Protein AF-A0A388KTW9-F1 (afdb_monomer)

Structure (mmCIF, N/CA/C/O backbone):
data_AF-A0A388KTW9-F1
#
_entry.id   AF-A0A388KTW9-F1
#
loop_
_atom_site.group_PDB
_atom_site.id
_atom_site.type_symbol
_atom_site.label_atom_id
_atom_site.label_alt_id
_atom_site.label_comp_id
_atom_site.label_asym_id
_atom_site.label_entity_id
_atom_site.label_seq_id
_atom_site.pdbx_PDB_ins_code
_atom_site.Cartn_x
_atom_site.Cartn_y
_atom_site.Cartn_z
_atom_site.occupancy
_atom_site.B_iso_or_equiv
_atom_site.auth_seq_id
_atom_site.auth_comp_id
_atom_site.auth_asym_id
_atom_site.auth_atom_id
_atom_site.pdbx_PDB_model_num
ATOM 1 N N . MET A 1 1 ? 37.293 32.929 11.337 1.00 44.56 1 MET A N 1
ATOM 2 C CA . MET A 1 1 ? 38.421 33.803 10.913 1.00 44.56 1 MET A CA 1
ATOM 3 C C . MET A 1 1 ? 38.470 35.010 11.839 1.00 44.56 1 MET A C 1
ATOM 5 O O . MET A 1 1 ? 37.424 35.275 12.423 1.00 44.56 1 MET A O 1
ATOM 9 N N . PRO A 1 2 ? 39.592 35.746 11.986 1.00 61.66 2 PRO A N 1
ATOM 10 C CA . PRO A 1 2 ? 40.905 35.680 11.294 1.00 61.66 2 PRO A CA 1
ATOM 11 C C . PRO A 1 2 ? 41.960 34.852 12.089 1.00 61.66 2 PRO A C 1
ATOM 13 O O . PRO A 1 2 ? 41.608 34.358 13.150 1.00 61.66 2 PRO A O 1
ATOM 16 N N . THR A 1 3 ? 43.233 34.608 11.714 1.00 33.72 3 THR A N 1
ATOM 17 C CA . THR A 1 3 ? 44.020 34.586 10.441 1.00 33.72 3 THR A CA 1
ATOM 18 C C . THR A 1 3 ? 45.410 33.969 10.714 1.00 33.72 3 THR A C 1
ATOM 20 O O . THR A 1 3 ? 45.983 34.365 11.719 1.00 33.72 3 THR A O 1
ATOM 23 N N . ARG A 1 4 ? 46.001 33.230 9.743 1.00 35.75 4 ARG A N 1
ATOM 24 C CA . ARG A 1 4 ? 47.470 33.096 9.450 1.00 35.75 4 ARG A CA 1
ATOM 25 C C . ARG A 1 4 ? 48.399 32.544 10.574 1.00 35.75 4 ARG A C 1
ATOM 27 O O . ARG A 1 4 ? 48.139 32.735 11.746 1.00 35.75 4 ARG A O 1
ATOM 34 N N . SER A 1 5 ? 49.536 31.878 10.328 1.00 29.98 5 SER A N 1
ATOM 35 C CA . SER A 1 5 ? 50.201 31.354 9.113 1.00 29.98 5 SER A CA 1
ATOM 36 C C . SER A 1 5 ? 51.220 30.252 9.500 1.00 29.98 5 SER A C 1
ATOM 38 O O . SER A 1 5 ? 51.559 30.110 10.670 1.00 29.98 5 SER A O 1
ATOM 40 N N . PHE A 1 6 ? 51.751 29.512 8.516 1.00 32.72 6 PHE A N 1
ATOM 41 C CA . PHE A 1 6 ? 52.892 28.582 8.662 1.00 32.72 6 PHE A CA 1
ATOM 42 C C . PHE A 1 6 ? 54.182 29.264 9.170 1.00 32.72 6 PHE A C 1
ATOM 44 O O . PHE A 1 6 ? 54.503 30.330 8.650 1.00 32.72 6 PHE A O 1
ATOM 51 N N . VAL A 1 7 ? 54.999 28.562 9.980 1.00 26.17 7 VAL A N 1
ATOM 52 C CA . VAL A 1 7 ? 56.467 28.404 9.782 1.00 26.17 7 VAL A CA 1
ATOM 53 C C . VAL A 1 7 ? 56.906 26.986 10.207 1.00 26.17 7 VAL A C 1
ATOM 55 O O . VAL A 1 7 ? 56.264 26.324 11.013 1.00 26.17 7 VAL A O 1
ATOM 58 N N . ASN A 1 8 ? 57.980 26.525 9.572 1.00 26.67 8 ASN A N 1
ATOM 59 C CA . ASN A 1 8 ? 58.464 25.165 9.362 1.00 26.67 8 ASN A CA 1
ATOM 60 C C . ASN A 1 8 ? 59.653 24.766 10.291 1.00 26.67 8 ASN A C 1
ATOM 62 O O . ASN A 1 8 ? 60.248 25.631 10.924 1.00 26.67 8 ASN A O 1
ATOM 66 N N . VAL A 1 9 ? 60.083 23.495 10.202 1.00 26.44 9 VAL A N 1
ATOM 67 C CA . VAL A 1 9 ? 61.450 22.954 10.475 1.00 26.44 9 VAL A CA 1
ATOM 68 C C . VAL A 1 9 ? 61.924 22.614 11.917 1.00 26.44 9 VAL A C 1
ATOM 70 O O . VAL A 1 9 ? 62.294 23.456 12.724 1.00 26.44 9 VAL A O 1
ATOM 73 N N . ALA A 1 10 ? 62.012 21.290 12.117 1.00 27.77 10 ALA A N 1
ATOM 74 C CA . ALA A 1 10 ? 62.942 20.424 12.870 1.00 27.77 10 ALA A CA 1
ATOM 75 C C . ALA A 1 10 ? 64.075 20.957 13.789 1.00 27.77 10 ALA A C 1
ATOM 77 O O . ALA A 1 10 ? 64.873 21.816 13.425 1.00 27.77 10 ALA A O 1
ATOM 78 N N . GLY A 1 11 ? 64.281 20.206 14.883 1.00 23.55 11 GLY A N 1
ATOM 79 C CA . GLY A 1 11 ? 65.531 20.063 15.643 1.00 23.55 11 GLY A CA 1
ATOM 80 C C . GLY A 1 11 ? 65.637 18.639 16.224 1.00 23.55 11 GLY A C 1
ATOM 81 O O . GLY A 1 11 ? 64.622 18.061 16.605 1.00 23.55 11 GLY A O 1
ATOM 82 N N . VAL A 1 12 ? 66.834 18.042 16.237 1.00 27.72 12 VAL A N 1
ATOM 83 C CA . VAL A 1 12 ? 67.105 16.639 16.649 1.00 27.72 12 VAL A CA 1
ATOM 84 C C . VAL A 1 12 ? 67.985 16.633 17.918 1.00 27.72 12 VAL A C 1
ATOM 86 O O . VAL A 1 12 ? 68.510 17.685 18.271 1.00 27.72 12 VAL A O 1
ATOM 89 N N . CYS A 1 13 ? 68.191 15.458 18.543 1.00 22.88 13 CYS A N 1
ATOM 90 C CA . CYS A 1 13 ? 69.086 15.182 19.692 1.00 22.88 13 CYS A CA 1
ATOM 91 C C . CYS A 1 13 ? 68.541 15.592 21.086 1.00 22.88 13 CYS A C 1
ATOM 93 O O . CYS A 1 13 ? 67.874 16.609 21.207 1.00 22.88 13 CYS A O 1
ATOM 95 N N . HIS A 1 14 ? 68.821 14.894 22.203 1.00 26.38 14 HIS A N 1
ATOM 96 C CA . HIS A 1 14 ? 69.243 13.493 22.449 1.00 26.38 14 HIS A CA 1
ATOM 97 C C . HIS A 1 14 ? 69.214 13.222 23.981 1.00 26.38 14 HIS A C 1
ATOM 99 O O . HIS A 1 14 ? 69.754 14.053 24.698 1.00 26.38 14 HIS A O 1
ATOM 105 N N . THR A 1 15 ? 68.759 12.044 24.462 1.00 26.69 15 THR A N 1
ATOM 106 C CA . THR A 1 15 ? 69.144 11.372 25.759 1.00 26.69 15 THR A CA 1
ATOM 107 C C . THR A 1 15 ? 68.991 12.109 27.133 1.00 26.69 15 THR A C 1
ATOM 109 O O . THR A 1 15 ? 69.111 13.318 27.205 1.00 26.69 15 THR A O 1
ATOM 112 N N . SER A 1 16 ? 68.840 11.482 28.322 1.00 28.72 16 SER A N 1
ATOM 113 C CA . SER A 1 16 ? 68.348 10.150 28.779 1.00 28.72 16 SER A CA 1
ATOM 114 C C . SER A 1 16 ? 68.478 9.984 30.328 1.00 28.72 16 SER A C 1
ATOM 116 O O . SER A 1 16 ? 69.082 10.848 30.951 1.00 28.72 16 SER A O 1
ATOM 118 N N . TRP A 1 17 ? 68.064 8.820 30.886 1.00 29.31 17 TRP A N 1
ATOM 119 C CA . TRP A 1 17 ? 68.283 8.297 32.274 1.00 29.31 17 TRP A CA 1
ATOM 120 C C . TRP A 1 17 ? 67.431 8.942 33.397 1.00 29.31 17 TRP A C 1
ATOM 122 O O . TRP A 1 17 ? 67.085 10.112 33.295 1.00 29.31 17 TRP A O 1
ATOM 132 N N . ALA A 1 18 ? 67.038 8.260 34.491 1.00 29.61 18 ALA A N 1
ATOM 133 C CA . ALA A 1 18 ? 67.128 6.842 34.934 1.00 29.61 18 ALA A CA 1
ATOM 134 C C . ALA A 1 18 ? 65.909 6.523 35.860 1.00 29.61 18 ALA A C 1
ATOM 136 O O . ALA A 1 18 ? 65.401 7.441 36.496 1.00 29.61 18 ALA A O 1
ATOM 137 N N . SER A 1 19 ? 65.262 5.342 35.830 1.00 32.88 19 SER A N 1
ATOM 138 C CA . SER A 1 19 ? 65.605 4.043 36.488 1.00 32.88 19 SER A CA 1
ATOM 139 C C . SER A 1 19 ? 65.659 4.138 38.031 1.00 32.88 19 SER A C 1
ATOM 141 O O . SER A 1 19 ? 66.285 5.053 38.547 1.00 32.88 19 SER A O 1
ATOM 143 N N . ILE A 1 20 ? 65.016 3.284 38.846 1.00 32.78 20 ILE A N 1
ATOM 144 C CA . ILE A 1 20 ? 65.214 1.829 39.103 1.00 32.78 20 ILE A CA 1
ATOM 145 C C . ILE A 1 20 ? 64.008 1.340 39.955 1.00 32.78 20 ILE A C 1
ATOM 147 O O . ILE A 1 20 ? 63.596 2.081 40.842 1.00 32.78 20 ILE A O 1
ATOM 151 N N . GLU A 1 21 ? 63.416 0.140 39.846 1.00 37.19 21 GLU A N 1
ATOM 152 C CA . GLU A 1 21 ? 63.400 -0.877 38.770 1.00 37.19 21 GLU A CA 1
ATOM 153 C C . GLU A 1 21 ? 61.966 -1.498 38.669 1.00 37.19 21 GLU A C 1
ATOM 155 O O . GLU A 1 21 ? 61.067 -0.712 38.396 1.00 37.19 21 GLU A O 1
ATOM 160 N N . SER A 1 22 ? 61.575 -2.778 38.850 1.00 28.02 22 SER A N 1
ATOM 161 C CA . SER A 1 22 ? 62.215 -4.084 39.154 1.00 28.02 22 SER A CA 1
ATOM 162 C C . SER A 1 22 ? 61.548 -5.246 38.370 1.00 28.02 22 SER A C 1
ATOM 164 O O . SER A 1 22 ? 60.660 -5.009 37.546 1.00 28.02 22 SER A O 1
ATOM 166 N N . ARG A 1 23 ? 62.013 -6.500 38.543 1.00 35.09 23 ARG A N 1
ATOM 167 C CA . ARG A 1 23 ? 61.729 -7.636 37.627 1.00 35.09 23 ARG A CA 1
ATOM 168 C C . ARG A 1 23 ? 61.834 -9.024 38.309 1.00 35.09 23 ARG A C 1
ATOM 170 O O . ARG A 1 23 ? 62.169 -9.038 39.494 1.00 35.09 23 ARG A O 1
ATOM 177 N N . PRO A 1 24 ? 61.512 -10.184 37.668 1.00 54.56 24 PRO A N 1
ATOM 178 C CA . PRO A 1 24 ? 61.862 -10.656 36.303 1.00 54.56 24 PRO A CA 1
ATOM 179 C C . PRO A 1 24 ? 60.609 -10.809 35.377 1.00 54.56 24 PRO A C 1
ATOM 181 O O . PRO A 1 24 ? 59.607 -10.167 35.659 1.00 54.56 24 PRO A O 1
ATOM 184 N N . ALA A 1 25 ? 60.555 -11.504 34.222 1.00 33.41 25 ALA A N 1
ATOM 185 C CA . ALA A 1 25 ? 61.420 -12.551 33.655 1.00 33.41 25 ALA A CA 1
ATOM 186 C C . ALA A 1 25 ? 61.426 -12.656 32.094 1.00 33.41 25 ALA A C 1
ATOM 188 O O . ALA A 1 25 ? 61.456 -11.649 31.391 1.00 33.41 25 ALA A O 1
ATOM 189 N N . VAL A 1 26 ? 61.505 -13.896 31.592 1.00 29.77 26 VAL A N 1
ATOM 190 C CA . VAL A 1 26 ? 61.751 -14.421 30.225 1.00 29.77 26 VAL A CA 1
ATOM 191 C C . VAL A 1 26 ? 60.426 -14.943 29.610 1.00 29.77 26 VAL A C 1
ATOM 193 O O . VAL A 1 26 ? 59.569 -15.374 30.373 1.00 29.77 26 VAL A O 1
ATOM 196 N N . GLY A 1 27 ? 60.175 -14.976 28.288 1.00 26.38 27 GLY A N 1
ATOM 197 C CA . GLY A 1 27 ? 61.039 -14.694 27.124 1.00 26.38 27 GLY A CA 1
ATOM 198 C C . GLY A 1 27 ? 60.295 -14.636 25.767 1.00 26.38 27 GLY A C 1
ATOM 199 O O . GLY A 1 27 ? 59.072 -14.572 25.729 1.00 26.38 27 GLY A O 1
ATOM 200 N N . SER A 1 28 ? 61.063 -14.606 24.668 1.00 29.22 28 SER A N 1
ATOM 201 C CA . SER A 1 28 ? 60.688 -14.283 23.268 1.00 29.22 28 SER A CA 1
ATOM 202 C C . SER A 1 28 ? 60.060 -15.472 22.474 1.00 29.22 28 SER A C 1
ATOM 204 O O . SER A 1 28 ? 59.923 -16.555 23.035 1.00 29.22 28 SER A O 1
ATOM 206 N N . ALA A 1 29 ? 59.616 -15.384 21.201 1.00 28.69 29 ALA A N 1
ATOM 207 C CA . ALA A 1 29 ? 60.053 -14.525 20.082 1.00 28.69 29 ALA A CA 1
ATOM 208 C C . ALA A 1 29 ? 59.011 -14.277 18.951 1.00 28.69 29 ALA A C 1
ATOM 210 O O . ALA A 1 29 ? 57.858 -14.691 19.035 1.00 28.69 29 ALA A O 1
ATOM 211 N N . GLU A 1 30 ? 59.446 -13.558 17.907 1.00 29.55 30 GLU A N 1
ATOM 212 C CA . GLU A 1 30 ? 58.646 -12.932 16.836 1.00 29.55 30 GLU A CA 1
ATOM 213 C C . GLU A 1 30 ? 58.700 -13.660 15.460 1.00 29.55 30 GLU A C 1
ATOM 215 O O . GLU A 1 30 ? 59.425 -14.635 15.279 1.00 29.55 30 GLU A O 1
ATOM 220 N N . ALA A 1 31 ? 58.041 -13.042 14.460 1.00 30.95 31 ALA A N 1
ATOM 221 C CA . ALA A 1 31 ? 58.556 -12.789 13.094 1.00 30.95 31 ALA A CA 1
ATOM 222 C C . ALA A 1 31 ? 58.128 -13.668 11.878 1.00 30.95 31 ALA A C 1
ATOM 224 O O . ALA A 1 31 ? 58.802 -14.610 11.478 1.00 30.95 31 ALA A O 1
ATOM 225 N N . ASN A 1 32 ? 57.162 -13.108 11.128 1.00 29.61 32 ASN A N 1
ATOM 226 C CA . ASN A 1 32 ? 57.324 -12.599 9.742 1.00 29.61 32 ASN A CA 1
ATOM 227 C C . ASN A 1 32 ? 57.100 -13.443 8.449 1.00 29.61 32 ASN A C 1
ATOM 229 O O . ASN A 1 32 ? 57.850 -14.344 8.102 1.00 29.61 32 ASN A O 1
ATOM 233 N N . LEU A 1 33 ? 56.216 -12.856 7.614 1.00 28.70 33 LEU A N 1
ATOM 234 C CA . LEU A 1 33 ? 56.323 -12.569 6.160 1.00 28.70 33 LEU A CA 1
ATOM 235 C C . LEU A 1 33 ? 56.093 -13.644 5.061 1.00 28.70 33 LEU A C 1
ATOM 237 O O . LEU A 1 33 ? 56.930 -14.488 4.784 1.00 28.70 33 LEU A O 1
ATOM 241 N N . ARG A 1 34 ? 55.053 -13.347 4.253 1.00 28.62 34 ARG A N 1
ATOM 242 C CA . ARG A 1 34 ? 54.957 -13.398 2.765 1.00 28.62 34 ARG A CA 1
ATOM 243 C C . ARG A 1 34 ? 55.213 -14.723 2.010 1.00 28.62 34 ARG A C 1
ATOM 245 O O . ARG A 1 34 ? 56.341 -15.171 1.867 1.00 28.62 34 ARG A O 1
ATOM 252 N N . GLY A 1 35 ? 54.192 -15.165 1.265 1.00 26.25 35 GLY A N 1
ATOM 253 C CA . GLY A 1 35 ? 54.312 -16.074 0.111 1.00 26.25 35 GLY A CA 1
ATOM 254 C C . GLY A 1 35 ? 53.081 -15.989 -0.808 1.00 26.25 35 GLY A C 1
ATOM 255 O O . GLY A 1 35 ? 51.986 -15.709 -0.326 1.00 26.25 35 GLY A O 1
ATOM 256 N N . LYS A 1 36 ? 53.238 -16.181 -2.128 1.00 29.03 36 LYS A N 1
ATOM 257 C CA . LYS A 1 36 ? 52.161 -16.075 -3.141 1.00 29.03 36 LYS A CA 1
ATOM 258 C C . LYS A 1 36 ? 52.177 -17.268 -4.118 1.00 29.03 36 LYS A C 1
ATOM 260 O O . LYS A 1 36 ? 53.238 -17.576 -4.642 1.00 29.03 36 LYS A O 1
ATOM 265 N N . ILE A 1 37 ? 50.974 -17.734 -4.491 1.00 26.97 37 ILE A N 1
ATOM 266 C CA . ILE A 1 37 ? 50.587 -18.281 -5.821 1.00 26.97 37 ILE A CA 1
ATOM 267 C C . ILE A 1 37 ? 51.005 -19.735 -6.210 1.00 26.97 37 ILE A C 1
ATOM 269 O O . ILE A 1 37 ? 52.072 -20.217 -5.863 1.00 26.97 37 ILE A O 1
ATOM 273 N N . ALA A 1 38 ? 50.127 -20.359 -7.026 1.00 26.77 38 ALA A N 1
ATOM 274 C CA . ALA A 1 38 ? 50.293 -21.517 -7.943 1.00 26.77 38 ALA A CA 1
ATOM 275 C C . ALA A 1 38 ? 50.207 -22.988 -7.444 1.00 26.77 38 ALA A C 1
ATOM 277 O O . ALA A 1 38 ? 51.194 -23.637 -7.123 1.00 26.77 38 ALA A O 1
ATOM 278 N N . ILE A 1 39 ? 48.989 -23.543 -7.553 1.00 26.80 39 ILE A N 1
ATOM 279 C CA . ILE A 1 39 ? 48.587 -24.700 -8.402 1.00 26.80 39 ILE A CA 1
ATOM 280 C C . ILE A 1 39 ? 49.688 -25.669 -8.913 1.00 26.80 39 ILE A C 1
ATOM 282 O O . ILE A 1 39 ? 50.532 -25.253 -9.700 1.00 26.80 39 ILE A O 1
ATOM 286 N N . VAL A 1 40 ? 49.509 -26.989 -8.688 1.00 24.06 40 VAL A N 1
ATOM 287 C CA . VAL A 1 40 ? 49.557 -28.072 -9.721 1.00 24.06 40 VAL A CA 1
ATOM 288 C C . VAL A 1 40 ? 48.994 -29.410 -9.171 1.00 24.06 40 VAL A C 1
ATOM 290 O O . VAL A 1 40 ? 48.875 -29.592 -7.964 1.00 24.06 40 VAL A O 1
ATOM 293 N N . ARG A 1 41 ? 48.565 -30.327 -10.060 1.00 25.39 41 ARG A N 1
ATOM 294 C CA . ARG A 1 41 ? 47.926 -31.638 -9.764 1.00 25.39 41 ARG A CA 1
ATOM 295 C C . ARG A 1 41 ? 48.932 -32.809 -9.727 1.00 25.39 41 ARG A C 1
ATOM 297 O O . ARG A 1 41 ? 49.858 -32.793 -10.532 1.00 25.39 41 ARG A O 1
ATOM 304 N N . GLY A 1 42 ? 48.614 -33.916 -9.029 1.00 25.22 42 GLY A N 1
ATOM 305 C CA . GLY A 1 42 ? 49.005 -35.260 -9.521 1.00 25.22 42 GLY A CA 1
ATOM 306 C C . GLY A 1 42 ? 49.095 -36.459 -8.549 1.00 25.22 42 GLY A C 1
ATOM 307 O O . GLY A 1 42 ? 50.105 -36.601 -7.882 1.00 25.22 42 GLY A O 1
ATOM 308 N N . ARG A 1 43 ? 48.112 -37.380 -8.640 1.00 26.36 43 ARG A N 1
ATOM 309 C CA . ARG A 1 43 ? 48.202 -38.871 -8.549 1.00 26.36 43 ARG A CA 1
ATOM 310 C C . ARG A 1 43 ? 48.864 -39.583 -7.336 1.00 26.36 43 ARG A C 1
ATOM 312 O O . ARG A 1 43 ? 50.074 -39.550 -7.188 1.00 26.36 43 ARG A O 1
ATOM 319 N N . ASP A 1 44 ? 48.038 -40.358 -6.609 1.00 24.52 44 ASP A N 1
ATOM 320 C CA . ASP A 1 44 ? 47.961 -41.851 -6.600 1.00 24.52 44 ASP A CA 1
ATOM 321 C C . ASP A 1 44 ? 49.231 -42.749 -6.530 1.00 24.52 44 ASP A C 1
ATOM 323 O O . ASP A 1 44 ? 50.237 -42.409 -7.150 1.00 24.52 44 ASP A O 1
ATOM 327 N N . PRO A 1 45 ? 49.140 -44.021 -6.033 1.00 50.81 45 PRO A N 1
ATOM 328 C CA . PRO A 1 45 ? 48.085 -44.667 -5.209 1.00 50.81 45 PRO A CA 1
ATOM 329 C C . PRO A 1 45 ? 48.621 -45.689 -4.142 1.00 50.81 45 PRO A C 1
ATOM 331 O O . PRO A 1 45 ? 49.811 -45.732 -3.852 1.00 50.81 45 PRO A O 1
ATOM 334 N N . PHE A 1 46 ? 47.722 -46.579 -3.665 1.00 24.67 46 PHE A N 1
ATOM 335 C CA . PHE A 1 46 ? 47.896 -48.019 -3.307 1.00 24.67 46 PHE A CA 1
ATOM 336 C C . PHE A 1 46 ? 47.877 -48.528 -1.837 1.00 24.67 46 PHE A C 1
ATOM 338 O O . PHE A 1 46 ? 48.624 -48.071 -0.984 1.00 24.67 46 PHE A O 1
ATOM 345 N N . LEU A 1 47 ? 47.143 -49.656 -1.674 1.00 25.28 47 LEU A N 1
ATOM 346 C CA . LEU A 1 47 ? 47.292 -50.774 -0.702 1.00 25.28 47 LEU A CA 1
ATOM 347 C C . LEU A 1 47 ? 46.964 -50.507 0.798 1.00 25.28 47 LEU A C 1
ATOM 349 O O . LEU A 1 47 ? 47.256 -49.448 1.323 1.00 25.28 47 LEU A O 1
ATOM 353 N N . SER A 1 48 ? 46.399 -51.449 1.584 1.00 25.20 48 SER A N 1
ATOM 354 C CA . SER A 1 48 ? 45.729 -52.742 1.285 1.00 25.20 48 SER A CA 1
ATOM 355 C C . SER A 1 48 ? 45.008 -53.339 2.523 1.00 25.20 48 SER A C 1
ATOM 357 O O . SER A 1 48 ? 45.234 -52.853 3.621 1.00 25.20 48 SER A O 1
ATOM 359 N N . ARG A 1 49 ? 44.277 -54.461 2.331 1.00 25.06 49 ARG A N 1
ATOM 360 C CA . ARG A 1 49 ? 43.937 -55.531 3.319 1.00 25.06 49 ARG A CA 1
ATOM 361 C C . ARG A 1 49 ? 43.068 -55.120 4.536 1.00 25.06 49 ARG A C 1
ATOM 363 O O . ARG A 1 49 ? 43.485 -54.323 5.355 1.00 25.06 49 ARG A O 1
ATOM 370 N N . SER A 1 50 ? 41.801 -55.536 4.681 1.00 25.62 50 SER A N 1
ATOM 371 C CA . SER A 1 50 ? 41.189 -56.889 4.795 1.00 25.62 50 SER A CA 1
ATOM 372 C C . SER A 1 50 ? 41.272 -57.537 6.188 1.00 25.62 50 SER A C 1
ATOM 374 O O . SER A 1 50 ? 42.380 -57.852 6.611 1.00 25.62 50 SER A O 1
ATOM 376 N N . CYS A 1 51 ? 40.116 -57.855 6.805 1.00 24.78 51 CYS A N 1
ATOM 377 C CA . CYS A 1 51 ? 39.823 -59.127 7.508 1.00 24.78 51 CYS A CA 1
ATOM 378 C C . CYS A 1 51 ? 38.428 -59.148 8.188 1.00 24.78 51 CYS A C 1
ATOM 380 O O . CYS A 1 51 ? 38.123 -58.204 8.900 1.00 24.78 51 CYS A O 1
ATOM 382 N N . LEU A 1 52 ? 37.697 -60.276 8.042 1.00 25.92 52 LEU A N 1
ATOM 383 C CA . LEU A 1 52 ? 36.815 -60.955 9.038 1.00 25.92 52 LEU A CA 1
ATOM 384 C C . LEU A 1 52 ? 35.582 -60.201 9.638 1.00 25.92 52 LEU A C 1
ATOM 386 O O . LEU A 1 52 ? 35.611 -58.992 9.801 1.00 25.92 52 LEU A O 1
ATOM 390 N N . SER A 1 53 ? 34.464 -60.834 10.051 1.00 27.02 53 SER A N 1
ATOM 391 C CA . SER A 1 53 ? 33.895 -62.190 9.817 1.00 27.02 53 SER A CA 1
ATOM 392 C C . SER A 1 53 ? 32.460 -62.323 10.399 1.00 27.02 53 SER A C 1
ATOM 394 O O . SER A 1 53 ? 32.195 -61.732 11.440 1.00 27.02 53 SER A O 1
ATOM 396 N N . GLY A 1 54 ? 31.601 -63.185 9.817 1.00 25.97 54 GLY A N 1
ATOM 397 C CA . GLY A 1 54 ? 30.247 -63.555 10.318 1.00 25.97 54 GLY A CA 1
ATOM 398 C C . GLY A 1 54 ? 29.097 -62.716 9.716 1.00 25.97 54 GLY A C 1
ATOM 399 O O . GLY A 1 54 ? 29.278 -61.522 9.510 1.00 25.97 54 GLY A O 1
ATOM 400 N N . GLY A 1 55 ? 27.913 -63.238 9.346 1.00 26.20 55 GLY A N 1
ATOM 401 C CA . GLY A 1 55 ? 27.316 -64.585 9.509 1.00 26.20 55 GLY A CA 1
ATOM 402 C C . GLY A 1 55 ? 26.669 -64.758 10.892 1.00 26.20 55 GLY A C 1
ATOM 403 O O . GLY A 1 55 ? 27.343 -64.473 11.872 1.00 26.20 55 GLY A O 1
ATOM 404 N N . TYR A 1 56 ? 25.417 -65.198 11.085 1.00 29.62 56 TYR A N 1
ATOM 405 C CA . TYR A 1 56 ? 24.416 -65.936 10.269 1.00 29.62 56 TYR A CA 1
ATOM 406 C C . TYR A 1 56 ? 22.975 -65.527 10.733 1.00 29.62 56 TYR A C 1
ATOM 408 O O . TYR A 1 56 ? 22.865 -64.963 11.816 1.00 29.62 56 TYR A O 1
ATOM 416 N N . ALA A 1 57 ? 21.825 -65.760 10.066 1.00 31.58 57 ALA A N 1
ATOM 417 C CA . ALA A 1 57 ? 21.497 -66.395 8.776 1.00 31.58 57 ALA A CA 1
ATOM 418 C C . ALA A 1 57 ? 20.331 -65.679 8.017 1.00 31.58 57 ALA A C 1
ATOM 420 O O . ALA A 1 57 ? 20.557 -64.595 7.486 1.00 31.58 57 ALA A O 1
ATOM 421 N N . ASP A 1 58 ? 19.161 -66.330 7.847 1.00 32.56 58 ASP A N 1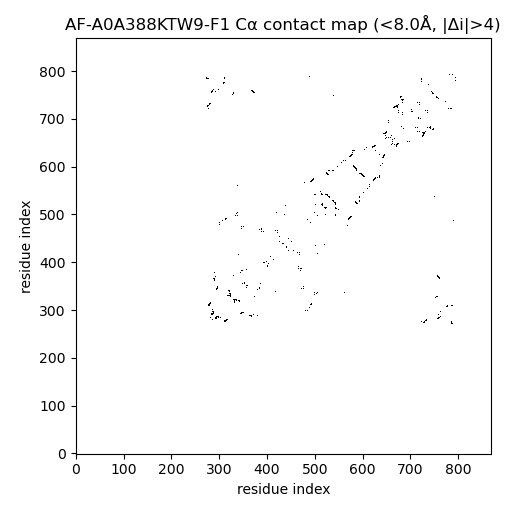
ATOM 422 C CA . ASP A 1 58 ? 18.453 -66.397 6.547 1.00 32.56 58 ASP A CA 1
ATOM 423 C C . ASP A 1 58 ? 17.025 -67.039 6.632 1.00 32.56 58 ASP A C 1
ATOM 425 O O . ASP A 1 58 ? 16.604 -67.440 7.716 1.00 32.56 58 ASP A O 1
ATOM 429 N N . ALA A 1 59 ? 16.372 -67.236 5.469 1.00 32.28 59 ALA A N 1
ATOM 430 C CA . ALA A 1 59 ? 15.209 -68.092 5.131 1.00 32.28 59 ALA A CA 1
ATOM 431 C C . ALA A 1 59 ? 13.766 -67.552 5.352 1.00 32.28 59 ALA A C 1
ATOM 433 O O . ALA A 1 59 ? 13.463 -66.980 6.391 1.00 32.28 59 ALA A O 1
ATOM 434 N N . HIS A 1 60 ? 12.780 -67.778 4.455 1.00 33.41 60 HIS A N 1
ATOM 435 C CA . HIS A 1 60 ? 12.794 -68.069 2.996 1.00 33.41 60 HIS A CA 1
ATOM 436 C C . HIS A 1 60 ? 11.369 -67.897 2.373 1.00 33.41 60 HIS A C 1
ATOM 438 O O . HIS A 1 60 ? 10.387 -68.034 3.089 1.00 33.41 60 HIS A O 1
ATOM 444 N N . CYS A 1 61 ? 11.298 -67.599 1.057 1.00 27.27 61 CYS A N 1
ATOM 445 C CA . CYS A 1 61 ? 10.485 -68.174 -0.067 1.00 27.27 61 CYS A CA 1
ATOM 446 C C . CYS A 1 61 ? 9.153 -68.977 0.157 1.00 27.27 61 CYS A C 1
ATOM 448 O O . CYS A 1 61 ? 8.845 -69.353 1.271 1.00 27.27 61 CYS A O 1
ATOM 450 N N . GLN A 1 62 ? 8.301 -69.368 -0.823 1.00 31.14 62 GLN A N 1
ATOM 451 C CA . GLN A 1 62 ? 8.168 -69.326 -2.317 1.00 31.14 62 GLN A CA 1
ATOM 452 C C . GLN A 1 62 ? 6.678 -69.675 -2.688 1.00 31.14 62 GLN A C 1
ATOM 454 O O . GLN A 1 62 ? 5.928 -69.956 -1.762 1.00 31.14 62 GLN A O 1
ATOM 459 N N . MET A 1 63 ? 6.109 -69.757 -3.915 1.00 30.16 63 MET A N 1
ATOM 460 C CA . MET A 1 63 ? 6.412 -69.440 -5.341 1.00 30.16 63 MET A CA 1
ATOM 461 C C . MET A 1 63 ? 5.049 -69.253 -6.103 1.00 30.16 63 MET A C 1
ATOM 463 O O . MET A 1 63 ? 4.009 -69.301 -5.462 1.00 30.16 63 MET A O 1
ATOM 467 N N . ALA A 1 64 ? 4.980 -68.969 -7.420 1.00 29.48 64 ALA A N 1
ATOM 468 C CA . ALA A 1 64 ? 4.594 -69.910 -8.519 1.00 29.48 64 ALA A CA 1
ATOM 469 C C . ALA A 1 64 ? 3.252 -69.526 -9.218 1.00 29.48 64 ALA A C 1
ATOM 471 O O . ALA A 1 64 ? 2.369 -69.026 -8.540 1.00 29.48 64 ALA A O 1
ATOM 472 N N . ILE A 1 65 ? 3.005 -69.729 -10.532 1.00 28.23 65 ILE A N 1
ATOM 473 C CA . ILE A 1 65 ? 3.884 -69.982 -11.705 1.00 28.23 65 ILE A CA 1
ATOM 474 C C . ILE A 1 65 ? 3.127 -69.670 -13.035 1.00 28.23 65 ILE A C 1
ATOM 476 O O . ILE A 1 65 ? 1.942 -69.958 -13.115 1.00 28.23 65 ILE A O 1
ATOM 480 N N . GLN A 1 66 ? 3.836 -69.178 -14.074 1.00 26.98 66 GLN A N 1
ATOM 481 C CA . GLN A 1 66 ? 3.469 -69.127 -15.525 1.00 26.98 66 GLN A CA 1
ATOM 482 C C . GLN A 1 66 ? 2.141 -68.429 -15.968 1.00 26.98 66 GLN A C 1
ATOM 484 O O . GLN A 1 66 ? 1.307 -68.096 -15.143 1.00 26.98 66 GLN A O 1
ATOM 489 N N . SER A 1 67 ? 1.825 -68.223 -17.264 1.00 26.45 67 SER A N 1
ATOM 490 C CA . SER A 1 67 ? 2.548 -67.687 -18.455 1.00 26.45 67 SER A CA 1
ATOM 491 C C . SER A 1 67 ? 1.602 -67.737 -19.697 1.00 26.45 67 SER A C 1
ATOM 493 O O . SER A 1 67 ? 0.543 -68.345 -19.611 1.00 26.45 67 SER A O 1
ATOM 495 N N . ILE A 1 68 ? 2.047 -67.223 -20.861 1.00 25.91 68 ILE A N 1
ATOM 496 C CA . ILE A 1 68 ? 1.607 -67.565 -22.248 1.00 25.91 68 ILE A CA 1
ATOM 497 C C . ILE A 1 68 ? 0.404 -66.800 -22.903 1.00 25.91 68 ILE A C 1
ATOM 499 O O . ILE A 1 68 ? -0.759 -67.073 -22.650 1.00 25.91 68 ILE A O 1
ATOM 503 N N . ILE A 1 69 ? 0.772 -65.969 -23.905 1.00 25.30 69 ILE A N 1
ATOM 504 C CA . ILE A 1 69 ? 0.135 -65.697 -25.232 1.00 25.30 69 ILE A CA 1
ATOM 505 C C . ILE A 1 69 ? -0.976 -64.619 -25.462 1.00 25.30 69 ILE A C 1
ATOM 507 O O . ILE A 1 69 ? -2.096 -64.693 -24.982 1.00 25.30 69 ILE A O 1
ATOM 511 N N . SER A 1 70 ? -0.610 -63.696 -26.375 1.00 25.52 70 SER A N 1
ATOM 512 C CA . SER A 1 70 ? -1.365 -62.980 -27.436 1.00 25.52 70 SER A CA 1
ATOM 513 C C . SER A 1 70 ? -2.437 -61.891 -27.197 1.00 25.52 70 SER A C 1
ATOM 515 O O . SER A 1 70 ? -3.589 -62.133 -26.864 1.00 25.52 70 SER A O 1
ATOM 517 N N . SER A 1 71 ? -2.039 -60.685 -27.631 1.00 23.88 71 SER A N 1
ATOM 518 C CA . SER A 1 71 ? -2.816 -59.638 -28.345 1.00 23.88 71 SER A CA 1
ATOM 519 C C . SER A 1 71 ? -3.240 -60.122 -29.772 1.00 23.88 71 SER A C 1
ATOM 521 O O . SER A 1 71 ? -2.811 -61.226 -30.117 1.00 23.88 71 SER A O 1
ATOM 523 N N . PRO A 1 72 ? -3.937 -59.366 -30.672 1.00 46.53 72 PRO A N 1
ATOM 524 C CA . PRO A 1 72 ? -4.238 -57.920 -30.661 1.00 46.53 72 PRO A CA 1
ATOM 525 C C . PRO A 1 72 ? -5.636 -57.501 -31.212 1.00 46.53 72 PRO A C 1
ATOM 527 O O . PRO A 1 72 ? -6.477 -58.342 -31.490 1.00 46.53 72 PRO A O 1
ATOM 530 N N . ALA A 1 73 ? -5.777 -56.188 -31.480 1.00 27.36 73 ALA A N 1
ATOM 531 C CA . ALA A 1 73 ? -6.692 -55.527 -32.436 1.00 27.36 73 ALA A CA 1
ATOM 532 C C . ALA A 1 73 ? -8.210 -55.554 -32.116 1.00 27.36 73 ALA A C 1
ATOM 534 O O . ALA A 1 73 ? -8.758 -56.603 -31.818 1.00 27.36 73 ALA A O 1
ATOM 535 N N . SER A 1 74 ? -8.981 -54.456 -32.062 1.00 26.14 74 SER A N 1
ATOM 536 C CA . SER A 1 74 ? -9.011 -53.118 -32.710 1.00 26.14 74 SER A CA 1
ATOM 537 C C . SER A 1 74 ? -9.951 -53.006 -33.920 1.00 26.14 74 SER A C 1
ATOM 539 O O . SER A 1 74 ? -10.245 -53.988 -34.591 1.00 26.14 74 SER A O 1
ATOM 541 N N . LEU A 1 75 ? -10.372 -51.757 -34.182 1.00 25.16 75 LEU A N 1
ATOM 542 C CA . LEU A 1 75 ? -11.334 -51.299 -35.198 1.00 25.16 75 LEU A CA 1
ATOM 543 C C . LEU A 1 75 ? -12.802 -51.711 -34.940 1.00 25.16 75 LEU A C 1
ATOM 545 O O . LEU A 1 75 ? -13.064 -52.782 -34.420 1.00 25.16 75 LEU A O 1
ATOM 549 N N . SER A 1 76 ? -13.843 -50.986 -35.361 1.00 24.66 76 SER A N 1
ATOM 550 C CA . SER A 1 76 ? -14.130 -49.557 -35.619 1.00 24.66 76 SER A CA 1
ATOM 551 C C . SER A 1 76 ? -15.318 -49.512 -36.595 1.00 24.66 76 SER A C 1
ATOM 553 O O . SER A 1 76 ? -15.222 -50.057 -37.688 1.00 24.66 76 SER A O 1
ATOM 555 N N . CYS A 1 77 ? -16.384 -48.800 -36.215 1.00 25.06 77 CYS A N 1
ATOM 556 C CA . CYS A 1 77 ? -17.328 -48.093 -37.097 1.00 25.06 77 CYS A CA 1
ATOM 557 C C . CYS A 1 77 ? -18.027 -48.838 -38.266 1.00 25.06 77 CYS A C 1
ATOM 559 O O . CYS A 1 77 ? -17.450 -49.020 -39.335 1.00 25.06 77 CYS A O 1
ATOM 561 N N . CYS A 1 78 ? -19.349 -49.042 -38.138 1.00 23.72 78 CYS A N 1
ATOM 562 C CA . CYS A 1 78 ? -20.373 -48.699 -39.153 1.00 23.72 78 CYS A CA 1
ATOM 563 C C . CYS A 1 78 ? -21.782 -48.768 -38.509 1.00 23.72 78 CYS A C 1
ATOM 565 O O . CYS A 1 78 ? -22.075 -49.724 -37.807 1.00 23.72 78 CYS A O 1
ATOM 567 N N . ARG A 1 79 ? -22.587 -47.690 -38.491 1.00 25.42 79 ARG A N 1
ATOM 568 C CA . ARG A 1 79 ? -23.487 -47.134 -39.541 1.00 25.42 79 ARG A CA 1
ATOM 569 C C . ARG A 1 79 ? -24.881 -47.803 -39.615 1.00 25.42 79 ARG A C 1
ATOM 571 O O . ARG A 1 79 ? -24.963 -48.903 -40.131 1.00 25.42 79 ARG A O 1
ATOM 578 N N . HIS A 1 80 ? -25.929 -46.997 -39.358 1.00 25.25 80 HIS A N 1
ATOM 579 C CA . HIS A 1 80 ? -27.279 -47.036 -39.982 1.00 25.25 80 HIS A CA 1
ATOM 580 C C . HIS A 1 80 ? -28.172 -48.295 -39.748 1.00 25.25 80 HIS A C 1
ATOM 582 O O . HIS A 1 80 ? -27.666 -49.392 -39.596 1.00 25.25 80 HIS A O 1
ATOM 588 N N . ALA A 1 81 ? -29.517 -48.243 -39.766 1.00 27.45 81 ALA A N 1
ATOM 589 C CA . ALA A 1 81 ? -30.475 -47.135 -39.594 1.00 27.45 81 ALA A CA 1
ATOM 590 C C . ALA A 1 81 ? -31.936 -47.647 -39.404 1.00 27.45 81 ALA A C 1
ATOM 592 O O . ALA A 1 81 ? -32.325 -48.629 -40.021 1.00 27.45 81 ALA A O 1
ATOM 593 N N . TYR A 1 82 ? -32.754 -46.849 -38.694 1.00 26.44 82 TYR A N 1
ATOM 594 C CA . TYR A 1 82 ? -34.212 -46.627 -38.877 1.00 26.44 82 TYR A CA 1
ATOM 595 C C . TYR A 1 82 ? -35.309 -47.608 -38.355 1.00 26.44 82 TYR A C 1
ATOM 597 O O . TYR A 1 82 ? -35.535 -48.675 -38.908 1.00 26.44 82 TYR A O 1
ATOM 605 N N . ARG A 1 83 ? -36.151 -47.029 -37.466 1.00 27.02 83 ARG A N 1
ATOM 606 C CA . ARG A 1 83 ? -37.632 -47.138 -37.293 1.00 27.02 83 ARG A CA 1
ATOM 607 C C . ARG A 1 83 ? -38.299 -48.416 -36.740 1.00 27.02 83 ARG A C 1
ATOM 609 O O . ARG A 1 83 ? -38.346 -49.427 -37.422 1.00 27.02 83 ARG A O 1
ATOM 616 N N . LEU A 1 84 ? -39.024 -48.242 -35.619 1.00 25.09 84 LEU A N 1
ATOM 617 C CA . LEU A 1 84 ? -40.508 -48.237 -35.440 1.00 25.09 84 LEU A CA 1
ATOM 618 C C . LEU A 1 84 ? -40.795 -47.735 -33.986 1.00 25.09 84 LEU A C 1
ATOM 620 O O . LEU A 1 84 ? -40.134 -48.212 -33.076 1.00 25.09 84 LEU A O 1
ATOM 624 N N . ILE A 1 85 ? -41.429 -46.570 -33.746 1.00 25.92 85 ILE A N 1
ATOM 625 C CA . ILE A 1 85 ? -42.877 -46.241 -33.558 1.00 25.92 85 ILE A CA 1
ATOM 626 C C . ILE A 1 85 ? -43.429 -46.421 -32.109 1.00 25.92 85 ILE A C 1
ATOM 628 O O . ILE A 1 85 ? -43.270 -47.490 -31.545 1.00 25.92 85 ILE A O 1
ATOM 632 N N . ALA A 1 86 ? -44.151 -45.387 -31.607 1.00 24.03 86 ALA A N 1
ATOM 633 C CA . ALA A 1 86 ? -45.050 -45.316 -30.414 1.00 24.03 86 ALA A CA 1
ATOM 634 C C . ALA A 1 86 ? -44.412 -45.548 -29.009 1.00 24.03 86 ALA A C 1
ATOM 636 O O . ALA A 1 86 ? -43.836 -46.595 -28.762 1.00 24.03 86 ALA A O 1
ATOM 637 N N . SER A 1 87 ? -44.294 -44.536 -28.126 1.00 26.16 87 SER A N 1
ATOM 638 C CA . SER A 1 87 ? -45.283 -43.989 -27.143 1.00 26.16 87 SER A CA 1
ATOM 639 C C . SER A 1 87 ? -45.503 -44.893 -25.901 1.00 26.16 87 SER A C 1
ATOM 641 O O . SER A 1 87 ? -45.454 -46.106 -26.028 1.00 26.16 87 SER A O 1
ATOM 643 N N . SER A 1 88 ? -45.698 -44.399 -24.666 1.00 26.42 88 SER A N 1
ATOM 644 C CA . SER A 1 88 ? -46.497 -43.227 -24.242 1.00 26.42 88 SER A CA 1
ATOM 645 C C . SER A 1 88 ? -46.035 -42.568 -22.919 1.00 26.42 88 SER A C 1
ATOM 647 O O . SER A 1 88 ? -45.292 -43.166 -22.150 1.00 26.42 88 SER A O 1
ATOM 649 N N . LEU A 1 89 ? -46.541 -41.355 -22.638 1.00 28.61 89 LEU A N 1
ATOM 650 C CA . LEU A 1 89 ? -46.475 -40.645 -21.342 1.00 28.61 89 LEU A CA 1
ATOM 651 C C . LEU A 1 89 ? -47.858 -40.636 -20.640 1.00 28.61 89 LEU A C 1
ATOM 653 O O . LEU A 1 89 ? -48.864 -40.572 -21.354 1.00 28.61 89 LEU A O 1
ATOM 657 N N . PRO A 1 90 ? -47.930 -40.602 -19.290 1.00 31.89 90 PRO A N 1
ATOM 658 C CA . PRO A 1 90 ? -49.156 -40.300 -18.529 1.00 31.89 90 PRO A CA 1
ATOM 659 C C . PRO A 1 90 ? -49.642 -38.836 -18.638 1.00 31.89 90 PRO A C 1
ATOM 661 O O . PRO A 1 90 ? -48.939 -37.968 -19.162 1.00 31.89 90 PRO A O 1
ATOM 664 N N . ARG A 1 91 ? -50.882 -38.578 -18.184 1.00 30.36 91 ARG A N 1
ATOM 665 C CA . ARG A 1 91 ? -51.716 -37.383 -18.467 1.00 30.36 91 ARG A CA 1
ATOM 666 C C . ARG A 1 91 ? -52.878 -37.247 -17.455 1.00 30.36 91 ARG A C 1
ATOM 668 O O . ARG A 1 91 ? -53.290 -38.276 -16.942 1.00 30.36 91 ARG A O 1
ATOM 675 N N . ILE A 1 92 ? -53.521 -36.090 -17.208 1.00 33.06 92 ILE A N 1
ATOM 676 C CA . ILE A 1 92 ? -53.264 -34.662 -17.544 1.00 33.06 92 ILE A CA 1
ATOM 677 C C . ILE A 1 92 ? -54.221 -33.750 -16.729 1.00 33.06 92 ILE A C 1
ATOM 679 O O . ILE A 1 92 ? -55.371 -34.130 -16.538 1.00 33.06 92 ILE A O 1
ATOM 683 N N . GLY A 1 93 ? -53.823 -32.520 -16.366 1.00 27.39 93 GLY A N 1
ATOM 684 C CA . GLY A 1 93 ? -54.772 -31.466 -15.950 1.00 27.39 93 GLY A CA 1
ATOM 685 C C . GLY A 1 93 ? -54.118 -30.212 -15.334 1.00 27.39 93 GLY A C 1
ATOM 686 O O . GLY A 1 93 ? -53.296 -30.358 -14.443 1.00 27.39 93 GLY A O 1
ATOM 687 N N . GLY A 1 94 ? -54.411 -28.974 -15.764 1.00 28.33 94 GLY A N 1
ATOM 688 C CA . GLY A 1 94 ? -55.099 -28.556 -17.000 1.00 28.33 94 GLY A CA 1
ATOM 689 C C . GLY A 1 94 ? -55.494 -27.061 -17.053 1.00 28.33 94 GLY A C 1
ATOM 690 O O . GLY A 1 94 ? -55.917 -26.529 -16.039 1.00 28.33 94 GLY A O 1
ATOM 691 N N . PHE A 1 95 ? -55.464 -26.455 -18.262 1.00 28.91 95 PHE A N 1
ATOM 692 C CA . PHE A 1 95 ? -56.040 -25.129 -18.646 1.00 28.91 95 PHE A CA 1
ATOM 693 C C . PHE A 1 95 ? -55.450 -23.875 -17.926 1.00 28.91 95 PHE A C 1
ATOM 695 O O . PHE A 1 95 ? -54.889 -24.002 -16.851 1.00 28.91 95 PHE A O 1
ATOM 702 N N . ALA A 1 96 ? -55.495 -22.615 -18.402 1.00 31.52 96 ALA A N 1
ATOM 703 C CA . ALA A 1 96 ? -55.718 -21.911 -19.696 1.00 31.52 96 ALA A CA 1
ATOM 704 C C . ALA A 1 96 ? -55.461 -20.385 -19.446 1.00 31.52 96 ALA A C 1
ATOM 706 O O . ALA A 1 96 ? -55.414 -19.997 -18.287 1.00 31.52 96 ALA A O 1
ATOM 707 N N . ALA A 1 97 ? -55.368 -19.402 -20.362 1.00 29.80 97 ALA A N 1
ATOM 708 C CA . ALA A 1 97 ? -55.061 -19.187 -21.800 1.00 29.80 97 ALA A CA 1
ATOM 709 C C . ALA A 1 97 ? -54.955 -17.628 -21.982 1.00 29.80 97 ALA A C 1
ATOM 711 O O . ALA A 1 97 ? -55.288 -16.908 -21.049 1.00 29.80 97 ALA A O 1
ATOM 712 N N . GLY A 1 98 ? -54.563 -16.955 -23.078 1.00 27.17 98 GLY A N 1
ATOM 713 C CA . GLY A 1 98 ? -54.213 -17.255 -24.479 1.00 27.17 98 GLY A CA 1
ATOM 714 C C . GLY A 1 98 ? -54.249 -15.939 -25.317 1.00 27.17 98 GLY A C 1
ATOM 715 O O . GLY A 1 98 ? -54.453 -14.881 -24.732 1.00 27.17 98 GLY A O 1
ATOM 716 N N . LYS A 1 99 ? -54.166 -16.003 -26.669 1.00 28.28 99 LYS A N 1
ATOM 717 C CA . LYS A 1 99 ? -54.137 -14.870 -27.664 1.00 28.28 99 LYS A CA 1
ATOM 718 C C . LYS A 1 99 ? -52.798 -14.083 -27.736 1.00 28.28 99 LYS A C 1
ATOM 720 O O . LYS A 1 99 ? -52.157 -13.904 -26.716 1.00 28.28 99 LYS A O 1
ATOM 725 N N . ALA A 1 100 ? -52.321 -13.577 -28.890 1.00 26.83 100 ALA A N 1
ATOM 726 C CA . ALA A 1 100 ? -52.712 -13.762 -30.307 1.00 26.83 100 ALA A CA 1
ATOM 727 C C . ALA A 1 100 ? -51.554 -13.436 -31.305 1.00 26.83 100 ALA A C 1
ATOM 729 O O . ALA A 1 100 ? -50.530 -12.900 -30.904 1.00 26.83 100 ALA A O 1
ATOM 730 N N . SER A 1 101 ? -51.751 -13.788 -32.594 1.00 25.52 101 SER A N 1
ATOM 731 C CA . SER A 1 101 ? -51.124 -13.277 -33.855 1.00 25.52 101 SER A CA 1
ATOM 732 C C . SER A 1 101 ? -49.899 -12.336 -33.750 1.00 25.52 101 SER A C 1
ATOM 734 O O . SER A 1 101 ? -50.025 -11.255 -33.189 1.00 25.52 101 SER A O 1
ATOM 736 N N . LYS A 1 102 ? -48.709 -12.591 -34.319 1.00 29.14 102 LYS A N 1
ATOM 737 C CA . LYS A 1 102 ? -48.318 -13.126 -35.651 1.00 29.14 102 LYS A CA 1
ATOM 738 C C . LYS A 1 102 ? -48.753 -12.269 -36.865 1.00 29.14 102 LYS A C 1
ATOM 740 O O . LYS A 1 102 ? -49.910 -12.327 -37.268 1.00 29.14 102 LYS A O 1
ATOM 745 N N . SER A 1 103 ? -47.792 -11.617 -37.530 1.00 25.27 103 SER A N 1
ATOM 746 C CA . SER A 1 103 ? -47.814 -11.265 -38.967 1.00 25.27 103 SER A CA 1
ATOM 747 C C . SER A 1 103 ? -46.373 -11.224 -39.520 1.00 25.27 103 SER A C 1
ATOM 749 O O . SER A 1 103 ? -45.436 -10.996 -38.757 1.00 25.27 103 SER A O 1
ATOM 751 N N . VAL A 1 104 ? -46.177 -11.542 -40.810 1.00 29.50 104 VAL A N 1
ATOM 752 C CA . VAL A 1 104 ? -44.856 -11.663 -41.478 1.00 29.50 104 VAL A CA 1
ATOM 753 C C . VAL A 1 104 ? -44.971 -11.322 -42.971 1.00 29.50 104 VAL A C 1
ATOM 755 O O . VAL A 1 104 ? -45.764 -11.963 -43.655 1.00 29.50 104 VAL A O 1
ATOM 758 N N . VAL A 1 105 ? -44.137 -10.391 -43.455 1.00 26.59 105 VAL A N 1
ATOM 759 C CA . VAL A 1 105 ? -43.648 -10.173 -44.847 1.00 26.59 105 VAL A CA 1
ATOM 760 C C . VAL A 1 105 ? -42.338 -9.365 -44.654 1.00 26.59 105 VAL A C 1
ATOM 762 O O . VAL A 1 105 ? -42.369 -8.428 -43.863 1.00 26.59 105 VAL A O 1
ATOM 765 N N . ASP A 1 106 ? -41.117 -9.717 -45.079 1.00 29.84 106 ASP A N 1
ATOM 766 C CA . ASP A 1 106 ? -40.540 -10.193 -46.359 1.00 29.84 106 ASP A CA 1
ATOM 767 C C . ASP A 1 106 ? -40.444 -9.105 -47.463 1.00 29.84 106 ASP A C 1
ATOM 769 O O . ASP A 1 106 ? -41.333 -8.265 -47.574 1.00 29.84 106 ASP A O 1
ATOM 773 N N . GLY A 1 107 ? -39.363 -9.097 -48.267 1.00 26.52 107 GLY A N 1
ATOM 774 C CA . GLY A 1 107 ? -39.218 -8.213 -49.446 1.00 26.52 107 GLY A CA 1
ATOM 775 C C . GLY A 1 107 ? -37.883 -7.458 -49.669 1.00 26.52 107 GLY A C 1
ATOM 776 O O . GLY A 1 107 ? -37.686 -6.353 -49.182 1.00 26.52 107 GLY A O 1
ATOM 777 N N . SER A 1 108 ? -37.018 -8.018 -50.528 1.00 26.83 108 SER A N 1
ATOM 778 C CA . SER A 1 108 ? -36.173 -7.336 -51.552 1.00 26.83 108 SER A CA 1
ATOM 779 C C . SER A 1 108 ? -35.381 -6.023 -51.273 1.00 26.83 108 SER A C 1
ATOM 781 O O . SER A 1 108 ? -35.884 -4.926 -51.483 1.00 26.83 108 SER A O 1
ATOM 783 N N . ARG A 1 109 ? -34.070 -6.160 -50.998 1.00 29.09 109 ARG A N 1
ATOM 784 C CA . ARG A 1 109 ? -32.907 -5.957 -51.926 1.00 29.09 109 ARG A CA 1
ATOM 785 C C . ARG A 1 109 ? -32.876 -4.774 -52.952 1.00 29.09 109 ARG A C 1
ATOM 787 O O . ARG A 1 109 ? -33.775 -4.682 -53.774 1.00 29.09 109 ARG A O 1
ATOM 794 N N . VAL A 1 110 ? -31.684 -4.137 -53.078 1.00 29.09 110 VAL A N 1
ATOM 795 C CA . VAL A 1 110 ? -31.175 -3.230 -54.172 1.00 29.09 110 VAL A CA 1
ATOM 796 C C . VAL A 1 110 ? -31.739 -1.788 -54.115 1.00 29.09 110 VAL A C 1
ATOM 798 O O . VAL A 1 110 ? -32.944 -1.620 -54.033 1.00 29.09 110 VAL A O 1
ATOM 801 N N . ASP A 1 111 ? -30.944 -0.704 -54.059 1.00 26.12 111 ASP A N 1
ATOM 802 C CA . ASP A 1 111 ? -30.014 -0.232 -55.115 1.00 26.12 111 ASP A CA 1
ATOM 803 C C . ASP A 1 111 ? -28.821 0.643 -54.625 1.00 26.12 111 ASP A C 1
ATOM 805 O O . ASP A 1 111 ? -28.615 0.839 -53.429 1.00 26.12 111 ASP A O 1
ATOM 809 N N . THR A 1 112 ? -28.014 1.141 -55.570 1.00 32.72 112 THR A N 1
ATOM 810 C CA . THR A 1 112 ? -26.788 1.949 -55.406 1.00 32.72 112 THR A CA 1
ATOM 811 C C . THR A 1 112 ? -26.946 3.386 -55.925 1.00 32.72 112 THR A C 1
ATOM 813 O O . THR A 1 112 ? -27.718 3.628 -56.849 1.00 32.72 112 THR A O 1
ATOM 816 N N . GLY A 1 113 ? -26.176 4.345 -55.388 1.00 25.81 113 GLY A N 1
ATOM 817 C CA . GLY A 1 113 ? -26.113 5.703 -55.947 1.00 25.81 113 GLY A CA 1
ATOM 818 C C . GLY A 1 113 ? -25.216 6.684 -55.183 1.00 25.81 113 GLY A C 1
ATOM 819 O O . GLY A 1 113 ? -25.598 7.180 -54.127 1.00 25.81 113 GLY A O 1
ATOM 820 N N . ASP A 1 114 ? -24.051 7.010 -55.751 1.00 32.97 114 ASP A N 1
ATOM 821 C CA . ASP A 1 114 ? -23.255 8.189 -55.375 1.00 32.97 114 ASP A CA 1
ATOM 822 C C . ASP A 1 114 ? -23.948 9.496 -55.801 1.00 32.97 114 ASP A C 1
ATOM 824 O O . ASP A 1 114 ? -24.632 9.513 -56.825 1.00 32.97 114 ASP A O 1
ATOM 828 N N . LEU A 1 115 ? -23.644 10.620 -55.128 1.00 26.86 115 LEU A N 1
ATOM 829 C CA . LEU A 1 115 ? -23.263 11.870 -55.817 1.00 26.86 115 LEU A CA 1
ATOM 830 C C . LEU A 1 115 ? -22.646 12.937 -54.884 1.00 26.86 115 LEU A C 1
ATOM 832 O O . LEU A 1 115 ? -22.775 12.897 -53.664 1.00 26.86 115 LEU A O 1
ATOM 836 N N . PHE A 1 116 ? -21.928 13.886 -55.493 1.00 29.34 116 PHE A N 1
ATOM 837 C CA . PHE A 1 116 ? -21.085 14.901 -54.842 1.00 29.34 116 PHE A CA 1
ATOM 838 C C . PHE A 1 116 ? -21.853 16.142 -54.345 1.00 29.34 116 PHE A C 1
ATOM 840 O O . PHE A 1 116 ? -22.850 16.544 -54.940 1.00 29.34 116 PHE A O 1
ATOM 847 N N . GLY A 1 117 ? -21.290 16.838 -53.343 1.00 24.98 117 GLY A N 1
ATOM 848 C CA . GLY A 1 117 ? -21.813 18.112 -52.823 1.00 24.98 117 GLY A CA 1
ATOM 849 C C . GLY A 1 117 ? -20.768 19.013 -52.142 1.00 24.98 117 GLY A C 1
ATOM 850 O O . GLY A 1 117 ? -20.873 19.289 -50.953 1.00 24.98 117 GLY A O 1
ATOM 851 N N . LEU A 1 118 ? -19.749 19.480 -52.876 1.00 30.31 118 LEU A N 1
ATOM 852 C CA . LEU A 1 118 ? -18.767 20.466 -52.385 1.00 30.31 118 LEU A CA 1
ATOM 853 C C . LEU A 1 118 ? -19.253 21.912 -52.587 1.00 30.31 118 LEU A C 1
ATOM 855 O O . LEU A 1 118 ? -19.476 22.302 -53.731 1.00 30.31 118 LEU A O 1
ATOM 859 N N . CYS A 1 119 ? -19.269 22.745 -51.536 1.00 26.06 119 CYS A N 1
ATOM 860 C CA . CYS A 1 119 ? -19.012 24.191 -51.667 1.00 26.06 119 CYS A CA 1
ATOM 861 C C . CYS A 1 119 ? -18.612 24.857 -50.330 1.00 26.06 119 CYS A C 1
ATOM 863 O O . CYS A 1 119 ? -19.008 24.407 -49.259 1.00 26.06 119 CYS A O 1
ATOM 865 N N . SER A 1 120 ? -17.836 25.945 -50.397 1.00 28.97 120 SER A N 1
ATOM 866 C CA . SER A 1 120 ? -17.165 26.588 -49.249 1.00 28.97 120 SER A CA 1
ATOM 867 C C . SER A 1 120 ? -17.610 28.039 -49.026 1.00 28.97 120 SER A C 1
ATOM 869 O O . SER A 1 120 ? -17.761 28.753 -50.013 1.00 28.97 120 SER A O 1
ATOM 871 N N . HIS A 1 121 ? -17.655 28.520 -47.767 1.00 28.16 121 HIS A N 1
ATOM 872 C CA . HIS A 1 121 ? -16.787 29.614 -47.251 1.00 28.16 121 HIS A CA 1
ATOM 873 C C . HIS A 1 121 ? -17.262 30.295 -45.943 1.00 28.16 121 HIS A C 1
ATOM 875 O O . HIS A 1 121 ? -18.426 30.642 -45.850 1.00 28.16 121 HIS A O 1
ATOM 881 N N . ARG A 1 122 ? -16.278 30.639 -45.076 1.00 30.03 122 ARG A N 1
ATOM 882 C CA . ARG A 1 122 ? -16.142 31.840 -44.189 1.00 30.03 122 ARG A CA 1
ATOM 883 C C . ARG A 1 122 ? -17.317 32.169 -43.226 1.00 30.03 122 ARG A C 1
ATOM 885 O O . ARG A 1 122 ? -18.466 32.204 -43.616 1.00 30.03 122 ARG A O 1
ATOM 892 N N . LEU A 1 123 ? -17.083 32.535 -41.963 1.00 27.16 123 LEU A N 1
ATOM 893 C CA . LEU A 1 123 ? -16.250 33.664 -41.504 1.00 27.16 123 LEU A CA 1
ATOM 894 C C . LEU A 1 123 ? -15.694 33.466 -40.074 1.00 27.16 123 LEU A C 1
ATOM 896 O O . LEU A 1 123 ? -16.293 32.779 -39.257 1.00 27.16 123 LEU A O 1
ATOM 900 N N . LEU A 1 124 ? -14.585 34.152 -39.772 1.00 30.81 124 LEU A N 1
ATOM 901 C CA . LEU A 1 124 ? -14.144 34.513 -38.410 1.00 30.81 124 LEU A CA 1
ATOM 902 C C . LEU A 1 124 ? -14.730 35.903 -38.058 1.00 30.81 124 LEU A C 1
ATOM 904 O O . LEU A 1 124 ? -15.006 36.660 -38.996 1.00 30.81 124 LEU A O 1
ATOM 908 N N . PRO A 1 125 ? -14.875 36.287 -36.768 1.00 40.38 125 PRO A N 1
ATOM 909 C CA . PRO A 1 125 ? -13.758 37.017 -36.139 1.00 40.38 125 PRO A CA 1
ATOM 910 C C . PRO A 1 125 ? -13.574 36.875 -34.600 1.00 40.38 125 PRO A C 1
ATOM 912 O O . PRO A 1 125 ? -14.524 36.720 -33.846 1.00 40.38 125 PRO A O 1
ATOM 915 N N . SER A 1 126 ? -12.313 37.059 -34.178 1.00 27.14 126 SER A N 1
ATOM 916 C CA . SER A 1 126 ? -11.819 37.737 -32.950 1.00 27.14 126 SER A CA 1
ATOM 917 C C . SER A 1 126 ? -12.367 37.438 -31.537 1.00 27.14 126 SER A C 1
ATOM 919 O O . SER A 1 126 ? -13.523 37.701 -31.219 1.00 27.14 126 SER A O 1
ATOM 921 N N . SER A 1 127 ? -11.425 37.131 -30.635 1.00 32.31 127 SER A N 1
ATOM 922 C CA . SER A 1 127 ? -11.485 37.317 -29.170 1.00 32.31 127 SER A CA 1
ATOM 923 C C . SER A 1 127 ? -11.757 38.779 -28.751 1.00 32.31 127 SER A C 1
ATOM 925 O O . SER A 1 127 ? -11.552 39.690 -29.559 1.00 32.31 127 SER A O 1
ATOM 927 N N . PRO A 1 128 ? -12.104 39.038 -27.471 1.00 41.19 128 PRO A N 1
ATOM 928 C CA . PRO A 1 128 ? -11.056 39.524 -26.554 1.00 41.19 128 PRO A CA 1
ATOM 929 C C . PRO A 1 128 ? -11.179 39.072 -25.080 1.00 41.19 128 PRO A C 1
ATOM 931 O O . PRO A 1 128 ? -12.262 38.779 -24.582 1.00 41.19 128 PRO A O 1
ATOM 934 N N . SER A 1 129 ? -10.057 39.120 -24.357 1.00 31.25 129 SER A N 1
ATOM 935 C CA . SER A 1 129 ? -10.003 39.112 -22.882 1.00 31.25 129 SER A CA 1
ATOM 936 C C . SER A 1 129 ? -10.225 40.524 -22.314 1.00 31.25 129 SER A C 1
ATOM 938 O O . SER A 1 129 ? -9.921 41.507 -22.996 1.00 31.25 129 SER A O 1
ATOM 940 N N . PRO A 1 130 ? -10.638 40.649 -21.040 1.00 40.97 130 PRO A N 1
ATOM 941 C CA . PRO A 1 130 ? -9.882 41.544 -20.153 1.00 40.97 130 PRO A CA 1
ATOM 942 C C . PRO A 1 130 ? -9.678 41.014 -18.718 1.00 40.97 130 PRO A C 1
ATOM 944 O O . PRO A 1 130 ? -10.421 40.171 -18.223 1.00 40.97 130 PRO A O 1
ATOM 947 N N . SER A 1 131 ? -8.658 41.558 -18.051 1.00 29.25 131 SER A N 1
ATOM 948 C CA . SER A 1 131 ? -8.291 41.302 -16.645 1.00 29.25 131 SER A CA 1
ATOM 949 C C . SER A 1 131 ? -9.070 42.225 -15.669 1.00 29.25 131 SER A C 1
ATOM 951 O O . SER A 1 131 ? -9.744 43.148 -16.132 1.00 29.25 131 SER A O 1
ATOM 953 N N . PRO A 1 132 ? -9.030 42.008 -14.335 1.00 46.97 132 PRO A N 1
ATOM 954 C CA . PRO A 1 132 ? -10.049 42.536 -13.419 1.00 46.97 132 PRO A CA 1
ATOM 955 C C . PRO A 1 132 ? -9.798 43.964 -12.906 1.00 46.97 132 PRO A C 1
ATOM 957 O O . PRO A 1 132 ? -8.676 44.468 -12.905 1.00 46.97 132 PRO A O 1
ATOM 960 N N . SER A 1 133 ? -10.857 44.571 -12.361 1.00 27.70 133 SER A N 1
ATOM 961 C CA . SER A 1 133 ? -10.830 45.821 -11.590 1.00 27.70 133 SER A CA 1
ATOM 962 C C . SER A 1 133 ? -11.430 45.621 -10.195 1.00 27.70 133 SER A C 1
ATOM 964 O O . SER A 1 133 ? -12.419 44.907 -10.041 1.00 27.70 133 SER A O 1
ATOM 966 N N . SER A 1 134 ? -10.858 46.276 -9.185 1.00 32.22 134 SER A N 1
ATOM 967 C CA . SER A 1 134 ? -11.304 46.213 -7.791 1.00 32.22 134 SER A CA 1
ATOM 968 C C . SER A 1 134 ? -12.340 47.289 -7.439 1.00 32.22 134 SER A C 1
ATOM 970 O O . SER A 1 134 ? -12.339 48.385 -7.996 1.00 32.22 134 SER A O 1
ATOM 972 N N . SER A 1 135 ? -13.173 47.009 -6.434 1.00 28.70 135 SER A N 1
ATOM 973 C CA . SER A 1 135 ? -13.901 48.029 -5.668 1.00 28.70 135 SER A CA 1
ATOM 974 C C . SER A 1 135 ? -14.146 47.543 -4.238 1.00 28.70 135 SER A C 1
ATOM 976 O O . SER A 1 135 ? -14.321 46.348 -4.014 1.00 28.70 135 SER A O 1
ATOM 978 N N . SER A 1 136 ? -14.140 48.461 -3.272 1.00 30.84 136 SER A N 1
ATOM 979 C CA . SER A 1 136 ? -14.065 48.161 -1.836 1.00 30.84 136 SER A CA 1
ATOM 980 C C . SER A 1 136 ? -15.077 48.953 -1.011 1.00 30.84 136 SER A C 1
ATOM 982 O O . SER A 1 136 ? -15.247 50.146 -1.256 1.00 30.84 136 SER A O 1
ATOM 984 N N . SER A 1 137 ? -15.615 48.348 0.051 1.00 28.47 137 SER A N 1
ATOM 985 C CA . SER A 1 137 ? -16.275 49.060 1.158 1.00 28.47 137 SER A CA 1
ATOM 986 C C . SER A 1 137 ? -16.157 48.239 2.455 1.00 28.47 137 SER A C 1
ATOM 988 O O . SER A 1 137 ? -16.560 47.082 2.425 1.00 28.47 137 SER A O 1
ATOM 990 N N . SER A 1 138 ? -15.588 48.636 3.605 1.00 29.48 138 SER A N 1
ATOM 991 C CA . SER A 1 138 ? -15.142 49.911 4.224 1.00 29.48 138 SER A CA 1
ATOM 992 C C . SER A 1 138 ? -16.036 50.438 5.367 1.00 29.48 138 SER A C 1
ATOM 994 O O . SER A 1 138 ? -16.883 51.302 5.152 1.00 29.48 138 SER A O 1
ATOM 996 N N . SER A 1 139 ? -15.770 49.981 6.596 1.00 28.38 139 SER A N 1
ATOM 997 C CA . SER A 1 139 ? -16.190 50.595 7.877 1.00 28.38 139 SER A CA 1
ATOM 998 C C . SER A 1 139 ? -15.452 49.864 9.020 1.00 28.38 139 SER A C 1
ATOM 1000 O O . SER A 1 139 ? -15.681 48.676 9.208 1.00 28.38 139 SER A O 1
ATOM 1002 N N . SER A 1 140 ? -14.374 50.405 9.607 1.00 30.30 140 SER A N 1
ATOM 1003 C CA . SER A 1 140 ? -14.332 51.427 10.684 1.00 30.30 140 SER A CA 1
ATOM 1004 C C . SER A 1 140 ? -14.641 50.864 12.087 1.00 30.30 140 SER A C 1
ATOM 1006 O O . SER A 1 140 ? -15.638 50.172 12.234 1.00 30.30 140 SER A O 1
ATOM 1008 N N . SER A 1 141 ? -13.909 51.182 13.164 1.00 31.00 141 SER A N 1
ATOM 1009 C CA . SER A 1 141 ? -12.664 51.968 13.322 1.00 31.00 141 SER A CA 1
ATOM 1010 C C . SER A 1 141 ? -12.160 51.913 14.782 1.00 31.00 141 SER A C 1
ATOM 1012 O O . SER A 1 141 ? -12.935 51.573 15.667 1.00 31.00 141 SER A O 1
ATOM 1014 N N . SER A 1 142 ? -10.937 52.424 15.022 1.00 30.92 142 SER A N 1
ATOM 1015 C CA . SER A 1 142 ? -10.484 53.141 16.249 1.0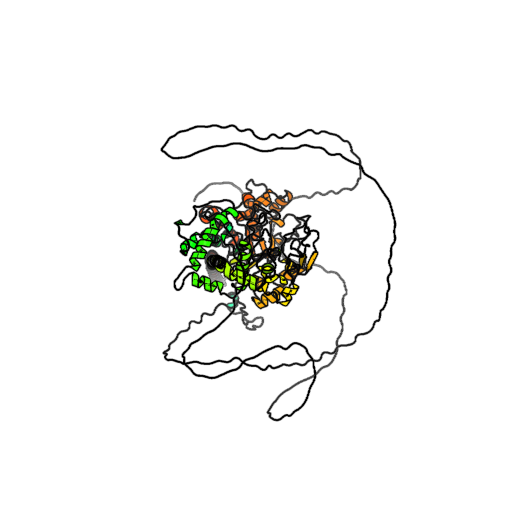0 30.92 142 SER A CA 1
ATOM 1016 C C . SER A 1 142 ? -10.450 52.422 17.623 1.00 30.92 142 SER A C 1
ATOM 1018 O O . SER A 1 142 ? -11.373 51.708 17.975 1.00 30.92 142 SER A O 1
ATOM 1020 N N . SER A 1 143 ? -9.474 52.664 18.515 1.00 30.72 143 SER A N 1
ATOM 1021 C CA . SER A 1 143 ? -8.153 53.329 18.401 1.00 30.72 143 SER A CA 1
ATOM 1022 C C . SER A 1 143 ? -7.345 53.218 19.716 1.00 30.72 143 SER A C 1
ATOM 1024 O O . SER A 1 143 ? -7.932 53.019 20.771 1.00 30.72 143 SER A O 1
ATOM 1026 N N . SER A 1 144 ? -6.038 53.542 19.645 1.00 31.34 144 SER A N 1
ATOM 1027 C CA . SER A 1 144 ? -5.229 54.280 20.659 1.00 31.34 144 SER A CA 1
ATOM 1028 C C . SER A 1 144 ? -4.958 53.690 22.067 1.00 31.34 144 SER A C 1
ATOM 1030 O O . SER A 1 144 ? -5.862 53.180 22.707 1.00 31.34 144 SER A O 1
ATOM 1032 N N . SER A 1 145 ? -3.770 53.856 22.683 1.00 31.16 145 SER A N 1
ATOM 1033 C CA . SER A 1 145 ? -2.440 54.320 22.202 1.00 31.16 145 SER A CA 1
ATOM 1034 C C . SER A 1 145 ? -1.365 54.282 23.314 1.00 31.16 145 SER A C 1
ATOM 1036 O O . SER A 1 145 ? -1.717 54.478 24.473 1.00 31.16 145 SER A O 1
ATOM 1038 N N . SER A 1 146 ? -0.070 54.282 22.926 1.00 31.53 146 SER A N 1
ATOM 1039 C CA . SER A 1 146 ? 1.106 54.862 23.653 1.00 31.53 146 SER A CA 1
ATOM 1040 C C . SER A 1 146 ? 1.523 54.207 25.000 1.00 31.53 146 SER A C 1
ATOM 1042 O O . SER A 1 146 ? 0.676 53.676 25.698 1.00 31.53 146 SER A O 1
ATOM 1044 N N . SER A 1 147 ? 2.789 54.133 25.454 1.00 32.00 147 SER A N 1
ATOM 1045 C CA . SER A 1 147 ? 4.074 54.856 25.228 1.00 32.00 147 SER A CA 1
ATOM 1046 C C . SER A 1 147 ? 5.273 53.921 25.561 1.00 32.00 147 SER A C 1
ATOM 1048 O O . SER A 1 147 ? 5.042 52.918 26.226 1.00 32.00 147 SER A O 1
ATOM 1050 N N . SER A 1 148 ? 6.569 54.158 25.278 1.00 31.12 148 SER A N 1
ATOM 1051 C CA . SER A 1 148 ? 7.334 55.022 24.342 1.00 31.12 148 SER A CA 1
ATOM 1052 C C . SER A 1 148 ? 8.851 54.678 24.435 1.00 31.12 148 SER A C 1
ATOM 1054 O O . SER A 1 148 ? 9.243 53.991 25.371 1.00 31.12 148 SER A O 1
ATOM 1056 N N . SER A 1 149 ? 9.702 55.274 23.572 1.00 33.84 149 SER A N 1
ATOM 1057 C CA . SER A 1 149 ? 11.183 55.470 23.701 1.00 33.84 149 SER A CA 1
ATOM 1058 C C . SER A 1 149 ? 12.121 54.240 23.791 1.00 33.84 149 SER A C 1
ATOM 1060 O O . SER A 1 149 ? 11.898 53.357 24.605 1.00 33.84 149 SER A O 1
ATOM 1062 N N . SER A 1 150 ? 13.257 54.156 23.075 1.00 33.50 150 SER A N 1
ATOM 1063 C CA . SER A 1 150 ? 13.872 54.944 21.965 1.00 33.50 150 SER A CA 1
ATOM 1064 C C . SER A 1 150 ? 15.008 54.080 21.319 1.00 33.50 150 SER A C 1
ATOM 1066 O O . SER A 1 150 ? 15.062 52.896 21.626 1.00 33.50 150 SER A O 1
ATOM 1068 N N . SER A 1 151 ? 15.945 54.475 20.432 1.00 32.03 151 SER A N 1
ATOM 1069 C CA . SER A 1 151 ? 16.408 55.751 19.824 1.00 32.03 151 SER A CA 1
ATOM 1070 C C . SER A 1 151 ? 17.339 55.462 18.610 1.00 32.03 151 SER A C 1
ATOM 1072 O O . SER A 1 151 ? 17.851 54.354 18.514 1.00 32.03 151 SER A O 1
ATOM 1074 N N . SER A 1 152 ? 17.656 56.487 17.792 1.00 28.91 152 SER A N 1
ATOM 1075 C CA . SER A 1 152 ? 18.732 56.545 16.756 1.00 28.91 152 SER A CA 1
ATOM 1076 C C . SER A 1 152 ? 18.509 55.721 15.460 1.00 28.91 152 SER A C 1
ATOM 1078 O O . SER A 1 152 ? 18.449 54.503 15.526 1.00 28.91 152 SER A O 1
ATOM 1080 N N . SER A 1 153 ? 18.272 56.274 14.253 1.00 29.30 153 SER A N 1
ATOM 1081 C CA . SER A 1 153 ? 18.990 57.268 13.394 1.00 29.30 153 SER A CA 1
ATOM 1082 C C . SER A 1 153 ? 20.015 56.637 12.418 1.00 29.30 153 SER A C 1
ATOM 1084 O O . SER A 1 153 ? 20.805 55.820 12.870 1.00 29.30 153 SER A O 1
ATOM 1086 N N . SER A 1 154 ? 20.185 57.008 11.130 1.00 32.47 154 SER A N 1
ATOM 1087 C CA . SER A 1 154 ? 19.373 57.750 10.124 1.00 32.47 154 SER A CA 1
ATOM 1088 C C . SER A 1 154 ? 20.072 57.730 8.733 1.00 32.47 154 SER A C 1
ATOM 1090 O O . SER 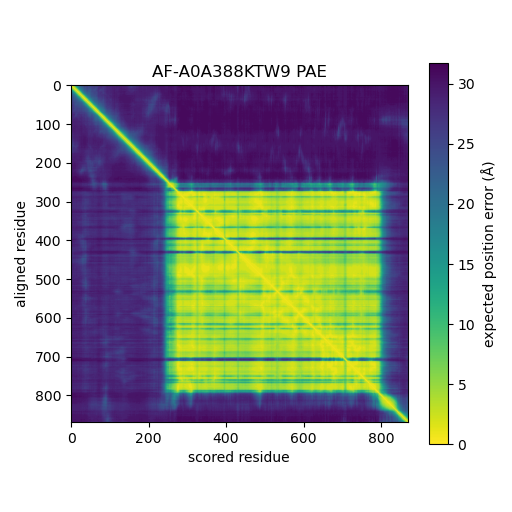A 1 154 ? 21.275 57.961 8.699 1.00 32.47 154 SER A O 1
ATOM 1092 N N . SER A 1 155 ? 19.318 57.648 7.612 1.00 31.28 155 SER A N 1
ATOM 1093 C CA . SER A 1 155 ? 19.657 58.113 6.219 1.00 31.28 155 SER A CA 1
ATOM 1094 C C . SER A 1 155 ? 20.908 57.569 5.458 1.00 31.28 155 SER A C 1
ATOM 1096 O O . SER A 1 155 ? 21.869 57.158 6.086 1.00 31.28 155 SER A O 1
ATOM 1098 N N . SER A 1 156 ? 21.051 57.633 4.114 1.00 28.86 156 SER A N 1
ATOM 1099 C CA . SER A 1 156 ? 20.135 57.539 2.937 1.00 28.86 156 SER A CA 1
ATOM 1100 C C . SER A 1 156 ? 20.935 57.593 1.591 1.00 28.86 156 SER A C 1
ATOM 1102 O O . SER A 1 156 ? 22.098 57.978 1.598 1.00 28.86 156 SER A O 1
ATOM 1104 N N . LEU A 1 157 ? 20.266 57.307 0.449 1.00 28.34 157 LEU A N 1
ATOM 1105 C CA . LEU A 1 157 ? 20.581 57.669 -0.969 1.00 28.34 157 LEU A CA 1
ATOM 1106 C C . LEU A 1 157 ? 21.426 56.756 -1.916 1.00 28.34 157 LEU A C 1
ATOM 1108 O O . LEU A 1 157 ? 22.547 56.359 -1.635 1.00 28.34 157 LEU A O 1
ATOM 1112 N N . TRP A 1 158 ? 20.857 56.611 -3.131 1.00 25.42 158 TRP A N 1
ATOM 1113 C CA . TRP A 1 158 ? 21.453 56.635 -4.493 1.00 25.42 158 TRP A CA 1
ATOM 1114 C C . TRP A 1 158 ? 22.355 55.517 -5.084 1.00 25.42 158 TRP A C 1
ATOM 1116 O O . TRP A 1 158 ? 23.573 55.526 -4.984 1.00 25.42 158 TRP A O 1
ATOM 1126 N N . SER A 1 159 ? 21.705 54.685 -5.917 1.00 26.09 159 SER A N 1
ATOM 1127 C CA . SER A 1 159 ? 21.923 54.501 -7.378 1.00 26.09 159 SER A CA 1
ATOM 1128 C C . SER A 1 159 ? 23.328 54.343 -7.994 1.00 26.09 159 SER A C 1
ATOM 1130 O O . SER A 1 159 ? 24.159 55.245 -7.921 1.00 26.09 159 SER A O 1
ATOM 1132 N N . SER A 1 160 ? 23.462 53.341 -8.877 1.00 28.53 160 SER A N 1
ATOM 1133 C CA . SER A 1 160 ? 24.159 53.485 -10.174 1.00 28.53 160 SER A CA 1
ATOM 1134 C C . SER A 1 160 ? 23.750 52.408 -11.191 1.00 28.53 160 SER A C 1
ATOM 1136 O O . SER A 1 160 ? 23.905 51.216 -10.949 1.00 28.53 160 SER A O 1
ATOM 1138 N N . SER A 1 161 ? 23.298 52.838 -12.369 1.00 33.16 161 SER A N 1
ATOM 1139 C CA . SER A 1 161 ? 23.247 52.042 -13.606 1.00 33.16 161 SER A CA 1
ATOM 1140 C C . SER A 1 161 ? 23.858 52.894 -14.714 1.00 33.16 161 SER A C 1
ATOM 1142 O O . SER A 1 161 ? 23.540 54.081 -14.780 1.00 33.16 161 SER A O 1
ATOM 1144 N N . CYS A 1 162 ? 24.732 52.344 -15.563 1.00 26.70 162 CYS A N 1
ATOM 1145 C CA . CYS A 1 162 ? 25.366 53.138 -16.619 1.00 26.70 162 CYS A CA 1
ATOM 1146 C C . CYS A 1 162 ? 25.868 52.292 -17.803 1.00 26.70 162 CYS A C 1
ATOM 1148 O O . CYS A 1 162 ? 26.643 51.365 -17.593 1.00 26.70 162 CYS A O 1
ATOM 1150 N N . CYS A 1 163 ? 25.496 52.714 -19.020 1.00 27.27 163 CYS A N 1
ATOM 1151 C CA . CYS A 1 163 ? 26.017 52.300 -20.339 1.00 27.27 163 CYS A CA 1
ATOM 1152 C C . CYS A 1 163 ? 25.842 50.814 -20.759 1.00 27.27 163 CYS A C 1
ATOM 1154 O O . CYS A 1 163 ? 25.913 49.903 -19.948 1.00 27.27 163 CYS A O 1
ATOM 1156 N N . GLY A 1 164 ? 25.632 50.494 -22.043 1.00 24.55 164 GLY A N 1
ATOM 1157 C CA . GLY A 1 164 ? 25.508 51.362 -23.226 1.00 24.55 164 GLY A CA 1
ATOM 1158 C C . GLY A 1 164 ? 25.022 50.597 -24.473 1.00 24.55 164 GLY A C 1
ATOM 1159 O O . GLY A 1 164 ? 24.871 49.379 -24.440 1.00 24.55 164 GLY A O 1
ATOM 1160 N N . SER A 1 165 ? 24.731 51.321 -25.557 1.00 27.98 165 SER A N 1
ATOM 1161 C CA . SER A 1 165 ? 23.970 50.818 -26.717 1.00 27.98 165 SER A CA 1
ATOM 1162 C C . SER A 1 165 ? 24.783 50.100 -27.816 1.00 27.98 165 SER A C 1
ATOM 1164 O O . SER A 1 165 ? 25.990 50.276 -27.936 1.00 27.98 165 SER A O 1
ATOM 1166 N N . LEU A 1 166 ? 24.034 49.354 -28.647 1.00 33.00 166 LEU A N 1
ATOM 1167 C CA . LEU A 1 166 ? 24.173 49.027 -30.092 1.00 33.00 166 LEU A CA 1
ATOM 1168 C C . LEU A 1 166 ? 25.145 49.877 -30.964 1.00 33.00 166 LEU A C 1
ATOM 1170 O O . LEU A 1 166 ? 25.381 51.031 -30.604 1.00 33.00 166 LEU A O 1
ATOM 1174 N N . PRO A 1 167 ? 25.552 49.438 -32.195 1.00 49.50 167 PRO A N 1
ATOM 1175 C CA . PRO A 1 167 ? 25.160 48.229 -32.967 1.00 49.50 167 PRO A CA 1
ATOM 1176 C C . PRO A 1 167 ? 26.335 47.435 -33.626 1.00 49.50 167 PRO A C 1
ATOM 1178 O O . PRO A 1 167 ? 27.495 47.825 -33.538 1.00 49.50 167 PRO A O 1
ATOM 1181 N N . GLY A 1 168 ? 26.036 46.368 -34.394 1.00 26.16 168 GLY A N 1
ATOM 1182 C CA . GLY A 1 168 ? 27.004 45.701 -35.292 1.00 26.16 168 GLY A CA 1
ATOM 1183 C C . GLY A 1 168 ? 26.364 44.822 -36.389 1.00 26.16 168 GLY A C 1
ATOM 1184 O O . GLY A 1 168 ? 25.556 43.951 -36.086 1.00 26.16 168 GLY A O 1
ATOM 1185 N N . ALA A 1 169 ? 26.709 45.058 -37.664 1.00 27.23 169 ALA A N 1
ATOM 1186 C CA . ALA A 1 169 ? 26.182 44.357 -38.854 1.00 27.23 169 ALA A CA 1
ATOM 1187 C C . ALA A 1 169 ? 26.468 42.831 -38.839 1.00 27.23 169 ALA A C 1
ATOM 1189 O O . ALA A 1 169 ? 27.542 42.421 -38.420 1.00 27.23 169 ALA A O 1
ATOM 1190 N N . ALA A 1 170 ? 25.571 41.913 -39.227 1.00 26.75 170 ALA A N 1
ATOM 1191 C CA . ALA A 1 170 ? 24.730 41.795 -40.434 1.00 26.75 170 ALA A CA 1
ATOM 1192 C C . ALA A 1 170 ? 25.479 41.338 -41.712 1.00 26.75 170 ALA A C 1
ATOM 1194 O O . ALA A 1 170 ? 26.000 42.158 -42.465 1.00 26.75 170 ALA A O 1
ATOM 1195 N N . ARG A 1 171 ? 25.462 40.016 -41.973 1.00 28.77 171 ARG A N 1
ATOM 1196 C CA . ARG A 1 171 ? 25.648 39.310 -43.269 1.00 28.77 171 ARG A CA 1
ATOM 1197 C C . ARG A 1 171 ? 25.367 37.801 -43.069 1.00 28.77 171 ARG A C 1
ATOM 1199 O O . ARG A 1 171 ? 25.608 37.314 -41.975 1.00 28.77 171 ARG A O 1
ATOM 1206 N N . ALA A 1 172 ? 24.973 36.980 -44.049 1.00 27.27 172 ALA A N 1
ATOM 1207 C CA . ALA A 1 172 ? 24.113 37.179 -45.226 1.00 27.27 172 ALA A CA 1
ATOM 1208 C C . ALA A 1 172 ? 23.868 35.824 -45.940 1.00 27.27 172 ALA A C 1
ATOM 1210 O O . ALA A 1 172 ? 24.816 35.266 -46.476 1.00 27.27 172 ALA A O 1
ATOM 1211 N N . ALA A 1 173 ? 22.597 35.408 -46.051 1.00 28.34 173 ALA A N 1
ATOM 1212 C CA . ALA A 1 173 ? 22.015 34.536 -47.096 1.00 28.34 173 ALA A CA 1
ATOM 1213 C C . ALA A 1 173 ? 22.554 33.082 -47.324 1.00 28.34 173 ALA A C 1
ATOM 1215 O O . ALA A 1 173 ? 23.653 32.741 -46.897 1.00 28.34 173 ALA A O 1
ATOM 1216 N N . PRO A 1 174 ? 21.777 32.190 -47.995 1.00 53.25 174 PRO A N 1
ATOM 1217 C CA . PRO A 1 174 ? 22.099 30.760 -48.114 1.00 53.25 174 PRO A CA 1
ATOM 1218 C C . PRO A 1 174 ? 22.441 30.266 -49.539 1.00 53.25 174 PRO A C 1
ATOM 1220 O O . PRO A 1 174 ? 21.991 30.815 -50.546 1.00 53.25 174 PRO A O 1
ATOM 1223 N N . LEU A 1 175 ? 23.116 29.113 -49.614 1.00 26.98 175 LEU A N 1
ATOM 1224 C CA . LEU A 1 175 ? 23.221 28.230 -50.790 1.00 26.98 175 LEU A CA 1
ATOM 1225 C C . LEU A 1 175 ? 23.003 26.785 -50.294 1.00 26.98 175 LEU A C 1
ATOM 1227 O O . LEU A 1 175 ? 23.579 26.428 -49.276 1.00 26.98 175 LEU A O 1
ATOM 1231 N N . ARG A 1 176 ? 22.122 25.910 -50.806 1.00 26.69 176 ARG A N 1
ATOM 1232 C CA . ARG A 1 176 ? 21.578 25.552 -52.142 1.00 26.69 176 ARG A CA 1
ATOM 1233 C C . ARG A 1 176 ? 22.088 24.167 -52.599 1.00 26.69 176 ARG A C 1
ATOM 1235 O O . ARG A 1 176 ? 23.185 24.054 -53.120 1.00 26.69 176 ARG A O 1
ATOM 1242 N N . ARG A 1 177 ? 21.187 23.179 -52.506 1.00 28.95 177 ARG A N 1
ATOM 1243 C CA . ARG A 1 177 ? 20.918 22.058 -53.443 1.00 28.95 177 ARG A CA 1
ATOM 1244 C C . ARG A 1 177 ? 22.085 21.310 -54.140 1.00 28.95 177 ARG A C 1
ATOM 1246 O O . ARG A 1 177 ? 22.629 21.794 -55.124 1.00 28.95 177 ARG A O 1
ATOM 1253 N N . GLY A 1 178 ? 22.188 20.019 -53.815 1.00 25.69 178 GLY A N 1
ATOM 1254 C CA . GLY A 1 178 ? 22.446 18.866 -54.709 1.00 25.69 178 GLY A CA 1
ATOM 1255 C C . GLY A 1 178 ? 21.875 17.621 -53.995 1.00 25.69 178 GLY A C 1
ATOM 1256 O O . GLY A 1 178 ? 21.904 17.607 -52.770 1.00 25.69 178 GLY A O 1
ATOM 1257 N N . HIS A 1 179 ? 21.148 16.653 -54.572 1.00 29.39 179 HIS A N 1
ATOM 1258 C CA . HIS A 1 179 ? 21.306 15.888 -55.826 1.00 29.39 179 HIS A CA 1
ATOM 1259 C C . HIS A 1 179 ? 22.633 15.103 -55.878 1.00 29.39 179 HIS A C 1
ATOM 1261 O O . HIS A 1 179 ? 23.679 15.717 -55.711 1.00 29.39 179 HIS A O 1
ATOM 1267 N N . SER A 1 180 ? 22.657 13.785 -56.135 1.00 27.64 180 SER A N 1
ATOM 1268 C CA . SER A 1 180 ? 21.549 12.810 -56.297 1.00 27.64 180 SER A CA 1
ATOM 1269 C C . SER A 1 180 ? 22.062 11.360 -56.409 1.00 27.64 180 SER A C 1
ATOM 1271 O O . SER A 1 180 ? 23.145 11.176 -56.946 1.00 27.64 180 SER A O 1
ATOM 1273 N N . ALA A 1 181 ? 21.189 10.392 -56.086 1.00 28.45 181 ALA A N 1
ATOM 1274 C CA . ALA A 1 181 ? 21.113 9.023 -56.639 1.00 28.45 181 ALA A CA 1
ATOM 1275 C C . ALA A 1 181 ? 22.234 7.985 -56.362 1.00 28.45 181 ALA A C 1
ATOM 1277 O O . ALA A 1 181 ? 23.408 8.313 -56.307 1.00 28.45 181 ALA A O 1
ATOM 1278 N N . GLU A 1 182 ? 21.785 6.717 -56.294 1.00 28.72 182 GLU A N 1
ATOM 1279 C CA . GLU A 1 182 ? 22.496 5.444 -56.572 1.00 28.72 182 GLU A CA 1
ATOM 1280 C C . GLU A 1 182 ? 23.761 5.072 -55.748 1.00 28.72 182 GLU A C 1
ATOM 1282 O O . GLU A 1 182 ? 24.580 5.902 -55.386 1.00 28.72 182 GLU A O 1
ATOM 1287 N N . GLY A 1 183 ? 24.005 3.797 -55.410 1.00 25.36 183 GLY A N 1
ATOM 1288 C CA . GLY A 1 183 ? 23.206 2.581 -55.617 1.00 25.36 183 GLY A CA 1
ATOM 1289 C C . GLY A 1 183 ? 23.975 1.299 -55.235 1.00 25.36 183 GLY A C 1
ATOM 1290 O O . GLY A 1 183 ? 25.156 1.366 -54.917 1.00 25.36 183 GLY A O 1
ATOM 1291 N N . GLN A 1 184 ? 23.307 0.138 -55.341 1.00 26.75 184 GLN A N 1
ATOM 1292 C CA . GLN A 1 184 ? 23.822 -1.236 -55.109 1.00 26.75 184 GLN A CA 1
ATOM 1293 C C . GLN A 1 184 ? 24.183 -1.558 -53.633 1.00 26.75 184 GLN A C 1
ATOM 1295 O O . GLN A 1 184 ? 24.834 -0.784 -52.950 1.00 26.75 184 GLN A O 1
ATOM 1300 N N . VAL A 1 185 ? 23.675 -2.616 -52.983 1.00 27.02 185 VAL A N 1
ATOM 1301 C CA . VAL A 1 185 ? 23.571 -4.057 -53.323 1.00 27.02 185 VAL A CA 1
ATOM 1302 C C . VAL A 1 185 ? 24.920 -4.784 -53.267 1.00 27.02 185 VAL A C 1
ATOM 1304 O O . VAL A 1 185 ? 25.623 -4.894 -54.265 1.00 27.02 185 VAL A O 1
ATOM 1307 N N . VAL A 1 186 ? 25.203 -5.404 -52.114 1.00 27.09 186 VAL A N 1
ATOM 1308 C CA . VAL A 1 186 ? 26.087 -6.578 -52.010 1.00 27.09 186 VAL A CA 1
ATOM 1309 C C . VAL A 1 186 ? 25.403 -7.642 -51.147 1.00 27.09 186 VAL A C 1
ATOM 1311 O O . VAL A 1 186 ? 25.507 -7.647 -49.926 1.00 27.09 186 VAL A O 1
ATOM 1314 N N . MET A 1 187 ? 24.711 -8.570 -51.805 1.00 25.80 187 MET A N 1
ATOM 1315 C CA . MET A 1 187 ? 24.366 -9.874 -51.235 1.00 25.80 187 MET A CA 1
ATOM 1316 C C . MET A 1 187 ? 25.462 -10.863 -51.631 1.00 25.80 187 MET A C 1
ATOM 1318 O O . MET A 1 187 ? 25.738 -11.024 -52.821 1.00 25.80 187 MET A O 1
ATOM 1322 N N . ARG A 1 188 ? 26.062 -11.572 -50.669 1.00 26.27 188 ARG A N 1
ATOM 1323 C CA . ARG A 1 188 ? 26.852 -12.771 -50.977 1.00 26.27 188 ARG A CA 1
ATOM 1324 C C . ARG A 1 188 ? 26.776 -13.786 -49.846 1.00 26.27 188 ARG A C 1
ATOM 1326 O O . ARG A 1 188 ? 27.091 -13.476 -48.705 1.00 26.27 188 ARG A O 1
ATOM 1333 N N . ALA A 1 189 ? 26.355 -14.997 -50.193 1.00 27.67 189 ALA A N 1
ATOM 1334 C CA . ALA A 1 189 ? 26.182 -16.111 -49.274 1.00 27.67 189 ALA A CA 1
ATOM 1335 C C . ALA A 1 189 ? 27.025 -17.313 -49.715 1.00 27.67 189 ALA A C 1
ATOM 1337 O O . ALA A 1 189 ? 27.202 -17.538 -50.912 1.00 27.67 189 ALA A O 1
ATOM 1338 N N . MET A 1 190 ? 27.472 -18.097 -48.736 1.00 24.25 190 MET A N 1
ATOM 1339 C CA . MET A 1 190 ? 27.905 -19.496 -48.839 1.00 24.25 190 MET A CA 1
ATOM 1340 C C . MET A 1 190 ? 27.762 -20.079 -47.414 1.00 24.25 190 MET A C 1
ATOM 1342 O O . MET A 1 190 ? 28.131 -19.387 -46.469 1.00 24.25 190 MET A O 1
ATOM 1346 N N . ARG A 1 191 ? 27.103 -21.213 -47.116 1.00 27.22 191 ARG A N 1
ATOM 1347 C CA . ARG A 1 191 ? 26.952 -22.520 -47.802 1.00 27.22 191 ARG A CA 1
ATOM 1348 C C . ARG A 1 191 ? 28.291 -23.234 -48.028 1.00 27.22 191 ARG A C 1
ATOM 1350 O O . ARG A 1 191 ? 29.186 -22.638 -48.608 1.00 27.22 191 ARG A O 1
ATOM 1357 N N . ASP A 1 192 ? 28.498 -24.488 -47.623 1.00 27.72 192 ASP A N 1
ATOM 1358 C CA . ASP A 1 192 ? 27.633 -25.471 -46.937 1.00 27.72 192 ASP A CA 1
ATOM 1359 C C . ASP A 1 192 ? 28.489 -26.405 -46.064 1.00 27.72 192 ASP A C 1
ATOM 1361 O O . ASP A 1 192 ? 29.655 -26.633 -46.382 1.00 27.72 192 ASP A O 1
ATOM 1365 N N . MET A 1 193 ? 27.883 -27.074 -45.073 1.00 23.69 193 MET A N 1
ATOM 1366 C CA . MET A 1 193 ? 28.106 -28.520 -44.932 1.00 23.69 193 MET A CA 1
ATOM 1367 C C . MET A 1 193 ? 26.972 -29.229 -44.178 1.00 23.69 193 MET A C 1
ATOM 1369 O O . MET A 1 193 ? 26.553 -28.801 -43.106 1.00 23.69 193 MET A O 1
ATOM 1373 N N . VAL A 1 194 ? 26.502 -30.346 -44.739 1.00 25.62 194 VAL A N 1
ATOM 1374 C CA . VAL A 1 194 ? 25.490 -31.241 -44.156 1.00 25.62 194 VAL A CA 1
ATOM 1375 C C . VAL A 1 194 ? 26.086 -32.641 -44.040 1.00 25.62 194 VAL A C 1
ATOM 1377 O O . VAL A 1 194 ? 26.663 -33.145 -45.002 1.00 25.62 194 VAL A O 1
ATOM 1380 N N . ALA A 1 195 ? 25.890 -33.300 -42.897 1.00 24.09 195 ALA A N 1
ATOM 1381 C CA . ALA A 1 195 ? 26.123 -34.734 -42.741 1.00 24.09 195 ALA A CA 1
ATOM 1382 C C . ALA A 1 195 ? 25.071 -35.338 -41.797 1.00 24.09 195 ALA A C 1
ATOM 1384 O O . ALA A 1 195 ? 24.838 -34.831 -40.703 1.00 24.09 195 ALA A O 1
ATOM 1385 N N . ILE A 1 196 ? 24.424 -36.423 -42.229 1.00 26.48 196 ILE A N 1
ATOM 1386 C CA . ILE A 1 196 ? 23.321 -37.094 -41.523 1.00 26.48 196 ILE A CA 1
ATOM 1387 C C . ILE A 1 196 ? 23.749 -38.524 -41.192 1.00 26.48 196 ILE A C 1
ATOM 1389 O O . ILE A 1 196 ? 24.110 -39.243 -42.123 1.00 26.48 196 ILE A O 1
ATOM 1393 N N . CYS A 1 197 ? 23.608 -38.982 -39.935 1.00 23.58 197 CYS A N 1
ATOM 1394 C CA . CYS A 1 197 ? 23.144 -40.353 -39.641 1.00 23.58 197 CYS A CA 1
ATOM 1395 C C . CYS A 1 197 ? 22.945 -40.708 -38.149 1.00 23.58 197 CYS A C 1
ATOM 1397 O O . CYS A 1 197 ? 23.827 -40.493 -37.329 1.00 23.58 197 CYS A O 1
ATOM 1399 N N . ARG A 1 198 ? 21.856 -41.463 -37.907 1.00 24.06 198 ARG A N 1
ATOM 1400 C CA . ARG A 1 198 ? 21.707 -42.597 -36.958 1.00 24.06 198 ARG A CA 1
ATOM 1401 C C . ARG A 1 198 ? 21.755 -42.348 -35.435 1.00 24.06 198 ARG A C 1
ATOM 1403 O O . ARG A 1 198 ? 22.808 -42.151 -34.844 1.00 24.06 198 ARG A O 1
ATOM 1410 N N . GLN A 1 199 ? 20.616 -42.621 -34.784 1.00 27.59 199 GLN A N 1
ATOM 1411 C CA . GLN A 1 199 ? 20.599 -43.287 -33.467 1.00 27.59 199 GLN A CA 1
ATOM 1412 C C . GLN A 1 199 ? 21.031 -44.767 -33.605 1.00 27.59 199 GLN A C 1
ATOM 1414 O O . GLN A 1 199 ? 21.055 -45.290 -34.725 1.00 27.59 199 GLN A O 1
ATOM 1419 N N . PRO A 1 200 ? 21.289 -45.483 -32.490 1.00 31.27 200 PRO A N 1
ATOM 1420 C CA . PRO A 1 200 ? 20.215 -46.365 -32.008 1.00 31.27 200 PRO A CA 1
ATOM 1421 C C . PRO A 1 200 ? 20.108 -46.571 -30.478 1.00 31.27 200 PRO A C 1
ATOM 1423 O O . PRO A 1 200 ? 21.083 -46.533 -29.736 1.00 31.27 200 PRO A O 1
ATOM 1426 N N . SER A 1 201 ? 18.911 -47.015 -30.077 1.00 25.19 201 SER A N 1
ATOM 1427 C CA . SER A 1 201 ? 18.620 -47.986 -28.998 1.00 25.19 201 SER A CA 1
ATOM 1428 C C . SER A 1 201 ? 18.855 -47.652 -27.511 1.00 25.19 201 SER A C 1
ATOM 1430 O O . SER A 1 201 ? 19.935 -47.309 -27.045 1.00 25.19 201 SER A O 1
ATOM 1432 N N . ARG A 1 202 ? 17.796 -47.939 -26.739 1.00 26.02 202 ARG A N 1
ATOM 1433 C CA . ARG A 1 202 ? 17.732 -48.056 -25.272 1.00 26.02 202 ARG A CA 1
ATOM 1434 C C . ARG A 1 202 ? 18.852 -48.927 -24.672 1.00 26.02 202 ARG A C 1
ATOM 1436 O O . ARG A 1 202 ? 19.040 -50.055 -25.116 1.00 26.02 202 ARG A O 1
ATOM 1443 N N . SER A 1 203 ? 19.310 -48.568 -23.471 1.00 24.38 203 SER A N 1
ATOM 1444 C CA . SER A 1 203 ? 19.171 -49.492 -22.330 1.00 24.38 203 SER A CA 1
ATOM 1445 C C . SER A 1 203 ? 19.014 -48.734 -21.004 1.00 24.38 203 SER A C 1
ATOM 1447 O O . SER A 1 203 ? 19.610 -47.680 -20.803 1.00 24.38 203 SER A O 1
ATOM 1449 N N . ARG A 1 204 ? 18.184 -49.264 -20.097 1.00 26.33 204 ARG A N 1
ATOM 1450 C CA . ARG A 1 204 ? 18.057 -48.816 -18.699 1.00 26.33 204 ARG A CA 1
ATOM 1451 C C . ARG A 1 204 ? 18.615 -49.945 -17.832 1.00 26.33 204 ARG A C 1
ATOM 1453 O O . ARG A 1 204 ? 18.119 -51.066 -17.931 1.00 26.33 204 ARG A O 1
ATOM 1460 N N . ARG A 1 205 ? 19.583 -49.676 -16.953 1.00 23.95 205 ARG A N 1
ATOM 1461 C CA . ARG A 1 205 ? 19.913 -50.585 -15.842 1.00 23.95 205 ARG A CA 1
ATOM 1462 C C . ARG A 1 205 ? 20.252 -49.786 -14.591 1.00 23.95 205 ARG A C 1
ATOM 1464 O O . ARG A 1 205 ? 21.003 -48.822 -14.653 1.00 23.95 205 ARG A O 1
ATOM 1471 N N . SER A 1 206 ? 19.644 -50.171 -13.475 1.00 26.77 206 SER A N 1
ATOM 1472 C CA . SER A 1 206 ? 19.616 -49.408 -12.229 1.00 26.77 206 SER A CA 1
ATOM 1473 C C . SER A 1 206 ? 20.330 -50.132 -11.088 1.00 26.77 206 SER A C 1
ATOM 1475 O O . SER A 1 206 ? 20.170 -51.339 -10.913 1.00 26.77 206 SER A O 1
ATOM 1477 N N . ARG A 1 207 ? 21.069 -49.362 -10.281 1.00 25.16 207 ARG A N 1
ATOM 1478 C CA . ARG A 1 207 ? 21.387 -49.563 -8.850 1.00 25.16 207 ARG A CA 1
ATOM 1479 C C . ARG A 1 207 ? 22.047 -48.246 -8.381 1.00 25.16 207 ARG A C 1
ATOM 1481 O O . ARG A 1 207 ? 22.902 -47.753 -9.100 1.00 25.16 207 ARG A O 1
ATOM 1488 N N . SER A 1 208 ? 21.612 -47.500 -7.353 1.00 26.12 208 SER A N 1
ATOM 1489 C CA . SER A 1 208 ? 21.240 -47.838 -5.959 1.00 26.12 208 SER A CA 1
ATOM 1490 C C . SER A 1 208 ? 22.389 -48.554 -5.230 1.00 26.12 208 SER A C 1
ATOM 1492 O O . SER A 1 208 ? 22.736 -49.654 -5.644 1.00 26.12 208 SER A O 1
ATOM 1494 N N . ARG A 1 209 ? 22.974 -48.030 -4.137 1.00 27.91 209 ARG A N 1
ATOM 1495 C CA . ARG A 1 209 ? 22.530 -46.981 -3.178 1.00 27.91 209 ARG A CA 1
ATOM 1496 C C . ARG A 1 209 ? 23.738 -46.255 -2.528 1.00 27.91 209 ARG A C 1
ATOM 1498 O O . ARG A 1 209 ? 24.860 -46.717 -2.668 1.00 27.91 209 ARG A O 1
ATOM 1505 N N . ARG A 1 210 ? 23.432 -45.151 -1.817 1.00 26.30 210 ARG A N 1
ATOM 1506 C CA . ARG A 1 210 ? 24.029 -44.559 -0.578 1.00 26.30 210 ARG A CA 1
ATOM 1507 C C . ARG A 1 210 ? 25.298 -45.246 -0.003 1.00 26.30 210 ARG A C 1
ATOM 1509 O O . ARG A 1 210 ? 25.325 -46.465 0.065 1.00 26.30 210 ARG A O 1
ATOM 1516 N N . GLY A 1 211 ? 26.309 -44.568 0.554 1.00 26.47 211 GLY A N 1
ATOM 1517 C CA . GLY A 1 211 ? 26.447 -43.153 0.947 1.00 26.47 211 GLY A CA 1
ATOM 1518 C C . GLY A 1 211 ? 26.608 -42.969 2.472 1.00 26.47 211 GLY A C 1
ATOM 1519 O O . GLY A 1 211 ? 25.663 -43.246 3.200 1.00 26.47 211 GLY A O 1
ATOM 1520 N N . LEU A 1 212 ? 27.779 -42.487 2.918 1.00 24.70 212 LEU A N 1
ATOM 1521 C CA . LEU A 1 212 ? 28.154 -41.915 4.235 1.00 24.70 212 LEU A CA 1
ATOM 1522 C C . LEU A 1 212 ? 29.418 -41.055 3.969 1.00 24.70 212 LEU A C 1
ATOM 1524 O O . LEU A 1 212 ? 30.234 -41.461 3.147 1.00 24.70 212 LEU A O 1
ATOM 1528 N N . SER A 1 213 ? 29.582 -39.810 4.433 1.00 25.64 213 SER A N 1
ATOM 1529 C CA . SER A 1 213 ? 29.507 -39.255 5.799 1.00 25.64 213 SER A CA 1
ATOM 1530 C C . SER A 1 213 ? 30.685 -39.659 6.695 1.00 25.64 213 SER A C 1
ATOM 1532 O O . SER A 1 213 ? 30.816 -40.830 7.042 1.00 25.64 213 SER A O 1
ATOM 1534 N N . TRP A 1 214 ? 31.482 -38.665 7.106 1.00 22.53 214 TRP A N 1
ATOM 1535 C CA . TRP A 1 214 ? 32.218 -38.647 8.376 1.00 22.53 214 TRP A CA 1
ATOM 1536 C C . TRP A 1 214 ? 32.302 -37.209 8.910 1.00 22.53 214 TRP A C 1
ATOM 1538 O O . TRP A 1 214 ? 32.502 -36.264 8.150 1.00 22.53 214 TRP A O 1
ATOM 1548 N N . THR A 1 215 ? 32.121 -37.063 10.221 1.00 26.81 215 THR A N 1
ATOM 1549 C CA . THR A 1 215 ? 32.171 -35.807 10.990 1.00 26.81 215 THR A CA 1
ATOM 1550 C C . THR A 1 215 ? 33.593 -35.527 11.501 1.00 26.81 215 THR A C 1
ATOM 1552 O O . THR A 1 215 ? 34.459 -36.398 11.465 1.00 26.81 215 THR A O 1
ATOM 1555 N N . PHE A 1 216 ? 33.936 -34.301 11.904 1.00 25.47 216 PHE A N 1
ATOM 1556 C CA . PHE A 1 216 ? 33.767 -33.708 13.250 1.00 25.47 216 PHE A CA 1
ATOM 1557 C C . PHE A 1 216 ? 34.438 -32.297 13.223 1.00 25.47 216 PHE A C 1
ATOM 1559 O O . PHE A 1 216 ? 35.104 -31.982 12.244 1.00 25.47 216 PHE A O 1
ATOM 1566 N N . LYS A 1 217 ? 34.366 -31.387 14.212 1.00 23.69 217 LYS A N 1
ATOM 1567 C CA . LYS A 1 217 ? 34.064 -31.486 15.655 1.00 23.69 217 LYS A CA 1
ATOM 1568 C C . LYS A 1 217 ? 33.668 -30.101 16.201 1.00 23.69 217 LYS A C 1
ATOM 1570 O O . LYS A 1 217 ? 34.289 -29.117 15.815 1.00 23.69 217 LYS A O 1
ATOM 1575 N N . THR A 1 218 ? 32.788 -30.055 17.199 1.00 24.77 218 THR A N 1
ATOM 1576 C CA . THR A 1 218 ? 32.642 -28.902 18.111 1.00 24.77 218 THR A CA 1
ATOM 1577 C C . THR A 1 218 ? 32.655 -29.436 19.545 1.00 24.77 218 THR A C 1
ATOM 1579 O O . THR A 1 218 ? 32.194 -30.554 19.780 1.00 24.77 218 THR A O 1
ATOM 1582 N N . ALA A 1 219 ? 33.254 -28.705 20.487 1.00 25.56 219 ALA A N 1
ATOM 1583 C CA . ALA A 1 219 ? 33.487 -29.177 21.856 1.00 25.56 219 ALA A CA 1
ATOM 1584 C C . ALA A 1 219 ? 32.469 -28.604 22.855 1.00 25.56 219 ALA A C 1
ATOM 1586 O O . ALA A 1 219 ? 31.937 -27.519 22.639 1.00 25.56 219 ALA A O 1
ATOM 1587 N N . ALA A 1 220 ? 32.242 -29.317 23.962 1.00 23.19 220 ALA A N 1
ATOM 1588 C CA . ALA A 1 220 ? 31.369 -28.893 25.055 1.00 23.19 220 ALA A CA 1
ATOM 1589 C C . ALA A 1 220 ? 31.963 -29.262 26.428 1.00 23.19 220 ALA A C 1
ATOM 1591 O O . ALA A 1 220 ? 32.517 -30.348 26.596 1.00 23.19 220 ALA A O 1
ATOM 1592 N N . MET A 1 221 ? 31.809 -28.354 27.394 1.00 23.77 221 MET A N 1
ATOM 1593 C CA . MET A 1 221 ? 32.049 -28.481 28.842 1.00 23.77 221 MET A CA 1
ATOM 1594 C C . MET A 1 221 ? 31.253 -27.356 29.537 1.00 23.77 221 MET A C 1
ATOM 1596 O O . MET A 1 221 ? 31.060 -26.315 28.917 1.00 23.77 221 MET A O 1
ATOM 1600 N N . ALA A 1 222 ? 30.829 -27.422 30.802 1.00 23.31 222 ALA A N 1
ATOM 1601 C CA . ALA A 1 222 ? 30.472 -28.541 31.684 1.00 23.31 222 ALA A CA 1
ATOM 1602 C C . ALA A 1 222 ? 29.655 -27.961 32.873 1.00 23.31 222 ALA A C 1
ATOM 1604 O O . ALA A 1 222 ? 29.728 -26.764 33.142 1.00 23.31 222 ALA A O 1
ATOM 1605 N N . ILE A 1 223 ? 28.871 -28.787 33.573 1.00 28.20 223 ILE A N 1
ATOM 1606 C CA . ILE A 1 223 ? 27.909 -28.368 34.621 1.00 28.20 223 ILE A CA 1
ATOM 1607 C C . ILE A 1 223 ? 28.538 -28.470 36.031 1.00 28.20 223 ILE A C 1
ATOM 1609 O O . ILE A 1 223 ? 29.390 -29.333 36.247 1.00 28.20 223 ILE A O 1
ATOM 1613 N N . PRO A 1 224 ? 28.059 -27.690 37.020 1.00 31.08 224 PRO A N 1
ATOM 1614 C CA . PRO A 1 224 ? 27.826 -28.227 38.369 1.00 31.08 224 PRO A CA 1
ATOM 1615 C C . PRO A 1 224 ? 26.369 -28.029 38.850 1.00 31.08 224 PRO A C 1
ATOM 1617 O O . PRO A 1 224 ? 25.692 -27.087 38.448 1.00 31.08 224 PRO A O 1
ATOM 1620 N N . MET A 1 225 ? 25.873 -28.944 39.695 1.00 29.22 225 MET A N 1
ATOM 1621 C CA . MET A 1 225 ? 24.463 -29.019 40.131 1.00 29.22 225 MET A CA 1
ATOM 1622 C C . MET A 1 225 ? 24.247 -28.615 41.601 1.00 29.22 225 MET A C 1
ATOM 1624 O O . MET A 1 225 ? 25.161 -28.717 42.417 1.00 29.22 225 MET A O 1
ATOM 1628 N N . GLY A 1 226 ? 22.999 -28.278 41.947 1.00 23.39 226 GLY A N 1
ATOM 1629 C CA . GLY A 1 226 ? 22.471 -28.185 43.315 1.00 23.39 226 GLY A CA 1
ATOM 1630 C C . GLY A 1 226 ? 21.019 -28.692 43.377 1.00 23.39 226 GLY A C 1
ATOM 1631 O O . GLY A 1 226 ? 20.301 -28.605 42.385 1.00 23.39 226 GLY A O 1
ATOM 1632 N N . ALA A 1 227 ? 20.608 -29.279 44.506 1.00 26.33 227 ALA A N 1
ATOM 1633 C CA . ALA A 1 227 ? 19.278 -29.884 44.712 1.00 26.33 227 ALA A CA 1
ATOM 1634 C C . ALA A 1 227 ? 18.230 -28.831 45.172 1.00 26.33 227 ALA A C 1
ATOM 1636 O O . ALA A 1 227 ? 18.610 -27.701 45.461 1.00 26.33 227 ALA A O 1
ATOM 1637 N N . SER A 1 228 ? 16.919 -29.099 45.280 1.00 23.97 228 SER A N 1
ATOM 1638 C CA . SER A 1 228 ? 16.182 -30.378 45.378 1.00 23.97 228 SER A CA 1
ATOM 1639 C C . SER A 1 228 ? 14.715 -30.274 44.909 1.00 23.97 228 SER A C 1
ATOM 1641 O O . SER A 1 228 ? 14.143 -29.190 44.939 1.00 23.97 228 SER A O 1
ATOM 1643 N N . ALA A 1 229 ? 14.077 -31.407 44.584 1.00 27.19 229 ALA A N 1
ATOM 1644 C CA . ALA A 1 229 ? 12.622 -31.513 44.366 1.00 27.19 229 ALA A CA 1
ATOM 1645 C C . ALA A 1 229 ? 11.836 -31.677 45.694 1.00 27.19 229 ALA A C 1
ATOM 1647 O O . ALA A 1 229 ? 12.436 -32.022 46.716 1.00 27.19 229 ALA A O 1
ATOM 1648 N N . PRO A 1 230 ? 10.507 -31.462 45.687 1.00 30.56 230 PRO A N 1
ATOM 1649 C CA . PRO A 1 230 ? 9.600 -32.595 45.445 1.00 30.56 230 PRO A CA 1
ATOM 1650 C C . PRO A 1 230 ? 8.641 -32.360 44.261 1.00 30.56 230 PRO A C 1
ATOM 1652 O O . PRO A 1 230 ? 8.663 -31.309 43.629 1.00 30.56 230 PRO A O 1
ATOM 1655 N N . ALA A 1 231 ? 7.819 -33.363 43.946 1.00 26.98 231 ALA A N 1
ATOM 1656 C CA . ALA A 1 231 ? 6.837 -33.328 42.863 1.00 26.98 231 ALA A CA 1
ATOM 1657 C C . ALA A 1 231 ? 5.401 -33.383 43.403 1.00 26.98 231 ALA A C 1
ATOM 1659 O O . ALA A 1 231 ? 5.180 -34.013 44.434 1.00 26.98 231 ALA A O 1
ATOM 1660 N N . ASP A 1 232 ? 4.440 -32.862 42.635 1.00 26.36 232 ASP A N 1
ATOM 1661 C CA . ASP A 1 232 ? 3.355 -33.711 42.123 1.00 26.36 232 ASP A CA 1
ATOM 1662 C C . ASP A 1 232 ? 2.753 -33.139 40.810 1.00 26.36 232 ASP A C 1
ATOM 1664 O O . ASP A 1 232 ? 3.300 -32.189 40.247 1.00 26.36 232 ASP A O 1
ATOM 1668 N N . LYS A 1 233 ? 1.707 -33.791 40.279 1.00 29.27 233 LYS A N 1
ATOM 1669 C CA . LYS A 1 233 ? 0.973 -33.499 39.018 1.00 29.27 233 LYS A CA 1
ATOM 1670 C C . LYS A 1 233 ? 0.357 -32.072 39.029 1.00 29.27 233 LYS A C 1
ATOM 1672 O O . LYS A 1 233 ? 0.197 -31.502 40.098 1.00 29.27 233 LYS A O 1
ATOM 1677 N N . GLU A 1 234 ? 0.002 -31.420 37.914 1.00 26.34 234 GLU A N 1
ATOM 1678 C CA . GLU A 1 234 ? -0.671 -31.914 36.691 1.00 26.34 234 GLU A CA 1
ATOM 1679 C C . GLU A 1 234 ? -0.126 -31.321 35.370 1.00 26.34 234 GLU A C 1
ATOM 1681 O O . GLU A 1 234 ? 0.809 -30.519 35.357 1.00 26.34 234 GLU A O 1
ATOM 1686 N N . LYS A 1 235 ? -0.669 -31.779 34.229 1.00 26.19 235 LYS A N 1
ATOM 1687 C CA . LYS A 1 235 ? -0.341 -31.291 32.878 1.00 26.19 235 LYS A CA 1
ATOM 1688 C C . LYS A 1 235 ? -1.568 -31.273 31.962 1.00 26.19 235 LYS A C 1
ATOM 1690 O O . LYS A 1 235 ? -1.811 -32.244 31.243 1.00 26.19 235 LYS A O 1
ATOM 1695 N N . ASP A 1 236 ? -2.245 -30.133 31.894 1.00 28.48 236 ASP A N 1
ATOM 1696 C CA . ASP A 1 236 ? -3.176 -29.846 30.803 1.00 28.48 236 ASP A CA 1
ATOM 1697 C C . ASP A 1 236 ? -2.402 -29.555 29.513 1.00 28.48 236 ASP A C 1
ATOM 1699 O O . ASP A 1 236 ? -1.793 -28.502 29.316 1.00 28.48 236 ASP A O 1
ATOM 1703 N N . GLY A 1 237 ? -2.371 -30.554 28.633 1.00 26.66 237 GLY A N 1
ATOM 1704 C CA . GLY A 1 237 ? -1.688 -30.483 27.349 1.00 26.66 237 GLY A CA 1
ATOM 1705 C C . GLY A 1 237 ? -2.551 -29.828 26.280 1.00 26.66 237 GLY A C 1
ATOM 1706 O O . GLY A 1 237 ? -3.140 -30.542 25.469 1.00 26.66 237 GLY A O 1
ATOM 1707 N N . VAL A 1 238 ? -2.581 -28.491 26.240 1.00 28.91 238 VAL A N 1
ATOM 1708 C CA . VAL A 1 238 ? -3.186 -27.734 25.129 1.00 28.91 238 VAL A CA 1
ATOM 1709 C C . VAL A 1 238 ? -2.569 -28.196 23.805 1.00 28.91 238 VAL A C 1
ATOM 1711 O O . VAL A 1 238 ? -1.386 -27.975 23.541 1.00 28.91 238 VAL A O 1
ATOM 1714 N N . LYS A 1 239 ? -3.377 -28.839 22.957 1.00 28.84 239 LYS A N 1
ATOM 1715 C CA . LYS A 1 239 ? -3.026 -29.139 21.567 1.00 28.84 239 LYS A CA 1
ATOM 1716 C C . LYS A 1 239 ? -3.643 -28.073 20.671 1.00 28.84 239 LYS A C 1
ATOM 1718 O O . LYS A 1 239 ? -4.862 -27.989 20.575 1.00 28.84 239 LYS A O 1
ATOM 1723 N N . GLY A 1 240 ? -2.792 -27.279 20.024 1.00 26.62 240 GLY A N 1
ATOM 1724 C CA . GLY A 1 240 ? -3.224 -26.365 18.968 1.00 26.62 240 GLY A CA 1
ATOM 1725 C C . GLY A 1 240 ? -3.830 -27.124 17.785 1.00 26.62 240 GLY A C 1
ATOM 1726 O O . GLY A 1 240 ? -3.484 -28.284 17.546 1.00 26.62 240 GLY A O 1
ATOM 1727 N N . GLY A 1 241 ? -4.737 -26.463 17.064 1.00 26.12 241 GLY A N 1
ATOM 1728 C CA . GLY A 1 241 ? -5.417 -27.041 15.909 1.00 26.12 241 GLY A CA 1
ATOM 1729 C C . GLY A 1 241 ? -4.440 -27.459 14.810 1.00 26.12 241 GLY A C 1
ATOM 1730 O O . GLY A 1 241 ? -3.562 -26.693 14.418 1.00 26.12 241 GLY A O 1
ATOM 1731 N N . MET A 1 242 ? -4.623 -28.678 14.314 1.00 27.38 242 MET A N 1
ATOM 1732 C CA . MET A 1 242 ? -4.068 -29.154 13.050 1.00 27.38 242 MET A CA 1
ATOM 1733 C C . MET A 1 242 ? -5.230 -29.239 12.054 1.00 27.38 242 MET A C 1
ATOM 1735 O O . MET A 1 242 ? -6.367 -29.454 12.471 1.00 27.38 242 MET A O 1
ATOM 1739 N N . GLU A 1 243 ? -4.962 -28.997 10.772 1.00 31.28 243 GLU A N 1
ATOM 1740 C CA . GLU A 1 243 ? -5.990 -28.764 9.747 1.00 31.28 243 GLU A CA 1
ATOM 1741 C C . GLU A 1 243 ? -7.028 -29.898 9.650 1.00 31.28 243 GLU A C 1
ATOM 1743 O O . GLU A 1 243 ? -6.706 -31.074 9.833 1.00 31.28 243 GLU A O 1
ATOM 1748 N N . ASN A 1 244 ? -8.271 -29.542 9.306 1.00 31.16 244 ASN A N 1
ATOM 1749 C CA . ASN A 1 244 ? -9.417 -30.454 9.202 1.00 31.16 244 ASN A CA 1
ATOM 1750 C C . ASN A 1 244 ? -9.355 -31.397 7.972 1.00 31.16 244 ASN A C 1
ATOM 1752 O O . ASN A 1 244 ? -10.361 -31.613 7.296 1.00 31.16 244 ASN A O 1
ATOM 1756 N N . GLU A 1 245 ? -8.220 -32.059 7.703 1.00 33.91 245 GLU A N 1
ATOM 1757 C CA . GLU A 1 245 ? -8.226 -33.298 6.904 1.00 33.91 245 GLU A CA 1
ATOM 1758 C C . GLU A 1 245 ? -8.764 -34.449 7.779 1.00 33.91 245 GLU A C 1
ATOM 1760 O O . GLU A 1 245 ? -8.067 -35.420 8.082 1.00 33.91 245 GLU A O 1
ATOM 1765 N N . VAL A 1 246 ? -10.037 -34.347 8.196 1.00 37.03 246 VAL A N 1
ATOM 1766 C CA . VAL A 1 246 ? -10.780 -35.427 8.866 1.00 37.03 246 VAL A CA 1
ATOM 1767 C C . VAL A 1 246 ? -11.115 -36.490 7.827 1.00 37.03 246 VAL A C 1
ATOM 1769 O O . VAL A 1 246 ? -12.256 -36.713 7.419 1.00 37.03 246 VAL A O 1
ATOM 1772 N N . ARG A 1 247 ? -10.068 -37.185 7.395 1.00 37.19 247 ARG A N 1
ATOM 1773 C CA . ARG A 1 247 ? -10.129 -38.379 6.572 1.00 37.19 247 ARG A CA 1
ATOM 1774 C C . ARG A 1 247 ? -10.656 -39.511 7.450 1.00 37.19 247 ARG A C 1
ATOM 1776 O O . ARG A 1 247 ? -9.884 -40.368 7.876 1.00 37.19 247 ARG A O 1
ATOM 1783 N N . ARG A 1 248 ? -11.965 -39.465 7.763 1.00 47.72 248 ARG A N 1
ATOM 1784 C CA . ARG A 1 248 ? -12.697 -40.517 8.489 1.00 47.72 248 ARG A CA 1
ATOM 1785 C C . ARG A 1 248 ? -12.210 -41.855 7.928 1.00 47.72 248 ARG A C 1
ATOM 1787 O O . ARG A 1 248 ? -12.286 -42.061 6.714 1.00 47.72 248 ARG A O 1
ATOM 1794 N N . GLU A 1 249 ? -11.701 -42.749 8.780 1.00 47.78 249 GLU A N 1
ATOM 1795 C CA . GLU A 1 249 ? -11.444 -44.132 8.371 1.00 47.78 249 GLU A CA 1
ATOM 1796 C C . GLU A 1 249 ? -12.799 -44.781 8.101 1.00 47.78 249 GLU A C 1
ATOM 1798 O O . GLU A 1 249 ? -13.411 -45.398 8.972 1.00 47.78 249 GLU A O 1
ATOM 1803 N N . ALA A 1 250 ? -13.303 -44.576 6.883 1.00 56.25 250 ALA A N 1
ATOM 1804 C CA . ALA A 1 250 ? -14.550 -45.144 6.433 1.00 56.25 250 ALA A CA 1
ATOM 1805 C C . ALA A 1 250 ? -14.434 -46.661 6.576 1.00 56.25 250 ALA A C 1
ATOM 1807 O O . ALA A 1 250 ? -13.676 -47.315 5.846 1.00 56.25 250 ALA A O 1
ATOM 1808 N N . LYS A 1 251 ? -15.187 -47.214 7.539 1.00 60.19 251 LYS A N 1
ATOM 1809 C CA . LYS A 1 251 ? -15.434 -48.652 7.638 1.00 60.19 251 LYS A CA 1
ATOM 1810 C C . LYS A 1 251 ? -15.754 -49.126 6.225 1.00 60.19 251 LYS A C 1
ATOM 1812 O O . LYS A 1 251 ? -16.574 -48.510 5.545 1.00 60.19 251 LYS A O 1
ATOM 1817 N N . LYS A 1 252 ? -15.100 -50.196 5.765 1.00 66.31 252 LYS A N 1
ATOM 1818 C CA . LYS A 1 252 ? -15.361 -50.783 4.442 1.00 66.31 252 LYS A CA 1
ATOM 1819 C C . LYS A 1 252 ? -16.686 -51.546 4.455 1.00 66.31 252 LYS A C 1
ATOM 1821 O O . LYS A 1 252 ? -16.704 -52.767 4.313 1.00 66.31 252 LYS A O 1
ATOM 1826 N N . LEU A 1 253 ? -17.761 -50.790 4.662 1.00 77.31 253 LEU A N 1
ATOM 1827 C CA . LEU A 1 253 ? -19.135 -51.221 4.510 1.00 77.31 253 LEU A CA 1
ATOM 1828 C C . LEU A 1 253 ? -19.319 -51.704 3.073 1.00 77.31 253 LEU A C 1
ATOM 1830 O O . LEU A 1 253 ? -18.832 -51.087 2.118 1.00 77.31 253 LEU A O 1
ATOM 1834 N N . LYS A 1 254 ? -19.986 -52.840 2.916 1.00 87.00 254 LYS A N 1
ATOM 1835 C CA . LYS A 1 254 ? -20.390 -53.343 1.604 1.00 87.00 254 LYS A CA 1
ATOM 1836 C C . LYS A 1 254 ? -21.640 -52.584 1.141 1.00 87.00 254 LYS A C 1
ATOM 1838 O O . LYS A 1 254 ? -22.423 -52.145 1.982 1.00 87.00 254 LYS A O 1
ATOM 1843 N N . PRO A 1 255 ? -21.880 -52.453 -0.175 1.00 82.88 255 PRO A N 1
ATOM 1844 C CA . PRO A 1 255 ? -23.153 -51.945 -0.675 1.00 82.88 255 PRO A CA 1
ATOM 1845 C C . PRO A 1 255 ? -24.326 -52.733 -0.070 1.00 82.88 255 PRO A C 1
ATOM 1847 O O . PRO A 1 255 ? -24.358 -53.958 -0.183 1.00 82.88 255 PRO A O 1
ATOM 1850 N N . GLY A 1 256 ? -25.254 -52.031 0.585 1.00 82.94 256 GLY A N 1
ATOM 1851 C CA . GLY A 1 256 ? -26.387 -52.625 1.308 1.00 82.94 256 GLY A CA 1
ATOM 1852 C C . GLY A 1 256 ? -26.162 -52.888 2.806 1.00 82.94 256 GLY A C 1
ATOM 1853 O O . GLY A 1 256 ? -27.095 -53.323 3.472 1.00 82.94 256 GLY A O 1
ATOM 1854 N N . GLU A 1 257 ? -24.976 -52.622 3.362 1.00 90.69 257 GLU A N 1
ATOM 1855 C CA . GLU A 1 257 ? -24.784 -52.582 4.820 1.00 90.69 257 GLU A CA 1
ATOM 1856 C C . GLU A 1 257 ? -25.252 -51.234 5.391 1.00 90.69 257 GLU A C 1
ATOM 1858 O O . GLU A 1 257 ? -25.094 -50.192 4.753 1.00 90.69 257 GLU A O 1
ATOM 1863 N N . ALA A 1 258 ? -25.837 -51.259 6.593 1.00 83.38 258 ALA A N 1
ATOM 1864 C CA . ALA A 1 258 ? -26.369 -50.065 7.240 1.00 83.38 258 ALA A CA 1
ATOM 1865 C C . ALA A 1 258 ? -25.262 -49.047 7.563 1.00 83.38 258 ALA A C 1
ATOM 1867 O O . ALA A 1 258 ? -24.184 -49.398 8.053 1.00 83.38 258 ALA A O 1
ATOM 1868 N N . LEU A 1 259 ? -25.563 -47.777 7.302 1.00 83.94 259 LEU A N 1
ATOM 1869 C CA . LEU A 1 259 ? -24.750 -46.634 7.702 1.00 83.94 259 LEU A CA 1
ATOM 1870 C C . LEU A 1 259 ? -25.024 -46.323 9.183 1.00 83.94 259 LEU A C 1
ATOM 1872 O O . LEU A 1 259 ? -26.112 -46.604 9.683 1.00 83.94 259 LEU A O 1
ATOM 1876 N N . GLY A 1 260 ? -24.031 -45.794 9.897 1.00 81.62 260 GLY A N 1
ATOM 1877 C CA . GLY A 1 260 ? -24.213 -45.381 11.291 1.00 81.62 260 GLY A CA 1
ATOM 1878 C C . GLY A 1 260 ? -24.893 -44.008 11.415 1.00 81.62 260 GLY A C 1
ATOM 1879 O O . GLY A 1 260 ? -25.031 -43.310 10.405 1.00 81.62 260 GLY A O 1
ATOM 1880 N N . PRO A 1 261 ? -25.299 -43.598 12.634 1.00 77.06 261 PRO A N 1
ATOM 1881 C CA . PRO A 1 261 ? -25.923 -42.291 12.877 1.00 77.06 261 PRO A CA 1
ATOM 1882 C C . PRO A 1 261 ? -25.027 -41.121 12.438 1.00 77.06 261 PRO A C 1
ATOM 1884 O O . PRO A 1 261 ? -25.532 -40.087 12.005 1.00 77.06 261 PRO A O 1
ATOM 1887 N N . GLU A 1 262 ? -23.704 -41.326 12.376 1.00 74.62 262 GLU A N 1
ATOM 1888 C CA . GLU A 1 262 ? -22.737 -40.353 11.861 1.00 74.62 262 GLU A CA 1
ATOM 1889 C C . GLU A 1 262 ? -22.914 -39.989 10.368 1.00 74.62 262 GLU A C 1
ATOM 1891 O O . GLU A 1 262 ? -22.138 -39.188 9.832 1.00 74.62 262 GLU A O 1
ATOM 1896 N N . TYR A 1 263 ? -23.878 -40.612 9.680 1.00 77.62 263 TYR A N 1
ATOM 1897 C CA . TYR A 1 263 ? -24.303 -40.305 8.313 1.00 77.62 263 TYR A CA 1
ATOM 1898 C C . TYR A 1 263 ? -25.454 -39.286 8.255 1.00 77.62 263 TYR A C 1
ATOM 1900 O O . TYR A 1 263 ? -25.487 -38.480 7.331 1.00 77.62 263 TYR A O 1
ATOM 1908 N N . THR A 1 264 ? -26.360 -39.284 9.239 1.00 75.94 264 THR A N 1
ATOM 1909 C CA . THR A 1 264 ? -27.413 -38.259 9.400 1.00 75.94 264 THR A CA 1
ATOM 1910 C C . THR A 1 264 ? -26.920 -37.039 10.181 1.00 75.94 264 THR A C 1
ATOM 1912 O O . THR A 1 264 ? -27.404 -35.942 9.953 1.00 75.94 264 THR A O 1
ATOM 1915 N N . GLU A 1 265 ? -25.877 -37.188 11.005 1.00 68.56 265 GLU A N 1
ATOM 1916 C CA . GLU A 1 265 ? -25.120 -36.078 11.624 1.00 68.56 265 GLU A CA 1
ATOM 1917 C C . GLU A 1 265 ? -24.291 -35.244 10.611 1.00 68.56 265 GLU A C 1
ATOM 1919 O O . GLU A 1 265 ? -23.501 -34.381 10.997 1.00 68.56 265 GLU A O 1
ATOM 1924 N N . GLY A 1 266 ? -24.383 -35.535 9.309 1.00 57.47 266 GLY A N 1
ATOM 1925 C CA . GLY A 1 266 ? -23.655 -34.819 8.265 1.00 57.47 266 GLY A CA 1
ATOM 1926 C C . GLY A 1 266 ? -24.387 -33.555 7.820 1.00 57.47 266 GLY A C 1
ATOM 1927 O O . GLY A 1 266 ? -25.426 -33.645 7.171 1.00 57.47 266 GLY A O 1
ATOM 1928 N N . SER A 1 267 ? -23.806 -32.382 8.080 1.00 57.09 267 SER A N 1
ATOM 1929 C CA . SER A 1 267 ? -24.247 -31.142 7.435 1.00 57.09 267 SER A CA 1
ATOM 1930 C C . SER A 1 267 ? -24.059 -31.212 5.911 1.00 57.09 267 SER A C 1
ATOM 1932 O O . SER A 1 267 ? -23.253 -31.988 5.388 1.00 57.09 267 SER A O 1
ATOM 1934 N N . ASN A 1 268 ? -24.793 -30.378 5.169 1.00 56.62 268 ASN A N 1
ATOM 1935 C CA . ASN A 1 268 ? -24.587 -30.237 3.728 1.00 56.62 268 ASN A CA 1
ATOM 1936 C C . ASN A 1 268 ? -23.159 -29.727 3.456 1.00 56.62 268 ASN A C 1
ATOM 1938 O O . ASN A 1 268 ? -22.877 -28.547 3.641 1.00 56.62 268 ASN A O 1
ATOM 1942 N N . PHE A 1 269 ? -22.272 -30.609 2.977 1.00 53.97 269 PHE A N 1
ATOM 1943 C CA . PHE A 1 269 ? -20.827 -30.383 2.767 1.00 53.97 269 PHE A CA 1
ATOM 1944 C C . PHE A 1 269 ? -20.458 -29.343 1.677 1.00 53.97 269 PHE A C 1
ATOM 1946 O O . PHE A 1 269 ? -19.350 -29.353 1.142 1.00 53.97 269 PHE A O 1
ATOM 1953 N N . TYR A 1 270 ? -21.357 -28.413 1.353 1.00 52.72 270 TYR A N 1
ATOM 1954 C CA . TYR A 1 270 ? -21.134 -27.272 0.461 1.00 52.72 270 TYR A CA 1
ATOM 1955 C C . TYR A 1 270 ? -20.622 -26.031 1.216 1.00 52.72 270 TYR A C 1
ATOM 1957 O O . TYR A 1 270 ? -20.991 -24.903 0.889 1.00 52.72 270 TYR A O 1
ATOM 1965 N N . GLN A 1 271 ? -19.764 -26.238 2.221 1.00 54.28 271 GLN A N 1
ATOM 1966 C CA . GLN A 1 271 ? -19.080 -25.162 2.940 1.00 54.28 271 GLN A CA 1
ATOM 1967 C C . GLN A 1 271 ? -18.198 -24.360 1.973 1.00 54.28 271 GLN A C 1
ATOM 1969 O O . GLN A 1 271 ? -17.264 -24.885 1.366 1.00 54.28 271 GLN A O 1
ATOM 1974 N N . ASN A 1 272 ? -18.525 -23.078 1.818 1.00 60.28 272 ASN A N 1
ATOM 1975 C CA . ASN A 1 272 ? -17.819 -22.108 0.975 1.00 60.28 272 ASN A CA 1
ATOM 1976 C C . ASN A 1 272 ? -17.294 -20.956 1.850 1.00 60.28 272 ASN A C 1
ATOM 1978 O O . ASN A 1 272 ? -17.352 -19.781 1.492 1.00 60.28 272 ASN A O 1
ATOM 1982 N N . ASP A 1 273 ? -16.827 -21.335 3.038 1.00 62.66 273 ASP A N 1
ATOM 1983 C CA . ASP A 1 273 ? -16.569 -20.492 4.212 1.00 62.66 273 ASP A CA 1
ATOM 1984 C C . ASP A 1 273 ? -15.373 -19.534 4.017 1.00 62.66 273 ASP A C 1
ATOM 1986 O O . ASP A 1 273 ? -15.127 -18.640 4.821 1.00 62.66 273 ASP A O 1
ATOM 1990 N N . ASP A 1 274 ? -14.651 -19.699 2.906 1.00 82.75 274 ASP A N 1
ATOM 1991 C CA . ASP A 1 274 ? -13.554 -18.848 2.432 1.00 82.75 274 ASP A CA 1
ATOM 1992 C C . ASP A 1 274 ? -14.048 -17.500 1.850 1.00 82.75 274 ASP A C 1
ATOM 1994 O O . ASP A 1 274 ? -13.245 -16.628 1.498 1.00 82.75 274 ASP A O 1
ATOM 1998 N N . ARG A 1 275 ? -15.371 -17.324 1.708 1.00 94.06 275 ARG A N 1
ATOM 1999 C CA . ARG A 1 275 ? -16.009 -16.101 1.203 1.00 94.06 275 ARG A CA 1
ATOM 2000 C C . ARG A 1 275 ? -15.963 -14.981 2.242 1.00 94.06 275 ARG A C 1
ATOM 2002 O O . ARG A 1 275 ? -16.560 -15.071 3.308 1.00 94.06 275 ARG A O 1
ATOM 2009 N N . ARG A 1 276 ? -15.301 -13.877 1.894 1.00 96.56 276 ARG A N 1
ATOM 2010 C CA . ARG A 1 276 ? -15.095 -12.706 2.761 1.00 96.56 276 ARG A CA 1
ATOM 2011 C C . ARG A 1 276 ? -15.439 -11.398 2.046 1.00 96.56 276 ARG A C 1
ATOM 2013 O O . ARG A 1 276 ? -15.595 -11.357 0.819 1.00 96.56 276 ARG A O 1
ATOM 2020 N N . ALA A 1 277 ? -15.559 -10.331 2.829 1.00 98.31 277 ALA A N 1
ATOM 2021 C CA . ALA A 1 277 ? -15.748 -8.954 2.378 1.00 98.31 277 ALA A CA 1
ATOM 2022 C C . ALA A 1 277 ? -14.852 -7.996 3.182 1.00 98.31 277 ALA A C 1
ATOM 2024 O O . ALA A 1 277 ? -14.478 -8.295 4.321 1.00 98.31 277 ALA A O 1
ATOM 2025 N N . GLY A 1 278 ? -14.517 -6.849 2.594 1.00 98.44 278 GLY A N 1
ATOM 2026 C CA . GLY A 1 278 ? -13.634 -5.864 3.202 1.00 98.44 278 GLY A CA 1
ATOM 2027 C C . GLY A 1 278 ? -13.694 -4.474 2.588 1.00 98.44 278 GLY A C 1
ATOM 2028 O O . GLY A 1 278 ? -14.385 -4.231 1.596 1.00 98.44 278 GLY A O 1
ATOM 2029 N N . VAL A 1 279 ? -12.922 -3.567 3.185 1.00 98.81 279 VAL A N 1
ATOM 2030 C CA . VAL A 1 279 ? -12.846 -2.154 2.792 1.00 98.81 279 VAL A CA 1
ATOM 2031 C C . VAL A 1 279 ? -11.404 -1.741 2.508 1.00 98.81 279 VAL A C 1
ATOM 2033 O O . VAL A 1 279 ? -10.499 -2.025 3.294 1.00 98.81 279 VAL A O 1
ATOM 2036 N N . LEU A 1 280 ? -11.208 -1.036 1.394 1.00 98.88 280 LEU A N 1
ATOM 2037 C CA . LEU A 1 280 ? -9.973 -0.349 1.031 1.00 98.88 280 LEU A CA 1
ATOM 2038 C C . LEU A 1 280 ? -9.993 1.071 1.614 1.00 98.88 280 LEU A C 1
ATOM 2040 O O . LEU A 1 280 ? -10.778 1.921 1.185 1.00 98.88 280 LEU A O 1
ATOM 2044 N N . LEU A 1 281 ? -9.109 1.323 2.582 1.00 98.75 281 LEU A N 1
ATOM 2045 C CA . LEU A 1 281 ? -8.937 2.623 3.234 1.00 98.75 281 LEU A CA 1
ATOM 2046 C C . LEU A 1 281 ? -7.504 2.759 3.762 1.00 98.75 281 LEU A C 1
ATOM 2048 O O . LEU A 1 281 ? -7.148 2.126 4.751 1.00 98.75 281 LEU A O 1
ATOM 2052 N N . HIS A 1 282 ? -6.667 3.593 3.144 1.00 98.69 282 HIS A N 1
ATOM 2053 C CA . HIS A 1 282 ? -5.301 3.805 3.639 1.00 98.69 282 HIS A CA 1
ATOM 2054 C C . HIS A 1 282 ? -5.303 4.626 4.949 1.00 98.69 282 HIS A C 1
ATOM 2056 O O . HIS A 1 282 ? -6.104 5.559 5.062 1.00 98.69 282 HIS A O 1
ATOM 2062 N N . PRO A 1 283 ? -4.410 4.362 5.930 1.00 98.31 283 PRO A N 1
ATOM 2063 C CA . PRO A 1 283 ? -4.465 5.026 7.235 1.00 98.31 283 PRO A CA 1
ATOM 2064 C C . PRO A 1 283 ? -4.330 6.557 7.213 1.00 98.31 283 PRO A C 1
ATOM 2066 O O . PRO A 1 283 ? -4.797 7.211 8.142 1.00 98.31 283 PRO A O 1
ATOM 2069 N N . THR A 1 284 ? -3.762 7.160 6.161 1.00 97.69 284 THR A N 1
ATOM 2070 C CA . THR A 1 284 ? -3.725 8.629 6.002 1.00 97.69 284 THR A CA 1
ATOM 2071 C C . THR A 1 284 ? -5.125 9.247 5.875 1.00 97.69 284 THR A C 1
ATOM 2073 O O . THR A 1 284 ? -5.364 10.365 6.341 1.00 97.69 284 THR A O 1
ATOM 2076 N N . SER A 1 285 ? -6.070 8.509 5.285 1.00 97.88 285 SER A N 1
ATOM 2077 C CA . SER A 1 285 ? -7.444 8.951 5.035 1.00 97.88 285 SER A CA 1
ATOM 2078 C C . SER A 1 285 ? -8.353 8.866 6.266 1.00 97.88 285 SER A C 1
ATOM 2080 O O . SER A 1 285 ? -9.450 9.429 6.243 1.00 97.88 285 SER A O 1
ATOM 2082 N N . LEU A 1 286 ? -7.904 8.212 7.346 1.00 96.75 286 LEU A N 1
ATOM 2083 C CA . LEU A 1 286 ? -8.645 8.106 8.606 1.00 96.75 286 LEU A CA 1
ATOM 2084 C C . LEU A 1 286 ? -8.903 9.487 9.246 1.00 96.75 286 LEU A C 1
ATOM 2086 O O . LEU A 1 286 ? -8.111 10.430 9.075 1.00 96.75 286 LEU A O 1
ATOM 2090 N N . PRO A 1 287 ? -9.987 9.628 10.031 1.00 92.19 287 PRO A N 1
ATOM 2091 C CA . PRO A 1 287 ? -10.233 10.842 10.793 1.00 92.19 287 PRO A CA 1
ATOM 2092 C C . PRO A 1 287 ? -9.188 11.017 11.905 1.00 92.19 287 PRO A C 1
ATOM 2094 O O . PRO A 1 287 ? -8.803 10.078 12.601 1.00 92.19 287 PRO A O 1
ATOM 2097 N N . GLY A 1 288 ? -8.720 12.250 12.083 1.00 89.06 288 GLY A N 1
ATOM 2098 C CA . GLY A 1 288 ? -7.584 12.561 12.953 1.00 89.06 288 GLY A CA 1
ATOM 2099 C C . GLY A 1 288 ? -7.280 14.064 12.985 1.00 89.06 288 GLY A C 1
ATOM 2100 O O . GLY A 1 288 ? -7.426 14.718 11.946 1.00 89.06 288 GLY A O 1
ATOM 2101 N N . PRO A 1 289 ? -6.885 14.624 14.145 1.00 90.38 289 PRO A N 1
ATOM 2102 C CA . PRO A 1 289 ? -6.773 16.068 14.353 1.00 90.38 289 PRO A CA 1
ATOM 2103 C C . PRO A 1 289 ? -5.450 16.662 13.852 1.00 90.38 289 PRO A C 1
ATOM 2105 O O . PRO A 1 289 ? -5.329 17.877 13.787 1.00 90.38 289 PRO A O 1
ATOM 2108 N N . HIS A 1 290 ? -4.453 15.852 13.493 1.00 92.81 290 HIS A N 1
ATOM 2109 C CA . HIS A 1 290 ? -3.097 16.318 13.181 1.00 92.81 290 HIS A CA 1
ATOM 2110 C C . HIS A 1 290 ? -2.815 16.346 11.667 1.00 92.81 290 HIS A C 1
ATOM 2112 O O . HIS A 1 290 ? -1.806 15.816 11.213 1.00 92.81 290 HIS A O 1
ATOM 2118 N N . GLY A 1 291 ? -3.736 16.898 10.867 1.00 90.88 291 GLY A N 1
ATOM 2119 C CA . GLY A 1 291 ? -3.602 17.040 9.404 1.00 90.88 291 GLY A CA 1
ATOM 2120 C C . GLY A 1 291 ? -3.760 15.749 8.576 1.00 90.88 291 GLY A C 1
ATOM 2121 O O . GLY A 1 291 ? -4.065 15.812 7.389 1.00 90.88 291 GLY A O 1
ATOM 2122 N N . SER A 1 292 ? -3.612 14.580 9.194 1.00 94.62 292 SER A N 1
ATOM 2123 C CA . SER A 1 292 ? -3.759 13.251 8.588 1.00 94.62 292 SER A CA 1
ATOM 2124 C C . SER A 1 292 ? -4.434 12.297 9.573 1.00 94.62 292 SER A C 1
ATOM 2126 O O . SER A 1 292 ? -4.514 12.578 10.773 1.00 94.62 292 SER A O 1
ATOM 2128 N N . GLY A 1 293 ? -4.920 11.165 9.070 1.00 96.31 293 GLY A N 1
ATOM 2129 C CA . GLY A 1 293 ? -5.084 9.967 9.885 1.00 96.31 293 GLY A CA 1
ATOM 2130 C C . GLY A 1 293 ? -3.726 9.404 10.322 1.00 96.31 293 GLY A C 1
ATOM 2131 O O . GLY A 1 293 ? -2.700 9.656 9.682 1.00 96.31 293 GLY A O 1
ATOM 2132 N N . ASP A 1 294 ? -3.718 8.693 11.445 1.00 97.38 294 ASP A N 1
ATOM 2133 C CA . ASP A 1 294 ? -2.550 8.045 12.044 1.00 97.38 294 ASP A CA 1
ATOM 2134 C C . ASP A 1 294 ? -2.979 6.821 12.875 1.00 97.38 294 ASP A C 1
ATOM 2136 O O . ASP A 1 294 ? -4.174 6.549 13.012 1.00 97.38 294 ASP A O 1
ATOM 2140 N N . PHE A 1 295 ? -2.024 6.069 13.432 1.00 98.31 295 PHE A N 1
ATOM 2141 C CA . PHE A 1 295 ? -2.260 4.863 14.251 1.00 98.31 295 PHE A CA 1
ATOM 2142 C C . PHE A 1 295 ? -2.850 5.157 15.655 1.00 98.31 295 PHE A C 1
ATOM 2144 O O . PHE A 1 295 ? -2.624 4.431 16.625 1.00 98.31 295 PHE A O 1
ATOM 2151 N N . GLY A 1 296 ? -3.579 6.266 15.780 1.00 96.12 296 GLY A N 1
ATOM 2152 C CA . GLY A 1 296 ? -4.295 6.701 16.972 1.00 96.12 296 GLY A CA 1
ATOM 2153 C C . GLY A 1 296 ? -5.756 6.241 16.983 1.00 96.12 296 GLY A C 1
ATOM 2154 O O . GLY A 1 296 ? -6.132 5.340 16.231 1.00 96.12 296 GLY A O 1
ATOM 2155 N N . PRO A 1 297 ? -6.617 6.879 17.802 1.00 95.19 297 PRO A N 1
ATOM 2156 C CA . PRO A 1 297 ? -8.008 6.460 18.016 1.00 95.19 297 PRO A CA 1
ATOM 2157 C C . PRO A 1 297 ? -8.844 6.237 16.744 1.00 95.19 297 PRO A C 1
ATOM 2159 O O . PRO A 1 297 ? -9.713 5.371 16.738 1.00 95.19 297 PRO A O 1
ATOM 2162 N N . GLY A 1 298 ? -8.561 6.966 15.656 1.00 95.19 298 GLY A N 1
ATOM 2163 C CA . GLY A 1 298 ? -9.268 6.813 14.379 1.00 95.19 298 GLY A CA 1
ATOM 2164 C C . GLY A 1 298 ? -9.088 5.438 13.722 1.00 95.19 298 GLY A C 1
ATOM 2165 O O . GLY A 1 298 ? -10.016 4.965 13.074 1.00 95.19 298 GLY A O 1
ATOM 2166 N N . ALA A 1 299 ? -7.943 4.773 13.920 1.00 97.56 299 ALA A N 1
ATOM 2167 C CA . ALA A 1 299 ? -7.703 3.424 13.402 1.00 97.56 299 ALA A CA 1
ATOM 2168 C C . ALA A 1 299 ? -8.513 2.365 14.169 1.00 97.56 299 ALA A C 1
ATOM 2170 O O . ALA A 1 299 ? -9.146 1.510 13.556 1.00 97.56 299 ALA A O 1
ATOM 2171 N N . PHE A 1 300 ? -8.552 2.462 15.501 1.00 97.69 300 PHE A N 1
ATOM 2172 C CA . PHE A 1 300 ? -9.330 1.556 16.354 1.00 97.69 300 PHE A CA 1
ATOM 2173 C C . PHE A 1 300 ? -10.839 1.714 16.095 1.00 97.69 300 PHE A C 1
ATOM 2175 O O . PHE A 1 300 ? -11.516 0.725 15.832 1.00 97.69 300 PHE A O 1
ATOM 2182 N N . ALA A 1 301 ? -11.337 2.956 16.019 1.00 96.62 301 ALA A N 1
ATOM 2183 C CA . ALA A 1 301 ? -12.736 3.238 15.682 1.00 96.62 301 ALA A CA 1
ATOM 2184 C C . ALA A 1 301 ? -13.135 2.747 14.274 1.00 96.62 301 ALA A C 1
ATOM 2186 O O . ALA A 1 301 ? -14.258 2.283 14.081 1.00 96.62 301 ALA A O 1
ATOM 2187 N N . PHE A 1 302 ? -12.222 2.797 13.295 1.00 97.94 302 PHE A N 1
ATOM 2188 C CA . PHE A 1 302 ? -12.460 2.196 11.980 1.00 97.94 302 PHE A CA 1
ATOM 2189 C C . PHE A 1 302 ? -12.543 0.664 12.045 1.00 97.94 302 PHE A C 1
ATOM 2191 O O . PHE A 1 302 ? -13.406 0.086 11.392 1.00 97.94 302 PHE A O 1
ATOM 2198 N N . ILE A 1 303 ? -11.693 0.004 12.840 1.00 98.31 303 ILE A N 1
ATOM 2199 C CA . ILE A 1 303 ? -11.738 -1.455 13.041 1.00 98.31 303 ILE A CA 1
ATOM 2200 C C . ILE A 1 303 ? -13.066 -1.872 13.697 1.00 98.31 303 ILE A C 1
ATOM 2202 O O . ILE A 1 303 ? -13.698 -2.821 13.231 1.00 98.31 303 ILE A O 1
ATOM 2206 N N . ASP A 1 304 ? -13.539 -1.137 14.707 1.00 97.12 304 ASP A N 1
ATOM 2207 C CA . ASP A 1 304 ? -14.844 -1.377 15.342 1.00 97.12 304 ASP A CA 1
ATOM 2208 C C . ASP A 1 304 ? -16.017 -1.157 14.373 1.00 97.12 304 ASP A C 1
ATOM 2210 O O . ASP A 1 304 ? -16.925 -1.992 14.285 1.00 97.12 304 ASP A O 1
ATOM 2214 N N . TRP A 1 305 ? -15.984 -0.076 13.583 1.00 97.38 305 TRP A N 1
ATOM 2215 C CA . TRP A 1 305 ? -16.975 0.167 12.532 1.00 97.38 305 TRP A CA 1
ATOM 2216 C C . TRP A 1 305 ? -16.964 -0.957 11.486 1.00 97.38 305 TRP A C 1
ATOM 2218 O O . TRP A 1 305 ? -18.017 -1.520 11.183 1.00 97.38 305 TRP A O 1
ATOM 2228 N N . LEU A 1 306 ? -15.786 -1.357 10.996 1.00 97.44 306 LEU A N 1
ATOM 2229 C CA . LEU A 1 306 ? -15.624 -2.410 9.992 1.00 97.44 306 LEU A CA 1
ATOM 2230 C C . LEU A 1 306 ? -16.155 -3.753 10.511 1.00 97.44 306 LEU A C 1
ATOM 2232 O O . LEU A 1 306 ? -16.904 -4.428 9.804 1.00 97.44 306 LEU A O 1
ATOM 2236 N N . LYS A 1 307 ? -15.884 -4.088 11.777 1.00 96.50 307 LYS A N 1
ATOM 2237 C CA . LYS A 1 307 ? -16.446 -5.258 12.469 1.00 96.50 307 LYS A CA 1
ATOM 2238 C C . LYS A 1 307 ? -17.975 -5.199 12.541 1.00 96.50 307 LYS A C 1
ATOM 2240 O O . LYS A 1 307 ? -18.647 -6.214 12.343 1.00 96.50 307 LYS A O 1
ATOM 2245 N N . SER A 1 308 ? -18.548 -4.015 12.775 1.00 95.62 308 SER A N 1
ATOM 2246 C CA . SER A 1 308 ? -20.005 -3.815 12.794 1.00 95.62 308 SER A CA 1
ATOM 2247 C C . SER A 1 308 ? -20.673 -4.030 11.424 1.00 95.62 308 SER A C 1
ATOM 2249 O O . SER A 1 308 ? -21.858 -4.359 11.374 1.00 95.62 308 SER A O 1
ATOM 2251 N N . THR A 1 309 ? -19.917 -3.926 10.322 1.00 96.44 309 THR A N 1
ATOM 2252 C CA . THR A 1 309 ? -20.390 -4.256 8.961 1.00 96.44 309 THR A CA 1
ATOM 2253 C C . THR A 1 309 ? -20.362 -5.755 8.640 1.00 96.44 309 THR A C 1
ATOM 2255 O O . THR A 1 309 ? -20.819 -6.162 7.577 1.00 96.44 309 THR A O 1
ATOM 2258 N N . GLY A 1 310 ? -19.785 -6.591 9.510 1.00 95.62 310 GLY A N 1
ATOM 2259 C CA . GLY A 1 310 ? -19.530 -8.004 9.212 1.00 95.62 310 GLY A CA 1
ATOM 2260 C C . GLY A 1 310 ? -18.350 -8.257 8.262 1.00 95.62 310 GLY A C 1
ATOM 2261 O O . GLY A 1 310 ? -18.037 -9.413 7.988 1.00 95.62 310 GLY A O 1
ATOM 2262 N N . CYS A 1 311 ? -17.669 -7.216 7.772 1.00 97.12 311 CYS A N 1
ATOM 2263 C CA . CYS A 1 311 ? -16.438 -7.367 6.998 1.00 97.12 311 CYS A CA 1
ATOM 2264 C C . CYS A 1 311 ? -15.285 -7.925 7.851 1.00 97.12 311 CYS A C 1
ATOM 2266 O O . CYS A 1 311 ? -15.205 -7.696 9.057 1.00 97.12 311 CYS A O 1
ATOM 2268 N N . SER A 1 312 ? -14.359 -8.624 7.192 1.00 97.25 312 SER A N 1
ATOM 2269 C CA . SER A 1 312 ? -13.205 -9.301 7.808 1.00 97.25 312 SER A CA 1
ATOM 2270 C C . SER A 1 312 ? -11.866 -9.001 7.129 1.00 97.25 312 SER A C 1
ATOM 2272 O O . SER A 1 312 ? -10.855 -9.595 7.497 1.00 97.25 312 SER A O 1
ATOM 2274 N N . ILE A 1 313 ? -11.829 -8.080 6.159 1.00 98.62 313 ILE A N 1
ATOM 2275 C CA . ILE A 1 313 ? -10.588 -7.623 5.520 1.00 98.62 313 ILE A CA 1
ATOM 2276 C C . ILE A 1 313 ? -10.507 -6.095 5.576 1.00 98.62 313 ILE A C 1
ATOM 2278 O O . ILE A 1 313 ? -11.414 -5.399 5.116 1.00 98.62 313 ILE A O 1
ATOM 2282 N N . TRP A 1 314 ? -9.391 -5.569 6.074 1.00 98.81 314 TRP A N 1
ATOM 2283 C CA . TRP A 1 314 ? -8.998 -4.175 5.864 1.00 98.81 314 TRP A CA 1
ATOM 2284 C C . TRP A 1 314 ? -7.867 -4.138 4.841 1.00 98.81 314 TRP A C 1
ATOM 2286 O O . TRP A 1 314 ? -6.772 -4.616 5.130 1.00 98.81 314 TRP A O 1
ATOM 2296 N N . GLN A 1 315 ? -8.111 -3.585 3.650 1.00 98.88 315 GLN A N 1
ATOM 2297 C CA . GLN A 1 315 ? -7.049 -3.372 2.670 1.00 98.88 315 GLN A CA 1
ATOM 2298 C C . GLN A 1 315 ? -6.445 -1.972 2.789 1.00 98.88 315 GLN A C 1
ATOM 2300 O O . GLN A 1 315 ? -7.152 -0.966 2.901 1.00 98.88 315 GLN A O 1
ATOM 2305 N N . ILE A 1 316 ? -5.119 -1.917 2.701 1.00 98.69 316 ILE A N 1
ATOM 2306 C CA . ILE A 1 316 ? -4.320 -0.696 2.767 1.00 98.69 316 ILE A CA 1
ATOM 2307 C C . ILE A 1 316 ? -3.319 -0.621 1.613 1.00 98.69 316 ILE A C 1
ATOM 2309 O O . ILE A 1 316 ? -2.793 -1.628 1.148 1.00 98.69 316 ILE A O 1
ATOM 2313 N N . LEU A 1 317 ? -3.030 0.607 1.181 1.00 98.56 317 LEU A N 1
ATOM 2314 C CA . LEU A 1 317 ? -1.897 0.910 0.298 1.00 98.56 317 LEU A CA 1
ATOM 2315 C C . LEU A 1 317 ? -0.563 0.752 1.067 1.00 98.56 317 LEU A C 1
ATOM 2317 O O . LEU A 1 317 ? -0.590 0.743 2.304 1.00 98.56 317 LEU A O 1
ATOM 2321 N N . PRO A 1 318 ? 0.596 0.675 0.381 1.00 98.25 318 PRO A N 1
ATOM 2322 C CA . PRO A 1 318 ? 1.896 0.434 1.010 1.00 98.25 318 PRO A CA 1
ATOM 2323 C C . PRO A 1 318 ? 2.210 1.410 2.156 1.00 98.25 318 PRO A C 1
ATOM 2325 O O . PRO A 1 318 ? 2.101 2.621 1.996 1.00 98.25 318 PRO A O 1
ATOM 2328 N N . LEU A 1 319 ? 2.651 0.905 3.313 1.00 98.06 319 LEU A N 1
ATOM 2329 C CA . LEU A 1 319 ? 2.975 1.742 4.483 1.00 98.06 319 LEU A CA 1
ATOM 2330 C C . LEU A 1 319 ? 4.377 2.390 4.441 1.00 98.06 319 LEU A C 1
ATOM 2332 O O . LEU A 1 319 ? 4.830 2.916 5.456 1.00 98.06 319 LEU A O 1
ATOM 2336 N N . VAL A 1 320 ? 5.078 2.337 3.307 1.00 96.81 320 VAL A N 1
ATOM 2337 C CA . VAL A 1 320 ? 6.460 2.834 3.145 1.00 96.81 320 VAL A CA 1
ATOM 2338 C C . VAL A 1 320 ? 6.556 4.367 3.226 1.00 96.81 320 VAL A C 1
ATOM 2340 O O . VAL A 1 320 ? 5.566 5.045 2.947 1.00 96.81 320 VAL A O 1
ATOM 2343 N N . PRO A 1 321 ? 7.723 4.958 3.571 1.00 94.69 321 PRO A N 1
ATOM 2344 C CA . PRO A 1 321 ? 7.917 6.407 3.520 1.00 94.69 321 PRO A CA 1
ATOM 2345 C C . PRO A 1 321 ? 7.661 6.919 2.090 1.00 94.69 321 PRO A C 1
ATOM 2347 O O . PRO A 1 321 ? 8.398 6.526 1.181 1.00 94.69 321 PRO A O 1
ATOM 2350 N N . PRO A 1 322 ? 6.626 7.749 1.865 1.00 90.62 322 PRO A N 1
ATOM 2351 C CA . PRO A 1 322 ? 6.158 8.081 0.523 1.00 90.62 322 PRO A CA 1
ATOM 2352 C C . PRO A 1 322 ? 7.102 9.046 -0.195 1.00 90.62 322 PRO A C 1
ATOM 2354 O O . PRO A 1 322 ? 7.987 9.652 0.420 1.00 90.62 322 PRO A O 1
ATOM 2357 N N . GLY A 1 323 ? 6.858 9.261 -1.487 1.00 79.56 323 GLY A N 1
ATOM 2358 C CA . GLY A 1 323 ? 7.509 10.331 -2.239 1.00 79.56 323 GLY A CA 1
ATOM 2359 C C . GLY A 1 323 ? 7.359 11.690 -1.535 1.00 79.56 323 GLY A C 1
ATOM 2360 O O . GLY A 1 323 ? 6.264 12.080 -1.127 1.00 79.56 323 GLY A O 1
ATOM 2361 N N . ARG A 1 324 ? 8.480 12.400 -1.366 1.00 76.06 324 ARG A N 1
ATOM 2362 C CA . ARG A 1 324 ? 8.562 13.795 -0.874 1.00 76.06 324 ARG A CA 1
ATOM 2363 C C . ARG A 1 324 ? 9.268 14.715 -1.892 1.00 76.06 324 ARG A C 1
ATOM 2365 O O . ARG A 1 324 ? 9.819 15.751 -1.529 1.00 76.06 324 ARG A O 1
ATOM 2372 N N . LYS A 1 325 ? 9.338 14.281 -3.156 1.00 70.81 325 LYS A N 1
ATOM 2373 C CA . LYS A 1 325 ? 9.892 15.038 -4.284 1.00 70.81 325 LYS A CA 1
ATOM 2374 C C . LYS A 1 325 ? 8.744 15.596 -5.115 1.00 70.81 325 LYS A C 1
ATOM 2376 O O . LYS A 1 325 ? 7.790 14.874 -5.389 1.00 70.81 325 LYS A O 1
ATOM 2381 N N . SER A 1 326 ? 8.909 16.828 -5.599 1.00 65.31 326 SER A N 1
ATOM 2382 C CA . SER A 1 326 ? 7.887 17.530 -6.381 1.00 65.31 326 SER A CA 1
ATOM 2383 C C . SER A 1 326 ? 7.384 16.694 -7.564 1.00 65.31 326 SER A C 1
ATOM 2385 O O . SER A 1 326 ? 8.106 16.439 -8.532 1.00 65.31 326 SER A O 1
ATOM 2387 N N . GLY A 1 327 ? 6.120 16.286 -7.486 1.00 65.50 327 GLY A N 1
ATOM 2388 C CA . GLY A 1 327 ? 5.459 15.445 -8.480 1.00 65.50 327 GLY A CA 1
ATOM 2389 C C . GLY A 1 327 ? 5.393 13.946 -8.154 1.00 65.50 327 GLY A C 1
ATOM 2390 O O . GLY A 1 327 ? 4.934 13.171 -8.993 1.00 65.50 327 GLY A O 1
ATOM 2391 N N . GLU A 1 328 ? 5.847 13.550 -6.965 1.00 74.06 328 GLU A N 1
ATOM 2392 C CA . GLU A 1 328 ? 5.683 12.227 -6.339 1.00 74.06 328 GLU A CA 1
ATOM 2393 C C . GLU A 1 328 ? 5.013 12.348 -4.950 1.00 74.06 328 GLU A C 1
ATOM 2395 O O . GLU A 1 328 ? 4.897 11.367 -4.213 1.00 74.06 328 GLU A O 1
ATOM 2400 N N . ASP A 1 329 ? 4.594 13.561 -4.579 1.00 79.44 329 ASP A N 1
ATOM 2401 C CA . ASP A 1 329 ? 4.281 13.970 -3.211 1.00 79.44 329 ASP A CA 1
ATOM 2402 C C . ASP A 1 329 ? 3.138 13.151 -2.589 1.00 79.44 329 ASP A C 1
ATOM 2404 O O . ASP A 1 329 ? 2.013 13.110 -3.093 1.00 79.44 329 ASP A O 1
ATOM 2408 N N . GLY A 1 330 ? 3.444 12.476 -1.479 1.00 85.44 330 GLY A N 1
ATOM 2409 C CA . GLY A 1 330 ? 2.512 11.609 -0.759 1.00 85.44 330 GLY A CA 1
ATOM 2410 C C . GLY A 1 330 ? 2.318 10.212 -1.359 1.00 85.44 330 GLY A C 1
ATOM 2411 O O . GLY A 1 330 ? 1.602 9.415 -0.759 1.00 85.44 330 GLY A O 1
ATOM 2412 N N . SER A 1 331 ? 2.958 9.880 -2.488 1.00 92.19 331 SER A N 1
ATOM 2413 C CA . SER A 1 331 ? 2.762 8.600 -3.185 1.00 92.19 331 SER A CA 1
ATOM 2414 C C . SER A 1 331 ? 3.328 7.395 -2.419 1.00 92.19 331 SER A C 1
ATOM 2416 O O . SER A 1 331 ? 4.552 7.311 -2.258 1.00 92.19 331 SER A O 1
ATOM 2418 N N . PRO A 1 332 ? 2.490 6.408 -2.031 1.00 93.31 332 PRO A N 1
ATOM 2419 C CA . PRO A 1 332 ? 2.945 5.145 -1.439 1.00 93.31 332 PRO A CA 1
ATOM 2420 C C . PRO A 1 332 ? 3.771 4.276 -2.400 1.00 93.31 332 PRO A C 1
ATOM 2422 O O . PRO A 1 332 ? 4.588 3.465 -1.973 1.00 93.31 332 PRO A O 1
ATOM 2425 N N . TYR A 1 333 ? 3.566 4.443 -3.710 1.00 90.81 333 TYR A N 1
ATOM 2426 C CA . TYR A 1 333 ? 4.224 3.653 -4.756 1.00 90.81 333 TYR A CA 1
ATOM 2427 C C . TYR A 1 333 ? 5.572 4.266 -5.191 1.00 90.81 333 TYR A C 1
ATOM 2429 O O . TYR A 1 333 ? 6.374 3.594 -5.836 1.00 90.81 333 TYR A O 1
ATOM 2437 N N . ALA A 1 334 ? 5.870 5.503 -4.767 1.00 85.94 334 ALA A N 1
ATOM 2438 C CA . ALA A 1 334 ? 7.183 6.152 -4.883 1.00 85.94 334 ALA A CA 1
ATOM 2439 C C . ALA A 1 334 ? 7.990 6.052 -3.567 1.00 85.94 334 ALA A C 1
ATOM 2441 O O . ALA A 1 334 ? 8.602 7.019 -3.115 1.00 85.94 334 ALA A O 1
ATOM 2442 N N . GLY A 1 335 ? 7.944 4.884 -2.915 1.00 86.31 335 GLY A N 1
ATOM 2443 C CA . GLY A 1 335 ? 8.565 4.657 -1.608 1.00 86.31 335 GLY A CA 1
ATOM 2444 C C . GLY A 1 335 ? 10.087 4.854 -1.597 1.00 86.31 335 GLY A C 1
ATOM 2445 O O . GLY A 1 335 ? 10.796 4.322 -2.455 1.00 86.31 335 GLY A O 1
ATOM 2446 N N . GLN A 1 336 ? 10.584 5.581 -0.591 1.00 88.44 336 GLN A N 1
ATOM 2447 C CA . GLN A 1 336 ? 12.017 5.884 -0.403 1.00 88.44 336 GLN A CA 1
ATOM 2448 C C . GLN A 1 336 ? 12.832 4.671 0.095 1.00 88.44 336 GLN A C 1
ATOM 2450 O O . GLN A 1 336 ? 14.043 4.599 -0.101 1.00 88.44 336 GLN A O 1
ATOM 2455 N N . ASP A 1 337 ? 12.164 3.710 0.731 1.00 95.25 337 ASP A N 1
ATOM 2456 C CA . ASP A 1 337 ? 12.698 2.423 1.190 1.00 95.25 337 ASP A CA 1
ATOM 2457 C C . ASP A 1 337 ? 11.546 1.404 1.192 1.00 95.25 337 ASP A C 1
ATOM 2459 O O . ASP A 1 337 ? 10.402 1.768 1.468 1.00 95.25 337 ASP A O 1
ATOM 2463 N N . ALA A 1 338 ? 11.814 0.143 0.854 1.00 95.75 338 ALA A N 1
ATOM 2464 C CA . ALA A 1 338 ? 10.792 -0.891 0.689 1.00 95.75 338 ALA A CA 1
ATOM 2465 C C . ALA A 1 338 ? 10.388 -1.625 1.985 1.00 95.75 338 ALA A C 1
ATOM 2467 O O . ALA A 1 338 ? 9.547 -2.525 1.930 1.00 95.75 338 ALA A O 1
ATOM 2468 N N . ASN A 1 339 ? 11.003 -1.288 3.123 1.00 97.19 339 ASN A N 1
ATOM 2469 C CA . ASN A 1 339 ? 10.942 -2.037 4.383 1.00 97.19 339 ASN A CA 1
ATOM 2470 C C . ASN A 1 339 ? 10.609 -1.140 5.590 1.00 97.19 339 ASN A C 1
ATOM 2472 O O . ASN A 1 339 ? 9.940 -1.586 6.531 1.00 97.19 339 ASN A O 1
ATOM 2476 N N . CYS A 1 340 ? 11.073 0.112 5.570 1.00 98.31 340 CYS A N 1
ATOM 2477 C CA . CYS A 1 340 ? 10.699 1.152 6.523 1.00 98.31 340 CYS A CA 1
ATOM 2478 C C . CYS A 1 340 ? 9.194 1.456 6.495 1.00 98.31 340 CYS A C 1
ATOM 2480 O O . CYS A 1 340 ? 8.500 1.212 5.510 1.00 98.31 340 CYS A O 1
ATOM 2482 N N . GLY A 1 341 ? 8.705 2.050 7.581 1.00 98.25 341 GLY A N 1
ATOM 2483 C CA . GLY A 1 341 ? 7.363 2.607 7.693 1.00 98.25 341 GLY A CA 1
ATOM 2484 C C . GLY A 1 341 ? 7.332 4.133 7.607 1.00 98.25 341 GLY A C 1
ATOM 2485 O O . GLY A 1 341 ? 8.272 4.816 8.027 1.00 98.25 341 GLY A O 1
ATOM 2486 N N . ASN A 1 342 ? 6.230 4.670 7.087 1.00 98.00 342 ASN A N 1
ATOM 2487 C CA . ASN A 1 342 ? 5.933 6.095 7.011 1.00 98.00 342 ASN A CA 1
ATOM 2488 C C . ASN A 1 342 ? 5.748 6.694 8.414 1.00 98.00 342 ASN A C 1
ATOM 2490 O O . ASN A 1 342 ? 4.710 6.510 9.054 1.00 98.00 342 ASN A O 1
ATOM 2494 N N . THR A 1 343 ? 6.728 7.473 8.872 1.00 98.06 343 THR A N 1
ATOM 2495 C CA . THR A 1 343 ? 6.700 8.141 10.182 1.00 98.06 343 THR A CA 1
ATOM 2496 C C . THR A 1 343 ? 5.505 9.078 10.360 1.00 98.06 343 THR A C 1
ATOM 2498 O O . THR A 1 343 ? 5.040 9.249 11.482 1.00 98.06 343 THR A O 1
ATOM 2501 N N . LEU A 1 344 ? 4.929 9.631 9.286 1.00 97.12 344 LEU A N 1
ATOM 2502 C CA . LEU A 1 344 ? 3.770 10.529 9.377 1.00 97.12 344 LEU A CA 1
ATOM 2503 C C . LEU A 1 344 ? 2.493 9.820 9.873 1.00 97.12 344 LEU A C 1
ATOM 2505 O O . LEU A 1 344 ? 1.577 10.491 10.354 1.00 97.12 344 LEU A O 1
ATOM 2509 N N . LEU A 1 345 ? 2.455 8.481 9.832 1.00 98.50 345 LEU A N 1
ATOM 2510 C CA . LEU A 1 345 ? 1.395 7.653 10.420 1.00 98.50 345 LEU A CA 1
ATOM 2511 C C . LEU A 1 345 ? 1.570 7.396 11.928 1.00 98.50 345 LEU A C 1
ATOM 2513 O O . LEU A 1 345 ? 0.665 6.845 12.551 1.00 98.50 345 LEU A O 1
ATOM 2517 N N . ILE A 1 346 ? 2.678 7.828 12.541 1.00 98.69 346 ILE A N 1
ATOM 2518 C CA . ILE A 1 346 ? 2.859 7.777 13.999 1.00 98.69 346 ILE A CA 1
ATOM 2519 C C . ILE A 1 346 ? 1.889 8.773 14.647 1.00 98.69 346 ILE A C 1
ATOM 2521 O O . ILE A 1 346 ? 1.894 9.969 14.341 1.00 98.69 346 ILE A O 1
ATOM 2525 N N . SER A 1 347 ? 1.046 8.287 15.550 1.00 98.38 347 SER A N 1
ATOM 2526 C CA . SER A 1 347 ? 0.071 9.084 16.283 1.00 98.38 347 SER A CA 1
ATOM 2527 C C . SER A 1 347 ? 0.703 9.819 17.455 1.00 98.38 347 SER A C 1
ATOM 2529 O O . SER A 1 347 ? 1.351 9.214 18.314 1.00 98.38 347 SER A O 1
ATOM 2531 N N . LEU A 1 348 ? 0.486 11.134 17.511 1.00 98.31 348 LEU A N 1
ATOM 2532 C CA . LEU A 1 348 ? 1.042 11.988 18.562 1.00 98.31 348 LEU A CA 1
ATOM 2533 C C . LEU A 1 348 ? 0.364 11.736 19.921 1.00 98.31 348 LEU A C 1
ATOM 2535 O O . LEU A 1 348 ? 1.037 11.759 20.946 1.00 98.31 348 LEU A O 1
ATOM 2539 N N . GLU A 1 349 ? -0.930 11.399 19.942 1.00 96.88 349 GLU A N 1
ATOM 2540 C CA . GLU A 1 349 ? -1.646 11.031 21.177 1.00 96.88 349 GLU A CA 1
ATOM 2541 C C . GLU A 1 349 ? -1.095 9.735 21.786 1.00 96.88 349 GLU A C 1
ATOM 2543 O O . GLU A 1 349 ? -0.930 9.646 23.001 1.00 96.88 349 GLU A O 1
ATOM 2548 N N . LYS A 1 350 ? -0.729 8.749 20.954 1.00 97.12 350 LYS A N 1
ATOM 2549 C CA . LYS A 1 350 ? -0.033 7.533 21.411 1.00 97.12 350 LYS A CA 1
ATOM 2550 C C . LYS A 1 350 ? 1.347 7.856 21.990 1.00 97.12 350 LYS A C 1
ATOM 2552 O O . LYS A 1 350 ? 1.720 7.285 23.008 1.00 97.12 350 LYS A O 1
ATOM 2557 N N . LEU A 1 351 ? 2.084 8.810 21.413 1.00 97.94 351 LEU A N 1
ATOM 2558 C CA . LEU A 1 351 ? 3.356 9.270 21.988 1.00 97.94 351 LEU A CA 1
ATOM 2559 C C . LEU A 1 351 ? 3.169 9.961 23.353 1.00 97.94 351 LEU A C 1
ATOM 2561 O O . LEU A 1 351 ? 4.030 9.801 24.216 1.00 97.94 351 LEU A O 1
ATOM 2565 N N . VAL A 1 352 ? 2.046 10.651 23.590 1.00 97.38 352 VAL A N 1
ATOM 2566 C CA . VAL A 1 352 ? 1.684 11.155 24.931 1.00 97.38 352 VAL A CA 1
ATOM 2567 C C . VAL A 1 352 ? 1.339 10.004 25.885 1.00 97.38 352 VAL A C 1
ATOM 2569 O O . VAL A 1 352 ? 1.846 9.970 27.003 1.00 97.38 352 VAL A O 1
ATOM 2572 N N . GLN A 1 353 ? 0.567 9.005 25.440 1.00 95.38 353 GLN A N 1
ATOM 2573 C CA . GLN A 1 353 ? 0.263 7.799 26.236 1.00 95.38 353 GLN A CA 1
ATOM 2574 C C . GLN A 1 353 ? 1.526 7.008 26.626 1.00 95.38 353 GLN A C 1
ATOM 2576 O O . GLN A 1 353 ? 1.578 6.427 27.707 1.00 95.38 353 GLN A O 1
ATOM 2581 N N . TYR A 1 354 ? 2.560 7.015 25.780 1.00 94.50 354 TYR A N 1
ATOM 2582 C CA . TYR A 1 354 ? 3.869 6.413 26.059 1.00 94.50 354 TYR A CA 1
ATOM 2583 C C . TYR A 1 354 ? 4.794 7.292 26.932 1.00 94.50 354 TYR A C 1
ATOM 2585 O O . TYR A 1 354 ? 5.918 6.885 27.219 1.00 94.50 354 TYR A O 1
ATOM 2593 N N . GLY A 1 355 ? 4.378 8.503 27.325 1.00 94.56 355 GLY A N 1
ATOM 2594 C CA . GLY A 1 355 ? 5.215 9.457 28.069 1.00 94.56 355 GLY A CA 1
ATOM 2595 C C . GLY A 1 355 ? 6.360 10.077 27.252 1.00 94.56 355 GLY A C 1
ATOM 2596 O O . GLY A 1 355 ? 7.304 10.621 27.823 1.00 94.56 355 GLY A O 1
ATOM 2597 N N . LEU A 1 356 ? 6.304 9.988 25.919 1.00 95.94 356 LEU A N 1
ATOM 2598 C CA . LEU A 1 356 ? 7.319 10.512 24.996 1.00 95.94 356 LEU A CA 1
ATOM 2599 C C . LEU A 1 356 ? 7.005 11.926 24.489 1.00 95.94 356 LEU A C 1
ATOM 2601 O O . LEU A 1 356 ? 7.902 12.607 23.989 1.00 95.94 356 LEU A O 1
ATOM 2605 N N . LEU A 1 357 ? 5.761 12.381 24.627 1.00 97.38 357 LEU A N 1
ATOM 2606 C CA . LEU A 1 357 ? 5.334 13.772 24.463 1.00 97.38 357 LEU A CA 1
ATOM 2607 C C . LEU A 1 357 ? 4.489 14.189 25.672 1.00 97.38 357 LEU A C 1
ATOM 2609 O O . LEU A 1 357 ? 3.857 13.354 26.314 1.00 97.38 357 LEU A O 1
ATOM 2613 N N . GLU A 1 358 ? 4.457 15.481 25.968 1.00 96.88 358 GLU A N 1
ATOM 2614 C CA . GLU A 1 358 ? 3.446 16.066 26.852 1.00 96.88 358 GLU A CA 1
ATOM 2615 C C . GLU A 1 358 ? 2.218 16.501 26.034 1.00 96.88 358 GLU A C 1
ATOM 2617 O O . GLU A 1 358 ? 2.339 16.875 24.868 1.00 96.88 358 GLU A O 1
ATOM 2622 N N . GLU A 1 359 ? 1.033 16.538 26.649 1.00 96.50 359 GLU A N 1
ATOM 2623 C CA . GLU A 1 359 ? -0.177 17.109 26.025 1.00 96.50 359 GLU A CA 1
ATOM 2624 C C . GLU A 1 359 ? 0.023 18.592 25.638 1.00 96.50 359 GLU A C 1
ATOM 2626 O O . GLU A 1 359 ? -0.495 19.056 24.626 1.00 96.50 359 GLU A O 1
ATOM 2631 N N . SER A 1 360 ? 0.871 19.304 26.392 1.00 97.31 360 SER A N 1
ATOM 2632 C CA . SER A 1 360 ? 1.331 20.678 26.137 1.00 97.31 360 SER A CA 1
ATOM 2633 C C . SER A 1 360 ? 2.132 20.849 24.833 1.00 97.31 360 SER A C 1
ATOM 2635 O O . SER A 1 360 ? 2.296 21.972 24.357 1.00 97.31 360 SER A O 1
ATOM 2637 N N . GLU A 1 361 ? 2.648 19.754 24.263 1.00 97.56 361 GLU A N 1
ATOM 2638 C CA . GLU A 1 361 ? 3.464 19.735 23.044 1.00 97.56 361 GLU A CA 1
ATOM 2639 C C . GLU A 1 361 ? 2.671 19.317 21.798 1.00 97.56 361 GLU A C 1
ATOM 2641 O O . GLU A 1 361 ? 3.223 19.346 20.694 1.00 97.56 361 GLU A O 1
ATOM 2646 N N . LEU A 1 362 ? 1.401 18.925 21.953 1.00 97.00 362 LEU A N 1
ATOM 2647 C CA . LEU A 1 362 ? 0.523 18.627 20.825 1.00 97.00 362 LEU A CA 1
ATOM 2648 C C . LEU A 1 362 ? 0.141 19.921 20.083 1.00 97.00 362 LEU A C 1
ATOM 2650 O O . LEU A 1 362 ? -0.149 20.940 20.716 1.00 97.00 362 LEU A O 1
ATOM 2654 N N . PRO A 1 363 ? 0.106 19.911 18.739 1.00 94.94 363 PRO A N 1
ATOM 2655 C CA . PRO A 1 363 ? -0.404 21.045 17.986 1.00 94.94 363 PRO A CA 1
ATOM 2656 C C . PRO A 1 363 ? -1.931 21.158 18.148 1.00 94.94 363 PRO A C 1
ATOM 2658 O O . PRO A 1 363 ? -2.605 20.148 18.368 1.00 94.94 363 PRO A O 1
ATOM 2661 N N . PRO A 1 364 ? -2.515 22.362 17.997 1.00 92.06 364 PRO A N 1
ATOM 2662 C CA . PRO A 1 364 ? -3.966 22.515 17.982 1.00 92.06 364 PRO A CA 1
ATOM 2663 C C . PRO A 1 364 ? -4.584 21.711 16.820 1.00 92.06 364 PRO A C 1
ATOM 2665 O O . PRO A 1 364 ? -3.932 21.561 15.783 1.00 92.06 364 PRO A O 1
ATOM 2668 N N . PRO A 1 365 ? -5.837 21.228 16.938 1.00 89.38 365 PRO A N 1
ATOM 2669 C CA . PRO A 1 365 ? -6.483 20.466 15.873 1.00 89.38 365 PRO A CA 1
ATOM 2670 C C . PRO A 1 365 ? -6.521 21.204 14.526 1.00 89.38 365 PRO A C 1
ATOM 2672 O O . PRO A 1 365 ? -6.995 22.336 14.425 1.00 89.38 365 PRO A O 1
ATOM 2675 N N . LEU A 1 366 ? -6.068 20.513 13.480 1.00 87.31 366 LEU A N 1
ATOM 2676 C CA . LEU A 1 366 ? -6.051 20.926 12.079 1.00 87.31 366 LEU A CA 1
ATOM 2677 C C . LEU A 1 366 ? -7.011 20.033 11.262 1.00 87.31 366 LEU A C 1
ATOM 2679 O O . LEU A 1 366 ? -6.574 19.059 10.634 1.00 87.31 366 LEU A O 1
ATOM 2683 N N . PRO A 1 367 ? -8.327 20.325 11.266 1.00 79.88 367 PRO A N 1
ATOM 2684 C CA . PRO A 1 367 ? -9.311 19.603 10.464 1.00 79.88 367 PRO A CA 1
ATOM 2685 C C . PRO A 1 367 ? -9.173 19.969 8.976 1.00 79.88 367 PRO A C 1
ATOM 2687 O O . PRO A 1 367 ? -9.788 20.913 8.482 1.00 79.88 367 PRO A O 1
ATOM 2690 N N . VAL A 1 368 ? -8.347 19.215 8.247 1.00 84.00 368 VAL A N 1
ATOM 2691 C CA . VAL A 1 368 ? -8.162 19.372 6.793 1.00 84.00 368 VAL A CA 1
ATOM 2692 C C . VAL A 1 368 ? -8.937 18.309 6.010 1.00 84.00 368 VAL A C 1
ATOM 2694 O O . VAL A 1 368 ? -8.889 17.125 6.351 1.00 84.00 368 VAL A O 1
ATOM 2697 N N . LYS A 1 369 ? -9.626 18.732 4.937 1.00 85.19 369 LYS A N 1
ATOM 2698 C CA . LYS A 1 369 ? -10.363 17.843 4.012 1.00 85.19 369 LYS A CA 1
ATOM 2699 C C . LYS A 1 369 ? -9.459 17.105 3.020 1.00 85.19 369 LYS A C 1
ATOM 2701 O O . LYS A 1 369 ? -9.808 16.015 2.577 1.00 85.19 369 LYS A O 1
ATOM 2706 N N . ARG A 1 370 ? -8.314 17.696 2.665 1.00 92.06 370 ARG A N 1
ATOM 2707 C CA . ARG A 1 370 ? -7.231 17.019 1.942 1.00 92.06 370 ARG A CA 1
ATOM 2708 C C . ARG A 1 370 ? -5.899 17.269 2.644 1.00 92.06 370 ARG A C 1
ATOM 2710 O O . ARG A 1 370 ? -5.723 18.323 3.250 1.00 92.06 370 ARG A O 1
ATOM 2717 N N . ILE A 1 371 ? -5.002 16.292 2.579 1.00 93.31 371 ILE A N 1
ATOM 2718 C CA . ILE A 1 371 ? -3.664 16.351 3.174 1.00 93.31 371 ILE A CA 1
ATOM 2719 C C . ILE A 1 371 ? -2.773 17.279 2.346 1.00 93.31 371 ILE A C 1
ATOM 2721 O O . ILE A 1 371 ? -2.659 17.119 1.132 1.00 93.31 371 ILE A O 1
ATOM 2725 N N . ASP A 1 372 ? -2.100 18.199 3.029 1.00 91.06 372 ASP A N 1
ATOM 2726 C CA . ASP A 1 372 ? -0.881 18.850 2.554 1.00 91.06 372 ASP A CA 1
ATOM 2727 C C . ASP A 1 372 ? 0.302 18.092 3.174 1.00 91.06 372 ASP A C 1
ATOM 2729 O O . ASP A 1 372 ? 0.487 18.114 4.393 1.00 91.06 372 ASP A O 1
ATOM 2733 N N . PHE A 1 373 ? 1.053 17.347 2.358 1.00 91.38 373 PHE A N 1
ATOM 2734 C CA . PHE A 1 373 ? 2.122 16.472 2.850 1.00 91.38 373 PHE A CA 1
ATOM 2735 C C . PHE A 1 373 ? 3.368 17.245 3.314 1.00 91.38 373 PHE A C 1
ATOM 2737 O O . PHE A 1 373 ? 4.076 16.754 4.195 1.00 91.38 373 PHE A O 1
ATOM 2744 N N . GLU A 1 374 ? 3.619 18.449 2.788 1.00 90.25 374 GLU A N 1
ATOM 2745 C CA . GLU A 1 374 ? 4.731 19.302 3.224 1.00 90.25 374 GLU A CA 1
ATOM 2746 C C . GLU A 1 374 ? 4.409 19.918 4.591 1.00 90.25 374 GLU A C 1
ATOM 2748 O O . GLU A 1 374 ? 5.189 19.784 5.538 1.00 90.25 374 GLU A O 1
ATOM 2753 N N . ALA A 1 375 ? 3.211 20.494 4.741 1.00 91.44 375 ALA A N 1
ATOM 2754 C CA . ALA A 1 375 ? 2.740 21.028 6.015 1.00 91.44 375 ALA A CA 1
ATOM 2755 C C . ALA A 1 375 ? 2.596 19.933 7.090 1.00 91.44 375 ALA A C 1
ATOM 2757 O O . ALA A 1 375 ? 2.936 20.162 8.252 1.00 91.44 375 ALA A O 1
ATOM 2758 N N . LEU A 1 376 ? 2.147 18.727 6.717 1.00 93.44 376 LEU A N 1
ATOM 2759 C CA . LEU A 1 376 ? 2.071 17.568 7.616 1.00 93.44 376 LEU A CA 1
ATOM 2760 C C . LEU A 1 376 ? 3.456 17.134 8.117 1.00 93.44 376 LEU A C 1
ATOM 2762 O O . LEU A 1 376 ? 3.611 16.849 9.306 1.00 93.44 376 LEU A O 1
ATOM 2766 N N . ALA A 1 377 ? 4.459 17.098 7.236 1.00 92.75 377 ALA A N 1
ATOM 2767 C CA . ALA A 1 377 ? 5.834 16.775 7.606 1.00 92.75 377 ALA A CA 1
ATOM 2768 C C . ALA A 1 377 ? 6.434 17.845 8.530 1.00 92.75 377 ALA A C 1
ATOM 2770 O O . ALA A 1 377 ? 6.913 17.517 9.616 1.00 92.75 377 ALA A O 1
ATOM 2771 N N . ALA A 1 378 ? 6.310 19.126 8.162 1.00 93.38 378 ALA A N 1
ATOM 2772 C CA . ALA A 1 378 ? 6.761 20.256 8.975 1.00 93.38 378 ALA A CA 1
ATOM 2773 C C . ALA A 1 378 ? 6.111 20.295 10.375 1.00 93.38 378 ALA A C 1
ATOM 2775 O O . ALA A 1 378 ? 6.732 20.760 11.331 1.00 93.38 378 ALA A O 1
ATOM 2776 N N . LEU A 1 379 ? 4.881 19.783 10.507 1.00 95.25 379 LEU A N 1
ATOM 2777 C CA . LEU A 1 379 ? 4.166 19.646 11.775 1.00 95.25 379 LEU A CA 1
ATOM 2778 C C . LEU A 1 379 ? 4.637 18.441 12.607 1.00 95.25 379 LEU A C 1
ATOM 2780 O O . LEU A 1 379 ? 4.900 18.583 13.802 1.00 95.25 379 LEU A O 1
ATOM 2784 N N . LYS A 1 380 ? 4.678 17.242 12.008 1.00 97.25 380 LYS A N 1
ATOM 2785 C CA . LYS A 1 380 ? 4.832 15.980 12.753 1.00 97.25 380 LYS A CA 1
ATOM 2786 C C . LYS A 1 380 ? 6.287 15.550 12.935 1.00 97.25 380 LYS A C 1
ATOM 2788 O O . LYS A 1 380 ? 6.617 15.064 14.018 1.00 97.25 380 LYS A O 1
ATOM 2793 N N . ASP A 1 381 ? 7.163 15.747 11.948 1.00 96.12 381 ASP A N 1
ATOM 2794 C CA . ASP A 1 381 ? 8.548 15.251 12.010 1.00 96.12 381 ASP A CA 1
ATOM 2795 C C . ASP A 1 381 ? 9.339 15.799 13.227 1.00 96.12 381 ASP A C 1
ATOM 2797 O O . ASP A 1 381 ? 9.978 14.990 13.907 1.00 96.12 381 ASP A O 1
ATOM 2801 N N . PRO A 1 382 ? 9.251 17.093 13.621 1.00 97.81 382 PRO A N 1
ATOM 2802 C CA . PRO A 1 382 ? 9.962 17.605 14.803 1.00 97.81 382 PRO A CA 1
ATOM 2803 C C . PRO A 1 382 ? 9.473 17.014 16.136 1.00 97.81 382 PRO A C 1
ATOM 2805 O O . PRO A 1 382 ? 10.247 16.862 17.083 1.00 97.81 382 PRO A O 1
ATOM 2808 N N . LEU A 1 383 ? 8.184 16.667 16.232 1.00 98.44 383 LEU A N 1
ATOM 2809 C CA . LEU A 1 383 ? 7.607 16.031 17.422 1.00 98.44 383 LEU A CA 1
ATOM 2810 C C . LEU A 1 383 ? 7.984 14.546 17.488 1.00 98.44 383 LEU A C 1
ATOM 2812 O O . LEU A 1 383 ? 8.307 14.035 18.561 1.00 98.44 383 LEU A O 1
ATOM 2816 N N . ILE A 1 384 ? 8.026 13.878 16.335 1.00 98.38 384 ILE A N 1
ATOM 2817 C CA . ILE A 1 384 ? 8.476 12.492 16.194 1.00 98.38 384 ILE A CA 1
ATOM 2818 C C . ILE A 1 384 ? 9.984 12.365 16.483 1.00 98.38 384 ILE A C 1
ATOM 2820 O O . ILE A 1 384 ? 10.390 11.435 17.178 1.00 98.38 384 ILE A O 1
ATOM 2824 N N . GLU A 1 385 ? 10.826 13.308 16.041 1.00 97.38 385 GLU A N 1
ATOM 2825 C CA . GLU A 1 385 ? 12.249 13.354 16.419 1.00 97.38 385 GLU A CA 1
ATOM 2826 C C . GLU A 1 385 ? 12.436 13.582 17.930 1.00 97.38 385 GLU A C 1
ATOM 2828 O O . GLU A 1 385 ? 13.248 12.894 18.555 1.00 97.38 385 GLU A O 1
ATOM 2833 N N . LYS A 1 386 ? 11.651 14.479 18.547 1.00 98.06 386 LYS A N 1
ATOM 2834 C CA . LYS A 1 386 ? 11.677 14.705 20.003 1.00 98.06 386 LYS A CA 1
ATOM 2835 C C . LYS A 1 386 ? 11.303 13.440 20.787 1.00 98.06 386 LYS A C 1
ATOM 2837 O O . LYS A 1 386 ? 11.985 13.091 21.752 1.00 98.06 386 LYS A O 1
ATOM 2842 N N . ALA A 1 387 ? 10.258 12.732 20.360 1.00 97.94 387 ALA A N 1
ATOM 2843 C CA . ALA A 1 387 ? 9.847 11.468 20.965 1.00 97.94 387 ALA A CA 1
ATOM 2844 C C . ALA A 1 387 ? 10.914 10.373 20.794 1.00 97.94 387 ALA A C 1
ATOM 2846 O O . ALA A 1 387 ? 11.258 9.696 21.762 1.00 97.94 387 ALA A O 1
ATOM 2847 N N . ALA A 1 388 ? 11.506 10.245 19.603 1.00 97.81 388 ALA A N 1
ATOM 2848 C CA . ALA A 1 388 ? 12.602 9.311 19.340 1.00 97.81 388 ALA A CA 1
ATOM 2849 C C . ALA A 1 388 ? 13.844 9.607 20.205 1.00 97.81 388 ALA A C 1
ATOM 2851 O O . ALA A 1 388 ? 14.448 8.687 20.755 1.00 97.81 388 ALA A O 1
ATOM 2852 N N . ALA A 1 389 ? 14.193 10.883 20.404 1.00 96.56 389 ALA A N 1
ATOM 2853 C CA . ALA A 1 389 ? 15.258 11.279 21.325 1.00 96.56 389 ALA A CA 1
ATOM 2854 C C . ALA A 1 389 ? 14.948 10.878 22.782 1.00 96.56 389 ALA A C 1
ATOM 2856 O O . ALA A 1 389 ? 15.831 10.368 23.473 1.00 96.56 389 ALA A O 1
ATOM 2857 N N . ARG A 1 390 ? 13.691 11.033 23.228 1.00 95.81 390 ARG A N 1
ATOM 2858 C CA . ARG A 1 390 ? 13.236 10.615 24.567 1.00 95.81 390 ARG A CA 1
ATOM 2859 C C . ARG A 1 390 ? 13.230 9.093 24.766 1.00 95.81 390 ARG A C 1
ATOM 2861 O O . ARG A 1 390 ? 13.508 8.656 25.877 1.00 95.81 390 ARG A O 1
ATOM 2868 N N . VAL A 1 391 ? 13.007 8.282 23.721 1.00 95.56 391 VAL A N 1
ATOM 2869 C CA . VAL A 1 391 ? 13.212 6.815 23.789 1.00 95.56 391 VAL A CA 1
ATOM 2870 C C . VAL A 1 391 ? 14.677 6.502 24.107 1.00 95.56 391 VAL A C 1
ATOM 2872 O O . VAL A 1 391 ? 14.957 5.793 25.072 1.00 95.56 391 VAL A O 1
ATOM 2875 N N . LEU A 1 392 ? 15.615 7.084 23.350 1.00 94.19 392 LEU A N 1
ATOM 2876 C CA . LEU A 1 392 ? 17.059 6.857 23.520 1.00 94.19 392 LEU A CA 1
ATOM 2877 C C . LEU A 1 392 ? 17.572 7.299 24.906 1.00 94.19 392 LEU A C 1
ATOM 2879 O O . LEU A 1 392 ? 18.492 6.684 25.457 1.00 94.19 392 LEU A O 1
ATOM 2883 N N . SER A 1 393 ? 16.965 8.339 25.487 1.00 90.69 393 SER A N 1
ATOM 2884 C CA . SER A 1 393 ? 17.282 8.853 26.825 1.00 90.69 393 SER A CA 1
ATOM 2885 C C . SER A 1 393 ? 16.389 8.316 27.953 1.00 90.69 393 SER A C 1
ATOM 2887 O O . SER A 1 393 ? 16.456 8.852 29.057 1.00 90.69 393 SER A O 1
ATOM 2889 N N . SER A 1 394 ? 15.527 7.323 27.709 1.00 83.44 394 SER A N 1
ATOM 2890 C CA . SER A 1 394 ? 14.742 6.703 28.785 1.00 83.44 394 SER A CA 1
ATOM 2891 C C . SER A 1 394 ? 15.620 5.733 29.580 1.00 83.44 394 SER A C 1
ATOM 2893 O O . SER A 1 394 ? 16.327 4.920 28.992 1.00 83.44 394 SER A O 1
ATOM 2895 N N . ASP A 1 395 ? 15.604 5.829 30.910 1.00 74.81 395 ASP A N 1
ATOM 2896 C CA . ASP A 1 395 ? 16.422 4.991 31.791 1.00 74.81 395 ASP A CA 1
ATOM 2897 C C . ASP A 1 395 ? 15.534 4.266 32.816 1.00 74.81 395 ASP A C 1
ATOM 2899 O O . ASP A 1 395 ? 14.772 4.889 33.556 1.00 74.81 395 ASP A O 1
ATOM 2903 N N . GLY A 1 396 ? 15.647 2.938 32.869 1.00 57.38 396 GLY A N 1
ATOM 2904 C CA . GLY A 1 396 ? 14.918 2.069 33.796 1.00 57.38 396 GLY A CA 1
ATOM 2905 C C . GLY A 1 396 ? 14.787 0.640 33.250 1.00 57.38 396 GLY A C 1
ATOM 2906 O O . GLY A 1 396 ? 14.885 0.452 32.040 1.00 57.38 396 GLY A O 1
ATOM 2907 N N . PRO A 1 397 ? 14.586 -0.379 34.105 1.00 44.75 397 PRO A N 1
ATOM 2908 C CA . PRO A 1 397 ? 14.326 -1.742 33.647 1.00 44.75 397 PRO A CA 1
ATOM 2909 C C . PRO A 1 397 ? 12.900 -1.867 33.088 1.00 44.75 397 PRO A C 1
ATOM 2911 O O . PRO A 1 397 ? 11.960 -1.393 33.726 1.00 44.75 397 PRO A O 1
ATOM 2914 N N . LEU A 1 398 ? 12.739 -2.553 31.950 1.00 59.16 398 LEU A N 1
ATOM 2915 C CA . LEU A 1 398 ? 11.490 -2.613 31.168 1.00 59.16 398 LEU A CA 1
ATOM 2916 C C . LEU A 1 398 ? 11.095 -1.237 30.602 1.00 59.16 398 LEU A C 1
ATOM 2918 O O . LEU A 1 398 ? 9.931 -0.838 30.626 1.00 59.16 398 LEU A O 1
ATOM 2922 N N . SER A 1 399 ? 12.087 -0.499 30.108 1.00 78.19 399 SER A N 1
ATOM 2923 C CA . SER A 1 399 ? 11.902 0.784 29.428 1.00 78.19 399 SER A CA 1
ATOM 2924 C C . SER A 1 399 ? 11.620 0.607 27.930 1.00 78.19 399 SER A C 1
ATOM 2926 O O . SER A 1 399 ? 11.961 -0.406 27.321 1.00 78.19 399 SER A O 1
ATOM 2928 N N . LEU A 1 400 ? 11.067 1.643 27.289 1.00 89.44 400 LEU A N 1
ATOM 2929 C CA . LEU A 1 400 ? 10.887 1.684 25.826 1.00 89.44 400 LEU A CA 1
ATOM 2930 C C . LEU A 1 400 ? 12.220 1.577 25.059 1.00 89.44 400 LEU A C 1
ATOM 2932 O O . LEU A 1 400 ? 12.231 1.214 23.886 1.00 89.44 400 LEU A O 1
ATOM 2936 N N . LYS A 1 401 ? 13.343 1.867 25.723 1.00 91.12 401 LYS A N 1
ATOM 2937 C CA . LYS A 1 401 ? 14.703 1.655 25.220 1.00 91.12 401 LYS A CA 1
ATOM 2938 C C . LYS A 1 401 ? 15.080 0.177 25.155 1.00 91.12 401 LYS A C 1
ATOM 2940 O O . LYS A 1 401 ? 15.667 -0.219 24.156 1.00 91.12 401 LYS A O 1
ATOM 2945 N N . ASP A 1 402 ? 14.681 -0.636 26.136 1.00 91.81 402 ASP A N 1
ATOM 2946 C CA . ASP A 1 402 ? 14.876 -2.093 26.097 1.00 91.81 402 ASP A CA 1
ATOM 2947 C C . ASP A 1 402 ? 14.114 -2.709 24.904 1.00 91.81 402 ASP A C 1
ATOM 2949 O O . ASP A 1 402 ? 14.654 -3.536 24.168 1.00 91.81 402 ASP A O 1
ATOM 2953 N N . GLU A 1 403 ? 12.875 -2.255 24.660 1.00 93.88 403 GLU A N 1
ATOM 2954 C CA . GLU A 1 403 ? 12.087 -2.647 23.481 1.00 93.88 403 GLU A CA 1
ATOM 2955 C C . GLU A 1 403 ? 12.746 -2.200 22.160 1.00 93.88 403 GLU A C 1
ATOM 2957 O O . GLU A 1 403 ? 12.858 -2.992 21.222 1.00 93.88 403 GLU A O 1
ATOM 2962 N N . TYR A 1 404 ? 13.213 -0.949 22.084 1.00 95.81 404 TYR A N 1
ATOM 2963 C CA . TYR A 1 404 ? 13.916 -0.400 20.919 1.00 95.81 404 TYR A CA 1
ATOM 2964 C C . TYR A 1 404 ? 15.226 -1.147 20.619 1.00 95.81 404 TYR A C 1
ATOM 2966 O O . TYR A 1 404 ? 15.499 -1.465 19.459 1.00 95.81 404 TYR A O 1
ATOM 2974 N N . GLU A 1 405 ? 16.030 -1.458 21.639 1.00 94.75 405 GLU A N 1
ATOM 2975 C CA . GLU A 1 405 ? 17.280 -2.202 21.475 1.00 94.75 405 GLU A CA 1
ATOM 2976 C C . GLU A 1 405 ? 17.003 -3.643 21.018 1.00 94.75 405 GLU A C 1
ATOM 2978 O O . GLU A 1 405 ? 17.685 -4.133 20.114 1.00 94.75 405 GLU A O 1
ATOM 2983 N N . ALA A 1 406 ? 15.946 -4.289 21.528 1.00 95.38 406 ALA A N 1
ATOM 2984 C CA . ALA A 1 406 ? 15.494 -5.598 21.052 1.00 95.38 406 ALA A CA 1
ATOM 2985 C C . ALA A 1 406 ? 14.979 -5.567 19.597 1.00 95.38 406 ALA A C 1
ATOM 2987 O O . ALA A 1 406 ? 15.337 -6.439 18.800 1.00 95.38 406 ALA A O 1
ATOM 2988 N N . PHE A 1 407 ? 14.194 -4.550 19.220 1.00 96.88 407 PHE A N 1
ATOM 2989 C CA . PHE A 1 407 ? 13.750 -4.324 17.838 1.00 96.88 407 PHE A CA 1
ATOM 2990 C C . PHE A 1 407 ? 14.949 -4.149 16.900 1.00 96.88 407 PHE A C 1
ATOM 2992 O O . PHE A 1 407 ? 15.074 -4.876 15.913 1.00 96.88 407 PHE A O 1
ATOM 2999 N N . ARG A 1 408 ? 15.874 -3.242 17.235 1.00 97.00 408 ARG A N 1
ATOM 3000 C CA . ARG A 1 408 ? 17.052 -2.936 16.413 1.00 97.00 408 ARG A CA 1
ATOM 3001 C C . ARG A 1 408 ? 18.007 -4.127 16.294 1.00 97.00 408 ARG A C 1
ATOM 3003 O O . ARG A 1 408 ? 18.555 -4.354 15.218 1.00 97.00 408 ARG A O 1
ATOM 3010 N N . ALA A 1 409 ? 18.183 -4.910 17.360 1.00 96.62 409 ALA A N 1
ATOM 3011 C CA . ALA A 1 409 ? 19.024 -6.108 17.362 1.00 96.62 409 ALA A CA 1
ATOM 3012 C C . ALA A 1 409 ? 18.394 -7.321 16.647 1.00 96.62 409 ALA A C 1
ATOM 3014 O O . ALA A 1 409 ? 19.087 -8.311 16.401 1.00 96.62 409 ALA A O 1
ATOM 3015 N N . SER A 1 410 ? 17.103 -7.273 16.294 1.00 96.25 410 SER A N 1
ATOM 3016 C CA . SER A 1 410 ? 16.422 -8.378 15.615 1.00 96.25 410 SER A CA 1
ATOM 3017 C C . SER A 1 410 ? 17.084 -8.702 14.261 1.00 96.25 410 SER A C 1
ATOM 3019 O O . SER A 1 410 ? 17.255 -7.804 13.424 1.00 96.25 410 SER A O 1
ATOM 3021 N N . PRO A 1 411 ? 17.416 -9.978 13.971 1.00 92.19 411 PRO A N 1
ATOM 3022 C CA . PRO A 1 411 ? 17.987 -10.379 12.681 1.00 92.19 411 PRO A CA 1
ATOM 3023 C C . PRO A 1 411 ? 17.085 -10.086 11.474 1.00 92.19 411 PRO A C 1
ATOM 3025 O O . PRO A 1 411 ? 17.580 -9.955 10.360 1.00 92.19 411 PRO A O 1
ATOM 3028 N N . ASN A 1 412 ? 15.768 -9.958 11.686 1.00 91.12 412 ASN A N 1
ATOM 3029 C CA . ASN A 1 412 ? 14.804 -9.619 10.632 1.00 91.12 412 ASN A CA 1
ATOM 3030 C C . ASN A 1 412 ? 14.563 -8.099 10.482 1.00 91.12 412 ASN A C 1
ATOM 3032 O O . ASN A 1 412 ? 13.717 -7.700 9.684 1.00 91.12 412 ASN A O 1
ATOM 3036 N N . VAL A 1 413 ? 15.262 -7.266 11.262 1.00 95.19 413 VAL A N 1
ATOM 3037 C CA . VAL A 1 413 ? 15.150 -5.795 11.258 1.00 95.19 413 VAL A CA 1
ATOM 3038 C C . VAL A 1 413 ? 16.485 -5.159 10.875 1.00 95.19 413 VAL A C 1
ATOM 3040 O O . VAL A 1 413 ? 16.568 -4.434 9.888 1.00 95.19 413 VAL A O 1
ATOM 3043 N N . SER A 1 414 ? 17.551 -5.497 11.607 1.00 92.50 414 SER A N 1
ATOM 3044 C 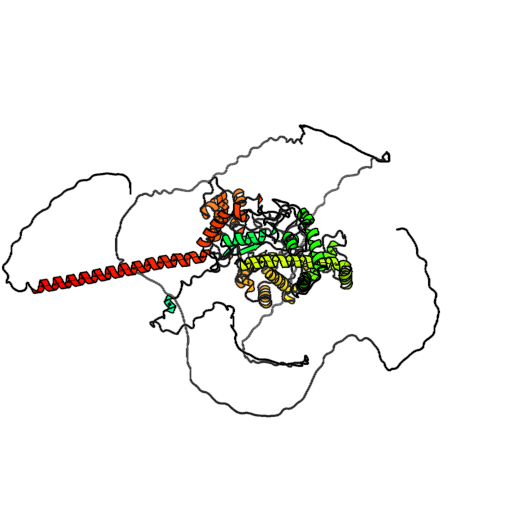CA . SER A 1 414 ? 18.905 -4.939 11.446 1.00 92.50 414 SER A CA 1
ATOM 3045 C C . SER A 1 414 ? 19.434 -4.935 10.002 1.00 92.50 414 SER A C 1
ATOM 3047 O O . SER A 1 414 ? 20.076 -3.968 9.594 1.00 92.50 414 SER A O 1
ATOM 3049 N N . GLY A 1 415 ? 19.142 -5.978 9.214 1.00 88.25 415 GLY A N 1
ATOM 3050 C CA . GLY A 1 415 ? 19.608 -6.117 7.827 1.00 88.25 415 GLY A CA 1
ATOM 3051 C C . GLY A 1 415 ? 19.147 -5.000 6.880 1.00 88.25 415 GLY A C 1
ATOM 3052 O O . GLY A 1 415 ? 19.958 -4.495 6.101 1.00 88.25 415 GLY A O 1
ATOM 3053 N N . TRP A 1 416 ? 17.882 -4.573 6.971 1.00 95.62 416 TRP A N 1
ATOM 3054 C CA . TRP A 1 416 ? 17.377 -3.421 6.212 1.00 95.62 416 TRP A CA 1
ATOM 3055 C C . TRP A 1 416 ? 17.576 -2.115 6.988 1.00 95.62 416 TRP A C 1
ATOM 3057 O O . TRP A 1 416 ? 18.098 -1.153 6.428 1.00 95.62 416 TRP A O 1
ATOM 3067 N N . LEU A 1 417 ? 17.270 -2.096 8.290 1.00 97.81 417 LEU A N 1
ATOM 3068 C CA . LEU A 1 417 ? 17.241 -0.874 9.096 1.00 97.81 417 LEU A CA 1
ATOM 3069 C C . LEU A 1 417 ? 18.595 -0.146 9.152 1.00 97.81 417 LEU A C 1
ATOM 3071 O O . LEU A 1 417 ? 18.636 1.070 8.990 1.00 97.81 417 LEU A O 1
ATOM 3075 N N . GLU A 1 418 ? 19.715 -0.862 9.316 1.00 95.75 418 GLU A N 1
ATOM 3076 C CA . GLU A 1 418 ? 21.051 -0.237 9.338 1.00 95.75 418 GLU A CA 1
ATOM 3077 C C . GLU A 1 418 ? 21.497 0.271 7.954 1.00 95.75 418 GLU A C 1
ATOM 3079 O O . GLU A 1 418 ? 22.335 1.170 7.868 1.00 95.75 418 GLU A O 1
ATOM 3084 N N . ASN A 1 419 ? 20.954 -0.280 6.860 1.00 96.00 419 ASN A N 1
ATOM 3085 C CA . ASN A 1 419 ? 21.187 0.252 5.514 1.00 96.00 419 ASN A CA 1
ATOM 3086 C C . ASN A 1 419 ? 20.320 1.492 5.260 1.00 96.00 419 ASN A C 1
ATOM 3088 O O . ASN A 1 419 ? 20.851 2.487 4.772 1.00 96.00 419 ASN A O 1
ATOM 3092 N N . ALA A 1 420 ? 19.041 1.463 5.646 1.00 97.44 420 ALA A N 1
ATOM 3093 C CA . ALA A 1 420 ? 18.113 2.588 5.533 1.00 97.44 420 ALA A CA 1
ATOM 3094 C C . ALA A 1 420 ? 18.574 3.806 6.349 1.00 97.44 420 ALA A C 1
ATOM 3096 O O . ALA A 1 420 ? 18.706 4.905 5.810 1.00 97.44 420 ALA A O 1
ATOM 3097 N N . ALA A 1 421 ? 18.927 3.602 7.622 1.00 96.75 421 ALA A N 1
ATOM 3098 C CA . ALA A 1 421 ? 19.408 4.666 8.501 1.00 96.75 421 ALA A CA 1
ATOM 3099 C C . ALA A 1 421 ? 20.723 5.289 8.003 1.00 96.75 421 ALA A C 1
ATOM 3101 O O . ALA A 1 421 ? 20.913 6.502 8.090 1.00 96.75 421 ALA A O 1
ATOM 3102 N N . LEU A 1 422 ? 21.632 4.474 7.451 1.00 95.44 422 LEU A N 1
ATOM 3103 C CA . LEU A 1 422 ? 22.895 4.955 6.889 1.00 95.44 422 LEU A CA 1
ATOM 3104 C C . LEU A 1 422 ? 22.706 5.662 5.538 1.00 95.44 422 LEU A C 1
ATOM 3106 O O . LEU A 1 422 ? 23.406 6.636 5.280 1.00 95.44 422 LEU A O 1
ATOM 3110 N N . PHE A 1 423 ? 21.770 5.207 4.701 1.00 95.12 423 PHE A N 1
ATOM 3111 C CA . PHE A 1 423 ? 21.385 5.883 3.460 1.00 95.12 423 PHE A CA 1
ATOM 3112 C C . PHE A 1 423 ? 20.813 7.273 3.766 1.00 95.12 423 PHE A C 1
ATOM 3114 O O . PHE A 1 423 ? 21.347 8.269 3.285 1.00 95.12 423 PHE A O 1
ATOM 3121 N N . ALA A 1 424 ? 19.820 7.352 4.657 1.00 93.06 424 ALA A N 1
ATOM 3122 C CA . ALA A 1 424 ? 19.213 8.611 5.088 1.00 93.06 424 ALA A CA 1
ATOM 3123 C C . ALA A 1 424 ? 20.231 9.571 5.736 1.00 93.06 424 ALA A C 1
ATOM 3125 O O . ALA A 1 424 ? 20.194 10.771 5.477 1.00 93.06 424 ALA A O 1
ATOM 3126 N N . ALA A 1 425 ? 21.185 9.055 6.524 1.00 93.31 425 ALA A N 1
ATOM 3127 C CA . ALA A 1 425 ? 22.252 9.860 7.130 1.00 93.31 425 ALA A CA 1
ATOM 3128 C C . ALA A 1 425 ? 23.260 10.429 6.113 1.00 93.31 425 ALA A C 1
ATOM 3130 O O . ALA A 1 425 ? 23.938 11.411 6.415 1.00 93.31 425 ALA A O 1
ATOM 3131 N N . ILE A 1 426 ? 23.395 9.809 4.937 1.00 92.38 426 ILE A N 1
ATOM 3132 C CA . ILE A 1 426 ? 24.227 10.316 3.839 1.00 92.38 426 ILE A CA 1
ATOM 3133 C C . ILE A 1 426 ? 23.429 11.323 2.998 1.00 92.38 426 ILE A C 1
ATOM 3135 O O . ILE A 1 426 ? 23.946 12.396 2.696 1.00 92.38 426 ILE A O 1
ATOM 3139 N N . ASP A 1 427 ? 22.171 11.010 2.679 1.00 89.12 427 ASP A N 1
ATOM 3140 C CA . ASP A 1 427 ? 21.297 11.845 1.845 1.00 89.12 427 ASP A CA 1
ATOM 3141 C C . ASP A 1 427 ? 20.967 13.198 2.503 1.00 89.12 427 ASP A C 1
ATOM 3143 O O . ASP A 1 427 ? 21.061 14.248 1.872 1.00 89.12 427 ASP A O 1
ATOM 3147 N N . HIS A 1 428 ? 20.660 13.187 3.806 1.00 82.81 428 HIS A N 1
ATOM 3148 C CA . HIS A 1 428 ? 20.274 14.375 4.573 1.00 82.81 428 HIS A CA 1
ATOM 3149 C C . HIS A 1 428 ? 21.373 15.448 4.654 1.00 82.81 428 HIS A C 1
ATOM 3151 O O . HIS A 1 428 ? 21.103 16.645 4.573 1.00 82.81 428 HIS A O 1
ATOM 3157 N N . ASP A 1 429 ? 22.615 15.035 4.904 1.00 65.25 429 ASP A N 1
ATOM 3158 C CA . ASP A 1 429 ? 23.583 15.917 5.561 1.00 65.25 429 ASP A CA 1
ATOM 3159 C C . ASP A 1 429 ? 24.482 16.712 4.613 1.00 65.25 429 ASP A C 1
ATOM 3161 O O . ASP A 1 429 ? 25.056 17.735 4.988 1.00 65.25 429 ASP A O 1
ATOM 3165 N N . TYR A 1 430 ? 24.672 16.212 3.396 1.00 58.97 430 TYR A N 1
ATOM 3166 C CA . TYR A 1 430 ? 25.819 16.627 2.597 1.00 58.97 430 TYR A CA 1
ATOM 3167 C C . TYR A 1 430 ? 25.596 17.857 1.717 1.00 58.97 430 TYR A C 1
ATOM 3169 O O . TYR A 1 430 ? 26.574 18.421 1.217 1.00 58.97 430 TYR A O 1
ATOM 3177 N N . GLY A 1 431 ? 24.345 18.284 1.516 1.00 51.41 431 GLY A N 1
ATOM 3178 C CA . GLY A 1 431 ? 24.018 19.436 0.668 1.00 51.41 431 GLY A CA 1
ATOM 3179 C C . GLY A 1 431 ? 24.505 19.295 -0.780 1.00 51.41 431 GLY A C 1
ATOM 3180 O O . GLY A 1 431 ? 24.645 20.294 -1.488 1.00 51.41 431 GLY A O 1
ATOM 3181 N N . TRP A 1 432 ? 24.803 18.068 -1.221 1.00 62.53 432 TRP A N 1
ATOM 3182 C CA . TRP A 1 432 ? 25.078 17.774 -2.616 1.00 62.53 432 TRP A CA 1
ATOM 3183 C C . TRP A 1 432 ? 23.807 18.083 -3.411 1.00 62.53 432 TRP A C 1
ATOM 3185 O O . TRP A 1 432 ? 22.736 17.565 -3.105 1.00 62.53 432 TRP A O 1
ATOM 3195 N N . ASN A 1 433 ? 23.908 18.926 -4.440 1.00 57.69 433 ASN A N 1
ATOM 3196 C CA . ASN A 1 433 ? 22.791 19.221 -5.341 1.00 57.69 433 ASN A CA 1
ATOM 3197 C C . ASN A 1 433 ? 22.629 18.070 -6.357 1.00 57.69 433 ASN A C 1
ATOM 3199 O O . ASN A 1 433 ? 22.771 18.256 -7.567 1.00 57.69 433 ASN A O 1
ATOM 3203 N N . THR A 1 434 ? 22.426 16.867 -5.825 1.00 71.50 434 THR A N 1
ATOM 3204 C CA . THR A 1 434 ? 22.368 15.572 -6.505 1.00 71.50 434 THR A CA 1
ATOM 3205 C C . THR A 1 434 ? 20.996 14.970 -6.277 1.00 71.50 434 THR A C 1
ATOM 3207 O O . THR A 1 434 ? 20.574 14.826 -5.134 1.00 71.50 434 THR A O 1
ATOM 3210 N N . GLU A 1 435 ? 20.301 14.611 -7.348 1.00 78.56 435 GLU A N 1
ATOM 3211 C CA . GLU A 1 435 ? 18.941 14.077 -7.249 1.00 78.56 435 GLU A CA 1
ATOM 3212 C C . GLU A 1 435 ? 18.924 12.587 -6.850 1.00 78.56 435 GLU A C 1
ATOM 3214 O O . GLU A 1 435 ? 17.908 12.099 -6.348 1.00 78.56 435 GLU A O 1
ATOM 3219 N N . PHE A 1 436 ? 20.042 11.874 -7.042 1.00 89.12 436 PHE A N 1
ATOM 3220 C CA . PHE A 1 436 ? 20.154 10.431 -6.835 1.00 89.12 436 PHE A CA 1
ATOM 3221 C C . PHE A 1 436 ? 21.498 10.018 -6.215 1.00 89.12 436 PHE A C 1
ATOM 3223 O O . PHE A 1 436 ? 22.526 10.665 -6.421 1.00 89.12 436 PHE A O 1
ATOM 3230 N N . TRP A 1 437 ? 21.523 8.873 -5.524 1.00 92.75 437 TRP A N 1
ATOM 3231 C CA . TRP A 1 437 ? 22.737 8.344 -4.888 1.00 92.75 437 TRP A CA 1
ATOM 3232 C C . TRP A 1 437 ? 23.848 7.959 -5.875 1.00 92.75 437 TRP A C 1
ATOM 3234 O O . TRP A 1 437 ? 25.014 7.911 -5.483 1.00 92.75 437 TRP A O 1
ATOM 3244 N N . TRP A 1 438 ? 23.532 7.695 -7.149 1.00 93.19 438 TRP A N 1
ATOM 3245 C CA . TRP A 1 438 ? 24.545 7.419 -8.179 1.00 93.19 438 TRP A CA 1
ATOM 3246 C C . TRP A 1 438 ? 25.371 8.658 -8.564 1.00 93.19 438 TRP A C 1
ATOM 3248 O O . TRP A 1 438 ? 26.468 8.511 -9.106 1.00 93.19 438 TRP A O 1
ATOM 3258 N N . ASP A 1 439 ? 24.900 9.856 -8.203 1.00 91.81 439 ASP A N 1
ATOM 3259 C CA . ASP A 1 439 ? 25.621 11.123 -8.364 1.00 91.81 439 ASP A CA 1
ATOM 3260 C C . ASP A 1 439 ? 26.441 11.511 -7.109 1.00 91.81 439 ASP A C 1
ATOM 3262 O O . ASP A 1 439 ? 27.181 12.499 -7.129 1.00 91.81 439 ASP A O 1
ATOM 3266 N N . TRP A 1 440 ? 26.339 10.750 -6.008 1.00 92.56 440 TRP A N 1
ATOM 3267 C CA . TRP A 1 440 ? 27.141 10.960 -4.795 1.00 92.56 440 TRP A CA 1
ATOM 3268 C C . TRP A 1 440 ? 28.646 10.708 -5.045 1.00 92.56 440 TRP A C 1
ATOM 3270 O O . TRP A 1 440 ? 29.011 9.934 -5.937 1.00 92.56 440 TRP A O 1
ATOM 3280 N N . PRO A 1 441 ? 29.551 11.269 -4.213 1.00 92.00 441 PRO A N 1
ATOM 3281 C CA . PRO A 1 441 ? 30.972 10.929 -4.242 1.00 92.00 441 PRO A CA 1
ATOM 3282 C C . PRO A 1 441 ? 31.212 9.416 -4.156 1.00 92.00 441 PRO A C 1
ATOM 3284 O O . PRO A 1 441 ? 30.534 8.697 -3.409 1.00 92.00 441 PRO A O 1
ATOM 3287 N N . ALA A 1 442 ? 32.188 8.935 -4.931 1.00 93.50 442 ALA A N 1
ATOM 3288 C CA . ALA A 1 442 ? 32.427 7.511 -5.170 1.00 93.50 442 ALA A CA 1
ATOM 3289 C C . ALA A 1 442 ? 32.610 6.700 -3.875 1.00 93.50 442 ALA A C 1
ATOM 3291 O O . ALA A 1 442 ? 32.181 5.553 -3.793 1.00 93.50 442 ALA A O 1
ATOM 3292 N N . GLU A 1 443 ? 33.181 7.292 -2.826 1.00 94.69 443 GLU A N 1
ATOM 3293 C CA . GLU A 1 443 ? 33.354 6.643 -1.529 1.00 94.69 443 GLU A CA 1
ATOM 3294 C C . GLU A 1 443 ? 32.033 6.275 -0.823 1.00 94.69 443 GLU A C 1
ATOM 3296 O O . GLU A 1 443 ? 31.989 5.271 -0.108 1.00 94.69 443 GLU A O 1
ATOM 3301 N N . PHE A 1 444 ? 30.946 7.014 -1.064 1.00 94.31 444 PHE A N 1
ATOM 3302 C CA . PHE A 1 444 ? 29.612 6.729 -0.519 1.00 94.31 444 PHE A CA 1
ATOM 3303 C C . PHE A 1 444 ? 28.765 5.922 -1.507 1.00 94.31 444 PHE A C 1
ATOM 3305 O O . PHE A 1 444 ? 28.165 4.909 -1.139 1.00 94.31 444 PHE A O 1
ATOM 3312 N N . ARG A 1 445 ? 28.788 6.318 -2.784 1.00 94.31 445 ARG A N 1
ATOM 3313 C CA . ARG A 1 445 ? 28.116 5.650 -3.908 1.00 94.31 445 ARG A CA 1
ATOM 3314 C C . ARG A 1 445 ? 28.543 4.189 -4.086 1.00 94.31 445 ARG A C 1
ATOM 3316 O O . ARG A 1 445 ? 27.709 3.308 -4.299 1.00 94.31 445 ARG A O 1
ATOM 3323 N N . ASP A 1 446 ? 29.843 3.927 -3.964 1.00 95.38 446 ASP A N 1
ATOM 3324 C CA . ASP A 1 446 ? 30.452 2.596 -4.083 1.00 95.38 446 ASP A CA 1
ATOM 3325 C C . ASP A 1 446 ? 30.715 1.963 -2.701 1.00 95.38 446 ASP A C 1
ATOM 3327 O O . ASP A 1 446 ? 31.462 0.991 -2.586 1.00 95.38 446 ASP A O 1
ATOM 3331 N N . ARG A 1 447 ? 30.080 2.504 -1.645 1.00 95.81 447 ARG A N 1
ATOM 3332 C CA . ARG A 1 447 ? 29.988 1.926 -0.291 1.00 95.81 447 ARG A CA 1
ATOM 3333 C C . ARG A 1 447 ? 31.344 1.545 0.326 1.00 95.81 447 ARG A C 1
ATOM 3335 O O . ARG A 1 447 ? 31.477 0.503 0.968 1.00 95.81 447 ARG A O 1
ATOM 3342 N N . GLN A 1 448 ? 32.354 2.406 0.171 1.00 97.19 448 GLN A N 1
ATOM 3343 C CA . GLN A 1 448 ? 33.706 2.165 0.684 1.00 97.19 448 GLN A CA 1
ATOM 3344 C C . GLN A 1 448 ? 33.684 2.049 2.222 1.00 97.19 448 GLN A C 1
ATOM 3346 O O . GLN A 1 448 ? 33.331 3.024 2.894 1.00 97.19 448 GLN A O 1
ATOM 3351 N N . PRO A 1 449 ? 34.090 0.907 2.822 1.00 97.44 449 PRO A N 1
ATOM 3352 C CA . PRO A 1 449 ? 33.847 0.640 4.244 1.00 97.44 449 PRO A CA 1
ATOM 3353 C C . PRO A 1 449 ? 34.375 1.720 5.194 1.00 97.44 449 PRO A C 1
ATOM 3355 O O . PRO A 1 449 ? 33.675 2.126 6.115 1.00 97.44 449 PRO A O 1
ATOM 3358 N N . ALA A 1 450 ? 35.570 2.259 4.929 1.00 97.50 450 ALA A N 1
ATOM 3359 C CA . ALA A 1 450 ? 36.174 3.303 5.758 1.00 97.50 450 ALA A CA 1
ATOM 3360 C C . ALA A 1 450 ? 35.395 4.636 5.744 1.00 97.50 450 ALA A C 1
ATOM 3362 O O . ALA A 1 450 ? 35.405 5.350 6.748 1.00 97.50 450 ALA A O 1
ATOM 3363 N N . ALA A 1 451 ? 34.716 4.959 4.636 1.00 95.75 451 ALA A N 1
ATOM 3364 C CA . ALA A 1 451 ? 33.866 6.142 4.519 1.00 95.75 451 ALA A CA 1
ATOM 3365 C C . ALA A 1 451 ? 32.524 5.918 5.228 1.00 95.75 451 ALA A C 1
ATOM 3367 O O . ALA A 1 451 ? 32.125 6.738 6.053 1.00 95.75 451 ALA A O 1
ATOM 3368 N N . LEU A 1 452 ? 31.884 4.763 5.013 1.00 95.56 452 LEU A N 1
ATOM 3369 C CA . LEU A 1 452 ? 30.658 4.386 5.726 1.00 95.56 452 LEU A CA 1
ATOM 3370 C C . LEU A 1 452 ? 30.864 4.344 7.248 1.00 95.56 452 LEU A C 1
ATOM 3372 O O . LEU A 1 452 ? 30.045 4.863 8.003 1.00 95.56 452 LEU A O 1
ATOM 3376 N N . ASP A 1 453 ? 31.991 3.807 7.713 1.00 96.44 453 ASP A N 1
ATOM 3377 C CA . ASP A 1 453 ? 32.349 3.797 9.133 1.00 96.44 453 ASP A CA 1
ATOM 3378 C C . ASP A 1 453 ? 32.666 5.194 9.684 1.00 96.44 453 ASP A C 1
ATOM 3380 O O . ASP A 1 453 ? 32.510 5.431 10.884 1.00 96.44 453 ASP A O 1
ATOM 3384 N N . ALA A 1 454 ? 33.103 6.136 8.840 1.00 95.19 454 ALA A N 1
ATOM 3385 C CA . ALA A 1 454 ? 33.225 7.534 9.237 1.00 95.19 454 ALA A CA 1
ATOM 3386 C C . ALA A 1 454 ? 31.841 8.161 9.470 1.00 95.19 454 ALA A C 1
ATOM 3388 O O . ALA A 1 454 ? 31.661 8.784 10.515 1.00 95.19 454 ALA A O 1
ATOM 3389 N N . ILE A 1 455 ? 30.863 7.912 8.586 1.00 94.81 455 ILE A N 1
ATOM 3390 C CA . ILE A 1 455 ? 29.467 8.356 8.763 1.00 94.81 455 ILE A CA 1
ATOM 3391 C C . ILE A 1 455 ? 28.836 7.727 10.007 1.00 94.81 455 ILE A C 1
ATOM 3393 O O . ILE A 1 455 ? 28.305 8.448 10.844 1.00 94.81 455 ILE A O 1
ATOM 3397 N N . ARG A 1 456 ? 28.972 6.409 10.211 1.00 95.31 456 ARG A N 1
ATOM 3398 C CA . ARG A 1 456 ? 28.465 5.722 11.419 1.00 95.31 456 ARG A CA 1
ATOM 3399 C C . ARG A 1 456 ? 28.955 6.356 12.726 1.00 95.31 456 ARG A C 1
ATOM 3401 O O . ARG A 1 456 ? 28.235 6.337 13.719 1.00 95.31 456 ARG A O 1
ATOM 3408 N N . ARG A 1 457 ? 30.169 6.922 12.736 1.00 96.12 457 ARG A N 1
ATOM 3409 C CA . ARG A 1 457 ? 30.721 7.651 13.890 1.00 96.12 457 ARG A CA 1
ATOM 3410 C C . ARG A 1 457 ? 30.265 9.109 13.953 1.00 96.12 457 ARG A C 1
ATOM 3412 O O . ARG A 1 457 ? 29.893 9.558 15.030 1.00 96.12 457 ARG A O 1
ATOM 3419 N N . SER A 1 458 ? 30.303 9.853 12.846 1.00 95.44 458 SER A N 1
ATOM 3420 C CA . SER A 1 458 ? 29.971 11.288 12.834 1.00 95.44 458 SER A CA 1
ATOM 3421 C C . SER A 1 458 ? 28.467 11.575 12.884 1.00 95.44 458 SER A C 1
ATOM 3423 O O . SER A 1 458 ? 28.076 12.658 13.311 1.00 95.44 458 SER A O 1
ATOM 3425 N N . LYS A 1 459 ? 27.635 10.611 12.474 1.00 94.88 459 LYS A N 1
ATOM 3426 C CA . LYS A 1 459 ? 26.167 10.685 12.389 1.00 94.88 459 LYS A CA 1
ATOM 3427 C C . LYS A 1 459 ? 25.457 9.644 13.251 1.00 94.88 459 LYS A C 1
ATOM 3429 O O . LYS A 1 459 ? 24.287 9.354 13.019 1.00 94.88 459 LYS A O 1
ATOM 3434 N N . LYS A 1 460 ? 26.140 9.127 14.283 1.00 96.25 460 LYS A N 1
ATOM 3435 C CA . LYS A 1 460 ? 25.585 8.141 15.224 1.00 96.25 460 LYS A CA 1
ATOM 3436 C C . LYS A 1 460 ? 24.209 8.565 15.750 1.00 96.25 460 LYS A C 1
ATOM 3438 O O . LYS A 1 460 ? 23.276 7.780 15.678 1.00 96.25 460 LYS A O 1
ATOM 3443 N N . GLU A 1 461 ? 24.069 9.809 16.208 1.00 95.62 461 GLU A N 1
ATOM 3444 C CA . GLU A 1 461 ? 22.800 10.301 16.760 1.00 95.62 461 GLU A CA 1
ATOM 3445 C C . GLU A 1 461 ? 21.660 10.344 15.734 1.00 95.62 461 GLU A C 1
ATOM 3447 O O . GLU A 1 461 ? 20.530 10.022 16.083 1.00 95.62 461 GLU A O 1
ATOM 3452 N N . PHE A 1 462 ? 21.938 10.716 14.479 1.00 95.44 462 PHE A N 1
ATOM 3453 C CA . PHE A 1 462 ? 20.934 10.706 13.410 1.00 95.44 462 PHE A CA 1
ATOM 3454 C C . PHE A 1 462 ? 20.480 9.270 13.127 1.00 95.44 462 PHE A C 1
ATOM 3456 O O . PHE A 1 462 ? 19.286 8.994 13.085 1.00 95.44 462 PHE A O 1
ATOM 3463 N N . ILE A 1 463 ? 21.438 8.345 13.000 1.00 96.75 463 ILE A N 1
ATOM 3464 C CA . ILE A 1 463 ? 21.183 6.917 12.769 1.00 96.75 463 ILE A CA 1
ATOM 3465 C C . ILE A 1 463 ? 20.370 6.324 13.930 1.00 96.75 463 ILE A C 1
ATOM 3467 O O . ILE A 1 463 ? 19.376 5.642 13.697 1.00 96.75 463 ILE A O 1
ATOM 3471 N N . ASP A 1 464 ? 20.736 6.621 15.179 1.00 97.06 464 ASP A N 1
ATOM 3472 C CA . ASP A 1 464 ? 19.998 6.168 16.360 1.00 97.06 464 ASP A CA 1
ATOM 3473 C C . ASP A 1 464 ? 18.570 6.739 16.398 1.00 97.06 464 ASP A C 1
ATOM 3475 O O . ASP A 1 464 ? 17.630 5.994 16.682 1.00 97.06 464 ASP A O 1
ATOM 3479 N N . ARG A 1 465 ? 18.380 8.032 16.082 1.00 97.38 465 ARG A N 1
ATOM 3480 C CA . ARG A 1 465 ? 17.045 8.653 16.028 1.00 97.38 465 ARG A CA 1
ATOM 3481 C C . ARG A 1 465 ? 16.197 8.073 14.897 1.00 97.38 465 ARG A C 1
ATOM 3483 O O . ARG A 1 465 ? 15.049 7.735 15.158 1.00 97.38 465 ARG A O 1
ATOM 3490 N N . PHE A 1 466 ? 16.750 7.853 13.703 1.00 97.88 466 PHE A N 1
ATOM 3491 C CA . PHE A 1 466 ? 16.060 7.164 12.603 1.00 97.88 466 PHE A CA 1
ATOM 3492 C C . PHE A 1 466 ? 15.607 5.755 13.020 1.00 97.88 466 PHE A C 1
ATOM 3494 O O . PHE A 1 466 ? 14.441 5.393 12.850 1.00 97.88 466 PHE A O 1
ATOM 3501 N N . CYS A 1 467 ? 16.492 4.967 13.643 1.00 98.50 467 CYS A N 1
ATOM 3502 C CA . CYS A 1 467 ? 16.146 3.635 14.142 1.00 98.50 467 CYS A CA 1
ATOM 3503 C C . CYS A 1 467 ? 15.054 3.680 15.227 1.00 98.50 467 CYS A C 1
ATOM 3505 O O . CYS A 1 467 ? 14.158 2.837 15.224 1.00 98.50 467 CYS A O 1
ATOM 3507 N N . ALA A 1 468 ? 15.081 4.674 16.121 1.00 98.44 468 ALA A N 1
ATOM 3508 C CA . ALA A 1 468 ? 14.046 4.874 17.136 1.00 98.44 468 ALA A CA 1
ATOM 3509 C C . ALA A 1 468 ? 12.702 5.354 16.541 1.00 98.44 468 ALA A C 1
ATOM 3511 O O . ALA A 1 468 ? 11.647 4.940 17.014 1.00 98.44 468 ALA A O 1
ATOM 3512 N N . GLN A 1 469 ? 12.704 6.151 15.467 1.00 98.62 469 GLN A N 1
ATOM 3513 C CA . GLN A 1 469 ? 11.484 6.511 14.728 1.00 98.62 469 GLN A CA 1
ATOM 3514 C C . GLN A 1 469 ? 10.844 5.286 14.057 1.00 98.62 469 GLN A C 1
ATOM 3516 O O . GLN A 1 469 ? 9.630 5.109 14.127 1.00 98.62 469 GLN A O 1
ATOM 3521 N N . GLN A 1 470 ? 11.654 4.408 13.457 1.00 98.75 470 GLN A N 1
ATOM 3522 C CA . GLN A 1 470 ? 11.177 3.155 12.859 1.00 98.75 470 GLN A CA 1
ATOM 3523 C C . GLN A 1 470 ? 10.667 2.154 13.911 1.00 98.75 470 GLN A C 1
ATOM 3525 O O . GLN A 1 470 ? 9.683 1.459 13.664 1.00 98.75 470 GLN A O 1
ATOM 3530 N N . PHE A 1 471 ? 11.255 2.139 15.113 1.00 98.62 471 PHE A N 1
ATOM 3531 C CA . PHE A 1 471 ? 10.694 1.431 16.269 1.00 98.62 471 PHE A CA 1
ATOM 3532 C C . PHE A 1 471 ? 9.322 1.990 16.685 1.00 98.62 471 PHE A C 1
ATOM 3534 O O . PHE A 1 471 ? 8.390 1.217 16.891 1.00 98.62 471 PHE A O 1
ATOM 3541 N N . LEU A 1 472 ? 9.164 3.317 16.769 1.00 98.69 472 LEU A N 1
ATOM 3542 C CA . LEU A 1 472 ? 7.886 3.945 17.136 1.00 98.69 472 LEU A CA 1
ATOM 3543 C C . LEU A 1 472 ? 6.783 3.694 16.098 1.00 98.69 472 LEU A C 1
ATOM 3545 O O . LEU A 1 472 ? 5.634 3.477 16.484 1.00 98.69 472 LEU A O 1
ATOM 3549 N N . PHE A 1 473 ? 7.132 3.658 14.80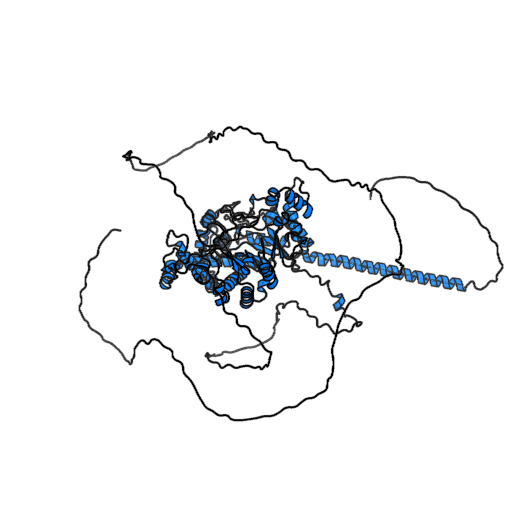6 1.00 98.81 473 PHE A N 1
ATOM 3550 C CA . PHE A 1 473 ? 6.237 3.166 13.756 1.00 98.81 473 PHE A CA 1
ATOM 3551 C C . PHE A 1 473 ? 5.828 1.711 14.023 1.00 98.81 473 PHE A C 1
ATOM 3553 O O . PHE A 1 473 ? 4.635 1.418 14.060 1.00 98.81 473 PHE A O 1
ATOM 3560 N N . GLN A 1 474 ? 6.799 0.814 14.248 1.00 98.75 474 GLN A N 1
ATOM 3561 C CA . GLN A 1 474 ? 6.524 -0.610 14.443 1.00 98.75 474 GLN A CA 1
ATOM 3562 C C . GLN A 1 474 ? 5.624 -0.851 15.659 1.00 98.75 474 GLN A C 1
ATOM 3564 O O . GLN A 1 474 ? 4.604 -1.510 15.520 1.00 98.75 474 GLN A O 1
ATOM 3569 N N . LYS A 1 475 ? 5.941 -0.261 16.820 1.00 98.19 475 LYS A N 1
ATOM 3570 C CA . LYS A 1 475 ? 5.170 -0.442 18.061 1.00 98.19 475 LYS A CA 1
ATOM 3571 C C . LYS A 1 475 ? 3.702 -0.034 17.899 1.00 98.19 475 LYS A C 1
ATOM 3573 O O . LYS A 1 475 ? 2.815 -0.752 18.351 1.00 98.19 475 LYS A O 1
ATOM 3578 N N . GLN A 1 476 ? 3.437 1.098 17.244 1.00 98.69 476 GLN A N 1
ATOM 3579 C CA . GLN A 1 476 ? 2.063 1.553 17.016 1.00 98.69 476 GLN A CA 1
ATOM 3580 C C . GLN A 1 476 ? 1.342 0.729 15.942 1.00 98.69 476 GLN A C 1
ATOM 3582 O O . GLN A 1 476 ? 0.147 0.474 16.081 1.00 98.69 476 GLN A O 1
ATOM 3587 N N . TRP A 1 477 ? 2.051 0.276 14.904 1.00 98.81 477 TRP A N 1
ATOM 3588 C CA . TRP A 1 477 ? 1.471 -0.627 13.912 1.00 98.81 477 TRP A CA 1
ATOM 3589 C C . TRP A 1 477 ? 1.136 -2.001 14.504 1.00 98.81 477 TRP A C 1
ATOM 3591 O O . TRP A 1 477 ? 0.047 -2.509 14.258 1.00 98.81 477 TRP A O 1
ATOM 3601 N N . ASP A 1 478 ? 2.008 -2.564 15.343 1.00 98.62 478 ASP A N 1
ATOM 3602 C CA . ASP A 1 478 ? 1.783 -3.841 16.029 1.00 98.62 478 ASP A CA 1
ATOM 3603 C C . ASP A 1 478 ? 0.531 -3.784 16.921 1.00 98.62 478 ASP A C 1
ATOM 3605 O O . ASP A 1 478 ? -0.250 -4.734 16.940 1.00 98.62 478 ASP A O 1
ATOM 3609 N N . GLU A 1 479 ? 0.283 -2.664 17.614 1.00 98.69 479 GLU A N 1
ATOM 3610 C CA . GLU A 1 479 ? -0.954 -2.454 18.382 1.00 98.69 479 GLU A CA 1
ATOM 3611 C C . GLU A 1 479 ? -2.210 -2.447 17.487 1.00 98.69 479 GLU A C 1
ATOM 3613 O O . GLU A 1 479 ? -3.213 -3.069 17.839 1.00 98.69 479 GLU A O 1
ATOM 3618 N N . VAL A 1 480 ? -2.160 -1.784 16.325 1.00 98.81 480 VAL A N 1
ATOM 3619 C CA . VAL A 1 480 ? -3.280 -1.714 15.365 1.00 98.81 480 VAL A CA 1
ATOM 3620 C C . VAL A 1 480 ? -3.524 -3.066 14.681 1.00 98.81 480 VAL A C 1
ATOM 3622 O O . VAL A 1 480 ? -4.661 -3.536 14.633 1.00 98.81 480 VAL A O 1
ATOM 3625 N N . HIS A 1 481 ? -2.468 -3.727 14.200 1.00 98.75 481 HIS A N 1
ATOM 3626 C CA . HIS A 1 481 ? -2.524 -5.038 13.545 1.00 98.75 481 HIS A CA 1
ATOM 3627 C C . HIS A 1 481 ? -3.015 -6.135 14.496 1.00 98.75 481 HIS A C 1
ATOM 3629 O O . HIS A 1 481 ? -3.818 -6.992 14.115 1.00 98.75 481 HIS A O 1
ATOM 3635 N N . LYS A 1 482 ? -2.569 -6.088 15.758 1.00 98.62 482 LYS A N 1
ATOM 3636 C CA . LYS A 1 482 ? -3.072 -6.964 16.815 1.00 98.62 482 LYS A CA 1
ATOM 3637 C C . LYS A 1 482 ? -4.562 -6.721 17.068 1.00 98.62 482 LYS A C 1
ATOM 3639 O O . LYS A 1 482 ? -5.316 -7.687 17.105 1.00 98.62 482 LYS A O 1
ATOM 3644 N N . TYR A 1 483 ? -4.988 -5.464 17.213 1.00 98.75 483 TYR A N 1
ATOM 3645 C CA . TYR A 1 483 ? -6.389 -5.138 17.492 1.00 98.75 483 TYR A CA 1
ATOM 3646 C C . TYR A 1 483 ? -7.330 -5.548 16.350 1.00 98.75 483 TYR A C 1
ATOM 3648 O O . TYR A 1 483 ? -8.398 -6.094 16.611 1.00 98.75 483 TYR A O 1
ATOM 3656 N N . ALA A 1 484 ? -6.913 -5.370 15.090 1.00 98.50 484 ALA A N 1
ATOM 3657 C CA . ALA A 1 484 ? -7.645 -5.875 13.928 1.00 98.50 484 ALA A CA 1
ATOM 3658 C C . ALA A 1 484 ? -7.837 -7.401 14.002 1.00 98.50 484 ALA A C 1
ATOM 3660 O O . ALA A 1 484 ? -8.965 -7.889 13.919 1.00 98.50 484 ALA A O 1
ATOM 3661 N N . ASN A 1 485 ? -6.764 -8.151 14.267 1.00 97.75 485 ASN A N 1
ATOM 3662 C CA . ASN A 1 485 ? -6.833 -9.607 14.385 1.00 97.75 485 ASN A CA 1
ATOM 3663 C C . ASN A 1 485 ? -7.672 -10.074 15.595 1.00 97.75 485 ASN A C 1
ATOM 3665 O O . ASN A 1 485 ? -8.480 -10.990 15.455 1.00 97.75 485 ASN A O 1
ATOM 3669 N N . GLU A 1 486 ? -7.570 -9.416 16.756 1.00 96.81 486 GLU A N 1
ATOM 3670 C CA . GLU A 1 486 ? -8.443 -9.668 17.922 1.00 96.81 486 GLU A CA 1
ATOM 3671 C C . GLU A 1 486 ? -9.917 -9.289 17.653 1.00 96.81 486 GLU A C 1
ATOM 3673 O O . GLU A 1 486 ? -10.830 -9.851 18.263 1.00 96.81 486 GLU A O 1
ATOM 3678 N N . ALA A 1 487 ? -10.178 -8.384 16.704 1.00 95.94 487 ALA A N 1
ATOM 3679 C CA . ALA A 1 487 ? -11.515 -8.050 16.220 1.00 95.94 487 ALA A CA 1
ATOM 3680 C C . ALA A 1 487 ? -12.067 -9.028 15.160 1.00 95.94 487 ALA A C 1
ATOM 3682 O O . ALA A 1 487 ? -13.268 -8.978 14.887 1.00 95.94 487 ALA A O 1
ATOM 3683 N N . GLY A 1 488 ? -11.238 -9.925 14.607 1.00 95.38 488 GLY A N 1
ATOM 3684 C CA . GLY A 1 488 ? -11.598 -10.849 13.522 1.00 95.38 488 GLY A CA 1
ATOM 3685 C C . GLY A 1 488 ? -11.372 -10.296 12.107 1.00 95.38 488 GLY A C 1
ATOM 3686 O O . GLY A 1 488 ? -11.952 -10.810 11.151 1.00 95.38 488 GLY A O 1
ATOM 3687 N N . ILE A 1 489 ? -10.556 -9.247 11.971 1.00 97.81 489 ILE A N 1
ATOM 3688 C CA . ILE A 1 489 ? -10.238 -8.561 10.714 1.00 97.81 489 ILE A CA 1
ATOM 3689 C C . ILE A 1 489 ? -8.770 -8.809 10.357 1.00 97.81 489 ILE A C 1
ATOM 3691 O O . ILE A 1 489 ? -7.872 -8.412 11.096 1.00 97.81 489 ILE A O 1
ATOM 3695 N N . THR A 1 490 ? -8.521 -9.412 9.195 1.00 97.88 490 THR A N 1
ATOM 3696 C CA . THR A 1 490 ? -7.168 -9.544 8.638 1.00 97.88 490 THR A CA 1
ATOM 3697 C C . THR A 1 490 ? -6.774 -8.279 7.886 1.00 97.88 490 THR A C 1
ATOM 3699 O O . THR A 1 490 ? -7.585 -7.738 7.123 1.00 97.88 490 THR A O 1
ATOM 3702 N N . ILE A 1 491 ? -5.526 -7.832 8.021 1.00 98.81 491 ILE A N 1
ATOM 3703 C CA . ILE A 1 491 ? -5.023 -6.694 7.243 1.00 98.81 491 ILE A CA 1
ATOM 3704 C C . ILE A 1 491 ? -4.389 -7.192 5.940 1.00 98.81 491 ILE A C 1
ATOM 3706 O O . ILE A 1 491 ? -3.411 -7.941 5.952 1.00 98.81 491 ILE A O 1
ATOM 3710 N N . MET A 1 492 ? -4.942 -6.735 4.814 1.00 98.75 492 MET A N 1
ATOM 3711 C CA . MET A 1 492 ? -4.403 -6.943 3.475 1.00 98.75 492 MET A CA 1
ATOM 3712 C C . MET A 1 492 ? -3.510 -5.761 3.086 1.00 98.75 492 MET A C 1
ATOM 3714 O O . MET A 1 492 ? -3.989 -4.664 2.797 1.00 98.75 492 MET A O 1
ATOM 3718 N N . GLY A 1 493 ? -2.202 -5.989 3.069 1.00 98.56 493 GLY A N 1
ATOM 3719 C CA . GLY A 1 493 ? -1.229 -5.015 2.592 1.00 98.56 493 GLY A CA 1
ATOM 3720 C C . GLY A 1 493 ? -1.161 -4.913 1.069 1.00 98.56 493 GLY A C 1
ATOM 3721 O O . GLY A 1 493 ? -1.874 -5.597 0.329 1.00 98.56 493 GLY A O 1
ATOM 3722 N N . ASP A 1 494 ? -0.219 -4.103 0.603 1.00 98.38 494 ASP A N 1
ATOM 3723 C CA . ASP A 1 494 ? 0.135 -3.982 -0.807 1.00 98.38 494 ASP A CA 1
ATOM 3724 C C . ASP A 1 494 ? 1.658 -3.834 -0.947 1.00 98.38 494 ASP A C 1
ATOM 3726 O O . ASP A 1 494 ? 2.316 -3.165 -0.141 1.00 98.38 494 ASP A O 1
ATOM 3730 N N . MET A 1 495 ? 2.222 -4.499 -1.951 1.00 97.25 495 MET A N 1
ATOM 3731 C CA . MET A 1 495 ? 3.642 -4.525 -2.269 1.00 97.25 495 MET A CA 1
ATOM 3732 C C . MET A 1 495 ? 3.835 -4.201 -3.760 1.00 97.25 495 MET A C 1
ATOM 3734 O O . MET A 1 495 ? 3.588 -5.065 -4.602 1.00 97.25 495 MET A O 1
ATOM 3738 N N . PRO A 1 496 ? 4.333 -2.998 -4.110 1.00 95.88 496 PRO A N 1
ATOM 3739 C CA . PRO A 1 496 ? 4.713 -2.663 -5.483 1.00 95.88 496 PRO A CA 1
ATOM 3740 C C . PRO A 1 496 ? 5.780 -3.640 -5.971 1.00 95.88 496 PRO A C 1
ATOM 3742 O O . PRO A 1 496 ? 6.756 -3.846 -5.243 1.00 95.88 496 PRO A O 1
ATOM 3745 N N . ILE A 1 497 ? 5.660 -4.247 -7.164 1.00 96.38 497 ILE A N 1
ATOM 3746 C CA . ILE A 1 497 ? 6.696 -5.212 -7.576 1.00 96.38 497 ILE A CA 1
ATOM 3747 C C . ILE A 1 497 ? 8.081 -4.554 -7.614 1.00 96.38 497 ILE A C 1
ATOM 3749 O O . ILE A 1 497 ? 9.028 -5.157 -7.128 1.00 96.38 497 ILE A O 1
ATOM 3753 N N . TYR A 1 498 ? 8.191 -3.307 -8.081 1.00 95.81 498 TYR A N 1
ATOM 3754 C CA . TYR A 1 498 ? 9.439 -2.533 -8.098 1.00 95.81 498 TYR A CA 1
ATOM 3755 C C . TYR A 1 498 ? 9.672 -1.718 -6.809 1.00 95.81 498 TYR A C 1
ATOM 3757 O O . TYR A 1 498 ? 8.852 -1.708 -5.891 1.00 95.81 498 TYR A O 1
ATOM 3765 N N . VAL A 1 499 ? 10.815 -1.029 -6.743 1.00 94.44 499 VAL A N 1
ATOM 3766 C CA . VAL A 1 499 ? 11.220 -0.125 -5.648 1.00 94.44 499 VAL A CA 1
ATOM 3767 C C . VAL A 1 499 ? 11.749 1.199 -6.207 1.00 94.44 499 VAL A C 1
ATOM 3769 O O . VAL A 1 499 ? 12.162 1.255 -7.367 1.00 94.44 499 VAL A O 1
ATOM 3772 N N . GLY A 1 500 ? 11.754 2.266 -5.403 1.00 89.75 500 GLY A N 1
ATOM 3773 C CA . GLY A 1 500 ? 12.301 3.566 -5.805 1.00 89.75 500 GLY A CA 1
ATOM 3774 C C . GLY A 1 500 ? 13.785 3.483 -6.187 1.00 89.75 500 GLY A C 1
ATOM 3775 O O . GLY A 1 500 ? 14.560 2.771 -5.550 1.00 89.75 500 GLY A O 1
ATOM 3776 N N . GLY A 1 501 ? 14.205 4.207 -7.231 1.00 89.88 501 GLY A N 1
ATOM 3777 C CA . GLY A 1 501 ? 15.608 4.209 -7.679 1.00 89.88 501 GLY A CA 1
ATOM 3778 C C . GLY A 1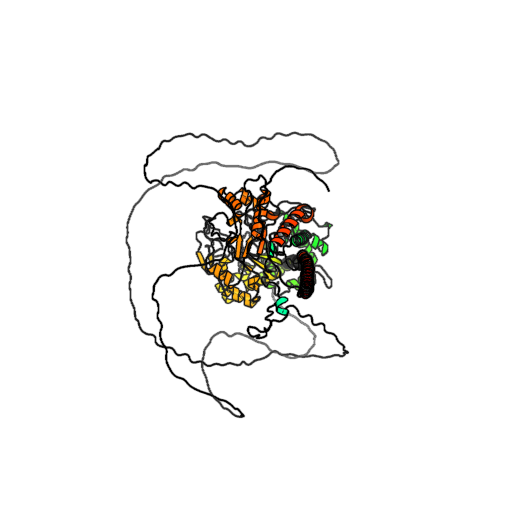 501 ? 16.565 4.878 -6.687 1.00 89.88 501 GLY A C 1
ATOM 3779 O O . GLY A 1 501 ? 17.677 4.392 -6.469 1.00 89.88 501 GLY A O 1
ATOM 3780 N N . HIS A 1 502 ? 16.105 5.957 -6.047 1.00 91.44 502 HIS A N 1
ATOM 3781 C CA . HIS A 1 502 ? 16.801 6.611 -4.939 1.00 91.44 502 HIS A CA 1
ATOM 3782 C C . HIS A 1 502 ? 16.384 5.984 -3.606 1.00 91.44 502 HIS A C 1
ATOM 3784 O O . HIS A 1 502 ? 15.582 6.555 -2.874 1.00 91.44 502 HIS A O 1
ATOM 3790 N N . SER A 1 503 ? 16.875 4.775 -3.333 1.00 93.38 503 SER A N 1
ATOM 3791 C CA . SER A 1 503 ? 16.537 4.019 -2.122 1.00 93.38 503 SER A CA 1
ATOM 3792 C C . SER A 1 503 ? 17.732 3.276 -1.538 1.00 93.38 503 SER A C 1
ATOM 3794 O O . SER A 1 503 ? 18.687 2.923 -2.244 1.00 93.38 503 SER A O 1
ATOM 3796 N N . ALA A 1 504 ? 17.642 2.969 -0.243 1.00 94.81 504 ALA A N 1
ATOM 3797 C CA . ALA A 1 504 ? 18.618 2.131 0.437 1.00 94.81 504 ALA A CA 1
ATOM 3798 C C . ALA A 1 504 ? 18.647 0.702 -0.131 1.00 94.81 504 ALA A C 1
ATOM 3800 O O . ALA A 1 504 ? 19.728 0.119 -0.222 1.00 94.81 504 ALA A O 1
ATOM 3801 N N . ASP A 1 505 ? 17.503 0.163 -0.574 1.00 95.75 505 ASP A N 1
ATOM 3802 C CA . ASP A 1 505 ? 17.402 -1.138 -1.244 1.00 95.75 505 ASP A CA 1
ATOM 3803 C C . ASP A 1 505 ? 18.338 -1.232 -2.454 1.00 95.75 505 ASP A C 1
ATOM 3805 O O . ASP A 1 505 ? 19.165 -2.145 -2.529 1.00 95.75 505 ASP A O 1
ATOM 3809 N N . VAL A 1 506 ? 18.246 -0.265 -3.373 1.00 96.62 506 VAL A N 1
ATOM 3810 C CA . VAL A 1 506 ? 19.021 -0.248 -4.622 1.00 96.62 506 VAL A CA 1
ATOM 3811 C C . VAL A 1 506 ? 20.487 0.097 -4.349 1.00 96.62 506 VAL A C 1
ATOM 3813 O O . VAL A 1 506 ? 21.381 -0.590 -4.844 1.00 96.62 506 VAL A O 1
ATOM 3816 N N . TRP A 1 507 ? 20.754 1.110 -3.518 1.00 96.31 507 TRP A N 1
ATOM 3817 C CA . TRP A 1 507 ? 22.117 1.516 -3.152 1.00 96.31 507 TRP A CA 1
ATOM 3818 C C . TRP A 1 507 ? 22.893 0.397 -2.442 1.00 96.31 507 TRP A C 1
ATOM 3820 O O . TRP A 1 507 ? 24.066 0.162 -2.744 1.00 96.31 507 TRP A O 1
ATOM 3830 N N . ALA A 1 508 ? 22.255 -0.326 -1.515 1.00 96.19 508 ALA A N 1
ATOM 3831 C CA . ALA A 1 508 ? 22.907 -1.392 -0.761 1.00 96.19 508 ALA A CA 1
ATOM 3832 C C . ALA A 1 508 ? 23.087 -2.694 -1.559 1.00 96.19 508 ALA A C 1
ATOM 3834 O O . ALA A 1 508 ? 24.041 -3.430 -1.287 1.00 96.19 508 ALA A O 1
ATOM 3835 N N . HIS A 1 509 ? 22.226 -2.956 -2.550 1.00 96.44 509 HIS A N 1
ATOM 3836 C CA . HIS A 1 509 ? 22.166 -4.226 -3.283 1.00 96.44 509 HIS A CA 1
ATOM 3837 C C . HIS A 1 509 ? 22.304 -4.060 -4.806 1.00 96.44 509 HIS A C 1
ATOM 3839 O O . HIS A 1 509 ? 21.729 -4.839 -5.559 1.00 96.44 509 HIS A O 1
ATOM 3845 N N . ARG A 1 510 ? 23.098 -3.082 -5.273 1.00 96.38 510 ARG A N 1
ATOM 3846 C CA . ARG A 1 510 ? 23.318 -2.735 -6.701 1.00 96.38 510 ARG A CA 1
ATOM 3847 C C . ARG A 1 510 ? 23.475 -3.921 -7.666 1.00 96.38 510 ARG A C 1
ATOM 3849 O O . ARG A 1 510 ? 23.095 -3.808 -8.823 1.00 96.38 510 ARG A O 1
ATOM 3856 N N . TYR A 1 511 ? 24.034 -5.039 -7.202 1.00 95.75 511 TYR A N 1
ATOM 3857 C CA . TYR A 1 511 ? 24.257 -6.266 -7.979 1.00 95.75 511 TYR A CA 1
ATOM 3858 C C . TYR A 1 511 ? 22.979 -7.073 -8.295 1.00 95.75 511 TYR A C 1
ATOM 3860 O O . TYR A 1 511 ? 23.039 -7.989 -9.105 1.00 95.75 511 TYR A O 1
ATOM 3868 N N . LEU A 1 512 ? 21.839 -6.739 -7.681 1.00 97.38 512 LEU A N 1
ATOM 3869 C CA . LEU A 1 512 ? 20.524 -7.347 -7.932 1.00 97.38 512 LEU A CA 1
ATOM 3870 C C . LEU A 1 512 ? 19.647 -6.516 -8.891 1.00 97.38 512 LEU A C 1
ATOM 3872 O O . LEU A 1 512 ? 18.469 -6.823 -9.084 1.00 97.38 512 LEU A O 1
ATOM 3876 N N . PHE A 1 513 ? 20.198 -5.453 -9.483 1.00 97.62 513 PHE A N 1
ATOM 3877 C CA . PHE A 1 513 ? 19.483 -4.493 -10.326 1.00 97.62 513 PHE A CA 1
ATOM 3878 C C . PHE A 1 513 ? 20.226 -4.247 -11.647 1.00 97.62 513 PHE A C 1
ATOM 3880 O O . PHE A 1 513 ? 21.451 -4.316 -11.718 1.00 97.62 513 PHE A O 1
ATOM 3887 N N . SER A 1 514 ? 19.481 -3.905 -12.700 1.00 95.56 514 SER A N 1
ATOM 3888 C CA . SER A 1 514 ? 19.998 -3.605 -14.040 1.00 95.56 514 SER A CA 1
ATOM 3889 C C . SER A 1 514 ? 20.580 -2.183 -14.108 1.00 95.56 514 SER A C 1
ATOM 3891 O O . SER A 1 514 ? 20.031 -1.270 -14.734 1.00 95.56 514 SER A O 1
ATOM 3893 N N . LEU A 1 515 ? 21.687 -1.993 -13.389 1.00 97.06 515 LEU A N 1
ATOM 3894 C CA . LEU A 1 515 ? 22.413 -0.733 -13.247 1.00 97.06 515 LEU A CA 1
ATOM 3895 C C . LEU A 1 515 ? 23.698 -0.737 -14.080 1.00 97.06 515 LEU A C 1
ATOM 3897 O O . LEU A 1 515 ? 24.299 -1.779 -14.339 1.00 97.06 515 LEU A O 1
ATOM 3901 N N . ASP A 1 516 ? 24.139 0.451 -14.471 1.00 95.88 516 ASP A N 1
ATOM 3902 C CA . ASP A 1 516 ? 25.429 0.654 -15.109 1.00 95.88 516 ASP A CA 1
ATOM 3903 C C . ASP A 1 516 ? 26.562 0.405 -14.084 1.00 95.88 516 ASP A C 1
ATOM 3905 O O . ASP A 1 516 ? 26.522 0.973 -12.985 1.00 95.88 516 ASP A O 1
ATOM 3909 N N . PRO A 1 517 ? 27.576 -0.432 -14.386 1.00 91.94 517 PRO A N 1
ATOM 3910 C CA . PRO A 1 517 ? 28.600 -0.789 -13.403 1.00 91.94 517 PRO A CA 1
ATOM 3911 C C . PRO A 1 517 ? 29.481 0.377 -12.932 1.00 91.94 517 PRO A C 1
ATOM 3913 O O . PRO A 1 517 ? 29.933 0.361 -11.786 1.00 91.94 517 PRO A O 1
ATOM 3916 N N . GLU A 1 518 ? 29.738 1.378 -13.782 1.00 91.25 518 GLU A N 1
ATOM 3917 C CA . GLU A 1 518 ? 30.674 2.476 -13.488 1.00 91.25 518 GLU A CA 1
ATOM 3918 C C . GLU A 1 518 ? 30.010 3.643 -12.743 1.00 91.25 518 GLU A C 1
ATOM 3920 O O . GLU A 1 518 ? 30.643 4.290 -11.901 1.00 91.25 518 GLU A O 1
ATOM 3925 N N . THR A 1 519 ? 28.735 3.907 -13.033 1.00 92.69 519 THR A N 1
ATOM 3926 C CA . THR A 1 519 ? 27.943 5.000 -12.449 1.00 92.69 519 THR A CA 1
ATOM 3927 C C . THR A 1 519 ? 26.995 4.531 -11.349 1.00 92.69 519 THR A C 1
ATOM 3929 O O . THR A 1 519 ? 26.869 5.204 -10.332 1.00 92.69 519 THR A O 1
ATOM 3932 N N . GLY A 1 520 ? 26.361 3.367 -11.506 1.00 94.75 520 GLY A N 1
ATOM 3933 C CA . GLY A 1 520 ? 25.252 2.914 -10.664 1.00 94.75 520 GLY A CA 1
ATOM 3934 C C . GLY A 1 520 ? 23.869 3.403 -11.113 1.00 94.75 520 GLY A C 1
ATOM 3935 O O . GLY A 1 520 ? 22.882 3.025 -10.488 1.00 94.75 520 GLY A O 1
ATOM 3936 N N . ALA A 1 521 ? 23.771 4.195 -12.186 1.00 95.81 521 ALA A N 1
ATOM 3937 C CA . ALA A 1 521 ? 22.489 4.644 -12.729 1.00 95.81 521 ALA A CA 1
ATOM 3938 C C . ALA A 1 521 ? 21.740 3.499 -13.456 1.00 95.81 521 ALA A C 1
ATOM 3940 O O . ALA A 1 521 ? 22.387 2.584 -13.971 1.00 95.81 521 ALA A O 1
ATOM 3941 N N . PRO A 1 522 ? 20.396 3.510 -13.549 1.00 96.38 522 PRO A N 1
ATOM 3942 C CA . PRO A 1 522 ? 19.649 2.465 -14.254 1.00 96.38 522 PRO A CA 1
ATOM 3943 C C . PRO A 1 522 ? 19.973 2.411 -15.756 1.00 96.38 522 PRO A C 1
ATOM 3945 O O . PRO A 1 522 ? 19.906 3.425 -16.447 1.00 96.38 522 PRO A O 1
ATOM 3948 N N . VAL A 1 523 ? 20.248 1.217 -16.296 1.00 95.62 523 VAL A N 1
ATOM 3949 C CA . VAL A 1 523 ? 20.390 1.005 -17.756 1.00 95.62 523 VAL A CA 1
ATOM 3950 C C . VAL A 1 523 ? 19.016 0.962 -18.427 1.00 95.62 523 VAL A C 1
ATOM 3952 O O . VAL A 1 523 ? 18.827 1.387 -19.571 1.00 95.62 523 VAL A O 1
ATOM 3955 N N . SER A 1 524 ? 18.025 0.426 -17.720 1.00 95.38 524 SER A N 1
ATOM 3956 C CA . SER A 1 524 ? 16.637 0.345 -18.161 1.00 95.38 524 SER A CA 1
ATOM 3957 C C . SER A 1 524 ? 15.690 0.413 -16.968 1.00 95.38 524 SER A C 1
ATOM 3959 O O . SER A 1 524 ? 16.039 0.008 -15.859 1.00 95.38 524 SER A O 1
ATOM 3961 N N . VAL A 1 525 ? 14.495 0.941 -17.218 1.00 96.19 525 VAL A N 1
ATOM 3962 C CA . VAL A 1 525 ? 13.488 1.271 -16.210 1.00 96.19 525 VAL A CA 1
ATOM 3963 C C . VAL A 1 525 ? 12.152 0.578 -16.468 1.00 96.19 525 VAL A C 1
ATOM 3965 O O . VAL A 1 525 ? 11.865 0.126 -17.582 1.00 96.19 525 VAL A O 1
ATOM 3968 N N . SER A 1 526 ? 11.352 0.498 -15.410 1.00 95.44 526 SER A N 1
ATOM 3969 C CA . SER A 1 526 ? 10.005 -0.064 -15.387 1.00 95.44 526 SER A CA 1
ATOM 3970 C C . SER A 1 526 ? 8.968 0.808 -16.106 1.00 95.44 526 SER A C 1
ATOM 3972 O O . SER A 1 526 ? 9.110 2.030 -16.255 1.00 95.44 526 SER A O 1
ATOM 3974 N N . GLY A 1 527 ? 7.894 0.150 -16.539 1.00 92.12 527 GLY A N 1
ATOM 3975 C CA . GLY A 1 527 ? 6.753 0.759 -17.201 1.00 92.12 527 GLY A CA 1
ATOM 3976 C C . GLY A 1 527 ? 5.809 -0.283 -17.796 1.00 92.12 527 GLY A C 1
ATOM 3977 O O . GLY A 1 527 ? 5.999 -1.484 -17.606 1.00 92.12 527 GLY A O 1
ATOM 3978 N N . ALA A 1 528 ? 4.852 0.186 -18.591 1.00 91.06 528 ALA A N 1
ATOM 3979 C CA . ALA A 1 528 ? 3.946 -0.620 -19.406 1.00 91.06 528 ALA A CA 1
ATOM 3980 C C . ALA A 1 528 ? 4.000 -0.158 -20.879 1.00 91.06 528 ALA A C 1
ATOM 3982 O O . ALA A 1 528 ? 4.193 1.038 -21.124 1.00 91.06 528 ALA A O 1
ATOM 3983 N N . PRO A 1 529 ? 3.844 -1.058 -21.870 1.00 90.44 529 PRO A N 1
ATOM 3984 C CA . PRO A 1 529 ? 3.774 -0.677 -23.282 1.00 90.44 529 PRO A CA 1
ATOM 3985 C C . PRO A 1 529 ? 2.514 0.157 -23.585 1.00 90.44 529 PRO A C 1
ATOM 3987 O O . PRO A 1 529 ? 1.609 0.217 -22.755 1.00 90.44 529 PRO A O 1
ATOM 3990 N N . PRO A 1 530 ? 2.417 0.772 -24.779 1.00 86.44 530 PRO A N 1
ATOM 3991 C CA . PRO A 1 530 ? 1.161 1.333 -25.268 1.00 86.44 530 PRO A CA 1
ATOM 3992 C C . PRO A 1 530 ? 0.033 0.296 -25.306 1.00 86.44 530 PRO A C 1
ATOM 3994 O O . PRO A 1 530 ? 0.247 -0.845 -25.725 1.00 86.44 530 PRO A O 1
ATOM 3997 N N . ASP A 1 531 ? -1.165 0.714 -24.910 1.00 78.75 531 ASP A N 1
ATOM 3998 C CA . ASP A 1 531 ? -2.376 -0.107 -24.856 1.00 78.75 531 ASP A CA 1
ATOM 3999 C C . ASP A 1 531 ? -3.619 0.699 -25.300 1.00 78.75 531 ASP A C 1
ATOM 4001 O O . ASP A 1 531 ? -3.499 1.718 -25.985 1.00 78.75 531 ASP A O 1
ATOM 4005 N N . ALA A 1 532 ? -4.823 0.220 -24.972 1.00 64.12 532 ALA A N 1
ATOM 4006 C CA . ALA A 1 532 ? -6.080 0.886 -25.324 1.00 64.12 532 ALA A CA 1
ATOM 4007 C C . ALA A 1 532 ? -6.345 2.187 -24.536 1.00 64.12 532 ALA A C 1
ATOM 4009 O O . ALA A 1 532 ? -7.164 2.993 -24.973 1.00 64.12 532 ALA A O 1
ATOM 4010 N N . PHE A 1 533 ? -5.663 2.397 -23.406 1.00 67.69 533 PHE A N 1
ATOM 4011 C CA . PHE A 1 533 ? -5.856 3.530 -22.499 1.00 67.69 533 PHE A CA 1
ATOM 4012 C C . PHE A 1 533 ? -4.709 4.552 -22.587 1.00 67.69 533 PHE A C 1
ATOM 4014 O O . PHE A 1 533 ? -4.939 5.746 -22.398 1.00 67.69 533 PHE A O 1
ATOM 4021 N N . SER A 1 534 ? -3.486 4.124 -22.931 1.00 80.00 534 SER A N 1
ATOM 4022 C CA . SER A 1 534 ? -2.347 5.012 -23.197 1.00 80.00 534 SER A CA 1
ATOM 4023 C C . SER A 1 534 ? -1.674 4.733 -24.541 1.00 80.00 534 SER A C 1
ATOM 4025 O O . SER A 1 534 ? -1.005 3.717 -24.741 1.00 80.00 534 SER A O 1
ATOM 4027 N N . THR A 1 535 ? -1.727 5.721 -25.437 1.00 85.38 535 THR A N 1
ATOM 4028 C CA . THR A 1 535 ? -1.054 5.696 -26.749 1.00 85.38 535 THR A CA 1
ATOM 4029 C C . THR A 1 535 ? 0.477 5.758 -26.668 1.00 85.38 535 THR A C 1
ATOM 4031 O O . THR A 1 535 ? 1.153 5.453 -27.651 1.00 85.38 535 THR A O 1
ATOM 4034 N N . THR A 1 536 ? 1.044 6.124 -25.513 1.00 89.69 536 THR A N 1
ATOM 4035 C CA . THR A 1 536 ? 2.498 6.192 -25.261 1.00 89.69 536 THR A CA 1
ATOM 4036 C C . THR A 1 536 ? 2.990 5.142 -24.258 1.00 89.69 536 THR A C 1
ATOM 4038 O O . THR A 1 536 ? 4.195 5.066 -23.992 1.00 89.69 536 THR A O 1
ATOM 4041 N N . GLY A 1 537 ? 2.077 4.322 -23.726 1.00 87.75 537 GLY A N 1
ATOM 4042 C CA . GLY A 1 537 ? 2.314 3.450 -22.577 1.00 87.75 537 GLY A CA 1
ATOM 4043 C C . GLY A 1 537 ? 2.521 4.246 -21.288 1.00 87.75 537 GLY A C 1
ATOM 4044 O O . GLY A 1 537 ? 2.073 5.386 -21.165 1.00 87.75 537 GLY A O 1
ATOM 4045 N N . GLN A 1 538 ? 3.209 3.656 -20.315 1.00 87.88 538 GLN A N 1
ATOM 4046 C CA . GLN A 1 538 ? 3.543 4.310 -19.048 1.00 87.88 538 GLN A CA 1
ATOM 4047 C C . GLN A 1 538 ? 5.020 4.085 -18.720 1.00 87.88 538 GLN A C 1
ATOM 4049 O O . GLN A 1 538 ? 5.495 2.956 -18.788 1.00 87.88 538 GLN A O 1
ATOM 4054 N N . ARG A 1 539 ? 5.760 5.138 -18.354 1.00 90.50 539 ARG A N 1
ATOM 4055 C CA . ARG A 1 539 ? 7.174 5.058 -17.944 1.00 90.50 539 ARG A CA 1
ATOM 4056 C C . ARG A 1 539 ? 7.276 5.407 -16.459 1.00 90.50 539 ARG A C 1
ATOM 4058 O O . ARG A 1 539 ? 7.354 6.584 -16.121 1.00 90.50 539 ARG A O 1
ATOM 4065 N N . TRP A 1 540 ? 7.281 4.398 -15.590 1.00 89.25 540 TRP A N 1
ATOM 4066 C CA . TRP A 1 540 ? 7.298 4.598 -14.134 1.00 89.25 540 TRP A CA 1
ATOM 4067 C C . TRP A 1 540 ? 8.690 4.959 -13.602 1.00 89.25 540 TRP A C 1
ATOM 4069 O O . TRP A 1 540 ? 8.804 5.695 -12.631 1.00 89.25 540 TRP A O 1
ATOM 4079 N N . GLY A 1 541 ? 9.761 4.510 -14.266 1.00 88.94 541 GLY A N 1
ATOM 4080 C CA . GLY A 1 541 ? 11.123 4.981 -13.982 1.00 88.94 541 GLY A CA 1
ATOM 4081 C C . GLY A 1 541 ? 11.889 4.213 -12.896 1.00 88.94 541 GLY A C 1
ATOM 4082 O O . GLY A 1 541 ? 13.071 4.492 -12.700 1.00 88.94 541 GLY A O 1
ATOM 4083 N N . SER A 1 542 ? 11.277 3.228 -12.232 1.00 92.94 542 SER A N 1
ATOM 4084 C CA . SER A 1 542 ? 11.957 2.357 -11.261 1.00 92.94 542 SER A CA 1
ATOM 4085 C C . SER A 1 542 ? 13.078 1.547 -11.935 1.00 92.94 542 SER A C 1
ATOM 4087 O O . SER A 1 542 ? 12.898 1.124 -13.082 1.00 92.94 542 SER A O 1
ATOM 4089 N N . PRO A 1 543 ? 14.204 1.251 -11.260 1.00 95.25 543 PRO A N 1
ATOM 4090 C CA . PRO A 1 543 ? 15.186 0.300 -11.772 1.00 95.25 543 PRO A CA 1
ATOM 4091 C C . PRO A 1 543 ? 14.578 -1.102 -11.896 1.00 95.25 543 PRO A C 1
ATOM 4093 O O . PRO A 1 543 ? 13.764 -1.530 -11.077 1.00 95.25 543 PRO A O 1
ATOM 4096 N N . LEU A 1 544 ? 15.006 -1.832 -12.922 1.00 97.75 544 LEU A N 1
ATOM 4097 C CA . LEU A 1 544 ? 14.616 -3.223 -13.141 1.00 97.75 544 LEU A CA 1
ATOM 4098 C C . LEU A 1 544 ? 15.537 -4.176 -12.371 1.00 97.75 544 LEU A C 1
ATOM 4100 O O . LEU A 1 544 ? 16.728 -3.903 -12.223 1.00 97.75 544 LEU A O 1
ATOM 4104 N N . TYR A 1 545 ? 15.008 -5.315 -11.935 1.00 98.31 545 TYR A N 1
ATOM 4105 C CA . TYR A 1 545 ? 15.789 -6.371 -11.288 1.00 98.31 545 TYR A CA 1
ATOM 4106 C C . TYR A 1 545 ? 16.691 -7.120 -12.275 1.00 98.31 545 TYR A C 1
ATOM 4108 O O . TYR A 1 545 ? 16.292 -7.383 -13.413 1.00 98.31 545 TYR A O 1
ATOM 4116 N N . ASP A 1 546 ? 17.871 -7.539 -11.813 1.00 97.88 546 ASP A N 1
ATOM 4117 C CA . ASP A 1 546 ? 18.594 -8.647 -12.437 1.00 97.88 546 ASP A CA 1
ATOM 4118 C C . ASP A 1 546 ? 18.113 -9.963 -11.812 1.00 97.88 546 ASP A C 1
ATOM 4120 O O . ASP A 1 546 ? 18.637 -10.461 -10.812 1.00 97.88 546 ASP A O 1
ATOM 4124 N N . TRP A 1 547 ? 17.076 -10.533 -12.425 1.00 98.12 547 TRP A N 1
ATOM 4125 C CA . TRP A 1 547 ? 16.510 -11.816 -12.014 1.00 98.12 547 TRP A CA 1
ATOM 4126 C C . TRP A 1 547 ? 17.484 -12.997 -12.144 1.00 98.12 547 TRP A C 1
ATOM 4128 O O . TRP A 1 547 ? 17.226 -14.040 -11.547 1.00 98.12 547 TRP A O 1
ATOM 4138 N N . SER A 1 548 ? 18.589 -12.856 -12.888 1.00 97.62 548 SER A N 1
ATOM 4139 C CA . SER A 1 548 ? 19.628 -13.889 -12.987 1.00 97.62 548 SER A CA 1
ATOM 4140 C C . SER A 1 548 ? 20.521 -13.844 -11.750 1.00 97.62 548 SER A C 1
ATOM 4142 O O . SER A 1 548 ? 20.698 -14.865 -11.093 1.00 97.62 548 SER A O 1
ATOM 4144 N N . ALA A 1 549 ? 20.996 -12.652 -11.374 1.00 97.75 549 ALA A N 1
ATOM 4145 C CA . ALA A 1 549 ? 21.761 -12.448 -10.143 1.00 97.75 549 ALA A CA 1
ATOM 4146 C C . ALA A 1 549 ? 20.942 -12.811 -8.889 1.00 97.75 549 ALA A C 1
ATOM 4148 O O . ALA A 1 549 ? 21.461 -13.442 -7.971 1.00 97.75 549 ALA A O 1
ATOM 4149 N N . MET A 1 550 ? 19.639 -12.498 -8.875 1.00 98.50 550 MET A N 1
ATOM 4150 C CA . MET A 1 550 ? 18.733 -12.964 -7.818 1.00 98.50 550 MET A CA 1
ATOM 4151 C C . MET A 1 550 ? 18.547 -14.490 -7.818 1.00 98.50 550 MET A C 1
ATOM 4153 O O . MET A 1 550 ? 18.439 -15.086 -6.754 1.00 98.50 550 MET A O 1
ATOM 4157 N N . ALA A 1 551 ? 18.530 -15.164 -8.971 1.00 98.19 551 ALA A N 1
ATOM 4158 C CA . ALA A 1 551 ? 18.441 -16.626 -8.992 1.00 98.19 551 ALA A CA 1
ATOM 4159 C C . ALA A 1 551 ? 19.698 -17.296 -8.396 1.00 98.19 551 ALA A C 1
ATOM 4161 O O . ALA A 1 551 ? 19.585 -18.341 -7.756 1.00 98.19 551 ALA A O 1
ATOM 4162 N N . GLU A 1 552 ? 20.883 -16.688 -8.546 1.00 98.00 552 GLU A N 1
ATOM 4163 C CA . GLU A 1 552 ? 22.138 -17.201 -7.971 1.00 98.00 552 GLU A CA 1
ATOM 4164 C C . GLU A 1 552 ? 22.156 -17.187 -6.430 1.00 98.00 552 GLU A C 1
ATOM 4166 O O . GLU A 1 552 ? 22.760 -18.076 -5.824 1.00 98.00 552 GLU A O 1
ATOM 4171 N N . ASP A 1 553 ? 21.466 -16.236 -5.783 1.00 96.19 553 ASP A N 1
ATOM 4172 C CA . ASP A 1 553 ? 21.352 -16.159 -4.315 1.00 96.19 553 ASP A CA 1
ATOM 4173 C C . ASP A 1 553 ? 20.081 -16.823 -3.738 1.00 96.19 553 ASP A C 1
ATOM 4175 O O . ASP A 1 553 ? 19.913 -16.888 -2.519 1.00 96.19 553 ASP A O 1
ATOM 4179 N N . ASN A 1 554 ? 19.253 -17.434 -4.597 1.00 97.44 554 ASN A N 1
ATOM 4180 C CA . ASN A 1 554 ? 17.924 -17.992 -4.299 1.00 97.44 554 ASN A CA 1
ATOM 4181 C C . ASN A 1 554 ? 16.883 -16.925 -3.901 1.00 97.44 554 ASN A C 1
ATOM 4183 O O . ASN A 1 554 ? 16.003 -17.190 -3.084 1.00 97.44 554 ASN A O 1
ATOM 4187 N N . TYR A 1 555 ? 16.955 -15.738 -4.505 1.00 98.12 555 TYR A N 1
ATOM 4188 C CA . TYR A 1 555 ? 16.049 -14.597 -4.339 1.00 98.12 555 TYR A CA 1
ATOM 4189 C C . TYR A 1 555 ? 16.056 -14.017 -2.912 1.00 98.12 555 TYR A C 1
ATOM 4191 O O . TYR A 1 555 ? 15.018 -13.618 -2.374 1.00 98.12 555 TYR A O 1
ATOM 4199 N N . SER A 1 556 ? 17.231 -13.959 -2.278 1.00 96.38 556 SER A N 1
ATOM 4200 C CA . SER A 1 556 ? 17.376 -13.702 -0.838 1.00 96.38 556 SER A CA 1
ATOM 4201 C C . SER A 1 556 ? 16.862 -12.324 -0.399 1.00 96.38 556 SER A C 1
ATOM 4203 O O . SER A 1 556 ? 16.287 -12.201 0.687 1.00 96.38 556 SER A O 1
ATOM 4205 N N . TRP A 1 557 ? 17.010 -11.296 -1.244 1.00 97.19 557 TRP A N 1
ATOM 4206 C CA . TRP A 1 557 ? 16.461 -9.951 -1.011 1.00 97.19 557 TRP A CA 1
ATOM 4207 C C . TRP A 1 557 ? 14.926 -9.953 -1.042 1.00 97.19 557 TRP A C 1
ATOM 4209 O O . TRP A 1 557 ? 14.282 -9.442 -0.127 1.00 97.19 557 TRP A O 1
ATOM 4219 N N . TRP A 1 558 ? 14.320 -10.619 -2.029 1.00 97.44 558 TRP A N 1
ATOM 4220 C CA . TRP A 1 558 ? 12.862 -10.746 -2.125 1.00 97.44 558 TRP A CA 1
ATOM 4221 C C . TRP A 1 558 ? 12.268 -11.557 -0.973 1.00 97.44 558 TRP A C 1
ATOM 4223 O O . TRP A 1 558 ? 11.244 -11.172 -0.418 1.00 97.44 558 TRP A O 1
ATOM 4233 N N . ILE A 1 559 ? 12.932 -12.636 -0.554 1.00 96.69 559 ILE A N 1
ATOM 4234 C CA . ILE A 1 559 ? 12.537 -13.422 0.622 1.00 96.69 559 ILE A CA 1
ATOM 4235 C C . ILE A 1 559 ? 12.569 -12.564 1.897 1.00 96.69 559 ILE A C 1
ATOM 4237 O O . ILE A 1 559 ? 11.712 -12.727 2.764 1.00 96.69 559 ILE A O 1
ATOM 4241 N N . GLN A 1 560 ? 13.519 -11.630 2.022 1.00 95.81 560 GLN A N 1
ATOM 4242 C CA . GLN A 1 560 ? 13.544 -10.663 3.125 1.00 95.81 560 GLN A CA 1
ATOM 4243 C C . GLN A 1 560 ? 12.399 -9.646 3.018 1.00 95.81 560 GLN A C 1
ATOM 4245 O O . GLN A 1 560 ? 11.684 -9.458 4.000 1.00 95.81 560 GLN A O 1
ATOM 4250 N N . ARG A 1 561 ? 12.150 -9.076 1.832 1.00 96.31 561 ARG A N 1
ATOM 4251 C CA . ARG A 1 561 ? 11.036 -8.142 1.577 1.00 96.31 561 ARG A CA 1
ATOM 4252 C C . ARG A 1 561 ? 9.665 -8.772 1.857 1.00 96.31 561 ARG A C 1
ATOM 4254 O O . ARG A 1 561 ? 8.828 -8.177 2.528 1.00 96.31 561 ARG A O 1
ATOM 4261 N N . MET A 1 562 ? 9.445 -10.011 1.419 1.00 96.31 562 MET A N 1
ATOM 4262 C CA . MET A 1 562 ? 8.212 -10.765 1.684 1.00 96.31 562 MET A CA 1
ATOM 4263 C C . MET A 1 562 ? 8.075 -11.150 3.162 1.00 96.31 562 MET A C 1
ATOM 4265 O O . MET A 1 562 ? 6.977 -11.073 3.711 1.00 96.31 562 MET A O 1
ATOM 4269 N N . ARG A 1 563 ? 9.182 -11.481 3.847 1.00 95.56 563 ARG A N 1
ATOM 4270 C CA . ARG A 1 563 ? 9.194 -11.660 5.311 1.00 95.56 563 ARG A CA 1
ATOM 4271 C C . ARG A 1 563 ? 8.850 -10.365 6.048 1.00 95.56 563 ARG A C 1
ATOM 4273 O O . ARG A 1 563 ? 8.158 -10.434 7.055 1.00 95.56 563 ARG A O 1
ATOM 4280 N N . ARG A 1 564 ? 9.299 -9.207 5.551 1.00 96.00 564 ARG A N 1
ATOM 4281 C CA . ARG A 1 564 ? 8.926 -7.889 6.081 1.00 96.00 564 ARG A CA 1
ATOM 4282 C C . ARG A 1 564 ? 7.441 -7.595 5.855 1.00 96.00 564 ARG A C 1
ATOM 4284 O O . ARG A 1 564 ? 6.782 -7.149 6.784 1.00 96.00 564 ARG A O 1
ATOM 4291 N N . GLY A 1 565 ? 6.895 -7.939 4.686 1.00 96.25 565 GLY A N 1
ATOM 4292 C CA . GLY A 1 565 ? 5.451 -7.899 4.422 1.00 96.25 565 GLY A CA 1
ATOM 4293 C C . GLY A 1 565 ? 4.643 -8.688 5.459 1.00 96.25 565 GLY A C 1
ATOM 4294 O O . GLY A 1 565 ? 3.749 -8.133 6.086 1.00 96.25 565 GLY A O 1
ATOM 4295 N N . PHE A 1 566 ? 5.028 -9.936 5.745 1.00 95.00 566 PHE A N 1
ATOM 4296 C CA . PHE A 1 566 ? 4.378 -10.774 6.771 1.00 95.00 566 PHE A CA 1
ATOM 4297 C C . PHE A 1 566 ? 4.687 -10.395 8.238 1.00 95.00 566 PHE A C 1
ATOM 4299 O O . PHE A 1 566 ? 4.256 -11.098 9.149 1.00 95.00 566 PHE A O 1
ATOM 4306 N N . GLN A 1 567 ? 5.426 -9.309 8.495 1.00 94.56 567 GLN A N 1
ATOM 4307 C CA . GLN A 1 567 ? 5.489 -8.662 9.818 1.00 94.56 567 GLN A CA 1
ATOM 4308 C C . GLN A 1 567 ? 4.497 -7.503 9.952 1.00 94.56 567 GLN A C 1
ATOM 4310 O O . GLN A 1 567 ? 4.333 -6.973 11.046 1.00 94.56 567 GLN A O 1
ATOM 4315 N N . LEU A 1 568 ? 3.911 -7.056 8.841 1.00 97.88 568 LEU A N 1
ATOM 4316 C CA . LEU A 1 568 ? 3.018 -5.904 8.788 1.00 97.88 568 LEU A CA 1
ATOM 4317 C C . LEU A 1 568 ? 1.591 -6.296 8.395 1.00 97.88 568 LEU A C 1
ATOM 4319 O O . LEU A 1 568 ? 0.670 -5.569 8.750 1.00 97.88 568 LEU A O 1
ATOM 4323 N N . TYR A 1 569 ? 1.411 -7.391 7.655 1.00 98.19 569 TYR A N 1
ATOM 4324 C CA . TYR A 1 569 ? 0.138 -7.768 7.046 1.00 98.19 569 TYR A CA 1
ATOM 4325 C C . TYR A 1 569 ? -0.094 -9.282 7.122 1.00 98.19 569 TYR A C 1
ATOM 4327 O O . TYR A 1 569 ? 0.838 -10.078 6.958 1.00 98.19 569 TYR A O 1
ATOM 4335 N N . ASP A 1 570 ? -1.353 -9.686 7.276 1.00 97.75 570 ASP A N 1
ATOM 4336 C CA . ASP A 1 570 ? -1.767 -11.091 7.259 1.00 97.75 570 ASP A CA 1
ATOM 4337 C C . ASP A 1 570 ? -1.725 -11.678 5.840 1.00 97.75 570 ASP A C 1
ATOM 4339 O O . ASP A 1 570 ? -1.389 -12.849 5.642 1.00 97.75 570 ASP A O 1
ATOM 4343 N N . GLU A 1 571 ? -2.050 -10.859 4.847 1.00 96.75 571 GLU A N 1
ATOM 4344 C CA . GLU A 1 571 ? -2.019 -11.145 3.412 1.00 96.75 571 GLU A CA 1
ATOM 4345 C C . GLU A 1 571 ? -1.652 -9.859 2.654 1.00 96.75 571 GLU A C 1
ATOM 4347 O O . GLU A 1 571 ? -1.662 -8.777 3.239 1.00 96.75 571 GLU A O 1
ATOM 4352 N N . TYR A 1 572 ? -1.278 -9.929 1.375 1.00 95.56 572 TYR A N 1
ATOM 4353 C CA . TYR A 1 572 ? -1.028 -8.712 0.589 1.00 95.56 572 TYR A CA 1
ATOM 4354 C C . TYR A 1 572 ? -1.244 -8.876 -0.914 1.00 95.56 572 TYR A C 1
ATOM 4356 O O . TYR A 1 572 ? -0.990 -9.928 -1.501 1.00 95.56 572 TYR A O 1
ATOM 4364 N N . ARG A 1 573 ? -1.661 -7.780 -1.551 1.00 98.25 573 ARG A N 1
ATOM 4365 C CA . ARG A 1 573 ? -1.559 -7.579 -3.000 1.00 98.25 573 ARG A CA 1
ATOM 4366 C C . ARG A 1 573 ? -0.082 -7.480 -3.391 1.00 98.25 573 ARG A C 1
ATOM 4368 O O . ARG A 1 573 ? 0.690 -6.827 -2.692 1.00 98.25 573 ARG A O 1
ATOM 4375 N N . ILE A 1 574 ? 0.315 -8.105 -4.499 1.00 97.75 574 ILE A N 1
ATOM 4376 C CA . ILE A 1 574 ? 1.535 -7.710 -5.215 1.00 97.75 574 ILE A CA 1
ATOM 4377 C C . ILE A 1 574 ? 1.106 -7.008 -6.495 1.00 97.75 574 ILE A C 1
ATOM 4379 O O . ILE A 1 574 ? 0.578 -7.640 -7.412 1.00 97.75 574 ILE A O 1
ATOM 4383 N N . ASP A 1 575 ? 1.327 -5.701 -6.523 1.00 95.56 575 ASP A N 1
ATOM 4384 C CA . ASP A 1 575 ? 1.036 -4.824 -7.649 1.00 95.56 575 ASP A CA 1
ATOM 4385 C C . ASP A 1 575 ? 1.981 -5.094 -8.833 1.00 95.56 575 ASP A C 1
ATOM 4387 O O . ASP A 1 575 ? 3.175 -5.342 -8.646 1.00 95.56 575 ASP A O 1
ATOM 4391 N N . HIS A 1 576 ? 1.436 -5.099 -10.051 1.00 95.56 576 HIS A N 1
ATOM 4392 C CA . HIS A 1 576 ? 2.099 -5.521 -11.283 1.00 95.56 576 HIS A CA 1
ATOM 4393 C C . HIS A 1 576 ? 2.682 -6.950 -11.253 1.00 95.56 576 HIS A C 1
ATOM 4395 O O . HIS A 1 576 ? 3.742 -7.223 -11.831 1.00 95.56 576 HIS A O 1
ATOM 4401 N N . PHE A 1 577 ? 1.958 -7.901 -10.641 1.00 97.50 577 PHE A N 1
ATOM 4402 C CA . PHE A 1 577 ? 2.328 -9.326 -10.549 1.00 97.50 577 PHE A CA 1
ATOM 4403 C C . PHE A 1 577 ? 2.738 -9.931 -11.903 1.00 97.50 577 PHE A C 1
ATOM 4405 O O . PHE A 1 577 ? 3.646 -10.764 -11.975 1.00 97.50 577 PHE A O 1
ATOM 4412 N N . ARG A 1 578 ? 2.130 -9.477 -13.008 1.00 95.81 578 ARG A N 1
ATOM 4413 C CA . ARG A 1 578 ? 2.426 -9.951 -14.373 1.00 95.81 578 ARG A CA 1
ATOM 4414 C C . ARG A 1 578 ? 3.914 -9.889 -14.759 1.00 95.81 578 ARG A C 1
ATOM 4416 O O . ARG A 1 578 ? 4.358 -10.677 -15.597 1.00 95.81 578 ARG A O 1
ATOM 4423 N N . ALA A 1 579 ? 4.698 -9.012 -14.127 1.00 96.81 579 ALA A N 1
ATOM 4424 C CA . ALA A 1 579 ? 6.144 -8.908 -14.319 1.00 96.81 579 ALA A CA 1
ATOM 4425 C C . ALA A 1 579 ? 6.953 -10.121 -13.806 1.00 96.81 579 ALA A C 1
ATOM 4427 O O . ALA A 1 579 ? 8.080 -10.320 -14.269 1.00 96.81 579 ALA A O 1
ATOM 4428 N N . PHE A 1 580 ? 6.390 -10.983 -12.945 1.00 97.88 580 PHE A N 1
ATOM 4429 C CA . PHE A 1 580 ? 7.021 -12.263 -12.591 1.00 97.88 580 PHE A CA 1
ATOM 4430 C C . PHE A 1 580 ? 7.039 -13.265 -13.759 1.00 97.88 580 PHE A C 1
ATOM 4432 O O . PHE A 1 580 ? 7.975 -14.060 -13.850 1.00 97.88 580 PHE A O 1
ATOM 4439 N N . ALA A 1 581 ? 6.062 -13.218 -14.674 1.00 97.00 581 ALA A N 1
ATOM 4440 C CA . ALA A 1 581 ? 6.081 -14.004 -15.913 1.00 97.00 581 ALA A CA 1
ATOM 4441 C C . ALA A 1 581 ? 6.870 -13.276 -17.014 1.00 97.00 581 ALA A C 1
ATOM 4443 O O . ALA A 1 581 ? 7.819 -13.823 -17.585 1.00 97.00 581 ALA A O 1
ATOM 4444 N N . GLY A 1 582 ? 6.551 -11.998 -17.244 1.00 95.81 582 GLY A N 1
ATOM 4445 C CA . GLY A 1 582 ? 7.272 -11.147 -18.185 1.00 95.81 582 GLY A CA 1
ATOM 4446 C C . GLY A 1 582 ? 7.016 -9.660 -17.961 1.00 95.81 582 GLY A C 1
ATOM 4447 O O . GLY A 1 582 ? 5.875 -9.249 -17.751 1.00 95.81 582 GLY A O 1
ATOM 4448 N N . TYR A 1 583 ? 8.084 -8.861 -18.018 1.00 96.62 583 TYR A N 1
ATOM 4449 C CA . TYR A 1 583 ? 8.108 -7.436 -17.675 1.00 96.62 583 TYR A CA 1
ATOM 4450 C C . TYR A 1 583 ? 8.538 -6.552 -18.848 1.00 96.62 583 TYR A C 1
ATOM 4452 O O . TYR A 1 583 ? 9.318 -6.973 -19.706 1.00 96.62 583 TYR A O 1
ATOM 4460 N N . TRP A 1 584 ? 8.035 -5.317 -18.893 1.00 96.31 584 TRP A N 1
ATOM 4461 C CA . TRP A 1 584 ? 8.388 -4.345 -19.925 1.00 96.31 584 TRP A CA 1
ATOM 4462 C C . TRP A 1 584 ? 9.625 -3.550 -19.497 1.00 96.31 584 TRP A C 1
ATOM 4464 O O . TRP A 1 584 ? 9.693 -3.011 -18.394 1.00 96.31 584 TRP A O 1
ATOM 4474 N N . SER A 1 585 ? 10.632 -3.520 -20.367 1.00 97.38 585 SER A N 1
ATOM 4475 C CA . SER A 1 585 ? 11.950 -2.954 -20.092 1.00 97.38 585 SER A CA 1
ATOM 4476 C C . SER A 1 585 ? 12.237 -1.809 -21.055 1.00 97.38 585 SER A C 1
ATOM 4478 O O . SER A 1 585 ? 12.475 -2.043 -22.243 1.00 97.38 585 SER A O 1
ATOM 4480 N N . ILE A 1 586 ? 12.180 -0.580 -20.541 1.00 97.50 586 ILE A N 1
ATOM 4481 C CA . ILE A 1 586 ? 12.363 0.666 -21.297 1.00 97.50 586 ILE A CA 1
ATOM 4482 C C . ILE A 1 586 ? 13.815 1.140 -21.126 1.00 97.50 586 ILE A C 1
ATOM 4484 O O . ILE A 1 586 ? 14.267 1.225 -19.984 1.00 97.50 586 ILE A O 1
ATOM 4488 N N . PRO A 1 587 ? 14.566 1.488 -22.189 1.00 96.56 587 PRO A N 1
ATOM 4489 C CA . PRO A 1 587 ? 15.891 2.092 -22.039 1.00 96.56 587 PRO A CA 1
ATOM 4490 C C . PRO A 1 587 ? 15.812 3.376 -21.200 1.00 96.56 587 PRO A C 1
ATOM 4492 O O . PRO A 1 587 ? 14.990 4.240 -21.483 1.00 96.56 587 PRO A O 1
ATOM 4495 N N . ALA A 1 588 ? 16.656 3.542 -20.176 1.00 94.38 588 ALA A N 1
ATOM 4496 C CA . ALA A 1 588 ? 16.458 4.607 -19.178 1.00 94.38 588 ALA A CA 1
ATOM 4497 C C . ALA A 1 588 ? 16.475 6.037 -19.764 1.00 94.38 588 ALA A C 1
ATOM 4499 O O . ALA A 1 588 ? 15.794 6.929 -19.257 1.00 94.38 588 ALA A O 1
ATOM 4500 N N . LYS A 1 589 ? 17.213 6.224 -20.864 1.00 94.38 589 LYS A N 1
ATOM 4501 C CA . LYS A 1 589 ? 17.319 7.462 -21.654 1.00 94.38 589 LYS A CA 1
ATOM 4502 C C . LYS A 1 589 ? 16.047 7.837 -22.441 1.00 94.38 589 LYS A C 1
ATOM 4504 O O . LYS A 1 589 ? 15.974 8.954 -22.942 1.00 94.38 589 LYS A O 1
ATOM 4509 N N . ASP A 1 590 ? 15.117 6.902 -22.645 1.00 94.75 590 ASP A N 1
ATOM 4510 C CA . ASP A 1 590 ? 13.943 7.110 -23.494 1.00 94.75 590 ASP A CA 1
ATOM 4511 C C . ASP A 1 590 ? 12.847 7.825 -22.681 1.00 94.75 590 ASP A C 1
ATOM 4513 O O . ASP A 1 590 ? 12.557 7.454 -21.542 1.00 94.75 590 ASP A O 1
ATOM 4517 N N . GLU A 1 591 ? 12.227 8.857 -23.261 1.00 91.75 591 GLU A N 1
ATOM 4518 C CA . GLU A 1 591 ? 11.221 9.699 -22.584 1.00 91.75 591 GLU A CA 1
ATOM 4519 C C . GLU A 1 591 ? 9.854 9.006 -22.416 1.00 91.75 591 GLU A C 1
ATOM 4521 O O . GLU A 1 591 ? 9.076 9.365 -21.535 1.00 91.75 591 GLU A O 1
ATOM 4526 N N . THR A 1 592 ? 9.555 8.000 -23.245 1.00 92.50 592 THR A N 1
ATOM 4527 C CA . THR A 1 592 ? 8.263 7.290 -23.285 1.00 92.50 592 THR A CA 1
ATOM 4528 C C . THR A 1 592 ? 8.461 5.776 -23.264 1.00 92.50 592 THR A C 1
ATOM 4530 O O . THR A 1 592 ? 9.556 5.278 -23.520 1.00 92.50 592 THR A O 1
ATOM 4533 N N . ALA A 1 593 ? 7.396 5.018 -22.997 1.00 93.62 593 ALA A N 1
ATOM 4534 C CA . ALA A 1 593 ? 7.478 3.562 -22.914 1.00 93.62 593 ALA A CA 1
ATOM 4535 C C . ALA A 1 593 ? 7.489 2.843 -24.274 1.00 93.62 593 ALA A C 1
ATOM 4537 O O . ALA A 1 593 ? 7.727 1.636 -24.317 1.00 93.62 593 ALA A O 1
ATOM 4538 N N . ILE A 1 594 ? 7.266 3.565 -25.379 1.00 94.12 594 ILE A N 1
ATOM 4539 C CA . ILE A 1 594 ? 7.151 3.017 -26.742 1.00 94.12 594 ILE A CA 1
ATOM 4540 C C . ILE A 1 594 ? 8.415 2.239 -27.158 1.00 94.12 594 ILE A C 1
ATOM 4542 O O . ILE A 1 594 ? 8.310 1.207 -27.815 1.00 94.12 594 ILE A O 1
ATOM 4546 N N . GLY A 1 595 ? 9.605 2.707 -26.758 1.00 91.75 595 GLY A N 1
ATOM 4547 C CA . GLY A 1 595 ? 10.900 2.095 -27.098 1.00 91.75 595 GLY A CA 1
ATOM 4548 C C . GLY A 1 595 ? 11.267 0.834 -26.302 1.00 91.75 595 GLY A C 1
ATOM 4549 O O . GLY A 1 595 ? 12.355 0.287 -26.492 1.00 91.75 595 GLY A O 1
ATOM 4550 N N . GLY A 1 596 ? 10.401 0.383 -25.390 1.00 94.81 596 GLY A N 1
ATOM 4551 C CA . GLY A 1 596 ? 10.679 -0.758 -24.522 1.00 94.81 596 GLY A CA 1
ATOM 4552 C C . GLY A 1 596 ? 10.637 -2.126 -25.212 1.00 94.81 596 GLY A C 1
ATOM 4553 O O . GLY A 1 596 ? 10.315 -2.273 -26.391 1.00 94.81 596 GLY A O 1
ATOM 4554 N N . THR A 1 597 ? 10.981 -3.165 -24.449 1.00 96.56 597 THR A N 1
ATOM 4555 C CA . THR A 1 597 ? 10.889 -4.569 -24.879 1.00 96.56 597 THR A CA 1
ATOM 4556 C C . THR A 1 597 ? 10.430 -5.472 -23.739 1.00 96.56 597 THR A C 1
ATOM 4558 O O . THR A 1 597 ? 10.864 -5.296 -22.601 1.00 96.56 597 THR A O 1
ATOM 4561 N N . TRP A 1 598 ? 9.611 -6.484 -24.040 1.00 96.25 598 TRP A N 1
ATOM 4562 C CA . TRP A 1 598 ? 9.288 -7.539 -23.076 1.00 96.25 598 TRP A CA 1
ATOM 4563 C C . TRP A 1 598 ? 10.529 -8.386 -22.757 1.00 96.25 598 TRP A C 1
ATOM 4565 O O . TRP A 1 598 ? 11.284 -8.779 -23.652 1.00 96.25 598 TRP A O 1
ATOM 4575 N N . LYS A 1 599 ? 10.723 -8.682 -21.473 1.00 97.38 599 LYS A N 1
ATOM 4576 C CA . LYS A 1 599 ? 11.731 -9.593 -20.918 1.00 97.38 599 LYS A CA 1
ATOM 4577 C C . LYS A 1 599 ? 11.015 -10.686 -20.129 1.00 97.38 599 LYS A C 1
ATOM 4579 O O . LYS A 1 599 ? 9.968 -10.422 -19.545 1.00 97.38 599 LYS A O 1
ATOM 4584 N N . LYS A 1 600 ? 11.573 -11.898 -20.079 1.00 97.38 600 LYS A N 1
ATOM 4585 C CA . LYS A 1 600 ? 11.031 -12.974 -19.235 1.00 97.38 600 LYS A CA 1
ATOM 4586 C C . LYS A 1 600 ? 11.376 -12.698 -17.765 1.00 97.38 600 LYS A C 1
ATOM 4588 O O . LYS A 1 600 ? 12.535 -12.426 -17.467 1.00 97.38 600 LYS A O 1
ATOM 4593 N N . GLY A 1 601 ? 10.391 -12.789 -16.877 1.00 97.88 601 GLY A N 1
ATOM 4594 C CA . GLY A 1 601 ? 10.594 -12.804 -15.428 1.00 97.88 601 GLY A CA 1
ATOM 4595 C C . GLY A 1 601 ? 11.037 -14.185 -14.907 1.00 97.88 601 GLY A C 1
ATOM 4596 O O . GLY A 1 601 ? 11.263 -15.114 -15.697 1.00 97.88 601 GLY A O 1
ATOM 4597 N N . PRO A 1 602 ? 11.182 -14.344 -13.579 1.00 98.06 602 PRO A N 1
ATOM 4598 C CA . PRO A 1 602 ? 11.680 -15.574 -12.966 1.00 98.06 602 PRO A CA 1
ATOM 4599 C C . PRO A 1 602 ? 10.653 -16.723 -12.965 1.00 98.06 602 PRO A C 1
ATOM 4601 O O . PRO A 1 602 ? 11.044 -17.887 -12.943 1.00 98.06 602 PRO A O 1
ATOM 4604 N N . GLY A 1 603 ? 9.349 -16.433 -13.035 1.00 97.38 603 GLY A N 1
ATOM 4605 C CA . GLY A 1 603 ? 8.282 -17.436 -13.018 1.00 97.38 603 GLY A CA 1
ATOM 4606 C C . GLY A 1 603 ? 8.283 -18.317 -11.761 1.00 97.38 603 GLY A C 1
ATOM 4607 O O . GLY A 1 603 ? 8.550 -17.848 -10.656 1.00 97.38 603 GLY A O 1
ATOM 4608 N N . MET A 1 604 ? 7.982 -19.608 -11.928 1.00 96.88 604 MET A N 1
ATOM 4609 C CA . MET A 1 604 ? 7.814 -20.552 -10.813 1.00 96.88 604 MET A CA 1
ATOM 4610 C C . MET A 1 604 ? 9.076 -20.812 -9.980 1.00 96.88 604 MET A C 1
ATOM 4612 O O . MET A 1 604 ? 8.946 -21.206 -8.821 1.00 96.88 604 MET A O 1
ATOM 4616 N N . ASP A 1 605 ? 10.280 -20.568 -10.507 1.00 97.44 605 ASP A N 1
ATOM 4617 C CA . ASP A 1 605 ? 11.528 -20.752 -9.748 1.00 97.44 605 ASP A CA 1
ATOM 4618 C C . ASP A 1 605 ? 11.582 -19.803 -8.531 1.00 97.44 605 ASP A C 1
ATOM 4620 O O . ASP A 1 605 ? 11.985 -20.204 -7.436 1.00 97.44 605 ASP A O 1
ATOM 4624 N N . PHE A 1 606 ? 11.056 -18.581 -8.689 1.00 97.69 606 PHE A N 1
ATOM 4625 C CA . PHE A 1 606 ? 10.888 -17.598 -7.615 1.00 97.69 606 PHE A CA 1
ATOM 4626 C C . PHE A 1 606 ? 9.916 -18.084 -6.535 1.00 97.69 606 PHE A C 1
ATOM 4628 O O . PHE A 1 606 ? 10.282 -18.182 -5.364 1.00 97.69 606 PHE A O 1
ATOM 4635 N N . PHE A 1 607 ? 8.686 -18.440 -6.918 1.00 96.38 607 PHE A N 1
ATOM 4636 C CA . PHE A 1 607 ? 7.661 -18.862 -5.957 1.00 96.38 607 PHE A CA 1
ATOM 4637 C C . PHE A 1 607 ? 8.014 -20.187 -5.265 1.00 96.38 607 PHE A C 1
ATOM 4639 O O . PHE A 1 607 ? 7.692 -20.372 -4.092 1.00 96.38 607 PHE A O 1
ATOM 4646 N N . THR A 1 608 ? 8.770 -21.062 -5.936 1.00 96.19 608 THR A N 1
ATOM 4647 C CA . THR A 1 608 ? 9.359 -22.265 -5.330 1.00 96.19 608 THR A CA 1
ATOM 4648 C C . THR A 1 608 ? 10.356 -21.900 -4.225 1.00 96.19 608 THR A C 1
ATOM 4650 O O . THR A 1 608 ? 10.265 -22.436 -3.120 1.00 96.19 608 THR A O 1
ATOM 4653 N N . ALA A 1 609 ? 11.275 -20.959 -4.471 1.00 97.06 609 ALA A N 1
ATOM 4654 C CA . ALA A 1 609 ? 12.229 -20.496 -3.459 1.00 97.06 609 ALA A CA 1
ATOM 4655 C C . ALA A 1 609 ? 11.536 -19.791 -2.277 1.00 97.06 609 ALA A C 1
ATOM 4657 O O . ALA A 1 609 ? 11.860 -20.061 -1.119 1.00 97.06 609 ALA A O 1
ATOM 4658 N N . VAL A 1 610 ? 10.526 -18.957 -2.553 1.00 96.00 610 VAL A N 1
ATOM 4659 C CA . VAL A 1 610 ? 9.676 -18.316 -1.534 1.00 96.00 610 VAL A CA 1
ATOM 4660 C C . VAL A 1 610 ? 8.967 -19.363 -0.668 1.00 96.00 610 VAL A C 1
ATOM 4662 O O . VAL A 1 610 ? 9.054 -19.297 0.558 1.00 96.00 610 VAL A O 1
ATOM 4665 N N . GLY A 1 611 ? 8.333 -20.372 -1.275 1.00 95.25 611 GLY A N 1
ATOM 4666 C CA . GLY A 1 611 ? 7.659 -21.457 -0.555 1.00 95.25 611 GLY A CA 1
ATOM 4667 C C . GLY A 1 611 ? 8.609 -22.313 0.295 1.00 95.25 611 GLY A C 1
ATOM 4668 O O . GLY A 1 611 ? 8.234 -22.755 1.380 1.00 95.25 611 GLY A O 1
ATOM 4669 N N . ILE A 1 612 ? 9.860 -22.493 -0.141 1.00 95.75 612 ILE A N 1
ATOM 4670 C CA . ILE A 1 612 ? 10.914 -23.161 0.642 1.00 95.75 612 ILE A CA 1
ATOM 4671 C C . ILE A 1 612 ? 11.365 -22.300 1.836 1.00 95.75 612 ILE A C 1
ATOM 4673 O O . ILE A 1 612 ? 11.598 -22.835 2.919 1.00 95.75 612 ILE A O 1
ATOM 4677 N N . ALA A 1 613 ? 11.504 -20.983 1.655 1.00 95.62 613 ALA A N 1
ATOM 4678 C CA . ALA A 1 613 ? 12.129 -20.094 2.638 1.00 95.62 613 ALA A CA 1
ATOM 4679 C C . ALA A 1 613 ? 11.161 -19.421 3.629 1.00 95.62 613 ALA A C 1
ATOM 4681 O O . ALA A 1 613 ? 11.605 -18.949 4.681 1.00 95.62 613 ALA A O 1
ATOM 4682 N N . LEU A 1 614 ? 9.869 -19.342 3.292 1.00 94.12 614 LEU A N 1
ATOM 4683 C CA . LEU A 1 614 ? 8.806 -18.740 4.112 1.00 94.12 614 LEU A CA 1
ATOM 4684 C C . LEU A 1 614 ? 7.635 -19.703 4.402 1.00 94.12 614 LEU A C 1
ATOM 4686 O O . LEU A 1 614 ? 6.823 -19.412 5.276 1.00 94.12 614 LEU A O 1
ATOM 4690 N N . GLY A 1 615 ? 7.574 -20.862 3.735 1.00 91.75 615 GLY A N 1
ATOM 4691 C CA . GLY A 1 615 ? 6.576 -21.913 3.962 1.00 91.75 615 GLY A CA 1
ATOM 4692 C C . GLY A 1 615 ? 5.573 -22.066 2.813 1.00 91.75 615 GLY A C 1
ATOM 4693 O O . GLY A 1 615 ? 5.152 -21.094 2.193 1.00 91.75 615 GLY A O 1
ATOM 4694 N N . GLY A 1 616 ? 5.154 -23.306 2.535 1.00 80.50 616 GLY A N 1
ATOM 4695 C CA . GLY A 1 616 ? 4.353 -23.642 1.347 1.00 80.50 616 GLY A CA 1
ATOM 4696 C C . GLY A 1 616 ? 2.955 -23.011 1.272 1.00 80.50 616 GLY A C 1
ATOM 4697 O O . GLY A 1 616 ? 2.386 -22.950 0.190 1.00 80.50 616 GLY A O 1
ATOM 4698 N N . GLY A 1 617 ? 2.406 -22.513 2.385 1.00 83.38 617 GLY A N 1
ATOM 4699 C CA . GLY A 1 617 ? 1.123 -21.796 2.407 1.00 83.38 617 GLY A CA 1
ATOM 4700 C C . GLY A 1 617 ? 1.202 -20.320 1.991 1.00 83.38 617 GLY A C 1
ATOM 4701 O O . GLY A 1 617 ? 0.168 -19.668 1.884 1.00 83.38 617 GLY A O 1
ATOM 4702 N N . VAL A 1 618 ? 2.404 -19.773 1.767 1.00 87.62 618 VAL A N 1
ATOM 4703 C CA . VAL A 1 618 ? 2.619 -18.331 1.542 1.00 87.62 618 VAL A CA 1
ATOM 4704 C C . VAL A 1 618 ? 1.921 -17.792 0.297 1.00 87.62 618 VAL A C 1
ATOM 4706 O O . VAL A 1 618 ? 1.412 -16.675 0.342 1.00 87.62 618 VAL A O 1
ATOM 4709 N N . SER A 1 619 ? 1.832 -18.559 -0.793 1.00 81.69 619 SER A N 1
ATOM 4710 C CA . SER A 1 619 ? 1.187 -18.077 -2.022 1.00 81.69 619 SER A CA 1
ATOM 4711 C C . SER A 1 619 ? -0.318 -17.840 -1.865 1.00 81.69 619 SER A C 1
ATOM 4713 O O . SER A 1 619 ? -0.856 -16.933 -2.489 1.00 81.69 619 SER A O 1
ATOM 4715 N N . LYS A 1 620 ? -0.986 -18.562 -0.953 1.00 85.62 620 LYS A N 1
ATOM 4716 C CA . LYS A 1 620 ? -2.409 -18.356 -0.636 1.00 85.62 620 LYS A CA 1
ATOM 4717 C C . LYS A 1 620 ? -2.700 -17.020 0.059 1.00 85.62 620 LYS A C 1
ATOM 4719 O O . LYS A 1 620 ? -3.856 -16.614 0.095 1.00 85.62 620 LYS A O 1
ATOM 4724 N N . LYS A 1 621 ? -1.666 -16.358 0.595 1.00 93.56 621 LYS A N 1
ATOM 4725 C CA . LYS A 1 621 ? -1.703 -15.019 1.212 1.00 93.56 621 LYS A CA 1
ATOM 4726 C C . LYS A 1 621 ? -1.297 -13.899 0.233 1.00 93.56 621 LYS A C 1
ATOM 4728 O O . LYS A 1 621 ? -1.072 -12.771 0.666 1.00 93.56 621 LYS A O 1
ATOM 4733 N N . ILE A 1 622 ? -1.164 -14.200 -1.063 1.00 95.62 622 ILE A N 1
ATOM 4734 C CA . ILE A 1 622 ? -0.811 -13.238 -2.116 1.00 95.62 622 ILE A CA 1
ATOM 4735 C C . ILE A 1 622 ? -2.026 -13.013 -3.016 1.00 95.62 622 ILE A C 1
ATOM 4737 O O . ILE A 1 622 ? -2.492 -13.953 -3.652 1.00 95.62 622 ILE A O 1
ATOM 4741 N N . VAL A 1 623 ? -2.491 -11.769 -3.142 1.00 97.69 623 VAL A N 1
ATOM 4742 C CA . VAL A 1 623 ? -3.402 -11.373 -4.228 1.00 97.69 623 VAL A CA 1
ATOM 4743 C C . VAL A 1 623 ? -2.561 -10.906 -5.414 1.00 97.69 623 VAL A C 1
ATOM 4745 O O . VAL A 1 623 ? -1.724 -10.012 -5.282 1.00 97.69 623 VAL A O 1
ATOM 4748 N N . ALA A 1 624 ? -2.761 -11.521 -6.574 1.00 97.69 624 ALA A N 1
ATOM 4749 C CA . ALA A 1 624 ? -2.077 -11.146 -7.801 1.00 97.69 624 ALA A CA 1
ATOM 4750 C C . ALA A 1 624 ? -2.799 -9.969 -8.468 1.00 97.69 624 ALA A C 1
ATOM 4752 O O . ALA A 1 624 ? -3.976 -10.061 -8.806 1.00 97.69 624 ALA A O 1
ATOM 4753 N N . GLU A 1 625 ? -2.077 -8.874 -8.692 1.00 96.62 625 GLU A N 1
ATOM 4754 C CA . GLU A 1 625 ? -2.509 -7.807 -9.591 1.00 96.62 625 GLU A CA 1
ATOM 4755 C C . GLU A 1 625 ? -2.310 -8.268 -11.045 1.00 96.62 625 GLU A C 1
ATOM 4757 O O . GLU A 1 625 ? -1.194 -8.252 -11.574 1.00 96.62 625 GLU A O 1
ATOM 4762 N N . ASP A 1 626 ? -3.392 -8.748 -11.658 1.00 92.81 626 ASP A N 1
ATOM 4763 C CA . ASP A 1 626 ? -3.456 -9.182 -13.054 1.00 92.81 626 ASP A CA 1
ATOM 4764 C C . ASP A 1 626 ? -4.487 -8.380 -13.876 1.00 92.81 626 ASP A C 1
ATOM 4766 O O . ASP A 1 626 ? -5.308 -8.944 -14.596 1.00 92.81 626 ASP A O 1
ATOM 4770 N N . LEU A 1 627 ? -4.431 -7.045 -13.801 1.00 87.25 627 LEU A N 1
ATOM 4771 C CA . LEU A 1 627 ? -5.221 -6.135 -14.635 1.00 87.25 627 LEU A CA 1
ATOM 4772 C C . LEU A 1 627 ? -4.518 -5.780 -15.963 1.00 87.25 627 LEU A C 1
ATOM 4774 O O . LEU A 1 627 ? -3.330 -6.026 -16.189 1.00 87.25 627 LEU A O 1
ATOM 4778 N N . GLY A 1 628 ? -5.275 -5.166 -16.877 1.00 81.75 628 GLY A N 1
ATOM 4779 C CA . GLY A 1 628 ? -4.786 -4.760 -18.199 1.00 81.75 628 GLY A CA 1
ATOM 4780 C C . GLY A 1 628 ? -4.613 -5.933 -19.173 1.00 81.75 628 GLY A C 1
ATOM 4781 O O . GLY A 1 628 ? -5.381 -6.896 -19.161 1.00 81.75 628 GLY A O 1
ATOM 4782 N N . VAL A 1 629 ? -3.623 -5.846 -20.072 1.00 77.81 629 VAL A N 1
ATOM 4783 C CA . VAL A 1 629 ? -3.384 -6.872 -21.106 1.00 77.81 629 VAL A CA 1
ATOM 4784 C C . VAL A 1 629 ? -2.551 -8.030 -20.543 1.00 77.81 629 VAL A C 1
ATOM 4786 O O . VAL A 1 629 ? -1.313 -8.069 -20.609 1.00 77.81 629 VAL A O 1
ATOM 4789 N N . ILE A 1 630 ? -3.265 -9.000 -19.983 1.00 84.31 630 ILE A N 1
ATOM 4790 C CA . ILE A 1 630 ? -2.708 -10.236 -19.440 1.00 84.31 630 ILE A CA 1
ATOM 4791 C C . ILE A 1 630 ? -2.506 -11.286 -20.538 1.00 84.31 630 ILE A C 1
ATOM 4793 O O . ILE A 1 630 ? -3.286 -11.414 -21.481 1.00 84.31 630 ILE A O 1
ATOM 4797 N N . THR A 1 631 ? -1.408 -12.029 -20.420 1.00 88.56 631 THR A N 1
ATOM 4798 C CA . THR A 1 631 ? -0.982 -13.078 -21.355 1.00 88.56 631 THR A CA 1
ATOM 4799 C C . THR A 1 631 ? -1.075 -14.458 -20.684 1.00 88.56 631 THR A C 1
ATOM 4801 O O . THR A 1 631 ? -1.016 -14.522 -19.455 1.00 88.56 631 THR A O 1
ATOM 4804 N N . PRO A 1 632 ? -1.241 -15.571 -21.432 1.00 93.81 632 PRO A N 1
ATOM 4805 C CA . PRO A 1 632 ? -1.508 -16.885 -20.831 1.00 93.81 632 PRO A CA 1
ATOM 4806 C C . PRO A 1 632 ? -0.461 -17.337 -19.807 1.00 93.81 632 PRO A C 1
ATOM 4808 O O . PRO A 1 632 ? -0.823 -17.886 -18.779 1.00 93.81 632 PRO A O 1
ATOM 4811 N N . ASP A 1 633 ? 0.811 -17.001 -20.023 1.00 95.25 633 ASP A N 1
ATOM 4812 C CA . ASP A 1 633 ? 1.924 -17.276 -19.107 1.00 95.25 633 ASP A CA 1
ATOM 4813 C C . ASP A 1 633 ? 1.785 -16.608 -17.727 1.00 95.25 633 ASP A C 1
ATOM 4815 O O . ASP A 1 633 ? 2.319 -17.117 -16.745 1.00 95.25 633 ASP A O 1
ATOM 4819 N N . VAL A 1 634 ? 1.054 -15.494 -17.631 1.00 95.69 634 VAL A N 1
ATOM 4820 C CA . VAL A 1 634 ? 0.708 -14.842 -16.357 1.00 95.69 634 VAL A CA 1
ATOM 4821 C C . VAL A 1 634 ? -0.444 -15.576 -15.669 1.00 95.69 634 VAL A C 1
ATOM 4823 O O . VAL A 1 634 ? -0.403 -15.767 -14.456 1.00 95.69 634 VAL A O 1
ATOM 4826 N N . VAL A 1 635 ? -1.457 -16.000 -16.433 1.00 94.62 635 VAL A N 1
ATOM 4827 C CA . VAL A 1 635 ? -2.626 -16.734 -15.912 1.00 94.62 635 VAL A CA 1
ATOM 4828 C C . VAL A 1 635 ? -2.209 -18.113 -15.404 1.00 94.62 635 VAL A C 1
ATOM 4830 O O . VAL A 1 635 ? -2.607 -18.506 -14.310 1.00 94.62 635 VAL A O 1
ATOM 4833 N N . ASP A 1 636 ? -1.371 -18.812 -16.171 1.00 96.50 636 ASP A N 1
ATOM 4834 C CA . ASP A 1 636 ? -0.780 -20.095 -15.799 1.00 96.50 636 ASP A CA 1
ATOM 4835 C C . ASP A 1 636 ? 0.076 -19.928 -14.532 1.00 96.50 636 ASP A C 1
ATOM 4837 O O . ASP A 1 636 ? -0.169 -20.613 -13.543 1.00 96.50 636 ASP A O 1
ATOM 4841 N N . LEU A 1 637 ? 0.983 -18.937 -14.490 1.00 96.94 637 LEU A N 1
ATOM 4842 C CA . LEU A 1 637 ? 1.804 -18.641 -13.305 1.00 96.94 637 LEU A CA 1
ATOM 4843 C C . LEU A 1 637 ? 0.963 -18.320 -12.059 1.00 96.94 637 LEU A C 1
ATOM 4845 O O . LEU A 1 637 ? 1.296 -18.775 -10.967 1.00 96.94 637 LEU A O 1
ATOM 4849 N N . ARG A 1 638 ? -0.123 -17.548 -12.202 1.00 96.31 638 ARG A N 1
ATOM 4850 C CA . ARG A 1 638 ? -1.037 -17.226 -11.096 1.00 96.31 638 ARG A CA 1
ATOM 4851 C C . ARG A 1 638 ? -1.734 -18.480 -10.558 1.00 96.31 638 ARG A C 1
ATOM 4853 O O . ARG A 1 638 ? -1.872 -18.634 -9.344 1.00 96.31 638 ARG A O 1
ATOM 4860 N N . LYS A 1 639 ? -2.172 -19.371 -11.450 1.00 95.12 639 LYS A N 1
ATOM 4861 C CA . LYS A 1 639 ? -2.907 -20.594 -11.095 1.00 95.12 639 LYS A CA 1
ATOM 4862 C C . LYS A 1 639 ? -1.995 -21.689 -10.544 1.00 95.12 639 LYS A C 1
ATOM 4864 O O . LYS A 1 639 ? -2.387 -22.346 -9.585 1.00 95.12 639 LYS A O 1
ATOM 4869 N N . ASP A 1 640 ? -0.770 -21.813 -11.050 1.00 95.38 640 ASP A N 1
ATOM 4870 C CA . ASP A 1 640 ? 0.253 -22.732 -10.531 1.00 95.38 640 ASP A CA 1
ATOM 4871 C C . ASP A 1 640 ? 0.653 -22.425 -9.071 1.00 95.38 640 ASP A C 1
ATOM 4873 O O . ASP A 1 640 ? 1.120 -23.322 -8.365 1.00 95.38 640 ASP A O 1
ATOM 4877 N N . ILE A 1 641 ? 0.445 -21.187 -8.592 1.00 94.50 641 ILE A N 1
ATOM 4878 C CA . ILE A 1 641 ? 0.668 -20.795 -7.187 1.00 94.50 641 ILE A CA 1
ATOM 4879 C C . ILE A 1 641 ? -0.617 -20.689 -6.341 1.00 94.50 641 ILE A C 1
ATOM 4881 O O . ILE A 1 641 ? -0.521 -20.361 -5.159 1.00 94.50 641 ILE A O 1
ATOM 4885 N N . ASP A 1 642 ? -1.800 -20.967 -6.903 1.00 93.75 642 ASP A N 1
ATOM 4886 C CA . ASP A 1 642 ? -3.120 -20.817 -6.249 1.00 93.75 642 ASP A CA 1
ATOM 4887 C C . ASP A 1 642 ? -3.436 -19.382 -5.752 1.00 93.75 642 ASP A C 1
ATOM 4889 O O . ASP A 1 642 ? -4.141 -19.182 -4.757 1.00 93.75 642 ASP A O 1
ATOM 4893 N N . ALA A 1 643 ? -2.928 -18.353 -6.443 1.00 95.12 643 ALA A N 1
ATOM 4894 C CA . ALA A 1 643 ? -3.174 -16.956 -6.076 1.00 95.12 643 ALA A CA 1
ATOM 4895 C C . ALA A 1 643 ? -4.483 -16.403 -6.694 1.00 95.12 643 ALA A C 1
ATOM 4897 O O . ALA A 1 643 ? -4.714 -16.559 -7.903 1.00 95.12 643 ALA A O 1
ATOM 4898 N N . PRO A 1 644 ? -5.337 -15.707 -5.915 1.00 96.00 644 PRO A N 1
ATOM 4899 C CA . PRO A 1 644 ? -6.468 -14.968 -6.461 1.00 96.00 644 PRO A CA 1
ATOM 4900 C C . PRO A 1 644 ? -5.997 -13.850 -7.390 1.00 96.00 644 PRO A C 1
ATOM 4902 O O . PRO A 1 644 ? -5.111 -13.077 -7.031 1.00 96.00 644 PRO A O 1
ATOM 4905 N N . GLY A 1 645 ? -6.611 -13.764 -8.571 1.00 96.12 645 GLY A N 1
ATOM 4906 C CA . GLY A 1 645 ? -6.484 -12.599 -9.456 1.00 96.12 645 GLY A CA 1
ATOM 4907 C C . GLY A 1 645 ? -7.438 -11.478 -9.052 1.00 96.12 645 GLY A C 1
ATOM 4908 O O . GLY A 1 645 ? -8.158 -11.599 -8.057 1.00 96.12 645 GLY A O 1
ATOM 4909 N N . MET A 1 646 ? -7.512 -10.421 -9.852 1.00 97.94 646 MET A N 1
ATOM 4910 C CA . MET A 1 646 ? -8.399 -9.278 -9.633 1.00 97.94 646 MET A CA 1
ATOM 4911 C C . MET A 1 646 ? -9.523 -9.187 -10.681 1.00 97.94 646 MET A C 1
ATOM 4913 O O . MET A 1 646 ? -9.411 -9.672 -11.806 1.00 97.94 646 MET A O 1
ATOM 4917 N N . ALA A 1 647 ? -10.634 -8.552 -10.308 1.00 97.75 647 ALA A N 1
ATOM 4918 C CA . ALA A 1 647 ? -11.656 -8.043 -11.223 1.00 97.75 647 ALA A CA 1
ATOM 4919 C C . ALA A 1 647 ? -12.133 -6.665 -10.749 1.00 97.75 647 ALA A C 1
ATOM 4921 O O . ALA A 1 647 ? -12.292 -6.463 -9.545 1.00 97.75 647 ALA A O 1
ATOM 4922 N N . VAL A 1 648 ? -12.374 -5.731 -11.674 1.00 98.06 648 VAL A N 1
ATOM 4923 C CA . VAL A 1 648 ? -12.802 -4.362 -11.348 1.00 98.06 648 VAL A CA 1
ATOM 4924 C C . VAL A 1 648 ? -14.044 -3.995 -12.157 1.00 98.06 648 VAL A C 1
ATOM 4926 O O . VAL A 1 648 ? -13.986 -3.934 -13.384 1.00 98.06 648 VAL A O 1
ATOM 4929 N N . LEU A 1 649 ? -15.174 -3.752 -11.487 1.00 97.88 649 LEU A N 1
ATOM 4930 C CA . LEU A 1 649 ? -16.466 -3.562 -12.157 1.00 97.88 649 LEU A CA 1
ATOM 4931 C C . LEU A 1 649 ? -16.521 -2.309 -13.043 1.00 97.88 649 LEU A C 1
ATOM 4933 O O . LEU A 1 649 ? -17.205 -2.340 -14.062 1.00 97.88 649 LEU A O 1
ATOM 4937 N N . GLN A 1 650 ? -15.781 -1.238 -12.730 1.00 96.81 650 GLN A N 1
ATOM 4938 C CA . GLN A 1 650 ? -15.676 -0.066 -13.621 1.00 96.81 650 GLN A CA 1
ATOM 4939 C C . GLN A 1 650 ? -15.113 -0.403 -15.016 1.00 96.81 650 GLN A C 1
ATOM 4941 O O . GLN A 1 650 ? -15.408 0.300 -15.976 1.00 96.81 650 GLN A O 1
ATOM 4946 N N . PHE A 1 651 ? -14.360 -1.498 -15.170 1.00 95.50 651 PHE A N 1
ATOM 4947 C CA . PHE A 1 651 ? -13.889 -1.974 -16.476 1.00 95.50 651 PHE A CA 1
ATOM 4948 C C . PHE A 1 651 ? -14.852 -2.965 -17.159 1.00 95.50 651 PHE A C 1
ATOM 4950 O O . PHE A 1 651 ? -14.564 -3.430 -18.262 1.00 95.50 651 PHE A O 1
ATOM 4957 N N . ALA A 1 652 ? -15.982 -3.332 -16.543 1.00 96.06 652 ALA A N 1
ATOM 4958 C CA . ALA A 1 652 ? -16.855 -4.407 -17.025 1.00 96.06 652 ALA A CA 1
ATOM 4959 C C . ALA A 1 652 ? -17.738 -4.027 -18.227 1.00 96.06 652 ALA A C 1
ATOM 4961 O O . ALA A 1 652 ? -18.073 -4.886 -19.050 1.00 96.06 652 ALA A O 1
ATOM 4962 N N . PHE A 1 653 ? -18.114 -2.755 -18.355 1.00 95.19 653 PHE A N 1
ATOM 4963 C CA . PHE A 1 653 ? -19.210 -2.341 -19.239 1.00 95.19 653 PHE A CA 1
ATOM 4964 C C . PHE A 1 653 ? -18.743 -1.862 -20.627 1.00 95.19 653 PHE A C 1
ATOM 4966 O O . PHE A 1 653 ? -19.464 -2.063 -21.608 1.00 95.19 653 PHE A O 1
ATOM 4973 N N . GLY A 1 654 ? -17.503 -1.378 -20.747 1.00 89.75 654 GLY A N 1
ATOM 4974 C CA . GLY A 1 654 ? -16.909 -0.855 -21.983 1.00 89.75 654 GLY A CA 1
ATOM 4975 C C . GLY A 1 654 ? -16.522 -1.866 -23.080 1.00 89.75 654 GLY A C 1
ATOM 4976 O O . GLY A 1 654 ? -16.065 -1.466 -24.147 1.00 89.75 654 GLY A O 1
ATOM 4977 N N . SER A 1 655 ? -16.692 -3.179 -22.876 1.00 88.81 655 SER A N 1
ATOM 4978 C CA . SER A 1 655 ? -16.439 -4.215 -23.907 1.00 88.81 655 SER A CA 1
ATOM 4979 C C . SER A 1 655 ? -17.433 -5.381 -23.804 1.00 88.81 655 SER A C 1
ATOM 4981 O O . SER A 1 655 ? -18.208 -5.406 -22.854 1.00 88.81 655 SER A O 1
ATOM 4983 N N . ASP A 1 656 ? -17.523 -6.289 -24.788 1.00 92.44 656 ASP A N 1
ATOM 4984 C CA . ASP A 1 656 ? -18.655 -7.233 -24.952 1.00 92.44 656 ASP A CA 1
ATOM 4985 C C . ASP A 1 656 ? -18.888 -8.238 -23.793 1.00 92.44 656 ASP A C 1
ATOM 4987 O O . ASP A 1 656 ? -18.231 -8.193 -22.757 1.00 92.44 656 ASP A O 1
ATOM 4991 N N . SER A 1 657 ? -19.875 -9.134 -23.911 1.00 94.25 657 SER A N 1
ATOM 4992 C CA . SER A 1 657 ? -20.258 -10.048 -22.819 1.00 94.25 657 SER A CA 1
ATOM 4993 C C . SER A 1 657 ? -19.162 -11.031 -22.385 1.00 94.25 657 SER A C 1
ATOM 4995 O O . SER A 1 657 ? -19.308 -11.672 -21.353 1.00 94.25 657 SER A O 1
ATOM 4997 N N . ARG A 1 658 ? -18.051 -11.143 -23.122 1.00 94.38 658 ARG A N 1
ATOM 4998 C CA . ARG A 1 658 ? -16.873 -11.942 -22.740 1.00 94.38 658 ARG A CA 1
ATOM 4999 C C . ARG A 1 658 ? -15.888 -11.184 -21.841 1.00 94.38 658 ARG A C 1
ATOM 5001 O O . ARG A 1 658 ? -14.825 -11.718 -21.533 1.00 94.38 658 ARG A O 1
ATOM 5008 N N . ASN A 1 659 ? -16.196 -9.944 -21.458 1.00 93.56 659 ASN A N 1
ATOM 5009 C CA . ASN A 1 659 ? -15.358 -9.148 -20.568 1.00 93.56 659 ASN A CA 1
ATOM 5010 C C . ASN A 1 659 ? -15.201 -9.846 -19.205 1.00 93.56 659 ASN A C 1
ATOM 5012 O O . ASN A 1 659 ? -16.192 -10.111 -18.520 1.00 93.56 659 ASN A O 1
ATOM 5016 N N . TYR A 1 660 ? -13.960 -10.141 -18.810 1.00 92.69 660 TYR A N 1
ATOM 5017 C CA . TYR A 1 660 ? -13.652 -10.922 -17.606 1.00 92.69 660 TYR A CA 1
ATOM 5018 C C . TYR A 1 660 ? -13.968 -10.192 -16.293 1.00 92.69 660 TYR A C 1
ATOM 5020 O O . TYR A 1 660 ? -13.970 -10.815 -15.237 1.00 92.69 660 TYR A O 1
ATOM 5028 N N . HIS A 1 661 ? -14.271 -8.894 -16.361 1.00 96.31 661 HIS A N 1
ATOM 5029 C CA . HIS A 1 661 ? -14.749 -8.087 -15.239 1.00 96.31 661 HIS A CA 1
ATOM 5030 C C . HIS A 1 661 ? -16.279 -8.116 -15.045 1.00 96.31 661 HIS A C 1
ATOM 5032 O O . HIS A 1 661 ? -16.790 -7.486 -14.121 1.00 96.31 661 HIS A O 1
ATOM 5038 N N . LEU A 1 662 ? -17.041 -8.797 -15.914 1.00 97.88 662 LEU A N 1
ATOM 5039 C CA . LEU A 1 662 ? -18.480 -8.992 -15.703 1.00 97.88 662 LEU A CA 1
ATOM 5040 C C . LEU A 1 662 ? -18.708 -10.147 -14.707 1.00 97.88 662 LEU A C 1
ATOM 5042 O O . LEU A 1 662 ? -18.172 -11.230 -14.934 1.00 97.88 662 LEU A O 1
ATOM 5046 N N . PRO A 1 663 ? -19.564 -9.989 -13.675 1.00 98.06 663 PRO A N 1
ATOM 5047 C CA . PRO A 1 663 ? -19.791 -10.995 -12.630 1.00 98.06 663 PRO A CA 1
ATOM 5048 C C . PRO A 1 663 ? -20.069 -12.445 -13.052 1.00 98.06 663 PRO A C 1
ATOM 5050 O O . PRO A 1 663 ? -19.771 -13.353 -12.281 1.00 98.06 663 PRO A O 1
ATOM 5053 N N . HIS A 1 664 ? -20.601 -12.694 -14.254 1.00 97.56 664 HIS A N 1
ATOM 5054 C CA . HIS A 1 664 ? -20.816 -14.055 -14.770 1.00 97.56 664 HIS A CA 1
ATOM 5055 C C . HIS A 1 664 ? -19.557 -14.720 -15.365 1.00 97.56 664 HIS A C 1
ATOM 5057 O O . HIS A 1 664 ? -19.596 -15.906 -15.680 1.00 97.56 664 HIS A O 1
ATOM 5063 N N . ASN A 1 665 ? -18.455 -13.975 -15.506 1.00 97.44 665 ASN A N 1
ATOM 5064 C CA . ASN A 1 665 ? -17.154 -14.442 -15.999 1.00 97.44 665 ASN A CA 1
ATOM 5065 C C . ASN A 1 665 ? -16.086 -14.535 -14.884 1.00 97.44 665 ASN A C 1
ATOM 5067 O O . ASN A 1 665 ? -14.936 -14.856 -15.176 1.00 97.44 665 ASN A O 1
ATOM 5071 N N . HIS A 1 666 ? -16.439 -14.240 -13.625 1.00 97.50 666 HIS A N 1
ATOM 5072 C CA . HIS A 1 666 ? -15.509 -14.273 -12.489 1.00 97.50 666 HIS A CA 1
ATOM 5073 C C . HIS A 1 666 ? -15.118 -15.703 -12.076 1.00 97.50 666 HIS A C 1
ATOM 5075 O O . HIS A 1 666 ? -15.909 -16.642 -12.176 1.00 97.50 666 HIS A O 1
ATOM 5081 N N . GLU A 1 667 ? -13.905 -15.857 -11.543 1.00 95.31 667 GLU A N 1
ATOM 5082 C CA . GLU A 1 667 ? -13.414 -17.096 -10.931 1.00 95.31 667 GLU A CA 1
ATOM 5083 C C . GLU A 1 667 ? -13.674 -17.093 -9.412 1.00 95.31 667 GLU A C 1
ATOM 5085 O O . GLU A 1 667 ? -13.781 -16.040 -8.786 1.00 95.31 667 GLU A O 1
ATOM 5090 N N . THR A 1 668 ? -13.752 -18.269 -8.778 1.00 94.44 668 THR A N 1
ATOM 5091 C CA . THR A 1 668 ? -13.905 -18.359 -7.311 1.00 94.44 668 THR A CA 1
ATOM 5092 C C . THR A 1 668 ? -12.641 -17.910 -6.579 1.00 94.44 668 THR A C 1
ATOM 5094 O O . THR A 1 668 ? -12.727 -17.121 -5.638 1.00 94.44 668 THR A O 1
ATOM 5097 N N . ASN A 1 669 ? -11.455 -18.341 -7.027 1.00 94.44 669 ASN A N 1
ATOM 5098 C CA . ASN A 1 669 ? -10.178 -17.825 -6.529 1.00 94.44 669 ASN A CA 1
ATOM 5099 C C . ASN A 1 669 ? -9.837 -16.487 -7.221 1.00 94.44 669 ASN A C 1
ATOM 5101 O O . ASN A 1 669 ? -9.006 -16.422 -8.127 1.00 94.44 669 ASN A O 1
ATOM 5105 N N . GLN A 1 670 ? -10.544 -15.431 -6.812 1.00 96.50 670 GLN A N 1
ATOM 5106 C CA . GLN A 1 670 ? -10.409 -14.058 -7.305 1.00 96.50 670 GLN A CA 1
ATOM 5107 C C . GLN A 1 670 ? -10.814 -13.056 -6.206 1.00 96.50 670 GLN A C 1
ATOM 5109 O O . GLN A 1 670 ? -11.543 -13.403 -5.269 1.00 96.50 670 GLN A O 1
ATOM 5114 N N . ALA A 1 671 ? -10.351 -11.814 -6.338 1.00 97.94 671 ALA A N 1
ATOM 5115 C CA . ALA A 1 671 ? -10.760 -10.652 -5.560 1.00 97.94 671 ALA A CA 1
ATOM 5116 C C . ALA A 1 671 ? -11.474 -9.639 -6.472 1.00 97.94 671 ALA A C 1
ATOM 5118 O O . ALA A 1 671 ? -10.887 -9.162 -7.443 1.00 97.94 671 ALA A O 1
ATOM 5119 N N . VAL A 1 672 ? -12.737 -9.312 -6.182 1.00 98.56 672 VAL A N 1
ATOM 5120 C CA . VAL A 1 672 ? -13.520 -8.338 -6.965 1.00 98.56 672 VAL A CA 1
ATOM 5121 C C . VAL A 1 672 ? -13.634 -6.992 -6.248 1.00 98.56 672 VAL A C 1
ATOM 5123 O O . VAL A 1 672 ? -13.785 -6.929 -5.027 1.00 98.56 672 VAL A O 1
ATOM 5126 N N . TYR A 1 673 ? -13.580 -5.927 -7.041 1.00 98.81 673 TYR A N 1
ATOM 5127 C CA . TYR A 1 673 ? -13.608 -4.532 -6.625 1.00 9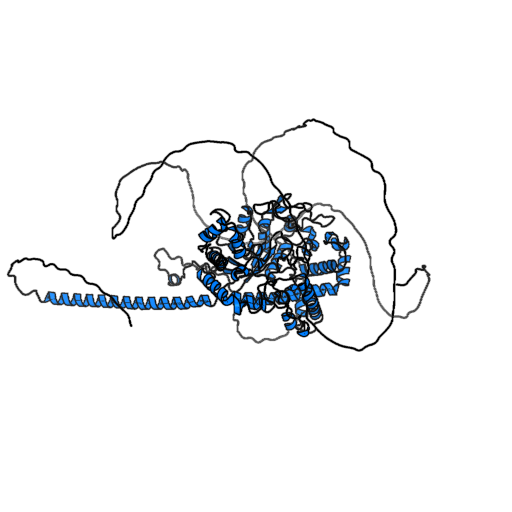8.81 673 TYR A CA 1
ATOM 5128 C C . TYR A 1 673 ? -14.651 -3.764 -7.454 1.00 98.81 673 TYR A C 1
ATOM 5130 O O . TYR A 1 673 ? -14.748 -4.003 -8.661 1.00 98.81 673 TYR A O 1
ATOM 5138 N N . PRO A 1 674 ? -15.376 -2.785 -6.886 1.00 98.25 674 PRO A N 1
ATOM 5139 C CA . PRO A 1 674 ? -16.049 -1.755 -7.674 1.00 98.25 674 PRO A CA 1
ATOM 5140 C C . PRO A 1 674 ? -15.029 -0.930 -8.480 1.00 98.25 674 PRO A C 1
ATOM 5142 O O . PRO A 1 674 ? -15.095 -0.886 -9.708 1.00 98.25 674 PRO A O 1
ATOM 5145 N N . GLY A 1 675 ? -14.038 -0.380 -7.770 1.00 97.44 675 GLY A N 1
ATOM 5146 C CA . GLY A 1 675 ? -12.861 0.341 -8.256 1.00 97.44 675 GLY A CA 1
ATOM 5147 C C . GLY A 1 675 ? -11.672 0.133 -7.303 1.00 97.44 675 GLY A C 1
ATOM 5148 O O . GLY A 1 675 ? -11.846 -0.345 -6.180 1.00 97.44 675 GLY A O 1
ATOM 5149 N N . THR A 1 676 ? -10.455 0.474 -7.734 1.00 97.62 676 THR A N 1
ATOM 5150 C CA . THR A 1 676 ? -9.261 0.532 -6.858 1.00 97.62 676 THR A CA 1
ATOM 5151 C C . THR A 1 676 ? -8.893 1.988 -6.539 1.00 97.62 676 THR A C 1
ATOM 5153 O O . THR A 1 676 ? -9.530 2.916 -7.022 1.00 97.62 676 THR A O 1
ATOM 5156 N N . HIS A 1 677 ? -7.830 2.224 -5.766 1.00 97.06 677 HIS A N 1
ATOM 5157 C CA . HIS A 1 677 ? -7.356 3.580 -5.456 1.00 97.06 677 HIS A CA 1
ATOM 5158 C C . HIS A 1 677 ? -6.929 4.414 -6.686 1.00 97.06 677 HIS A C 1
ATOM 5160 O O . HIS A 1 677 ? -6.927 5.641 -6.602 1.00 97.06 677 HIS A O 1
ATOM 5166 N N . ASP A 1 678 ? -6.569 3.763 -7.798 1.00 95.12 678 ASP A N 1
ATOM 5167 C CA . ASP A 1 678 ? -6.232 4.396 -9.084 1.00 95.12 678 ASP A CA 1
ATOM 5168 C C . ASP A 1 678 ? -7.457 4.800 -9.907 1.00 95.12 678 ASP A C 1
ATOM 5170 O O . ASP A 1 678 ? -7.346 5.553 -10.877 1.00 95.12 678 ASP A O 1
ATOM 5174 N N . HIS A 1 679 ? -8.623 4.264 -9.560 1.00 95.00 679 HIS A N 1
ATOM 5175 C CA . HIS A 1 679 ? -9.855 4.476 -10.298 1.00 95.00 679 HIS A CA 1
ATOM 5176 C C . HIS A 1 679 ? -10.533 5.779 -9.873 1.00 95.00 679 HIS A C 1
ATOM 5178 O O . HIS A 1 679 ? -10.148 6.435 -8.901 1.00 95.00 679 HIS A O 1
ATOM 5184 N N . ASP A 1 680 ? -11.557 6.155 -10.627 1.00 96.69 680 ASP A N 1
ATOM 5185 C CA . ASP A 1 680 ? -12.564 7.086 -10.142 1.00 96.69 680 ASP A CA 1
ATOM 5186 C C . ASP A 1 680 ? -13.343 6.451 -8.977 1.00 96.69 680 ASP A C 1
ATOM 5188 O O . ASP A 1 680 ? -13.350 5.232 -8.786 1.00 96.69 680 ASP A O 1
ATOM 5192 N N . THR A 1 681 ? -14.054 7.279 -8.219 1.00 98.06 681 THR A N 1
ATOM 5193 C CA . THR A 1 681 ? -15.186 6.787 -7.409 1.00 98.06 681 THR A CA 1
ATOM 5194 C C . THR A 1 681 ? -16.253 6.182 -8.324 1.00 98.06 681 THR A C 1
ATOM 5196 O O . THR A 1 681 ? -16.378 6.616 -9.467 1.00 98.06 681 THR A O 1
ATOM 5199 N N . VAL A 1 682 ? -17.062 5.219 -7.870 1.00 97.38 682 VAL A N 1
ATOM 5200 C CA . VAL A 1 682 ? -18.125 4.648 -8.726 1.00 97.38 682 VAL A CA 1
ATOM 5201 C C . VAL A 1 682 ? -19.110 5.722 -9.206 1.00 97.38 682 VAL A C 1
ATOM 5203 O O . VAL A 1 682 ? -19.532 5.686 -10.363 1.00 97.38 682 VAL A O 1
ATOM 5206 N N . LEU A 1 683 ? -19.430 6.707 -8.359 1.00 95.75 683 LEU A N 1
ATOM 5207 C CA . LEU A 1 683 ? -20.279 7.838 -8.741 1.00 95.75 683 LEU A CA 1
ATOM 5208 C C . LEU A 1 683 ? -19.591 8.728 -9.789 1.00 95.75 683 LEU A C 1
ATOM 5210 O O . LEU A 1 683 ? -20.178 9.010 -10.828 1.00 95.75 683 LEU A O 1
ATOM 5214 N N . GLY A 1 684 ? -18.331 9.116 -9.569 1.00 96.00 684 GLY A N 1
ATOM 5215 C CA . GLY A 1 684 ? -17.572 9.940 -10.515 1.00 96.00 684 GLY A CA 1
ATOM 5216 C C . GLY A 1 684 ? -17.278 9.252 -11.856 1.00 96.00 684 GLY A C 1
ATOM 5217 O O . GLY A 1 684 ? -17.313 9.904 -12.902 1.00 96.00 684 GLY A O 1
ATOM 5218 N N . TRP A 1 685 ? -17.082 7.930 -11.847 1.00 96.19 685 TRP A N 1
ATOM 5219 C CA . TRP A 1 685 ? -17.039 7.096 -13.049 1.00 96.19 685 TRP A CA 1
ATOM 5220 C C . TRP A 1 685 ? -18.381 7.159 -13.787 1.00 96.19 685 TRP A C 1
ATOM 5222 O O . TRP A 1 685 ? -18.419 7.496 -14.965 1.00 96.19 685 TRP A O 1
ATOM 5232 N N . TYR A 1 686 ? -19.504 6.931 -13.097 1.00 93.94 686 TYR A N 1
ATOM 5233 C CA . TYR A 1 686 ? -20.831 6.969 -13.722 1.00 93.94 686 TYR A CA 1
ATOM 5234 C C . TYR A 1 686 ? -21.204 8.371 -14.238 1.00 93.94 686 TYR A C 1
ATOM 5236 O O . TYR A 1 686 ? -21.862 8.511 -15.266 1.00 93.94 686 TYR A O 1
ATOM 5244 N N . GLN A 1 687 ? -20.744 9.436 -13.586 1.00 92.75 687 GLN A N 1
ATOM 5245 C CA . GLN A 1 687 ? -20.948 10.809 -14.053 1.00 92.75 687 GLN A CA 1
ATOM 5246 C C . GLN A 1 687 ? -20.108 11.161 -15.296 1.00 92.75 687 GLN A C 1
ATOM 5248 O O . GLN A 1 687 ? -20.492 12.062 -16.042 1.00 92.75 687 GLN A O 1
ATOM 5253 N N . SER A 1 688 ? -18.991 10.464 -15.542 1.00 92.75 688 SER A N 1
ATOM 5254 C CA . SER A 1 688 ? -18.052 10.756 -16.639 1.00 92.75 688 SER A CA 1
ATOM 5255 C C . SER A 1 688 ? -18.067 9.748 -17.801 1.00 92.75 688 SER A C 1
ATOM 5257 O O . SER A 1 688 ? -17.646 10.103 -18.904 1.00 92.75 688 SER A O 1
ATOM 5259 N N . ALA A 1 689 ? -18.571 8.529 -17.589 1.00 92.06 689 ALA A N 1
ATOM 5260 C CA . ALA A 1 689 ? -18.662 7.473 -18.598 1.00 92.06 689 ALA A CA 1
ATOM 5261 C C . ALA A 1 689 ? -19.627 7.812 -19.753 1.00 92.06 689 ALA A C 1
ATOM 5263 O O . ALA A 1 689 ? -20.611 8.544 -19.593 1.00 92.06 689 ALA A O 1
ATOM 5264 N N . GLU A 1 690 ? -19.375 7.243 -20.938 1.00 92.94 690 GLU A N 1
ATOM 5265 C CA . GLU A 1 690 ? -20.221 7.473 -22.114 1.00 92.94 690 GLU A CA 1
ATOM 5266 C C . GLU A 1 690 ? -21.630 6.881 -21.928 1.00 92.94 690 GLU A C 1
ATOM 5268 O O . GLU A 1 690 ? -21.809 5.825 -21.323 1.00 92.94 690 GLU A O 1
ATOM 5273 N N . GLN A 1 691 ? -22.652 7.540 -22.490 1.00 92.75 691 GLN A N 1
ATOM 5274 C CA . GLN A 1 691 ? -24.064 7.205 -22.248 1.00 92.75 691 GLN A CA 1
ATOM 5275 C C . GLN A 1 691 ? -24.394 5.712 -22.433 1.00 92.75 691 GLN A C 1
ATOM 5277 O O . GLN A 1 691 ? -25.078 5.141 -21.588 1.00 92.75 691 GLN A O 1
ATOM 5282 N N . TRP A 1 692 ? -23.879 5.072 -23.485 1.00 93.56 692 TRP A N 1
ATOM 5283 C CA . TRP A 1 692 ? -24.128 3.653 -23.769 1.00 93.56 692 TRP A CA 1
ATOM 5284 C C . TRP A 1 692 ? -23.490 2.708 -22.737 1.00 93.56 692 TRP A C 1
ATOM 5286 O O . TRP A 1 692 ? -24.010 1.619 -22.494 1.00 93.56 692 TRP A O 1
ATOM 5296 N N . GLU A 1 693 ? -22.375 3.105 -22.117 1.00 93.38 693 GLU A N 1
ATOM 5297 C CA . GLU A 1 693 ? -21.717 2.328 -21.065 1.00 93.38 693 GLU A CA 1
ATOM 5298 C C . GLU A 1 693 ? -22.531 2.403 -19.768 1.00 93.38 693 GLU A C 1
ATOM 5300 O O . GLU A 1 693 ? -22.755 1.383 -19.115 1.00 93.38 693 GLU A O 1
ATOM 5305 N N . ARG A 1 694 ? -23.075 3.587 -19.459 1.00 91.69 694 ARG A N 1
ATOM 5306 C CA . ARG A 1 694 ? -23.981 3.821 -18.322 1.00 91.69 694 ARG A CA 1
ATOM 5307 C C . ARG A 1 694 ? -25.301 3.072 -18.459 1.00 91.69 694 ARG A C 1
ATOM 5309 O O . ARG A 1 694 ? -25.694 2.360 -17.540 1.00 91.69 694 ARG A O 1
ATOM 5316 N N . GLU A 1 695 ? -25.948 3.174 -19.621 1.00 91.50 695 GLU A N 1
ATOM 5317 C CA . GLU A 1 695 ? -27.175 2.433 -19.949 1.00 91.50 695 GLU A CA 1
ATOM 5318 C C . GLU A 1 695 ? -26.962 0.921 -19.806 1.00 91.50 695 GLU A C 1
ATOM 5320 O O . GLU A 1 695 ? -27.804 0.212 -19.252 1.00 91.50 695 GLU A O 1
ATOM 5325 N N . ARG A 1 696 ? -25.799 0.423 -20.240 1.00 93.56 696 ARG A N 1
ATOM 5326 C CA . ARG A 1 696 ? -25.434 -0.987 -20.109 1.00 93.56 696 ARG A CA 1
ATOM 5327 C C . ARG A 1 696 ? -25.114 -1.397 -18.669 1.00 93.56 696 ARG A C 1
ATOM 5329 O O . ARG A 1 696 ? -25.482 -2.505 -18.276 1.00 93.56 696 ARG A O 1
ATOM 5336 N N . ALA A 1 697 ? -24.458 -0.541 -17.887 1.00 94.38 697 ALA A N 1
ATOM 5337 C CA . ALA A 1 697 ? -24.230 -0.774 -16.464 1.00 94.38 697 ALA A CA 1
ATOM 5338 C C . ALA A 1 697 ? -25.565 -0.859 -15.708 1.00 94.38 697 ALA A C 1
ATOM 5340 O O . ALA A 1 697 ? -25.795 -1.836 -15.000 1.00 94.38 697 ALA A O 1
ATOM 5341 N N . ALA A 1 698 ? -26.483 0.084 -15.945 1.00 91.69 698 ALA A N 1
ATOM 5342 C CA . ALA A 1 698 ? -27.839 0.076 -15.393 1.00 91.69 698 ALA A CA 1
ATOM 5343 C C . ALA A 1 698 ? -28.627 -1.186 -15.798 1.00 91.69 698 ALA A C 1
ATOM 5345 O O . ALA A 1 698 ? -29.200 -1.865 -14.941 1.00 91.69 698 ALA A O 1
ATOM 5346 N N . GLN A 1 699 ? -28.582 -1.570 -17.082 1.00 92.69 699 GLN A N 1
ATOM 5347 C CA . GLN A 1 699 ? -29.232 -2.785 -17.589 1.00 92.69 699 GLN A CA 1
ATOM 5348 C C . GLN A 1 699 ? -28.698 -4.064 -16.923 1.00 92.69 699 GLN A C 1
ATOM 5350 O O . GLN A 1 699 ? -29.484 -4.960 -16.619 1.00 92.69 699 GLN A O 1
ATOM 5355 N N . TYR A 1 700 ? -27.380 -4.165 -16.721 1.00 95.75 700 TYR A N 1
ATOM 5356 C CA . TYR A 1 700 ? -26.731 -5.358 -16.170 1.00 95.75 700 TYR A CA 1
ATOM 5357 C C . TYR A 1 700 ? -26.837 -5.448 -14.638 1.00 95.75 700 TYR A C 1
ATOM 5359 O O . TYR A 1 700 ? -26.980 -6.536 -14.087 1.00 95.75 700 TYR A O 1
ATOM 5367 N N . LEU A 1 701 ? -26.748 -4.312 -13.941 1.00 93.94 701 LEU A N 1
ATOM 5368 C CA . LEU A 1 701 ? -26.757 -4.222 -12.474 1.00 93.94 701 LEU A CA 1
ATOM 5369 C C . LEU A 1 701 ? -28.168 -4.019 -11.889 1.00 93.94 701 LEU A C 1
ATOM 5371 O O . LEU A 1 701 ? -28.325 -3.970 -10.667 1.00 93.94 701 LEU A O 1
ATOM 5375 N N . HIS A 1 702 ? -29.179 -3.914 -12.757 1.00 88.94 702 HIS A N 1
ATOM 5376 C CA . HIS A 1 702 ? -30.595 -3.744 -12.429 1.00 88.94 702 HIS A CA 1
ATOM 5377 C C . HIS A 1 702 ? -30.860 -2.580 -11.455 1.00 88.94 702 HIS A C 1
ATOM 5379 O O . HIS A 1 702 ? -31.447 -2.754 -10.386 1.00 88.94 702 HIS A O 1
ATOM 5385 N N . PHE A 1 703 ? -30.435 -1.377 -11.851 1.00 85.81 703 PHE A N 1
ATOM 5386 C CA . PHE A 1 703 ? -30.864 -0.107 -11.254 1.00 85.81 703 PHE A CA 1
ATOM 5387 C C . PHE A 1 703 ? -31.441 0.813 -12.341 1.00 85.81 703 PHE A C 1
ATOM 5389 O O . PHE A 1 703 ? -31.136 0.633 -13.520 1.00 85.81 703 PHE A O 1
ATOM 5396 N N . ASP A 1 704 ? -32.281 1.783 -11.969 1.00 75.12 704 ASP A N 1
ATOM 5397 C CA . ASP A 1 704 ? -32.750 2.789 -12.928 1.00 75.12 704 ASP A CA 1
ATOM 5398 C C . ASP A 1 704 ? -31.664 3.849 -13.132 1.00 75.12 704 ASP A C 1
ATOM 5400 O O . ASP A 1 704 ? -31.315 4.583 -12.210 1.00 75.12 704 ASP A O 1
ATOM 5404 N N . GLY A 1 705 ? -31.115 3.909 -14.344 1.00 62.00 705 GLY A N 1
ATOM 5405 C CA . GLY A 1 705 ? -30.099 4.890 -14.719 1.00 62.00 705 GLY A CA 1
ATOM 5406 C C . GLY A 1 705 ? -30.637 6.303 -14.972 1.00 62.00 705 GLY A C 1
ATOM 5407 O O . GLY A 1 705 ? -29.832 7.177 -15.289 1.00 62.00 705 GLY A O 1
ATOM 5408 N N . ASN A 1 706 ? -31.958 6.517 -14.866 1.00 62.25 706 ASN A N 1
ATOM 5409 C CA . ASN A 1 706 ? -32.641 7.795 -15.107 1.00 62.25 706 ASN A CA 1
ATOM 5410 C C . ASN A 1 706 ? -33.271 8.424 -13.846 1.00 62.25 706 ASN A C 1
ATOM 5412 O O . ASN A 1 706 ? -33.875 9.490 -13.967 1.00 62.25 706 ASN A O 1
ATOM 5416 N N . ASP A 1 707 ? -33.197 7.783 -12.672 1.00 56.34 707 ASP A N 1
ATOM 5417 C CA . ASP A 1 707 ? -33.700 8.380 -11.422 1.00 56.34 707 ASP A CA 1
ATOM 5418 C C . ASP A 1 707 ? -32.840 9.601 -11.042 1.00 56.34 707 ASP A C 1
ATOM 5420 O O . ASP A 1 707 ? -31.627 9.607 -11.245 1.00 56.34 707 ASP A O 1
ATOM 5424 N N . GLU A 1 708 ? -33.441 10.623 -10.429 1.00 49.31 708 GLU A N 1
ATOM 5425 C CA . GLU A 1 708 ? -32.748 11.850 -9.987 1.00 49.31 708 GLU A CA 1
ATOM 5426 C C . GLU A 1 708 ? -31.832 11.608 -8.760 1.00 49.31 708 GLU A C 1
ATOM 5428 O O . GLU A 1 708 ? -31.331 12.550 -8.148 1.00 49.31 708 GLU A O 1
ATOM 5433 N N . LYS A 1 709 ? -31.623 10.338 -8.384 1.00 56.25 709 LYS A N 1
ATOM 5434 C CA . LYS A 1 709 ? -30.893 9.862 -7.200 1.00 56.25 709 LYS A CA 1
ATOM 5435 C C . LYS A 1 709 ? -29.705 8.992 -7.604 1.00 56.25 709 LYS A C 1
ATOM 5437 O O . LYS A 1 709 ? -29.699 7.774 -7.400 1.00 56.25 709 LYS A O 1
ATOM 5442 N N . GLU A 1 710 ? -28.678 9.633 -8.157 1.00 60.22 710 GLU A N 1
ATOM 5443 C CA . GLU A 1 710 ? -27.410 8.980 -8.520 1.00 60.22 710 GLU A CA 1
ATOM 5444 C C . GLU A 1 710 ? -26.739 8.271 -7.316 1.00 60.22 710 GLU A C 1
ATOM 5446 O O . GLU A 1 710 ? -26.003 7.300 -7.498 1.00 60.22 710 GLU A O 1
ATOM 5451 N N . ASP A 1 711 ? -27.070 8.684 -6.086 1.00 56.91 711 ASP A N 1
ATOM 5452 C CA . ASP A 1 711 ? -26.644 8.147 -4.782 1.00 56.91 711 ASP A CA 1
ATOM 5453 C C . ASP A 1 711 ? -26.672 6.604 -4.659 1.00 56.91 711 ASP A C 1
ATOM 5455 O O . ASP A 1 711 ? -25.916 6.017 -3.882 1.00 56.91 711 ASP A O 1
ATOM 5459 N N . ASN A 1 712 ? -27.544 5.915 -5.408 1.00 78.69 712 ASN A N 1
ATOM 5460 C CA . ASN A 1 712 ? -27.692 4.453 -5.351 1.00 78.69 712 ASN A CA 1
ATOM 5461 C C . ASN A 1 712 ? -26.722 3.693 -6.287 1.00 78.69 712 ASN A C 1
ATOM 5463 O O . ASN A 1 712 ? -26.574 2.474 -6.167 1.00 78.69 712 ASN A O 1
ATOM 5467 N N . VAL A 1 713 ? -26.034 4.371 -7.216 1.00 92.25 713 VAL A N 1
ATOM 5468 C CA . VAL A 1 713 ? -25.127 3.709 -8.176 1.00 92.25 713 VAL A CA 1
ATOM 5469 C C . VAL A 1 713 ? -23.936 3.020 -7.479 1.00 92.25 713 VAL A C 1
ATOM 5471 O O . VAL A 1 713 ? -23.701 1.842 -7.774 1.00 92.25 713 VAL A O 1
ATOM 5474 N N . PRO A 1 714 ? -23.238 3.634 -6.496 1.00 95.44 714 PRO A N 1
ATOM 5475 C CA . PRO A 1 714 ? -22.209 2.943 -5.710 1.00 95.44 714 PRO A CA 1
ATOM 5476 C C . PRO A 1 714 ? -22.735 1.676 -5.022 1.00 95.44 714 PRO A C 1
ATOM 5478 O O . PRO A 1 714 ? -22.127 0.609 -5.123 1.00 95.44 714 PRO A O 1
ATOM 5481 N N . TRP A 1 715 ? -23.926 1.738 -4.419 1.00 95.25 715 TRP A N 1
ATOM 5482 C CA . TRP A 1 715 ? -24.540 0.588 -3.748 1.00 95.25 715 TRP A CA 1
ATOM 5483 C C . TRP A 1 715 ? -25.007 -0.516 -4.708 1.00 95.25 715 TRP A C 1
ATOM 5485 O O . TRP A 1 715 ? -25.020 -1.689 -4.325 1.00 95.25 715 TRP A O 1
ATOM 5495 N N . ALA A 1 716 ? -25.307 -0.200 -5.971 1.00 95.31 716 ALA A N 1
ATOM 5496 C CA . ALA A 1 716 ? -25.515 -1.205 -7.014 1.00 95.31 716 ALA A CA 1
ATOM 5497 C C . ALA A 1 716 ? -24.221 -1.967 -7.365 1.00 95.31 716 ALA A C 1
ATOM 5499 O O . ALA A 1 716 ? -24.240 -3.197 -7.467 1.00 95.31 716 ALA A O 1
ATOM 5500 N N . PHE A 1 717 ? -23.084 -1.271 -7.464 1.00 97.69 717 PHE A N 1
ATOM 5501 C CA . PHE A 1 717 ? -21.770 -1.891 -7.682 1.00 97.69 717 PHE A CA 1
ATOM 5502 C C . PHE A 1 717 ? -21.298 -2.715 -6.472 1.00 97.69 717 PHE A C 1
ATOM 5504 O O . PHE A 1 717 ? -20.749 -3.807 -6.646 1.00 97.69 717 PHE A O 1
ATOM 5511 N N . ILE A 1 718 ? -21.549 -2.240 -5.247 1.00 98.12 718 ILE A N 1
ATOM 5512 C CA . ILE A 1 718 ? -21.260 -2.977 -4.004 1.00 98.12 718 ILE A CA 1
ATOM 5513 C C . ILE A 1 718 ? -22.077 -4.274 -3.963 1.00 98.12 718 ILE A C 1
ATOM 5515 O O . ILE A 1 718 ? -21.512 -5.355 -3.790 1.00 98.12 718 ILE A O 1
ATOM 5519 N N . ARG A 1 719 ? -23.391 -4.194 -4.214 1.00 97.69 719 ARG A N 1
ATOM 5520 C CA . ARG A 1 719 ? -24.296 -5.354 -4.270 1.00 97.69 719 ARG A CA 1
ATOM 5521 C C . ARG A 1 719 ? -23.838 -6.394 -5.297 1.00 97.69 719 ARG A C 1
ATOM 5523 O O . ARG A 1 719 ? -23.746 -7.571 -4.961 1.00 97.69 719 ARG A O 1
ATOM 5530 N N . ALA A 1 720 ? -23.489 -5.976 -6.515 1.00 97.94 720 ALA A N 1
ATOM 5531 C CA . ALA A 1 720 ? -23.005 -6.891 -7.551 1.00 97.94 720 ALA A CA 1
ATOM 5532 C C . ALA A 1 720 ? -21.610 -7.478 -7.260 1.00 97.94 720 ALA A C 1
ATOM 5534 O O . ALA A 1 720 ? -21.355 -8.636 -7.593 1.00 97.94 720 ALA A O 1
ATOM 5535 N N . SER A 1 721 ? -20.728 -6.724 -6.594 1.00 98.38 721 SER A N 1
ATOM 5536 C CA . SER A 1 721 ? -19.454 -7.252 -6.086 1.00 98.38 721 SER A CA 1
ATOM 5537 C C . SER A 1 721 ? -19.695 -8.344 -5.041 1.00 98.38 721 SER A C 1
ATOM 5539 O O . SER A 1 721 ? -19.151 -9.439 -5.160 1.00 98.38 721 SER A O 1
ATOM 5541 N N . LEU A 1 722 ? -20.568 -8.101 -4.057 1.00 98.19 722 LEU A N 1
ATOM 5542 C CA . LEU A 1 722 ? -20.888 -9.077 -3.010 1.00 98.19 722 LEU A CA 1
ATOM 5543 C C . LEU A 1 722 ? -21.566 -10.336 -3.584 1.00 98.19 722 LEU A C 1
ATOM 5545 O O . LEU A 1 722 ? -21.167 -11.450 -3.230 1.00 98.19 722 LEU A O 1
ATOM 5549 N N . ALA A 1 723 ? -22.473 -10.179 -4.551 1.00 97.69 723 ALA A N 1
ATOM 5550 C CA . ALA A 1 723 ? -23.119 -11.278 -5.276 1.00 97.69 723 ALA A CA 1
ATOM 5551 C C . ALA A 1 723 ? -22.164 -12.144 -6.131 1.00 97.69 723 ALA A C 1
ATOM 5553 O O . ALA A 1 723 ? -22.531 -13.246 -6.534 1.00 97.69 723 ALA A O 1
ATOM 5554 N N . SER A 1 724 ? -20.939 -11.679 -6.403 1.00 97.75 724 SER A N 1
ATOM 5555 C CA . SER A 1 724 ? -19.921 -12.406 -7.176 1.00 97.75 724 SER A CA 1
ATOM 5556 C C . SER A 1 724 ? -19.600 -13.795 -6.604 1.00 97.75 724 SER A C 1
ATOM 5558 O O . SER A 1 724 ? -19.611 -14.008 -5.386 1.00 97.75 724 SER A O 1
ATOM 5560 N N . VAL A 1 725 ? -19.197 -14.729 -7.473 1.00 96.56 725 VAL A N 1
ATOM 5561 C CA . VAL A 1 725 ? -18.608 -16.022 -7.071 1.00 96.56 725 VAL A CA 1
ATOM 5562 C C . VAL A 1 725 ? -17.210 -15.881 -6.450 1.00 96.56 725 VAL A C 1
ATOM 5564 O O . VAL A 1 725 ? -16.794 -16.760 -5.699 1.00 96.56 725 VAL A O 1
ATOM 5567 N N . ALA A 1 726 ? -16.515 -14.767 -6.710 1.00 96.94 726 ALA A N 1
ATOM 5568 C CA . ALA A 1 726 ? -15.183 -14.462 -6.184 1.00 96.94 726 ALA A CA 1
ATOM 5569 C C . ALA A 1 726 ? -15.140 -14.505 -4.645 1.00 96.94 726 ALA A C 1
ATOM 5571 O O . ALA A 1 726 ? -15.990 -13.901 -3.978 1.00 96.94 726 ALA A O 1
ATOM 5572 N N . ARG A 1 727 ? -14.154 -15.202 -4.065 1.00 95.69 727 ARG A N 1
ATOM 5573 C CA . ARG A 1 727 ? -14.060 -15.393 -2.608 1.00 95.69 727 ARG A CA 1
ATOM 5574 C C . ARG A 1 727 ? -13.757 -14.104 -1.845 1.00 95.69 727 ARG A C 1
ATOM 5576 O O . ARG A 1 727 ? -14.317 -13.910 -0.774 1.00 95.69 727 ARG A O 1
ATOM 5583 N N . ILE A 1 728 ? -12.989 -13.178 -2.419 1.00 97.88 728 ILE A N 1
ATOM 5584 C CA . ILE A 1 728 ? -12.704 -11.865 -1.816 1.00 97.88 728 ILE A CA 1
ATOM 5585 C C . ILE A 1 728 ? -13.521 -10.769 -2.516 1.00 97.88 728 ILE A C 1
ATOM 5587 O O . ILE A 1 728 ? -13.600 -10.729 -3.744 1.00 97.88 728 ILE A O 1
ATOM 5591 N N . VAL A 1 729 ? -14.091 -9.855 -1.730 1.00 98.62 729 VAL A N 1
ATOM 5592 C CA . VAL A 1 729 ? -14.665 -8.578 -2.188 1.00 98.62 729 VAL A CA 1
ATOM 5593 C C . VAL A 1 729 ? -14.028 -7.455 -1.391 1.00 98.62 729 VAL A C 1
ATOM 5595 O O . VAL A 1 729 ? -14.041 -7.527 -0.163 1.00 98.62 729 VAL A O 1
ATOM 5598 N N . ILE A 1 730 ? -13.535 -6.414 -2.060 1.00 98.81 730 ILE A N 1
ATOM 5599 C CA . ILE A 1 730 ? -13.073 -5.188 -1.403 1.00 98.81 730 ILE A CA 1
ATOM 5600 C C . ILE A 1 730 ? -13.784 -3.978 -2.014 1.00 98.81 730 ILE A C 1
ATOM 5602 O O . ILE A 1 730 ? -13.871 -3.850 -3.232 1.00 98.81 730 ILE A O 1
ATOM 5606 N N . VAL A 1 731 ? -14.280 -3.080 -1.165 1.00 98.75 731 VAL A N 1
ATOM 5607 C CA . VAL A 1 731 ? -14.965 -1.838 -1.558 1.00 98.75 731 VAL A CA 1
ATOM 5608 C C . VAL A 1 731 ? -14.123 -0.634 -1.129 1.00 98.75 731 VAL A C 1
ATOM 5610 O O . VAL A 1 731 ? -13.631 -0.609 -0.003 1.00 98.75 731 VAL A O 1
ATOM 5613 N N . ALA A 1 732 ? -13.940 0.373 -1.987 1.00 98.62 732 ALA A N 1
ATOM 5614 C CA . ALA A 1 732 ? -13.277 1.613 -1.580 1.00 98.62 732 ALA A CA 1
ATOM 5615 C C . ALA A 1 732 ? -14.176 2.399 -0.613 1.00 98.62 732 ALA A C 1
ATOM 5617 O O . ALA A 1 732 ? -15.379 2.516 -0.843 1.00 98.62 732 ALA A O 1
ATOM 5618 N N . MET A 1 733 ? -13.618 2.961 0.464 1.00 98.25 733 MET A N 1
ATOM 5619 C CA . MET A 1 733 ? -14.441 3.652 1.469 1.00 98.25 733 MET A CA 1
ATOM 5620 C C . MET A 1 733 ? -15.227 4.840 0.882 1.00 98.25 733 MET A C 1
ATOM 5622 O O . MET A 1 733 ? -16.327 5.136 1.340 1.00 98.25 733 MET A O 1
ATOM 5626 N N . GLN A 1 734 ? -14.714 5.469 -0.179 1.00 97.62 734 GLN A N 1
ATOM 5627 C CA . GLN A 1 734 ? -15.429 6.477 -0.963 1.00 97.62 734 GLN A CA 1
ATOM 5628 C C . GLN A 1 734 ? -16.768 5.977 -1.524 1.00 97.62 734 GLN A C 1
ATOM 5630 O O . GLN A 1 734 ? -17.744 6.721 -1.487 1.00 97.62 734 GLN A O 1
ATOM 5635 N N . ASP A 1 735 ? -16.822 4.733 -2.011 1.00 97.94 735 ASP A N 1
ATOM 5636 C CA . ASP A 1 735 ? -18.029 4.146 -2.602 1.00 97.94 735 ASP A CA 1
ATOM 5637 C C . ASP A 1 735 ? -19.062 3.805 -1.518 1.00 97.94 735 ASP A C 1
ATOM 5639 O O . ASP A 1 735 ? -20.255 4.018 -1.721 1.00 97.94 735 ASP A O 1
ATOM 5643 N N . VAL A 1 736 ? -18.611 3.350 -0.338 1.00 96.81 736 VAL A N 1
ATOM 5644 C CA . VAL A 1 736 ? -19.478 3.159 0.846 1.00 96.81 736 VAL A CA 1
ATOM 5645 C C . VAL A 1 736 ? -20.115 4.486 1.268 1.00 96.81 736 VAL A C 1
ATOM 5647 O O . VAL A 1 736 ? -21.291 4.527 1.614 1.00 96.81 736 VAL A O 1
ATOM 5650 N N . MET A 1 737 ? -19.338 5.571 1.213 1.00 95.19 737 MET A N 1
ATOM 5651 C CA . MET A 1 737 ? -19.769 6.935 1.533 1.00 95.19 737 MET A CA 1
ATOM 5652 C C . MET A 1 737 ? -20.525 7.640 0.389 1.00 95.19 737 MET A C 1
ATOM 5654 O O . MET A 1 737 ? -20.877 8.808 0.543 1.00 95.19 737 MET A O 1
ATOM 5658 N N . GLY A 1 738 ? -20.741 6.983 -0.758 1.00 94.44 738 GLY A N 1
ATOM 5659 C CA . GLY A 1 738 ? -21.450 7.557 -1.909 1.00 94.44 738 GLY A CA 1
ATOM 5660 C C . GLY A 1 738 ? -20.780 8.787 -2.544 1.00 94.44 738 GLY A C 1
ATOM 5661 O O . GLY A 1 738 ? -21.472 9.628 -3.109 1.00 94.44 738 GLY A O 1
ATOM 5662 N N . LEU A 1 739 ? -19.458 8.943 -2.415 1.00 95.12 739 LEU A N 1
ATOM 5663 C CA . LEU A 1 739 ? -18.753 10.172 -2.801 1.00 95.12 739 LEU A CA 1
ATOM 5664 C C . LEU A 1 739 ? -18.422 10.247 -4.297 1.00 95.12 739 LEU A C 1
ATOM 5666 O O . LEU A 1 739 ? -18.226 9.232 -4.961 1.00 95.12 739 LEU A O 1
ATOM 5670 N N . ASP A 1 740 ? -18.286 11.479 -4.793 1.00 95.31 740 ASP A N 1
ATOM 5671 C CA . ASP A 1 740 ? -17.837 11.799 -6.149 1.00 95.31 740 ASP A CA 1
ATOM 5672 C C . ASP A 1 740 ? -16.297 11.863 -6.270 1.00 95.31 740 ASP A C 1
ATOM 5674 O O . ASP A 1 740 ? -15.536 11.645 -5.321 1.00 95.31 740 ASP A O 1
ATOM 5678 N N . ASN A 1 741 ? -15.804 12.244 -7.451 1.00 95.56 741 ASN A N 1
ATOM 5679 C CA . ASN A 1 741 ? -14.368 12.352 -7.714 1.00 95.56 741 ASN A CA 1
ATOM 5680 C C . ASN A 1 741 ? -13.621 13.433 -6.908 1.00 95.56 741 ASN A C 1
ATOM 5682 O O . ASN A 1 741 ? -12.388 13.439 -6.940 1.00 95.56 741 ASN A O 1
ATOM 5686 N N . SER A 1 742 ? -14.286 14.281 -6.111 1.00 95.06 742 SER A N 1
ATOM 5687 C CA . SER A 1 742 ? -13.590 15.083 -5.091 1.00 95.06 742 SER A CA 1
ATOM 5688 C C . SER A 1 742 ? -12.918 14.204 -4.020 1.00 95.06 742 SER A C 1
ATOM 5690 O O . SER A 1 742 ? -11.942 14.628 -3.388 1.00 95.06 742 SER A O 1
ATOM 5692 N N . ALA A 1 743 ? -13.382 12.957 -3.875 1.00 96.38 743 ALA A N 1
ATOM 5693 C CA . ALA A 1 743 ? -12.838 11.932 -2.993 1.00 96.38 743 ALA A CA 1
ATOM 5694 C C . ALA A 1 743 ? -11.839 10.964 -3.662 1.00 96.38 743 ALA A C 1
ATOM 5696 O O . ALA A 1 743 ? -11.281 10.097 -2.982 1.00 96.38 743 ALA A O 1
ATOM 5697 N N . ARG A 1 744 ? -11.558 11.113 -4.968 1.00 97.00 744 ARG A N 1
ATOM 5698 C CA . ARG A 1 744 ? -10.607 10.250 -5.692 1.00 97.00 744 ARG A CA 1
ATOM 5699 C C . ARG A 1 744 ? -9.233 10.240 -5.007 1.00 97.00 744 ARG A C 1
ATOM 5701 O O . ARG A 1 744 ? -8.700 11.297 -4.636 1.00 97.00 744 ARG A O 1
ATOM 5708 N N . MET A 1 745 ? -8.674 9.036 -4.846 1.00 97.31 745 MET A N 1
ATOM 5709 C CA . MET A 1 745 ? -7.402 8.822 -4.153 1.00 97.31 745 MET A CA 1
ATOM 5710 C C . MET A 1 745 ? -6.207 9.087 -5.073 1.00 97.31 745 MET A C 1
ATOM 5712 O O . MET A 1 745 ? -5.402 9.961 -4.760 1.00 97.31 745 MET A O 1
ATOM 5716 N N . ASN A 1 746 ? -6.108 8.408 -6.217 1.00 95.12 746 ASN A N 1
ATOM 5717 C CA . ASN A 1 746 ? -5.063 8.639 -7.212 1.00 95.12 746 ASN A CA 1
ATOM 5718 C C . ASN A 1 746 ? -5.637 8.763 -8.627 1.00 95.12 746 ASN A C 1
ATOM 5720 O O . ASN A 1 746 ? -6.560 8.044 -8.998 1.00 95.12 746 ASN A O 1
ATOM 5724 N N . MET A 1 747 ? -5.051 9.652 -9.427 1.00 91.94 747 MET A N 1
ATOM 5725 C CA . MET A 1 747 ? -5.245 9.744 -10.870 1.00 91.94 747 MET A CA 1
ATOM 5726 C C . MET A 1 747 ? -3.920 9.387 -11.571 1.00 91.94 747 MET A C 1
ATOM 5728 O O . MET A 1 747 ? -3.006 10.220 -11.602 1.00 91.94 747 MET A O 1
ATOM 5732 N N . PRO A 1 748 ? -3.789 8.162 -12.122 1.00 85.44 748 PRO A N 1
ATOM 5733 C CA . PRO A 1 748 ? -2.577 7.702 -12.796 1.00 85.44 748 PRO A CA 1
ATOM 5734 C C . PRO A 1 748 ? -2.073 8.663 -13.878 1.00 85.44 748 PRO A C 1
ATOM 5736 O O . PRO A 1 748 ? -2.843 9.264 -14.625 1.00 85.44 748 PRO A O 1
ATOM 5739 N N . GLY A 1 749 ? -0.750 8.819 -13.957 1.00 80.81 749 GLY A N 1
ATOM 5740 C CA . GLY A 1 749 ? -0.089 9.745 -14.884 1.00 80.81 749 GLY A CA 1
ATOM 5741 C C . GLY A 1 749 ? -0.104 11.221 -14.458 1.00 80.81 749 GLY A C 1
ATOM 5742 O O . GLY A 1 749 ? 0.677 12.004 -15.002 1.00 80.81 749 GLY A O 1
ATOM 5743 N N . VAL A 1 750 ? -0.915 11.614 -13.469 1.00 84.38 750 VAL A N 1
ATOM 5744 C CA . VAL A 1 750 ? -0.909 12.970 -12.897 1.00 84.38 750 VAL A CA 1
ATOM 5745 C C . VAL A 1 750 ? 0.007 13.028 -11.674 1.00 84.38 750 VAL A C 1
ATOM 5747 O O . VAL A 1 750 ? 0.060 12.106 -10.866 1.00 84.38 750 VAL A O 1
ATOM 5750 N N . LYS A 1 751 ? 0.770 14.121 -11.561 1.00 81.31 751 LYS A N 1
ATOM 5751 C CA . LYS A 1 751 ? 1.881 14.258 -10.605 1.00 81.31 751 LYS A CA 1
ATOM 5752 C C . LYS A 1 751 ? 1.524 14.901 -9.260 1.00 81.31 751 LYS A C 1
ATOM 5754 O O . LYS A 1 751 ? 2.305 14.802 -8.325 1.00 81.31 751 LYS A O 1
ATOM 5759 N N . SER A 1 752 ? 0.392 15.590 -9.141 1.00 84.44 752 SER A N 1
ATOM 5760 C CA . SER A 1 752 ? 0.051 16.362 -7.937 1.00 84.44 752 SER A CA 1
ATOM 5761 C C . SER A 1 752 ? -1.442 16.307 -7.612 1.00 84.44 752 SER A C 1
ATOM 5763 O O . SER A 1 752 ? -2.272 16.046 -8.479 1.00 84.44 752 SER A O 1
ATOM 5765 N N . GLY A 1 753 ? -1.782 16.530 -6.338 1.00 87.56 753 GLY A N 1
ATOM 5766 C CA . GLY A 1 753 ? -3.159 16.485 -5.822 1.00 87.56 753 GLY A CA 1
ATOM 5767 C C . GLY A 1 753 ? -3.665 15.093 -5.411 1.00 87.56 753 GLY A C 1
ATOM 5768 O O . GLY A 1 753 ? -4.719 14.999 -4.777 1.00 87.56 753 GLY A O 1
ATOM 5769 N N . ASN A 1 754 ? -2.914 14.034 -5.720 1.00 93.00 754 ASN A N 1
ATOM 5770 C CA . ASN A 1 754 ? -3.203 12.644 -5.348 1.00 93.00 754 ASN A CA 1
ATOM 5771 C C . ASN A 1 754 ? -2.954 12.364 -3.848 1.00 93.00 754 ASN A C 1
ATOM 5773 O O . ASN A 1 754 ? -2.428 13.207 -3.124 1.00 93.00 754 ASN A O 1
ATOM 5777 N N . TRP A 1 755 ? -3.359 11.177 -3.388 1.00 95.75 755 TRP A N 1
ATOM 5778 C CA . TRP A 1 755 ? -3.111 10.544 -2.074 1.00 95.75 755 TRP A CA 1
ATOM 5779 C C . TRP A 1 755 ? -3.647 11.269 -0.831 1.00 95.75 755 TRP A C 1
ATOM 5781 O O . TRP A 1 755 ? -3.681 10.701 0.259 1.00 95.75 755 TRP A O 1
ATOM 5791 N N . GLY A 1 756 ? -4.094 12.514 -0.986 1.00 95.06 756 GLY A N 1
ATOM 5792 C CA . GLY A 1 756 ? -4.506 13.377 0.110 1.00 95.06 756 GLY A CA 1
ATOM 5793 C C . GLY A 1 756 ? -5.973 13.287 0.527 1.00 95.06 756 GLY A C 1
ATOM 5794 O O . GLY A 1 756 ? -6.368 14.105 1.347 1.00 95.06 756 GLY A O 1
ATOM 5795 N N . TRP A 1 757 ? -6.809 12.388 -0.008 1.00 96.81 757 TRP A N 1
ATOM 5796 C CA . TRP A 1 757 ? -8.214 12.299 0.433 1.00 96.81 757 TRP A CA 1
ATOM 5797 C C . TRP A 1 757 ? -8.336 11.831 1.894 1.00 96.81 757 TRP A C 1
ATOM 5799 O O . TRP A 1 757 ? -7.549 11.003 2.358 1.00 96.81 757 TRP A O 1
ATOM 5809 N N . ARG A 1 758 ? -9.346 12.343 2.611 1.00 95.69 758 ARG A N 1
ATOM 5810 C CA . ARG A 1 758 ? -9.687 11.965 3.989 1.00 95.69 758 ARG A CA 1
ATOM 5811 C C . ARG A 1 758 ? -11.198 11.872 4.189 1.00 95.69 758 ARG A C 1
ATOM 5813 O O . ARG A 1 758 ? -11.943 12.655 3.608 1.00 95.69 758 ARG A O 1
ATOM 5820 N N . MET A 1 759 ? -11.625 10.975 5.077 1.00 90.38 759 MET A N 1
ATOM 5821 C CA . MET A 1 759 ? -13.041 10.740 5.385 1.00 90.38 759 MET A CA 1
ATOM 5822 C C . MET A 1 759 ? -13.737 11.937 6.048 1.00 90.38 759 MET A C 1
ATOM 5824 O O . MET A 1 759 ? -14.866 12.256 5.690 1.00 90.38 759 MET A O 1
ATOM 5828 N N . GLY A 1 760 ? -13.085 12.598 7.014 1.00 85.25 760 GLY A N 1
ATOM 5829 C CA . GLY A 1 760 ? -13.679 13.709 7.763 1.00 85.25 760 GLY A CA 1
ATOM 5830 C C . GLY A 1 760 ? -13.282 13.744 9.241 1.00 85.25 760 GLY A C 1
ATOM 5831 O O . GLY A 1 760 ? -12.109 13.578 9.585 1.00 85.25 760 GLY A O 1
ATOM 5832 N N . GLU A 1 761 ? -14.266 14.009 10.100 1.00 84.12 761 GLU A N 1
ATOM 5833 C CA . GLU A 1 761 ? -14.112 14.178 11.552 1.00 84.12 761 GLU A CA 1
ATOM 5834 C C . GLU A 1 761 ? -14.267 12.852 12.327 1.00 84.12 761 GLU A C 1
ATOM 5836 O O . GLU A 1 761 ? -14.623 11.817 11.765 1.00 84.12 761 GLU A O 1
ATOM 5841 N N . ARG A 1 762 ? -13.909 12.850 13.619 1.00 78.88 762 ARG A N 1
ATOM 5842 C CA . ARG A 1 762 ? -13.722 11.622 14.428 1.00 78.88 762 ARG A CA 1
ATOM 5843 C C . ARG A 1 762 ? -14.989 10.808 14.676 1.00 78.88 762 ARG A C 1
ATOM 5845 O O . ARG A 1 762 ? -14.901 9.600 14.848 1.00 78.88 762 ARG A O 1
ATOM 5852 N N . ASP A 1 763 ? -16.131 11.468 14.704 1.00 85.19 763 ASP A N 1
ATOM 5853 C CA . ASP A 1 763 ? -17.449 10.925 15.028 1.00 85.19 763 ASP A CA 1
ATOM 5854 C C . ASP A 1 763 ? -18.221 10.404 13.802 1.00 85.19 763 ASP A C 1
ATOM 5856 O O . ASP A 1 763 ? -19.353 9.935 13.937 1.00 85.19 763 ASP A O 1
ATOM 5860 N N . ILE A 1 764 ? -17.605 10.434 12.613 1.00 90.31 764 ILE A N 1
ATOM 5861 C CA . ILE A 1 764 ? -18.221 10.022 11.344 1.00 90.31 764 ILE A CA 1
ATOM 5862 C C . ILE A 1 764 ? -18.745 8.575 11.372 1.00 90.31 764 ILE A C 1
ATOM 5864 O O . ILE A 1 764 ? -19.810 8.294 10.826 1.00 90.31 764 ILE A O 1
ATOM 5868 N N . PHE A 1 765 ? -18.047 7.668 12.063 1.00 90.62 765 PHE A N 1
ATOM 5869 C CA . PHE A 1 765 ? -18.434 6.259 12.191 1.00 90.62 765 PHE A CA 1
ATOM 5870 C C . PHE A 1 765 ? -19.726 6.049 12.993 1.00 90.62 765 PHE A C 1
ATOM 5872 O O . PHE A 1 765 ? -20.500 5.150 12.676 1.00 90.62 765 PHE A O 1
ATOM 5879 N N . GLU A 1 766 ? -19.972 6.884 14.005 1.00 82.44 766 GLU A N 1
ATOM 5880 C CA . GLU A 1 766 ? -21.150 6.794 14.876 1.00 82.44 766 GLU A CA 1
ATOM 5881 C C . GLU A 1 766 ? -22.332 7.589 14.307 1.00 82.44 766 GLU A C 1
ATOM 5883 O O . GLU A 1 766 ? -23.463 7.102 14.255 1.00 82.44 766 GLU A O 1
ATOM 5888 N N . LYS A 1 767 ? -22.071 8.835 13.885 1.00 83.44 767 LYS A N 1
ATOM 5889 C CA . LYS A 1 767 ? -23.111 9.811 13.528 1.00 83.44 767 LYS A CA 1
ATOM 5890 C C . LYS A 1 767 ? -23.540 9.761 12.070 1.00 83.44 767 LYS A C 1
ATOM 5892 O O . LYS A 1 767 ? -24.672 10.134 11.778 1.00 83.44 767 LYS A O 1
ATOM 5897 N N . THR A 1 768 ? -22.640 9.375 11.170 1.00 84.38 768 THR A N 1
ATOM 5898 C CA . THR A 1 768 ? -22.885 9.418 9.723 1.00 84.38 768 THR A CA 1
ATOM 5899 C C . THR A 1 768 ? -23.030 8.016 9.152 1.00 84.38 768 THR A C 1
ATOM 5901 O O . THR A 1 768 ? -24.028 7.753 8.506 1.00 84.38 768 THR A O 1
ATOM 5904 N N . LEU A 1 769 ? -22.088 7.112 9.442 1.00 92.56 769 LEU A N 1
ATOM 5905 C CA . LEU A 1 769 ? -21.919 5.841 8.720 1.00 92.56 769 LEU A CA 1
ATOM 5906 C C . LEU A 1 769 ? -22.637 4.632 9.347 1.00 92.56 769 LEU A C 1
ATOM 5908 O O . LEU A 1 769 ? -22.255 3.481 9.106 1.00 92.56 769 LEU A O 1
ATOM 5912 N N . SER A 1 770 ? -23.638 4.869 10.196 1.00 90.69 770 SER A N 1
ATOM 5913 C CA . SER A 1 770 ? -24.366 3.814 10.914 1.00 90.69 770 SER A CA 1
ATOM 5914 C C . SER A 1 770 ? -25.431 3.126 10.050 1.00 90.69 770 SER A C 1
ATOM 5916 O O . SER A 1 770 ? -25.670 1.926 10.214 1.00 90.69 770 SER A O 1
ATOM 5918 N N . GLN A 1 771 ? -26.017 3.841 9.085 1.00 92.62 771 GLN A N 1
ATOM 5919 C CA . GLN A 1 771 ? -26.947 3.276 8.103 1.00 92.62 771 GLN A CA 1
ATOM 5920 C C . GLN A 1 771 ? -26.196 2.448 7.049 1.00 92.62 771 GLN A C 1
ATOM 5922 O O . GLN A 1 771 ? -26.599 1.332 6.727 1.00 92.62 771 GLN A O 1
ATOM 5927 N N . GLU A 1 772 ? -25.058 2.951 6.579 1.00 94.88 772 GLU A N 1
ATOM 5928 C CA . GLU A 1 772 ? -24.134 2.302 5.652 1.00 94.88 772 GLU A CA 1
ATOM 5929 C C . GLU A 1 772 ? -23.574 1.017 6.271 1.00 94.88 772 GLU A C 1
ATOM 5931 O O . GLU A 1 772 ? -23.566 -0.026 5.621 1.00 94.88 772 GLU A O 1
ATOM 5936 N N . ALA A 1 773 ? -23.188 1.046 7.554 1.00 95.62 773 ALA A N 1
ATOM 5937 C CA . ALA A 1 773 ? -22.750 -0.146 8.282 1.00 95.62 773 ALA A CA 1
ATOM 5938 C C . ALA A 1 773 ? -23.834 -1.229 8.376 1.00 95.62 773 ALA A C 1
ATOM 5940 O O . ALA A 1 773 ? -23.517 -2.422 8.346 1.00 95.62 773 ALA A O 1
ATOM 5941 N N . LYS A 1 774 ? -25.111 -0.835 8.477 1.00 94.69 774 LYS A N 1
ATOM 5942 C CA . LYS A 1 774 ? -26.232 -1.776 8.400 1.00 94.69 774 LYS A CA 1
ATOM 5943 C C . LYS A 1 774 ? -26.401 -2.311 6.974 1.00 94.69 774 LYS A C 1
ATOM 5945 O O . LYS A 1 774 ? -26.374 -3.519 6.791 1.00 94.69 774 LYS A O 1
ATOM 5950 N N . MET A 1 775 ? -26.499 -1.440 5.970 1.00 94.88 775 MET A N 1
ATOM 5951 C CA . MET A 1 775 ? -26.676 -1.837 4.564 1.00 94.88 775 MET A CA 1
ATOM 5952 C C . MET A 1 775 ? -25.567 -2.778 4.073 1.00 94.88 775 MET A C 1
ATOM 5954 O O . MET A 1 775 ? -25.845 -3.751 3.376 1.00 94.88 775 MET A O 1
ATOM 5958 N N . PHE A 1 776 ? -24.317 -2.529 4.469 1.00 95.94 776 PHE A N 1
ATOM 5959 C CA . PHE A 1 776 ? -23.190 -3.398 4.140 1.00 95.94 776 PHE A CA 1
ATOM 5960 C C . PHE A 1 776 ? -23.332 -4.765 4.833 1.00 95.94 776 PHE A C 1
ATOM 5962 O O . PHE A 1 776 ? -23.226 -5.792 4.166 1.00 95.94 776 PHE A O 1
ATOM 5969 N N . ARG A 1 777 ? -23.666 -4.796 6.133 1.00 96.19 777 ARG A N 1
ATOM 5970 C CA . ARG A 1 777 ? -23.909 -6.034 6.898 1.00 96.19 777 ARG A CA 1
ATOM 5971 C C . ARG A 1 777 ? -25.052 -6.872 6.337 1.00 96.19 777 ARG A C 1
ATOM 5973 O O . ARG A 1 777 ? -24.878 -8.078 6.176 1.00 96.19 777 ARG A O 1
ATOM 5980 N N . ASP A 1 778 ? -26.173 -6.247 5.993 1.00 95.69 778 ASP A N 1
ATOM 5981 C CA . ASP A 1 778 ? -27.338 -6.929 5.425 1.00 95.69 778 ASP A CA 1
ATOM 5982 C C . ASP A 1 778 ? -26.958 -7.629 4.097 1.00 95.69 778 ASP A C 1
ATOM 5984 O O . ASP A 1 778 ? -27.310 -8.788 3.877 1.00 95.69 778 ASP A O 1
ATOM 5988 N N . LEU A 1 779 ? -26.144 -6.981 3.248 1.00 96.75 779 LEU A N 1
ATOM 5989 C CA . LEU A 1 779 ? -25.619 -7.569 2.004 1.00 96.75 779 LEU A CA 1
ATOM 5990 C C . LEU A 1 779 ? -24.517 -8.626 2.244 1.00 96.75 779 LEU A C 1
ATOM 5992 O O . LEU A 1 779 ? -24.447 -9.621 1.521 1.00 96.75 779 LEU A O 1
ATOM 5996 N N . VAL A 1 780 ? -23.652 -8.439 3.246 1.00 96.06 780 VAL A N 1
ATOM 5997 C CA . VAL A 1 780 ? -22.592 -9.395 3.630 1.00 96.06 780 VAL A CA 1
ATOM 5998 C C . VAL A 1 780 ? -23.187 -10.693 4.183 1.00 96.06 780 VAL A C 1
ATOM 6000 O O . VAL A 1 780 ? -22.688 -11.771 3.848 1.00 96.06 780 VAL A O 1
ATOM 6003 N N . LYS A 1 781 ? -24.286 -10.611 4.946 1.00 93.62 781 LYS A N 1
ATOM 6004 C CA . LYS A 1 781 ? -25.086 -11.773 5.360 1.00 93.62 781 LYS A CA 1
ATOM 6005 C C . LYS A 1 781 ? -25.745 -12.428 4.139 1.00 93.62 781 LYS A C 1
ATOM 6007 O O . LYS A 1 781 ? -25.460 -13.585 3.841 1.00 93.62 781 LYS A O 1
ATOM 6012 N N . MET A 1 782 ? -26.520 -11.658 3.365 1.00 95.12 782 MET A N 1
ATOM 6013 C CA . MET A 1 782 ? -27.288 -12.132 2.199 1.00 95.12 782 MET A CA 1
ATOM 6014 C C . MET A 1 782 ? -26.458 -12.912 1.168 1.00 95.12 782 MET A C 1
ATOM 6016 O O . MET A 1 782 ? -26.948 -13.882 0.595 1.00 95.12 782 MET A O 1
ATOM 6020 N N . TYR A 1 783 ? -25.211 -12.507 0.914 1.00 95.38 783 TYR A N 1
ATOM 6021 C CA . TYR A 1 783 ? -24.347 -13.164 -0.075 1.00 95.38 783 TYR A CA 1
ATOM 6022 C C . TYR A 1 783 ? -23.345 -14.164 0.521 1.00 95.38 783 TYR A C 1
ATOM 6024 O O . TYR A 1 783 ? -22.377 -14.514 -0.161 1.00 95.38 783 TYR A O 1
ATOM 6032 N N . ASN A 1 784 ? -23.571 -14.628 1.756 1.00 93.12 784 ASN A N 1
ATOM 6033 C CA . ASN A 1 784 ? -22.698 -15.535 2.504 1.00 93.12 784 ASN A CA 1
ATOM 6034 C C . ASN A 1 784 ? -21.224 -15.085 2.458 1.00 93.12 784 ASN A C 1
ATOM 6036 O O . ASN A 1 784 ? -20.403 -15.643 1.725 1.00 93.12 784 ASN A O 1
ATOM 6040 N N . ARG A 1 785 ? -20.933 -13.986 3.166 1.00 94.81 785 ARG A N 1
ATOM 6041 C CA . ARG A 1 785 ? -19.585 -13.416 3.374 1.00 94.81 785 ARG A CA 1
ATOM 6042 C C . ARG A 1 785 ? -19.312 -13.022 4.829 1.00 94.81 785 ARG A C 1
ATOM 6044 O O . ARG A 1 785 ? -18.279 -12.415 5.118 1.00 94.81 785 ARG A O 1
ATOM 6051 N N . LEU A 1 786 ? -20.262 -13.311 5.717 1.00 91.69 786 LEU A N 1
ATOM 6052 C CA . LEU A 1 786 ? -20.172 -13.037 7.143 1.00 91.69 786 LEU A CA 1
ATOM 6053 C C . LEU A 1 786 ? -19.292 -14.115 7.801 1.00 91.69 786 LEU A C 1
ATOM 6055 O O . LEU A 1 786 ? -19.570 -15.299 7.612 1.00 91.69 786 LEU A O 1
ATOM 6059 N N . PRO A 1 787 ? -18.243 -13.761 8.565 1.00 85.50 787 PRO A N 1
ATOM 6060 C CA . PRO A 1 787 ? -17.409 -14.760 9.224 1.00 85.50 787 PRO A CA 1
ATOM 6061 C C . PRO A 1 787 ? -18.221 -15.616 10.211 1.00 85.50 787 PRO A C 1
ATOM 6063 O O . PRO A 1 787 ? -18.946 -15.041 11.023 1.00 85.50 787 PRO A O 1
ATOM 6066 N N . PRO A 1 788 ? -18.029 -16.949 10.267 1.00 78.25 788 PRO A N 1
ATOM 6067 C CA . PRO A 1 788 ? -18.678 -17.814 11.267 1.00 78.25 788 PRO A CA 1
ATOM 6068 C C . PRO A 1 788 ? -18.354 -17.455 12.732 1.00 78.25 788 PRO A C 1
ATOM 6070 O O . PRO A 1 788 ? -19.037 -17.875 13.662 1.00 78.25 788 PRO A O 1
ATOM 6073 N N . SER A 1 789 ? -17.298 -16.668 12.963 1.00 76.19 789 SER A N 1
ATOM 6074 C CA . SER A 1 789 ? -16.939 -16.104 14.269 1.00 76.19 789 SER A CA 1
ATOM 6075 C C . SER A 1 789 ? -17.721 -14.836 14.646 1.00 76.19 789 SER A C 1
ATOM 6077 O O . SER A 1 789 ? -17.627 -14.388 15.791 1.00 76.19 789 SER A O 1
ATOM 6079 N N . HIS A 1 790 ? -18.466 -14.232 13.715 1.00 79.75 790 HIS A N 1
ATOM 6080 C CA . HIS A 1 790 ? -19.199 -12.985 13.934 1.00 79.75 790 HIS A CA 1
ATOM 6081 C C . HIS A 1 790 ? -20.493 -13.230 14.730 1.00 79.75 790 HIS A C 1
ATOM 6083 O O . HIS A 1 790 ? -21.192 -14.202 14.447 1.00 79.75 790 HIS A O 1
ATOM 6089 N N . PRO A 1 791 ? -20.866 -12.368 15.699 1.00 76.56 791 PRO A N 1
ATOM 6090 C CA . PRO A 1 791 ? -22.076 -12.565 16.502 1.00 76.56 791 PRO A CA 1
ATOM 6091 C C . PRO A 1 791 ? -23.358 -12.781 15.683 1.00 76.56 791 PRO A C 1
ATOM 6093 O O . PRO A 1 791 ? -24.117 -13.694 15.993 1.00 76.56 791 PRO A O 1
ATOM 6096 N N . ALA A 1 792 ? -23.554 -12.021 14.600 1.00 76.12 792 ALA A N 1
ATOM 6097 C CA . ALA A 1 792 ? -24.765 -12.079 13.774 1.00 76.12 792 ALA A CA 1
ATOM 6098 C C . ALA A 1 792 ? -24.854 -13.322 12.859 1.00 76.12 792 ALA A C 1
ATOM 6100 O O . ALA A 1 792 ? -25.838 -13.484 12.141 1.00 76.12 79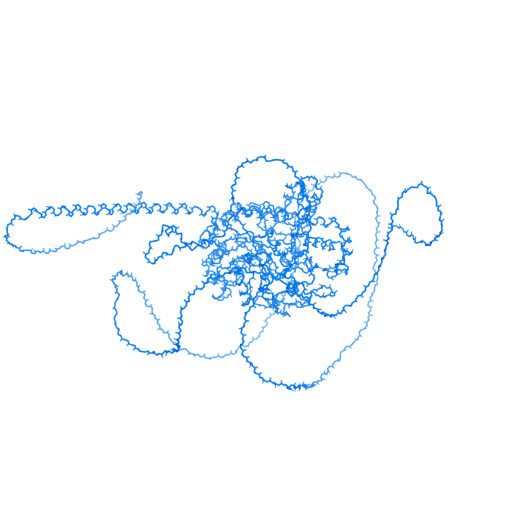2 ALA A O 1
ATOM 6101 N N . ALA A 1 793 ? -23.844 -14.203 12.874 1.00 68.75 793 ALA A N 1
ATOM 6102 C CA . ALA A 1 793 ? -23.933 -15.534 12.268 1.00 68.75 793 ALA A CA 1
ATOM 6103 C C . ALA A 1 793 ? -24.633 -16.547 13.199 1.00 68.75 793 ALA A C 1
ATOM 6105 O O . ALA A 1 793 ? -25.205 -17.522 12.728 1.00 68.75 793 ALA A O 1
ATOM 6106 N N . LYS A 1 794 ? -24.623 -16.307 14.519 1.00 63.53 794 LYS A N 1
ATOM 6107 C CA . LYS A 1 794 ? -25.199 -17.216 15.530 1.00 63.53 794 LYS A CA 1
ATOM 6108 C C . LYS A 1 794 ? -26.683 -16.990 15.795 1.00 63.53 794 LYS A C 1
ATOM 6110 O O . LYS A 1 794 ? -27.330 -17.823 16.417 1.00 63.53 794 LYS A O 1
ATOM 6115 N N . GLU A 1 795 ? -27.209 -15.856 15.346 1.00 59.75 795 GLU A N 1
ATOM 6116 C CA . GLU A 1 795 ? -28.630 -15.522 15.463 1.00 59.75 795 GLU A CA 1
ATOM 6117 C C . GLU A 1 795 ? -29.472 -16.478 14.589 1.00 59.75 795 GLU A C 1
ATOM 6119 O O . GLU A 1 795 ? -30.490 -16.983 15.051 1.00 59.75 795 GLU A O 1
ATOM 6124 N N . GLU A 1 796 ? -28.974 -16.863 13.403 1.00 51.31 796 GLU A N 1
ATOM 6125 C CA . GLU A 1 796 ? -29.628 -17.850 12.521 1.00 51.31 796 GLU A CA 1
ATOM 6126 C C . GLU A 1 796 ? -29.520 -19.301 13.016 1.00 51.31 796 GLU A C 1
ATOM 6128 O O . GLU A 1 796 ? -30.455 -20.066 12.805 1.00 51.31 796 GLU A O 1
ATOM 6133 N N . GLU A 1 797 ? -28.448 -19.691 13.723 1.00 51.09 797 GLU A N 1
ATOM 6134 C CA . GLU A 1 797 ? -28.394 -21.007 14.393 1.00 51.09 797 GLU A CA 1
ATOM 6135 C C . GLU A 1 797 ? -29.476 -21.135 15.484 1.00 51.09 797 GLU A C 1
ATOM 6137 O O . GLU A 1 797 ? -29.929 -22.240 15.773 1.00 51.09 797 GLU A O 1
ATOM 6142 N N . GLY A 1 798 ? -29.908 -20.013 16.075 1.00 47.38 798 GLY A N 1
ATOM 6143 C CA . GLY A 1 798 ? -31.034 -19.959 17.006 1.00 47.38 798 GLY A CA 1
ATOM 6144 C C . GLY A 1 798 ? -32.391 -19.998 16.301 1.00 47.38 798 GLY A C 1
ATOM 6145 O O . GLY A 1 798 ? -33.214 -20.851 16.623 1.00 47.38 798 GLY A O 1
ATOM 6146 N N . GLU A 1 799 ? -32.617 -19.106 15.330 1.00 46.03 799 GLU A N 1
ATOM 6147 C CA . GLU A 1 799 ? -33.905 -18.999 14.623 1.00 46.03 799 GLU A CA 1
ATOM 6148 C C . GLU A 1 799 ? -34.235 -20.265 13.808 1.00 46.03 799 GLU A C 1
ATOM 6150 O O . GLU A 1 799 ? -35.364 -20.755 13.869 1.00 46.03 799 GLU A O 1
ATOM 6155 N N . ALA A 1 800 ? -33.253 -20.859 13.118 1.00 47.53 800 ALA A N 1
ATOM 6156 C CA . ALA A 1 800 ? -33.457 -22.103 12.372 1.00 47.53 800 ALA A CA 1
ATOM 6157 C C . ALA A 1 800 ? -33.689 -23.315 13.291 1.00 47.53 800 ALA A C 1
ATOM 6159 O O . ALA A 1 800 ? -34.434 -24.222 12.923 1.00 47.53 800 ALA A O 1
ATOM 6160 N N . ALA A 1 801 ? -33.099 -23.328 14.494 1.00 45.19 801 ALA A N 1
ATOM 6161 C CA . ALA A 1 801 ? -33.395 -24.359 15.485 1.00 45.19 801 ALA A CA 1
ATOM 6162 C C . ALA A 1 801 ? -34.854 -24.264 15.960 1.00 45.19 801 ALA A C 1
ATOM 6164 O O . ALA A 1 801 ? -35.530 -25.289 16.015 1.00 45.19 801 ALA A O 1
ATOM 6165 N N . THR A 1 802 ? -35.368 -23.054 16.225 1.00 46.34 802 THR A N 1
ATOM 6166 C CA . THR A 1 802 ? -36.780 -22.870 16.606 1.00 46.34 802 THR A CA 1
ATOM 6167 C C . THR A 1 802 ? -37.761 -23.241 15.491 1.00 46.34 802 THR A C 1
ATOM 6169 O O . THR A 1 802 ? -38.720 -23.960 15.762 1.00 46.34 802 THR A O 1
ATOM 6172 N N . ASP A 1 803 ? -37.491 -22.842 14.243 1.00 46.03 803 ASP A N 1
ATOM 6173 C CA . ASP A 1 803 ? -38.329 -23.186 13.079 1.00 46.03 803 ASP A CA 1
ATOM 6174 C C . ASP A 1 803 ? -38.372 -24.715 12.870 1.00 46.03 803 ASP A C 1
ATOM 6176 O O . ASP A 1 803 ? -39.436 -25.299 12.677 1.00 46.03 803 ASP A O 1
ATOM 6180 N N . SER A 1 804 ? -37.232 -25.402 13.050 1.00 48.59 804 SER A N 1
ATOM 6181 C CA . SER A 1 804 ? -37.180 -26.871 12.987 1.00 48.59 804 SER A CA 1
ATOM 6182 C C . SER A 1 804 ? -37.942 -27.574 14.118 1.00 48.59 804 SER A C 1
ATOM 6184 O O . SER A 1 804 ? -38.554 -28.608 13.866 1.00 48.59 804 SER A O 1
ATOM 6186 N N . THR A 1 805 ? -37.981 -27.016 15.337 1.00 51.78 805 THR A N 1
ATOM 6187 C CA . THR A 1 805 ? -38.806 -27.584 16.420 1.00 51.78 805 THR A CA 1
ATOM 6188 C C . THR A 1 805 ? -40.301 -27.352 16.205 1.00 51.78 805 THR A C 1
ATOM 6190 O O . THR A 1 805 ? -41.088 -28.242 16.512 1.00 51.78 805 THR A O 1
ATOM 6193 N N . GLU A 1 806 ? -40.705 -26.214 15.627 1.00 52.62 806 GLU A N 1
ATOM 6194 C CA . GLU A 1 806 ? -42.107 -25.983 15.246 1.00 52.62 806 GLU A CA 1
ATOM 6195 C C . GLU A 1 806 ? -42.536 -26.886 14.069 1.00 52.62 806 GLU A C 1
ATOM 6197 O O . GLU A 1 806 ? -43.690 -27.315 14.013 1.00 52.62 806 GLU A O 1
ATOM 6202 N N . GLU A 1 807 ? -41.627 -27.236 13.148 1.00 53.91 807 GLU A N 1
ATOM 6203 C CA . GLU A 1 807 ? -41.904 -28.221 12.092 1.00 53.91 807 GLU A CA 1
ATOM 6204 C C . GLU A 1 807 ? -41.954 -29.668 12.631 1.00 53.91 807 GLU A C 1
ATOM 6206 O O . GLU A 1 807 ? -42.842 -30.423 12.228 1.00 53.91 807 GLU A O 1
ATOM 6211 N N . GLU A 1 808 ? -41.094 -30.053 13.587 1.00 58.22 808 GLU A N 1
ATOM 6212 C CA . GLU A 1 808 ? -41.164 -31.366 14.256 1.00 58.22 808 GLU A CA 1
ATOM 6213 C C . GLU A 1 808 ? -42.444 -31.538 15.096 1.00 58.22 808 GLU A C 1
ATOM 6215 O O . GLU A 1 808 ? -43.148 -32.530 14.901 1.00 58.22 808 GLU A O 1
ATOM 6220 N N . GLU A 1 809 ? -42.819 -30.575 15.955 1.00 65.31 809 GLU A N 1
ATOM 6221 C CA . GLU A 1 809 ? -44.073 -30.651 16.736 1.00 65.31 809 GLU A CA 1
ATOM 6222 C C . GLU A 1 809 ? -45.300 -30.792 15.815 1.00 65.31 809 GLU A C 1
ATOM 6224 O O . GLU A 1 809 ? -46.197 -31.600 16.063 1.00 65.31 809 GLU A O 1
ATOM 6229 N N . ARG A 1 810 ? -45.312 -30.077 14.684 1.00 63.53 810 ARG A N 1
ATOM 6230 C CA . ARG A 1 810 ? -46.393 -30.131 13.688 1.00 63.53 810 ARG A CA 1
ATOM 6231 C C . ARG A 1 810 ? -46.441 -31.451 12.909 1.00 63.53 810 ARG A C 1
ATOM 6233 O O . ARG A 1 810 ? -47.517 -31.874 12.466 1.00 63.53 810 ARG A O 1
ATOM 6240 N N . LEU A 1 811 ? -45.300 -32.114 12.728 1.00 61.66 811 LEU A N 1
ATOM 6241 C CA . LEU A 1 811 ? -45.223 -33.460 12.159 1.00 61.66 811 LEU A CA 1
ATOM 6242 C C . LEU A 1 811 ? -45.677 -34.526 13.169 1.00 61.66 811 LEU A C 1
ATOM 6244 O O . LEU A 1 811 ? -46.356 -35.472 12.769 1.00 61.66 811 LEU A O 1
ATOM 6248 N N . GLU A 1 812 ? -45.405 -34.357 14.467 1.00 67.81 812 GLU A N 1
ATOM 6249 C CA . GLU A 1 812 ? -45.974 -35.226 15.506 1.00 67.81 812 GLU A CA 1
ATOM 6250 C C . GLU A 1 812 ? -47.495 -35.038 15.652 1.00 67.81 812 GLU A C 1
ATOM 6252 O O . GLU A 1 812 ? -48.218 -36.036 15.668 1.00 67.81 812 GLU A O 1
ATOM 6257 N N . GLU A 1 813 ? -48.018 -33.803 15.653 1.00 69.69 813 GLU A N 1
ATOM 6258 C CA . GLU A 1 813 ? -49.471 -33.547 15.683 1.00 69.69 813 GLU A CA 1
ATOM 6259 C C . GLU A 1 813 ? -50.199 -34.173 14.482 1.00 69.69 813 GLU A C 1
ATOM 6261 O O . GLU A 1 813 ? -51.245 -34.808 14.640 1.00 69.69 813 GLU A O 1
ATOM 6266 N N . THR A 1 814 ? -49.652 -34.029 13.269 1.00 69.12 814 THR A N 1
ATOM 6267 C CA . THR A 1 814 ? -50.268 -34.607 12.061 1.00 69.12 814 THR A CA 1
ATOM 6268 C C . THR A 1 814 ? -50.124 -36.129 11.989 1.00 69.12 814 THR A C 1
ATOM 6270 O O . THR A 1 814 ? -51.039 -36.794 11.501 1.00 69.12 814 THR A O 1
ATOM 6273 N N . SER A 1 815 ? -49.046 -36.696 12.538 1.00 68.56 815 SER A N 1
ATOM 6274 C CA . SER A 1 815 ? -48.885 -38.142 12.737 1.00 68.56 815 SER A CA 1
ATOM 6275 C C . SER A 1 815 ? -49.921 -38.697 13.724 1.00 68.56 815 SER A C 1
ATOM 6277 O O . SER A 1 815 ? -50.612 -39.668 13.415 1.00 68.56 815 SER A O 1
ATOM 6279 N N . ALA A 1 816 ? -50.107 -38.041 14.874 1.00 70.69 816 ALA A N 1
ATOM 6280 C CA . ALA A 1 816 ? -51.096 -38.428 15.879 1.00 70.69 816 ALA A CA 1
ATOM 6281 C C . ALA A 1 816 ? -52.538 -38.321 15.352 1.00 70.69 816 ALA A C 1
ATOM 6283 O O . ALA A 1 816 ? -53.345 -39.220 15.581 1.00 70.69 816 ALA A O 1
ATOM 6284 N N . ALA A 1 817 ? -52.853 -37.268 14.590 1.00 69.75 817 ALA A N 1
ATOM 6285 C CA . ALA A 1 817 ? -54.155 -37.117 13.940 1.00 69.75 817 ALA A CA 1
ATOM 6286 C C . ALA A 1 817 ? -54.417 -38.202 12.879 1.00 69.75 817 ALA A C 1
ATOM 6288 O O . ALA A 1 817 ? -55.539 -38.693 12.775 1.00 69.75 817 ALA A O 1
ATOM 6289 N N . ALA A 1 818 ? -53.396 -38.607 12.114 1.00 67.94 818 ALA A N 1
ATOM 6290 C CA . ALA A 1 818 ? -53.512 -39.698 11.146 1.00 67.94 818 ALA A CA 1
ATOM 6291 C C . ALA A 1 818 ? -53.665 -41.072 11.823 1.00 67.94 818 ALA A C 1
ATOM 6293 O O . ALA A 1 818 ? -54.439 -41.899 11.347 1.00 67.94 818 ALA A O 1
ATOM 6294 N N . ALA A 1 819 ? -52.976 -41.305 12.946 1.00 70.69 819 ALA A N 1
ATOM 6295 C CA . ALA A 1 819 ? -53.135 -42.520 13.743 1.00 70.69 819 ALA A CA 1
ATOM 6296 C C . ALA A 1 819 ? -54.554 -42.630 14.325 1.00 70.69 819 ALA A C 1
ATOM 6298 O O . ALA A 1 819 ? -55.205 -43.648 14.127 1.00 70.69 819 ALA A O 1
ATOM 6299 N N . ALA A 1 820 ? -55.065 -41.562 14.948 1.00 71.12 820 ALA A N 1
ATOM 6300 C CA . ALA A 1 820 ? -56.424 -41.531 15.494 1.00 71.12 820 ALA A CA 1
ATOM 6301 C C . ALA A 1 820 ? -57.514 -41.668 14.412 1.00 71.12 820 ALA A C 1
ATOM 6303 O O . ALA A 1 820 ? -58.568 -42.238 14.674 1.00 71.12 820 ALA A O 1
ATOM 6304 N N . ALA A 1 821 ? -57.271 -41.173 13.192 1.00 70.00 821 ALA A N 1
ATOM 6305 C CA . ALA A 1 821 ? -58.178 -41.383 12.065 1.00 70.00 821 ALA A CA 1
ATOM 6306 C C . ALA A 1 821 ? -58.206 -42.851 11.605 1.00 70.00 821 ALA A C 1
ATOM 6308 O O . ALA A 1 821 ? -59.283 -43.378 11.360 1.00 70.00 821 ALA A O 1
ATOM 6309 N N . ALA A 1 822 ? -57.049 -43.520 11.538 1.00 68.50 822 ALA A N 1
ATOM 6310 C CA . ALA A 1 822 ? -56.970 -44.938 11.180 1.00 68.50 822 ALA A CA 1
ATOM 6311 C C . ALA A 1 822 ? -57.518 -45.867 12.283 1.00 68.50 822 ALA A C 1
ATOM 6313 O O . ALA A 1 822 ? -58.075 -46.915 11.979 1.00 68.50 822 ALA A O 1
ATOM 6314 N N . GLU A 1 823 ? -57.379 -45.482 13.555 1.00 73.12 823 GLU A N 1
ATOM 6315 C CA . GLU A 1 823 ? -57.972 -46.191 14.697 1.00 73.12 823 GLU A CA 1
ATOM 6316 C C . GLU A 1 823 ? -59.511 -46.069 14.668 1.00 73.12 823 GLU A C 1
ATOM 6318 O O . GLU A 1 823 ? -60.202 -47.065 14.848 1.00 73.12 823 GLU A O 1
ATOM 6323 N N . ALA A 1 824 ? -60.048 -44.898 14.299 1.00 69.12 824 ALA A N 1
ATOM 6324 C CA . ALA A 1 824 ? -61.487 -44.688 14.105 1.00 69.12 824 ALA A CA 1
ATOM 6325 C C . ALA A 1 824 ? -62.063 -45.319 12.816 1.00 69.12 824 ALA A C 1
ATOM 6327 O O . ALA A 1 824 ? -63.231 -45.695 12.807 1.00 69.12 824 ALA A O 1
ATOM 6328 N N . GLU A 1 825 ? -61.284 -45.446 11.731 1.00 68.94 825 GLU A N 1
ATOM 6329 C CA . GLU A 1 825 ? -61.688 -46.255 10.566 1.00 68.94 825 GLU A CA 1
ATOM 6330 C C . GLU A 1 825 ? -61.733 -47.751 10.930 1.00 68.94 825 GLU A C 1
ATOM 6332 O O . GLU A 1 825 ? -62.661 -48.438 10.519 1.00 68.94 825 GLU A O 1
ATOM 6337 N N . ALA A 1 826 ? -60.806 -48.243 11.762 1.00 65.62 826 ALA A N 1
ATOM 6338 C CA . ALA A 1 826 ? -60.810 -49.633 12.227 1.00 65.62 826 ALA A CA 1
ATOM 6339 C C . ALA A 1 826 ? -61.964 -49.949 13.200 1.00 65.62 826 ALA A C 1
ATOM 6341 O O . ALA A 1 826 ? -62.597 -50.989 13.053 1.00 65.62 826 ALA A O 1
ATOM 6342 N N . GLU A 1 827 ? -62.283 -49.058 14.151 1.00 67.31 827 GLU A N 1
ATOM 6343 C CA . GLU A 1 827 ? -63.470 -49.217 15.014 1.00 67.31 827 GLU A CA 1
ATOM 6344 C C . GLU A 1 827 ? -64.778 -49.209 14.192 1.00 67.31 827 GLU A C 1
ATOM 6346 O O . GLU A 1 827 ? -65.716 -49.923 14.532 1.00 67.31 827 GLU A O 1
ATOM 6351 N N . ALA A 1 828 ? -64.836 -48.462 13.080 1.00 62.50 828 ALA A N 1
ATOM 6352 C CA . ALA A 1 828 ? -65.993 -48.455 12.182 1.00 62.50 828 ALA A CA 1
ATOM 6353 C C . ALA A 1 828 ? -66.093 -49.712 11.291 1.00 62.50 828 ALA A C 1
ATOM 6355 O O . ALA A 1 828 ? -67.201 -50.176 11.038 1.00 62.50 828 ALA A O 1
ATOM 6356 N N . GLU A 1 829 ? -64.968 -50.280 10.835 1.00 59.66 829 GLU A N 1
ATOM 6357 C CA . GLU A 1 829 ? -64.967 -51.574 10.129 1.00 59.66 829 GLU A CA 1
ATOM 6358 C C . GLU A 1 829 ? -65.343 -52.739 11.076 1.00 59.66 829 GLU A C 1
ATOM 6360 O O . GLU A 1 829 ? -66.036 -53.656 10.641 1.00 59.66 829 GLU A O 1
ATOM 6365 N N . GLU A 1 830 ? -64.984 -52.693 12.371 1.00 56.56 830 GLU A N 1
ATOM 6366 C CA . GLU A 1 830 ? -65.466 -53.678 13.363 1.00 56.56 830 GLU A CA 1
ATOM 6367 C C . GLU A 1 830 ? -66.971 -53.508 13.697 1.00 56.56 830 GLU A C 1
ATOM 6369 O O . GLU A 1 830 ? -67.656 -54.517 13.863 1.00 56.56 830 GLU A O 1
ATOM 6374 N N . GLU A 1 831 ? -67.528 -52.284 13.731 1.00 56.38 831 GLU A N 1
ATOM 6375 C CA . GLU A 1 831 ? -68.989 -52.086 13.885 1.00 56.38 831 GLU A CA 1
ATOM 6376 C C . GLU A 1 831 ? -69.793 -52.530 12.636 1.00 56.38 831 GLU A C 1
ATOM 6378 O O . GLU A 1 831 ? -70.882 -53.083 12.797 1.00 56.38 831 GLU A O 1
ATOM 6383 N N . GLU A 1 832 ? -69.281 -52.366 11.403 1.00 54.09 832 GLU A N 1
ATOM 6384 C CA . GLU A 1 832 ? -69.949 -52.905 10.197 1.00 54.09 832 GLU A CA 1
ATOM 6385 C C . GLU A 1 832 ? -69.854 -54.449 10.098 1.00 54.09 832 GLU A C 1
ATOM 6387 O O . GLU A 1 832 ? -70.820 -55.075 9.652 1.00 54.09 832 GLU A O 1
ATOM 6392 N N . GLU A 1 833 ? -68.768 -55.096 10.559 1.00 52.38 833 GLU A N 1
ATOM 6393 C CA . GLU A 1 833 ? -68.706 -56.573 10.627 1.00 52.38 833 GLU A CA 1
ATOM 6394 C C . GLU A 1 833 ? -69.616 -57.172 11.730 1.00 52.38 833 GLU A C 1
ATOM 6396 O O . GLU A 1 833 ? -70.137 -58.272 11.530 1.00 52.38 833 GLU A O 1
ATOM 6401 N N . GLU A 1 834 ? -69.887 -56.478 12.851 1.00 50.66 834 GLU A N 1
ATOM 6402 C CA . GLU A 1 834 ? -70.878 -56.952 13.844 1.00 50.66 834 GLU A CA 1
ATOM 6403 C C . GLU A 1 834 ? -72.346 -56.779 13.380 1.00 50.66 834 GLU A C 1
ATOM 6405 O O . GLU A 1 834 ? -73.178 -57.618 13.738 1.00 50.66 834 GLU A O 1
ATOM 6410 N N . GLU A 1 835 ? -72.697 -55.775 12.555 1.00 49.69 835 GLU A N 1
ATOM 6411 C CA . GLU A 1 835 ? -74.065 -55.670 11.998 1.00 49.69 835 GLU A CA 1
ATOM 6412 C C . GLU A 1 835 ? -74.349 -56.692 10.868 1.00 49.69 835 GLU A C 1
ATOM 6414 O O . GLU A 1 835 ? -75.490 -57.151 10.756 1.00 49.69 835 GLU A O 1
ATOM 6419 N N . GLU A 1 836 ? -73.359 -57.132 10.069 1.00 45.62 836 GLU A N 1
ATOM 6420 C CA . GLU A 1 836 ? -73.593 -58.174 9.041 1.00 45.62 836 GLU A CA 1
ATOM 6421 C C . GLU A 1 836 ? -73.807 -59.599 9.619 1.00 45.62 836 GLU A C 1
ATOM 6423 O O . GLU A 1 836 ? -74.448 -60.417 8.951 1.00 45.62 836 GLU A O 1
ATOM 6428 N N . GLU A 1 837 ? -73.372 -59.926 10.850 1.00 44.31 837 GLU A N 1
ATOM 6429 C CA . GLU A 1 837 ? -73.636 -61.255 11.455 1.00 44.31 837 GLU A CA 1
ATOM 6430 C C . GLU A 1 837 ? -75.071 -61.437 12.021 1.00 44.31 837 GLU A C 1
ATOM 6432 O O . GLU A 1 837 ? -75.481 -62.584 12.234 1.00 44.31 837 GLU A O 1
ATOM 6437 N N . GLU A 1 838 ? -75.885 -60.382 12.218 1.00 44.62 838 GLU A N 1
ATOM 6438 C CA . GLU A 1 838 ? -77.280 -60.527 12.709 1.00 44.62 838 GLU A CA 1
ATOM 6439 C C . GLU A 1 838 ? -78.368 -60.657 11.605 1.00 44.62 838 GLU A C 1
ATOM 6441 O O . GLU A 1 838 ? -79.489 -61.063 11.926 1.00 44.62 838 GLU A O 1
ATOM 6446 N N . GLU A 1 839 ? -78.088 -60.420 10.309 1.00 42.78 839 GLU A N 1
ATOM 6447 C CA . GLU A 1 839 ? -79.102 -60.509 9.220 1.00 42.78 839 GLU A CA 1
ATOM 6448 C C . GLU A 1 839 ? -79.162 -61.854 8.427 1.00 42.78 839 GLU A C 1
ATOM 6450 O O . GLU A 1 839 ? -79.908 -61.960 7.450 1.00 42.78 839 GLU A O 1
ATOM 6455 N N . GLU A 1 840 ? -78.495 -62.943 8.850 1.00 39.25 840 GLU A N 1
ATOM 6456 C CA . GLU A 1 840 ? -78.594 -64.275 8.183 1.00 39.25 840 GLU A CA 1
ATOM 6457 C C . GLU A 1 840 ? -79.812 -65.168 8.593 1.00 39.25 840 GLU A C 1
ATOM 6459 O O . GLU A 1 840 ? -79.852 -66.355 8.254 1.00 39.25 840 GLU A O 1
ATOM 6464 N N . GLU A 1 841 ? -80.875 -64.640 9.231 1.00 41.84 841 GLU A N 1
ATOM 6465 C CA . GLU A 1 841 ? -82.169 -65.357 9.408 1.00 41.84 841 GLU A CA 1
ATOM 6466 C C . GLU A 1 841 ? -83.432 -64.586 8.926 1.00 41.84 841 GLU A C 1
ATOM 6468 O O . GLU A 1 841 ? -84.327 -64.295 9.714 1.00 41.84 841 GLU A O 1
ATOM 6473 N N . GLU A 1 842 ? -83.627 -64.395 7.607 1.00 36.75 842 GLU A N 1
ATOM 6474 C CA . GLU A 1 842 ? -84.957 -64.641 6.991 1.00 36.75 842 GLU A CA 1
ATOM 6475 C C . GLU A 1 842 ? -84.938 -64.898 5.460 1.00 36.75 842 GLU A C 1
ATOM 6477 O O . GLU A 1 842 ? -83.977 -64.620 4.747 1.00 36.75 842 GLU A O 1
ATOM 6482 N N . GLY A 1 843 ? -86.002 -65.531 4.938 1.00 35.25 843 GLY A N 1
ATOM 6483 C CA . GLY A 1 843 ? -86.047 -66.102 3.578 1.00 35.25 843 GLY A CA 1
ATOM 6484 C C . GLY A 1 843 ? -86.683 -65.215 2.481 1.00 35.25 843 GLY A C 1
ATOM 6485 O O . GLY A 1 843 ? -87.535 -64.375 2.765 1.00 35.25 843 GLY A O 1
ATOM 6486 N N . PRO A 1 844 ? -86.356 -65.431 1.187 1.00 43.69 844 PRO A N 1
ATOM 6487 C CA . PRO A 1 844 ? -86.609 -64.448 0.125 1.00 43.69 844 PRO A CA 1
ATOM 6488 C C . PRO A 1 844 ? -88.032 -64.444 -0.471 1.00 43.69 844 PRO A C 1
ATOM 6490 O O . PRO A 1 844 ? -88.535 -65.471 -0.938 1.00 43.69 844 PRO A O 1
ATOM 6493 N N . VAL A 1 845 ? -88.626 -63.248 -0.608 1.00 32.78 845 VAL A N 1
ATOM 6494 C CA . VAL A 1 845 ? -89.842 -62.959 -1.407 1.00 32.78 845 VAL A CA 1
ATOM 6495 C C . VAL A 1 845 ? -89.663 -61.614 -2.163 1.00 32.78 845 VAL A C 1
ATOM 6497 O O . VAL A 1 845 ? -89.046 -60.716 -1.596 1.00 32.78 845 VAL A O 1
ATOM 6500 N N . PRO A 1 846 ? -90.114 -61.428 -3.432 1.00 48.16 846 PRO A N 1
ATOM 6501 C CA . PRO A 1 846 ? -89.360 -60.552 -4.347 1.00 48.16 846 PRO A CA 1
ATOM 6502 C C . PRO A 1 846 ? -90.126 -59.415 -5.080 1.00 48.16 846 PRO A C 1
ATOM 6504 O O . PRO A 1 846 ? -91.318 -59.526 -5.356 1.00 48.16 846 PRO A O 1
ATOM 6507 N N . ILE A 1 847 ? -89.344 -58.431 -5.570 1.00 34.59 847 ILE A N 1
ATOM 6508 C CA . ILE A 1 847 ? -89.576 -57.536 -6.741 1.00 34.59 847 ILE A CA 1
ATOM 6509 C C . ILE A 1 847 ? -90.663 -56.438 -6.638 1.00 34.59 847 ILE A C 1
ATOM 6511 O O . ILE A 1 847 ? -91.848 -56.734 -6.536 1.00 34.59 847 ILE A O 1
ATOM 6515 N N . LEU A 1 848 ? -90.273 -55.175 -6.911 1.00 31.72 848 LEU A N 1
ATOM 6516 C CA . LEU A 1 848 ? -90.819 -54.347 -8.018 1.00 31.72 848 LEU A CA 1
ATOM 6517 C C . LEU A 1 848 ? -89.986 -53.068 -8.290 1.00 31.72 848 LEU A C 1
ATOM 6519 O O . LEU A 1 848 ? -89.249 -52.605 -7.428 1.00 31.72 848 LEU A O 1
ATOM 6523 N N . GLN A 1 849 ? -90.088 -52.518 -9.509 1.00 37.34 849 GLN A N 1
ATOM 6524 C CA . GLN A 1 849 ? -89.361 -51.321 -9.984 1.00 37.34 849 GLN A CA 1
ATOM 6525 C C . GLN A 1 849 ? -90.233 -50.047 -9.965 1.00 37.34 849 GLN A C 1
ATOM 6527 O O . GLN A 1 849 ? -91.455 -50.141 -10.084 1.00 37.34 849 GLN A O 1
ATOM 6532 N N . GLY A 1 850 ? -89.603 -48.862 -9.967 1.00 31.39 850 GLY A N 1
ATOM 6533 C CA . GLY A 1 850 ? -90.255 -47.586 -10.300 1.00 31.39 850 GLY A CA 1
ATOM 6534 C C . GLY A 1 850 ? -89.273 -46.417 -10.494 1.00 31.39 850 GLY A C 1
ATOM 6535 O O . GLY A 1 850 ? -88.549 -46.065 -9.570 1.00 31.39 850 GLY A O 1
ATOM 6536 N N . ASP A 1 851 ? -89.256 -45.811 -11.685 1.00 37.16 851 ASP A N 1
ATOM 6537 C CA . ASP A 1 851 ? -88.459 -44.612 -12.018 1.00 37.16 851 ASP A CA 1
ATOM 6538 C C . ASP A 1 851 ? -89.099 -43.297 -11.506 1.00 37.16 851 ASP A C 1
ATOM 6540 O O . ASP A 1 851 ? -90.319 -43.248 -11.341 1.00 37.16 851 ASP A O 1
ATOM 6544 N N . ALA A 1 852 ? -88.320 -42.195 -11.399 1.00 35.94 852 ALA A N 1
ATOM 6545 C CA . ALA A 1 852 ? -88.458 -41.002 -12.283 1.00 35.94 852 ALA A CA 1
ATOM 6546 C C . ALA A 1 852 ? -87.949 -39.621 -11.744 1.00 35.94 852 ALA A C 1
ATOM 6548 O O . ALA A 1 852 ? -88.391 -39.128 -10.715 1.00 35.94 852 ALA A O 1
ATOM 6549 N N . LEU A 1 853 ? -87.172 -38.923 -12.597 1.00 35.28 853 LEU A N 1
ATOM 6550 C CA . LEU A 1 853 ? -87.257 -37.480 -12.968 1.00 35.28 853 LEU A CA 1
ATOM 6551 C C . LEU A 1 853 ? -86.986 -36.296 -11.978 1.00 35.28 853 LEU A C 1
ATOM 6553 O O . LEU A 1 853 ? -87.892 -35.777 -11.342 1.00 35.28 853 LEU A O 1
ATOM 6557 N N . SER A 1 854 ? -85.783 -35.699 -12.115 1.00 35.69 854 SER A N 1
ATOM 6558 C CA . SER A 1 854 ? -85.470 -34.271 -12.466 1.00 35.69 854 SER A CA 1
ATOM 6559 C C . SER A 1 854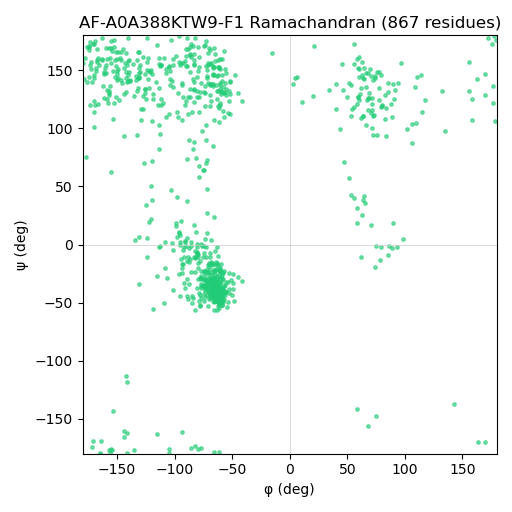 ? -86.085 -33.033 -11.744 1.00 35.69 854 SER A C 1
ATOM 6561 O O . SER A 1 854 ? -87.303 -32.917 -11.665 1.00 35.69 854 SER A O 1
ATOM 6563 N N . GLY A 1 855 ? -85.282 -31.972 -11.468 1.00 32.84 855 GLY A N 1
ATOM 6564 C CA . GLY A 1 855 ? -85.832 -30.637 -11.089 1.00 32.84 855 GLY A CA 1
ATOM 6565 C C . GLY A 1 855 ? -84.900 -29.411 -10.837 1.00 32.84 855 GLY A C 1
ATOM 6566 O O . GLY A 1 855 ? -84.740 -28.997 -9.702 1.00 32.84 855 GLY A O 1
ATOM 6567 N N . VAL A 1 856 ? -84.355 -28.802 -11.903 1.00 35.56 856 VAL A N 1
ATOM 6568 C CA . VAL A 1 856 ? -83.912 -27.382 -12.138 1.00 35.56 856 VAL A CA 1
ATOM 6569 C C . VAL A 1 856 ? -83.973 -26.279 -11.027 1.00 35.56 856 VAL A C 1
ATOM 6571 O O . VAL A 1 856 ? -85.037 -26.016 -10.480 1.00 35.56 856 VAL A O 1
ATOM 6574 N N . GLY A 1 857 ? -82.912 -25.438 -10.935 1.00 30.08 857 GLY A N 1
ATOM 6575 C CA . GLY A 1 857 ? -82.954 -23.989 -10.556 1.00 30.08 857 GLY A CA 1
ATOM 6576 C C . GLY A 1 857 ? -81.913 -23.544 -9.489 1.00 30.08 857 GLY A C 1
ATOM 6577 O O . GLY A 1 857 ? -81.777 -24.254 -8.507 1.00 30.08 857 GLY A O 1
ATOM 6578 N N . ALA A 1 858 ? -81.086 -22.474 -9.528 1.00 32.72 858 ALA A N 1
ATOM 6579 C CA . ALA A 1 858 ? -80.882 -21.224 -10.309 1.00 32.72 858 ALA A CA 1
ATOM 6580 C C . ALA A 1 858 ? -81.294 -19.891 -9.611 1.00 32.72 858 ALA A C 1
ATOM 6582 O O . ALA A 1 858 ? -82.476 -19.568 -9.610 1.00 32.72 858 ALA A O 1
ATOM 6583 N N . SER A 1 859 ? -80.326 -19.083 -9.113 1.00 30.19 859 SER A N 1
ATOM 6584 C CA . SER A 1 859 ? -80.333 -17.586 -9.063 1.00 30.19 859 SER A CA 1
ATOM 6585 C C . SER A 1 859 ? -79.039 -16.999 -8.437 1.00 30.19 859 SER A C 1
ATOM 6587 O O . SER A 1 859 ? -78.386 -17.656 -7.634 1.00 30.19 859 SER A O 1
ATOM 6589 N N . GLU A 1 860 ? -78.692 -15.746 -8.766 1.00 33.66 860 GLU A N 1
ATOM 6590 C CA . GLU A 1 860 ? -77.546 -14.958 -8.248 1.00 33.66 860 GLU A CA 1
ATOM 6591 C C . GLU A 1 860 ? -77.959 -13.973 -7.119 1.00 33.66 860 GLU A C 1
ATOM 6593 O O . GLU A 1 860 ? -79.132 -13.588 -7.098 1.00 33.66 860 GLU A O 1
ATOM 6598 N N . ARG A 1 861 ? -77.008 -13.457 -6.293 1.00 28.83 861 ARG A N 1
ATOM 6599 C CA . ARG A 1 861 ? -76.775 -11.989 -6.074 1.00 28.83 861 ARG A CA 1
ATOM 6600 C C . ARG A 1 861 ? -75.700 -11.552 -5.034 1.00 28.83 861 ARG A C 1
ATOM 6602 O O . ARG A 1 861 ? -75.847 -11.783 -3.845 1.00 28.83 861 ARG A O 1
ATOM 6609 N N . SER A 1 862 ? -74.715 -10.783 -5.522 1.00 32.19 862 SER A N 1
ATOM 6610 C CA . SER A 1 862 ? -74.139 -9.496 -5.023 1.00 32.19 862 SER A CA 1
ATOM 6611 C C . SER A 1 862 ? -73.988 -9.101 -3.525 1.00 32.19 862 SER A C 1
ATOM 6613 O O . SER A 1 862 ? -74.989 -8.956 -2.828 1.00 32.19 862 SER A O 1
ATOM 6615 N N . GLY A 1 863 ? -72.786 -8.596 -3.175 1.00 30.14 863 GLY A N 1
ATOM 6616 C CA . GLY A 1 863 ? -72.508 -7.535 -2.164 1.00 30.14 863 GLY A CA 1
ATOM 6617 C C . GLY A 1 863 ? -71.642 -7.993 -0.968 1.00 30.14 863 GLY A C 1
ATOM 6618 O O . GLY A 1 863 ? -71.946 -9.033 -0.407 1.00 30.14 863 GLY A O 1
ATOM 6619 N N . THR A 1 864 ? -70.486 -7.413 -0.582 1.00 32.56 864 THR A N 1
ATOM 6620 C CA . THR A 1 864 ? -70.109 -6.022 -0.172 1.00 32.56 864 THR A CA 1
ATOM 6621 C C . THR A 1 864 ? -70.881 -5.518 1.064 1.00 32.56 864 THR A C 1
ATOM 6623 O O . THR A 1 864 ? -72.105 -5.483 0.997 1.00 32.56 864 THR A O 1
ATOM 6626 N N . THR A 1 865 ? -70.275 -5.059 2.178 1.00 33.28 865 THR A N 1
ATOM 6627 C CA . THR A 1 865 ? -68.880 -4.588 2.427 1.00 33.28 865 THR A CA 1
ATOM 6628 C C . THR A 1 865 ? -68.538 -4.519 3.942 1.00 33.28 865 THR A C 1
ATOM 6630 O O . THR A 1 865 ? -69.420 -4.752 4.760 1.00 33.28 865 THR A O 1
ATOM 6633 N N . SER A 1 866 ? -67.297 -4.097 4.256 1.00 35.25 866 SER A N 1
ATOM 6634 C CA . SER A 1 866 ? -66.777 -3.452 5.493 1.00 35.25 866 SER A CA 1
ATOM 6635 C C . SER A 1 866 ? -66.571 -4.250 6.798 1.00 35.25 866 SER A C 1
ATOM 6637 O O . SER A 1 866 ? -67.527 -4.545 7.506 1.00 35.25 866 SER A O 1
ATOM 6639 N N . ASP A 1 867 ? -65.280 -4.404 7.123 1.00 37.22 867 ASP A N 1
ATOM 6640 C CA . ASP A 1 867 ? -64.575 -3.947 8.340 1.00 37.22 867 ASP A CA 1
ATOM 6641 C C . ASP A 1 867 ? -64.867 -4.508 9.748 1.00 37.22 867 ASP A C 1
ATOM 6643 O O . ASP A 1 867 ? -65.992 -4.494 10.235 1.00 37.22 867 ASP A O 1
ATOM 6647 N N . LEU A 1 868 ? -63.744 -4.773 10.442 1.00 36.72 868 LEU A N 1
ATOM 6648 C CA . LEU A 1 868 ? -63.549 -5.017 11.884 1.00 36.72 868 LEU A CA 1
ATOM 6649 C C . LEU A 1 868 ? -64.186 -6.323 12.412 1.00 36.72 868 LEU A C 1
ATOM 6651 O O . LEU A 1 868 ? -65.382 -6.559 12.284 1.00 36.72 868 LEU A O 1
ATOM 6655 N N . GLN A 1 869 ? -63.417 -7.209 13.048 1.00 39.22 869 GLN A N 1
ATOM 6656 C CA . GLN A 1 869 ? -62.359 -6.909 14.025 1.00 39.22 869 GLN A CA 1
ATOM 6657 C C . GLN A 1 869 ? -61.090 -7.758 13.854 1.00 39.22 869 GLN A C 1
ATOM 6659 O O . GLN A 1 869 ? -61.213 -8.896 13.357 1.00 39.22 869 GLN A O 1
#

Sequence (869 aa):
MPTRSFVNVAGVCHTSWASIESRPAVGSAEANLRGKIAIVRGRDPFLSRSCLSGGYADAHCQMAIQSIISSPASLSCCRHAYRLIASSLPRIGGFAAGKASKSVVDGSRVDTGDLFGLCSHRLLPSSPSPSPSSSSSSSSSSSSSSSSSSSSSSSSLWSSSCCGSLPGAARAAPLRRGHSAEGQVVMRAMRDMVAICRQPSRSRRSRSRRGLSWTFKTAAMAIPMGASAPADKEKDGVKGGMENEVRREAKKLKPGEALGPEYTEGSNFYQNDDRRAGVLLHPTSLPGPHGSGDFGPGAFAFIDWLKSTGCSIWQILPLVPPGRKSGEDGSPYAGQDANCGNTLLISLEKLVQYGLLEESELPPPLPVKRIDFEALAALKDPLIEKAAARVLSSDGPLSLKDEYEAFRASPNVSGWLENAALFAAIDHDYGWNTEFWWDWPAEFRDRQPAALDAIRRSKKEFIDRFCAQQFLFQKQWDEVHKYANEAGITIMGDMPIYVGGHSADVWAHRYLFSLDPETGAPVSVSGAPPDAFSTTGQRWGSPLYDWSAMAEDNYSWWIQRMRRGFQLYDEYRIDHFRAFAGYWSIPAKDETAIGGTWKKGPGMDFFTAVGIALGGGVSKKIVAEDLGVITPDVVDLRKDIDAPGMAVLQFAFGSDSRNYHLPHNHETNQAVYPGTHDHDTVLGWYQSAEQWERERAAQYLHFDGNDEKEDNVPWAFIRASLASVARIVIVAMQDVMGLDNSARMNMPGVKSGNWGWRMGERDIFEKTLSQEAKMFRDLVKMYNRLPPSHPAAKEEEGEAATDSTEEEERLEETSAAAAAAAEAEAEAEEEEEEEEEEEEEEGPVPILQGDALSGVGASERSGTTSDLQ

Organism: Chara braunii (NCBI:txid69332)

Solvent-accessible surface area (backbone atoms only — not comparable to full-atom values): 55441 Å² total; per-residue (Å²): 135,89,80,89,80,92,86,84,85,88,86,81,89,80,92,82,90,80,91,88,91,88,84,88,91,86,84,89,89,85,86,88,84,90,85,82,90,82,90,87,88,84,82,88,87,85,88,79,86,91,81,91,83,81,87,88,89,85,90,79,92,88,84,90,81,90,84,89,88,83,86,82,86,82,90,80,91,86,83,88,84,87,90,84,84,84,89,88,81,91,87,87,87,79,91,88,86,81,88,79,85,89,88,89,82,90,84,83,84,90,91,88,83,87,86,89,84,90,87,89,82,90,85,86,84,83,85,85,87,84,83,91,85,89,88,88,86,92,80,89,77,89,79,87,82,90,87,79,90,86,82,86,90,80,91,85,89,81,89,87,85,81,89,84,81,87,88,81,89,89,86,80,89,90,87,84,91,77,86,81,83,86,79,86,90,86,87,86,87,77,88,85,89,87,89,88,84,81,85,84,83,90,84,87,87,88,78,88,80,86,89,81,90,86,88,87,87,86,89,89,85,85,86,89,88,83,87,84,84,89,85,81,89,87,79,89,78,85,74,78,90,71,81,88,79,77,73,70,84,71,73,88,68,55,96,91,55,85,79,60,71,79,65,76,72,53,71,82,86,76,77,64,82,77,24,37,28,25,38,38,59,42,60,56,25,34,24,40,48,73,41,35,8,27,62,32,72,39,48,56,54,48,46,55,46,41,44,64,18,40,33,36,34,42,30,32,65,38,61,22,32,38,17,84,48,97,56,37,50,54,30,41,84,43,16,42,31,91,78,54,56,31,61,79,38,50,28,67,65,52,33,32,76,70,69,40,42,55,80,89,72,56,77,78,76,37,88,51,68,54,47,53,64,66,63,38,44,73,61,46,50,66,55,48,51,50,24,18,50,42,35,75,69,51,84,63,90,92,31,69,34,58,54,41,52,52,50,54,66,30,81,92,36,35,73,57,50,60,43,40,26,51,41,52,57,53,69,71,69,66,78,65,99,52,97,41,56,52,70,42,62,62,50,67,47,69,60,34,65,75,52,54,54,47,47,56,64,78,40,39,69,59,32,53,34,47,52,34,38,48,41,52,35,47,57,42,48,52,55,51,53,48,50,29,49,77,65,61,25,43,41,29,34,39,41,61,73,64,52,35,62,62,19,32,63,43,65,75,43,48,79,43,35,40,42,37,89,91,56,54,46,54,55,27,14,33,43,39,59,54,55,99,88,31,90,48,29,38,64,73,61,23,44,33,70,28,61,66,55,28,56,75,64,60,35,56,67,58,49,49,50,52,54,50,46,63,74,73,22,74,27,27,35,31,38,62,40,42,37,41,39,43,33,41,42,20,50,52,90,52,93,52,15,68,79,36,45,82,42,80,36,63,41,66,65,51,56,51,39,43,27,73,77,74,34,79,68,52,43,69,37,32,36,36,35,58,73,82,95,74,52,69,65,36,56,50,55,34,55,79,50,60,28,23,36,56,34,36,44,77,68,21,51,84,50,66,95,82,32,60,33,31,64,93,56,52,48,50,70,19,35,29,22,42,40,58,61,62,34,56,21,54,44,32,39,63,75,67,52,56,68,72,37,45,54,46,43,21,67,73,58,72,51,76,78,80,57,99,60,67,68,52,54,24,54,40,42,50,50,52,40,48,66,30,65,28,23,34,26,40,37,37,53,47,35,73,69,54,33,43,53,92,54,36,33,32,55,80,96,60,45,72,86,39,60,20,35,42,80,53,62,81,56,42,63,73,77,64,42,50,62,51,28,45,58,45,23,56,48,29,52,75,48,60,18,48,48,88,86,41,74,82,53,54,55,52,64,50,54,54,51,53,53,50,51,57,52,48,54,52,51,51,52,53,48,53,52,52,50,55,50,53,52,53,50,50,55,50,54,52,54,54,57,60,58,62,73,72,67,84,82,80,83,94,83,83,90,88,88,84,89,88,84,89,84,91,88,91,87,89,85,91,82,88,82,84,84,86,133

Mean predicted aligned error: 18.93 Å

InterPro domains:
  IPR003385 Glycoside hydrolase, family 77 [PF02446] (281-759)
  IPR003385 Glycoside hydrolase, family 77 [PTHR32438] (238-787)
  IPR003385 Glycoside hydrolase, family 77 [TIGR00217] (267-776)
  IPR017853 Glycoside hydrolase superfamily [SSF51445] (275-778)

pLDDT: mean 70.06, std 30.0, range [22.53, 98.88]

Radius of gyration: 43.76 Å; Cα contacts (8 Å, |Δi|>4): 976; chains: 1; bounding box: 160×128×102 Å

Foldseek 3Di:
DDDDDDDDDDDDDDDDDDDDDDDDDDDDDDDDDDDDDDDDDDDDDDDDDDDDDDDDDDDDDDDDDDDDDDDDDDDDDDDDDDDDDDDDDDDDDDDDDDDDDDDDDDDDDDDDDDDDDDDDDDDDDDDDDDDDDDDDDDDDDDDDDDDDDDDDDDDDDDDDDDDDDDDDDDDDDDDDDDDDDDDDDDDDDDDDDDDDDDDDDDDDDDDDDDDDDDDDDDDDDDDDDDDDDDDDDDDDDDDDDDDPPPVPPPDPDDVPDDDDVVVVVDDPPPDPQLFFEAAEDAQQQFFDFLLGGALPPRLLLVLVLRLLLLGAAYEHEAQAQFDPDFLRFQPNLQHQALQFGHLLRQDLVVLCVLVLDPPVLQDGGDFDQFHDRVVSCVRRVVSLLSSLVVQCVDDDPPGSVVVLVCQCPDPLRVVRLLLQLLLCLQVPPDPPPDPALLPDPCCVQVVPPVVSVVSCVVVVSSSSSSSSSRSSVLVSLCVSQVSSVVSNHFYAYEGELFYHRRHSLCSVCVLQFCADPPRSHAQWFFWAADDPVHNQGGTPLTTHTPQVSCVVVLVVSVLSSLVSVVSRGPAYEHAPLLVQQKGWIGGNPDPTSNRIDIDGHVFPSNVVSSCVSVNLCRLQRYAYAQDDDHDVSSVCSNVVSLHAYEAECLQQQPDDPCRCNQLVNDDQRYEYEPDDLQDWAQLQSLVPDDPNSNVRLCVRLVDDSPDPCSLCRLVSSLLSQLLHSHSHYYYYVCSLVSHGRVQRAHHPPGRDPHNTGHDGHSCCSPPPNPVSSVSSSVSCVVSVNRNCPRPVVVVCVVVVVVVVVVVVVVVVVVVVVVVVVVVVVVVVVVVVVVVVVVPPDDDDDDDDDDDDDDDDDDDDDDDDDDDDD

Secondary structure (DSSP, 8-state):
------------------------------------------------------------------------------------------------------------------------------------------------------------------------------------------------------------------------------------------------------------PPTTSPPPGGGTS---S---TT-EEEEE--GGGS--SBSS--SSHHHHHHHHHHHHTT--EEE----S----STTSTT-TTS-S-SSS--GGGS-HHHHHHTTSS-GGGSPPPB--SB--HHHHHHHHHHHHHHHHHHHHT--STT-HHHHHHHHHH-TTTHHHHHHHHHHHHHHTTS----SSGGGS-HHHHTT-HHHHHHHHHHTHHHHHHHHHHHHHHHHHHHHHHHHHHHHT-EEEEEEESS--SSSHHHHHTGGGB-B-TTT--BSEEEEE---SS-TT-EEEEEEPB-HHHHHHHTSHHHHHHHHHHTTT-SEEEEETGGGGTEEEEEETT-SSGGG-EEEE--THHHHHHHHHHH-TTGGGGEEE---SS--HHHHHHHHHTT--EEEEGGGSSSS-TT-TTSGGG--SSEEEES--TTSPPHHHHHHHS-HHHHHHHHHHHT--TTSS-GGGHHHHHHHHHHHSS-SEEEEEHHHHTT--GGG----TT--SS-S-B---STTHHHHTTHHHHHHHHHHHHHTT-S-TTSGGGHHHHHHHHHHHHHHHHHHHHHHHHHHHHHHHHHHHHHHHHHHHTS-------------------------------

Nearest PDB structures (foldseek):
  2x1i-assembly1_A  TM=9.557E-01  e=3.126E-51  Thermus brockianus
  1fp9-assembly1_A  TM=9.569E-01  e=7.207E-51  Thermus thermophilus
  1esw-assembly1_A  TM=9.562E-01  e=3.275E-50  Thermus aquaticus
  5jiw-assembly1_A  TM=9.517E-01  e=5.240E-50  Thermus aquaticus
  6m6t-assembly8_H  TM=9.421E-01  e=8.589E-45  Streptococcus agalactiae